Protein AF-A0A9D9GTA7-F1 (afdb_monomer)

Nearest PDB structures (foldseek):
  4beb-assembly3_C  TM=3.561E-01  e=2.628E-04  Escherichia coli
  1w5t-assembly3_C  TM=1.769E-01  e=6.133E-01  Aeropyrum pernix

Solvent-accessible surface area (backbone atoms only — not comparable to full-atom values): 45242 Å² total; per-residue (Å²): 61,37,28,45,74,46,66,67,31,25,29,54,52,34,54,48,42,16,19,70,68,54,14,32,55,56,59,83,86,71,80,84,59,102,74,81,72,89,76,91,67,82,46,66,26,60,54,38,72,59,84,49,73,62,35,67,73,67,73,49,73,89,64,55,46,70,68,36,36,50,85,41,64,60,46,67,71,55,57,70,70,47,89,66,48,74,89,73,52,93,46,63,71,50,47,46,34,42,62,39,53,70,45,45,48,50,52,41,52,56,56,58,65,54,25,81,90,47,90,46,34,87,58,75,45,75,44,39,28,40,49,34,54,57,74,50,56,58,51,47,56,94,94,44,74,62,33,67,45,26,46,43,52,44,50,49,49,64,38,30,78,40,61,46,80,45,76,38,61,97,49,55,56,39,39,65,24,44,58,83,80,50,70,46,100,91,39,71,68,58,88,33,58,54,74,62,80,84,85,82,81,78,59,92,74,51,42,47,58,49,39,41,55,19,37,79,92,50,68,87,77,70,24,88,39,27,86,27,61,41,76,48,62,63,74,62,43,39,77,58,51,51,93,82,70,63,66,80,52,81,72,88,64,79,47,70,69,58,53,49,53,51,43,46,49,44,50,51,42,16,52,37,46,71,75,62,55,59,43,54,44,33,25,31,43,40,33,62,48,75,35,62,65,41,26,45,48,51,34,52,57,50,40,56,51,48,52,53,49,49,51,55,40,63,74,36,38,83,47,60,65,82,64,28,50,67,37,71,64,45,40,53,42,46,52,47,44,60,75,65,39,48,45,58,54,43,37,53,52,31,56,80,68,69,50,94,68,82,56,65,47,72,67,58,41,43,60,74,29,33,54,72,36,45,73,59,55,42,70,41,50,43,51,98,87,45,75,76,88,64,59,77,83,27,65,81,54,27,46,38,36,40,38,25,27,27,68,59,54,32,54,71,57,84,67,61,48,61,36,37,36,40,44,72,59,88,60,64,20,42,43,58,45,61,47,48,51,71,84,50,45,77,47,89,95,47,62,90,66,34,38,34,37,28,37,64,70,57,50,51,48,49,9,51,45,32,40,25,50,54,51,37,52,49,56,55,70,65,52,57,91,90,62,33,51,72,77,65,36,53,55,38,60,46,62,71,69,30,49,38,67,75,66,75,60,80,83,86,68,99,65,85,88,76,69,51,48,36,65,45,62,68,56,43,41,73,54,42,48,82,44,79,39,71,79,36,71,36,37,44,75,51,45,57,22,42,32,53,54,39,74,68,53,48,48,47,36,43,51,49,51,30,53,50,46,34,58,45,39,82,55,84,39,52,66,54,94,56,38,83,68,28,24,71,34,53,48,35,43,68,40,52,34,69,60,54,30,52,48,55,74,68,47,67,60,33,76,91,38,73,62,76,32,39,66,53,45,39,52,46,47,72,68,47,92,62,53,41,24,30,40,36,42,51,32,64,52,89,31,61,54,69,59,58,87,52,97,78,66,61,46,36,38,77,89,40,70,56,82,46,78,17,10,33,66,39,68,27,43,52,56,89,61,31,39,36,32,60,94,62,40,72,73,68,88,34,60,50,43,51,78,39,44,69,66,54,49,52,51,30,43,49,52,41,40,54,53,52,49,51,52,50,39,55,49,18,65,75,68,76,45,78,72,74,66,77,74,81,58,70,59,100,68,51,59,38,48,34,49,26,41,66,91,52,59,38,34,40,35,41,38,52,31,32,51,42,71,74,59,78,62,98,63,95,73,69,62,50,49,66,43,46,36,38,38,26,28,32,54,101,56,70,69,35,76,40,40,24,47,20,12,53,51,25,42,37,59,57,68,42,77,77,73,82,75,83,71,85,127

InterPro domains:
  IPR018310 Putative endonuclease, Z1 domain [PF10593] (257-496)

Structure (mmCIF, N/CA/C/O backbone):
data_AF-A0A9D9GTA7-F1
#
_entry.id   AF-A0A9D9GTA7-F1
#
loop_
_atom_site.group_PDB
_atom_site.id
_atom_site.type_symbol
_atom_site.label_atom_id
_atom_site.label_alt_id
_atom_site.label_comp_id
_atom_site.label_asym_id
_atom_site.label_entity_id
_atom_site.label_seq_id
_atom_site.pdbx_PDB_ins_code
_atom_site.Cartn_x
_atom_site.Cartn_y
_atom_site.Cartn_z
_atom_site.occupancy
_atom_site.B_iso_or_equiv
_atom_site.auth_seq_id
_atom_site.auth_comp_id
_atom_site.auth_asym_id
_atom_site.auth_atom_id
_atom_site.pdbx_PDB_model_num
ATOM 1 N N . MET A 1 1 ? -8.605 21.229 -0.401 1.00 93.00 1 MET A N 1
ATOM 2 C CA . MET A 1 1 ? -7.915 19.960 -0.692 1.00 93.00 1 MET A CA 1
ATOM 3 C C . MET A 1 1 ? -6.493 20.099 -0.174 1.00 93.00 1 MET A C 1
ATOM 5 O O . MET A 1 1 ? -5.772 20.982 -0.636 1.00 93.00 1 MET A O 1
ATOM 9 N N . LEU A 1 2 ? -6.153 19.341 0.865 1.00 93.75 2 LEU A N 1
ATOM 10 C CA . LEU A 1 2 ? -4.803 19.258 1.408 1.00 93.75 2 LEU A CA 1
ATOM 11 C C . LEU A 1 2 ? -4.068 18.123 0.705 1.00 93.75 2 LEU A C 1
ATOM 13 O O . LEU A 1 2 ? -4.602 17.029 0.572 1.00 93.75 2 LEU A O 1
ATOM 17 N N . THR A 1 3 ? -2.858 18.403 0.242 1.00 89.50 3 THR A N 1
ATOM 18 C CA . THR A 1 3 ? -1.969 17.415 -0.377 1.00 89.50 3 THR A CA 1
ATOM 19 C C . THR A 1 3 ? -0.807 17.091 0.557 1.00 89.50 3 THR A C 1
ATOM 21 O O . THR A 1 3 ? -0.725 17.615 1.663 1.00 89.50 3 THR A O 1
ATOM 24 N N . GLY A 1 4 ? 0.173 16.314 0.098 1.00 83.12 4 GLY A N 1
ATOM 25 C CA . GLY A 1 4 ? 1.422 16.093 0.832 1.00 83.12 4 GLY A CA 1
ATOM 26 C C . GLY A 1 4 ? 2.243 17.368 1.110 1.00 83.12 4 GLY A C 1
ATOM 27 O O . GLY A 1 4 ? 1.838 18.504 0.851 1.00 83.12 4 GLY A O 1
ATOM 28 N N . THR A 1 5 ? 3.448 17.181 1.644 1.00 80.88 5 THR A N 1
ATOM 29 C CA . THR A 1 5 ? 4.343 18.277 2.069 1.00 80.88 5 THR A CA 1
ATOM 30 C C . THR A 1 5 ? 5.100 18.943 0.912 1.00 80.88 5 THR A C 1
ATOM 32 O O . THR A 1 5 ? 5.677 20.021 1.083 1.00 80.88 5 THR A O 1
ATOM 35 N N . THR A 1 6 ? 5.102 18.322 -0.271 1.00 77.00 6 THR A N 1
ATOM 36 C CA . THR A 1 6 ? 5.854 18.759 -1.455 1.00 77.00 6 THR A CA 1
ATOM 37 C C . THR A 1 6 ? 4.965 19.468 -2.478 1.00 77.00 6 THR A C 1
ATOM 39 O O . THR A 1 6 ? 3.749 19.287 -2.521 1.00 77.00 6 THR A O 1
ATOM 42 N N . ASN A 1 7 ? 5.579 20.293 -3.332 1.00 78.88 7 ASN A N 1
ATOM 43 C CA . ASN A 1 7 ? 4.856 21.016 -4.380 1.00 78.88 7 ASN A CA 1
ATOM 44 C C . ASN A 1 7 ? 4.420 20.107 -5.543 1.00 78.88 7 ASN A C 1
ATOM 46 O O . ASN A 1 7 ? 3.405 20.390 -6.170 1.00 78.88 7 ASN A O 1
ATOM 50 N N . ASN A 1 8 ? 5.140 19.005 -5.780 1.00 76.31 8 ASN A N 1
ATOM 51 C CA . ASN A 1 8 ? 4.873 18.077 -6.883 1.00 76.31 8 ASN A CA 1
ATOM 52 C C . ASN A 1 8 ? 3.467 17.469 -6.787 1.00 76.31 8 ASN A C 1
ATOM 54 O O . ASN A 1 8 ? 2.697 17.531 -7.744 1.00 76.31 8 ASN A O 1
ATOM 58 N N . LEU A 1 9 ? 3.105 16.924 -5.617 1.00 78.50 9 LEU A N 1
ATOM 59 C CA . LEU A 1 9 ? 1.772 16.351 -5.408 1.00 78.50 9 LEU A CA 1
ATOM 60 C C . LEU A 1 9 ? 0.694 17.442 -5.487 1.00 78.50 9 LEU A C 1
ATOM 62 O O . LEU A 1 9 ? -0.327 17.258 -6.144 1.00 78.50 9 LEU A O 1
ATOM 66 N N . ARG A 1 10 ? 0.959 18.624 -4.914 1.00 87.12 10 ARG A N 1
ATOM 67 C CA . ARG A 1 10 ? 0.065 19.788 -5.013 1.00 87.12 10 ARG A CA 1
ATOM 68 C C . ARG A 1 10 ? -0.222 20.173 -6.468 1.00 87.12 10 ARG A C 1
ATOM 70 O O . ARG A 1 10 ? -1.376 20.386 -6.825 1.00 87.12 10 ARG A O 1
ATOM 77 N N . GLN A 1 11 ? 0.802 20.242 -7.317 1.00 83.44 11 GLN A N 1
ATOM 78 C CA . GLN A 1 11 ? 0.669 20.535 -8.749 1.00 83.44 11 GLN A CA 1
ATOM 79 C C . GLN A 1 11 ? -0.121 19.466 -9.501 1.00 83.44 11 GLN A C 1
ATOM 81 O O . GLN A 1 11 ? -0.973 19.819 -10.314 1.00 83.44 11 GLN A O 1
ATOM 86 N N . GLN A 1 12 ? 0.147 18.181 -9.243 1.00 81.31 12 GLN A N 1
ATOM 87 C CA . GLN A 1 12 ? -0.588 17.078 -9.873 1.00 81.31 12 GLN A CA 1
ATOM 88 C C . GLN A 1 12 ? -2.071 17.137 -9.514 1.00 81.31 12 GLN A C 1
ATOM 90 O O . GLN A 1 12 ? -2.931 17.084 -10.392 1.00 81.31 12 GLN A O 1
ATOM 95 N N . THR A 1 13 ? -2.374 17.329 -8.233 1.00 87.44 13 THR A N 1
ATOM 96 C CA . THR A 1 13 ? -3.742 17.512 -7.751 1.00 87.44 13 THR A CA 1
ATOM 97 C C . THR A 1 13 ? -4.402 18.751 -8.346 1.00 87.44 13 THR A C 1
ATOM 99 O O . THR A 1 13 ? -5.569 18.702 -8.735 1.00 87.44 13 THR A O 1
ATOM 102 N N . GLN A 1 14 ? -3.670 19.860 -8.450 1.00 88.88 14 GLN A N 1
ATOM 103 C CA . GLN A 1 14 ? -4.173 21.081 -9.066 1.00 88.88 14 GLN A CA 1
ATOM 104 C C . GLN A 1 14 ? -4.500 20.864 -10.548 1.00 88.88 14 GLN A C 1
ATOM 106 O O . GLN A 1 14 ? -5.583 21.249 -10.967 1.00 88.88 14 GLN A O 1
ATOM 111 N N . ASP A 1 15 ? -3.630 20.214 -11.331 1.00 85.12 15 ASP A N 1
ATOM 112 C CA . ASP A 1 15 ? -3.910 19.912 -12.746 1.00 85.12 15 ASP A CA 1
ATOM 113 C C . ASP A 1 15 ? -5.141 19.003 -12.900 1.00 85.12 15 ASP A C 1
ATOM 115 O O . ASP A 1 15 ? -5.962 19.230 -13.792 1.00 85.12 15 ASP A O 1
ATOM 119 N N . ARG A 1 16 ? -5.327 18.028 -11.996 1.00 87.06 16 ARG A N 1
ATOM 120 C CA . ARG A 1 16 ? -6.534 17.186 -11.966 1.00 87.06 16 ARG A CA 1
ATOM 121 C C . ARG A 1 16 ? -7.789 18.007 -11.679 1.00 87.06 16 ARG A C 1
ATOM 123 O O . ARG A 1 16 ? -8.716 17.972 -12.480 1.00 87.06 16 ARG A O 1
ATOM 130 N N . LEU A 1 17 ? -7.812 18.806 -10.610 1.00 90.62 17 LEU A N 1
ATOM 131 C CA . LEU A 1 17 ? -8.978 19.637 -10.272 1.00 90.62 17 LEU A CA 1
ATOM 132 C C . LEU A 1 17 ? -9.262 20.719 -11.320 1.00 90.62 17 LEU A C 1
ATOM 134 O O . LEU A 1 17 ? -10.423 21.000 -11.615 1.00 90.62 17 LEU A O 1
ATOM 138 N N . ASP A 1 18 ? -8.231 21.281 -11.942 1.00 88.25 18 ASP A N 1
ATOM 139 C CA . ASP A 1 18 ? -8.377 22.224 -13.048 1.00 88.25 18 ASP A CA 1
ATOM 140 C C . ASP A 1 18 ? -9.123 21.595 -14.234 1.00 88.25 18 ASP A C 1
ATOM 142 O O . ASP A 1 18 ? -9.961 22.244 -14.864 1.00 88.25 18 ASP A O 1
ATOM 146 N N . ARG A 1 19 ? -8.844 20.322 -14.538 1.00 87.62 19 ARG A N 1
ATOM 147 C CA . ARG A 1 19 ? -9.475 19.582 -15.640 1.00 87.62 19 ARG A CA 1
ATOM 148 C C . ARG A 1 19 ? -10.835 19.018 -15.267 1.00 87.62 19 ARG A C 1
ATOM 150 O O . ARG A 1 19 ? -11.750 19.099 -16.078 1.00 87.62 19 ARG A O 1
ATOM 157 N N . GLU A 1 20 ? -10.958 18.413 -14.097 1.00 90.12 20 GLU A N 1
ATOM 158 C CA . GLU A 1 20 ? -12.108 17.584 -13.721 1.00 90.12 20 GLU A CA 1
ATOM 159 C C . GLU A 1 20 ? -13.183 18.367 -12.963 1.00 90.12 20 GLU A C 1
ATOM 161 O O . GLU A 1 20 ? -14.352 18.004 -13.034 1.00 90.12 20 GLU A O 1
ATOM 166 N N . PHE A 1 21 ? -12.818 19.473 -12.304 1.00 89.06 21 PHE A N 1
ATOM 167 C CA . PHE A 1 21 ? -13.747 20.291 -11.522 1.00 89.06 21 PHE A CA 1
ATOM 168 C C . PHE A 1 21 ? -13.902 21.713 -12.080 1.00 89.06 21 PHE A C 1
ATOM 170 O O . PHE A 1 21 ? -15.006 22.118 -12.438 1.00 89.06 21 PHE A O 1
ATOM 177 N N . ALA A 1 22 ? -12.810 22.474 -12.213 1.00 87.38 22 ALA A N 1
ATOM 178 C CA . ALA A 1 22 ? -12.874 23.869 -12.668 1.00 87.38 22 ALA A CA 1
ATOM 179 C C . ALA A 1 22 ? -13.110 24.004 -14.184 1.00 87.38 22 ALA A C 1
ATOM 181 O O . ALA A 1 22 ? -13.615 25.024 -14.659 1.00 87.38 22 ALA A O 1
ATOM 182 N N . GLY A 1 23 ? -12.712 22.992 -14.959 1.00 87.31 23 GLY A N 1
ATOM 183 C CA . GLY A 1 23 ? -12.805 22.976 -16.417 1.00 87.31 23 GLY A CA 1
ATOM 184 C C . GLY A 1 23 ? -11.875 23.970 -17.128 1.00 87.31 23 GLY A C 1
ATOM 185 O O . GLY A 1 23 ? -12.072 24.272 -18.309 1.00 87.31 23 GLY A O 1
ATOM 186 N N . VAL A 1 24 ? -10.881 24.524 -16.434 1.00 83.81 24 VAL A N 1
ATOM 187 C CA . VAL A 1 24 ? -9.957 25.543 -16.945 1.00 83.81 24 VAL A CA 1
ATOM 188 C C . VAL A 1 24 ? -8.585 25.334 -16.316 1.00 83.81 24 VAL A C 1
ATOM 190 O O . VAL A 1 24 ? -8.474 25.232 -15.101 1.00 83.81 24 VAL A O 1
ATOM 193 N N . LEU A 1 25 ? -7.528 25.355 -17.133 1.00 80.12 25 LEU A N 1
ATOM 194 C CA . LEU A 1 25 ? -6.155 25.306 -16.619 1.00 80.12 25 LEU A CA 1
ATOM 195 C C . LEU A 1 25 ? -5.800 26.610 -15.898 1.00 80.12 25 LEU A C 1
ATOM 197 O O . LEU A 1 25 ? -5.908 27.686 -16.487 1.00 80.12 25 LEU A O 1
ATOM 201 N N . THR A 1 26 ? -5.300 26.519 -14.668 1.00 73.88 26 THR A N 1
ATOM 202 C CA . THR A 1 26 ? -4.806 27.658 -13.873 1.00 73.88 26 THR A CA 1
ATOM 203 C C . THR A 1 26 ? -3.346 28.017 -14.174 1.00 73.88 26 THR A C 1
ATOM 205 O O . THR A 1 26 ? -2.828 28.986 -13.623 1.00 73.88 26 THR A O 1
ATOM 208 N N . ALA A 1 27 ? -2.680 27.308 -15.096 1.00 64.38 27 ALA A N 1
ATOM 209 C CA . ALA A 1 27 ? -1.269 27.478 -15.486 1.00 64.38 27 ALA A CA 1
ATOM 210 C C . ALA A 1 27 ? -0.901 28.835 -16.152 1.00 64.38 27 ALA A C 1
ATOM 212 O O . ALA A 1 27 ? 0.181 29.003 -16.722 1.00 64.38 27 ALA A O 1
ATOM 213 N N . HIS A 1 28 ? -1.771 29.844 -16.086 1.00 50.53 28 HIS A N 1
ATOM 214 C CA . HIS A 1 28 ? -1.640 31.111 -16.808 1.00 50.53 28 HIS A CA 1
ATOM 215 C C . HIS A 1 28 ? -0.667 32.098 -16.163 1.00 50.53 28 HIS A C 1
ATOM 217 O O . HIS A 1 28 ? -1.071 33.152 -15.678 1.00 50.53 28 HIS A O 1
ATOM 223 N N . LYS A 1 29 ? 0.636 31.801 -16.255 1.00 43.88 29 LYS A N 1
ATOM 224 C CA . LYS A 1 29 ? 1.683 32.833 -16.413 1.00 43.88 29 LYS A CA 1
ATOM 225 C C . LYS A 1 29 ? 2.797 32.486 -17.407 1.00 43.88 29 LYS A C 1
ATOM 227 O O . LYS A 1 29 ? 3.560 33.389 -17.740 1.00 43.88 29 LYS A O 1
ATOM 232 N N . VAL A 1 30 ? 2.893 31.261 -17.937 1.00 39.62 30 VAL A N 1
ATOM 233 C CA . VAL A 1 30 ? 4.010 30.900 -18.833 1.00 39.62 30 VAL A CA 1
ATOM 234 C C . VAL A 1 30 ? 3.553 30.026 -20.003 1.00 39.62 30 VAL A C 1
ATOM 236 O O . VAL A 1 30 ? 3.844 28.842 -20.080 1.00 39.62 30 VAL A O 1
ATOM 239 N N . VAL A 1 31 ? 2.895 30.640 -20.983 1.00 40.00 31 VAL A N 1
ATOM 240 C CA . VAL A 1 31 ? 3.154 30.271 -22.380 1.00 40.00 31 VAL A CA 1
ATOM 241 C C . VAL A 1 31 ? 3.936 31.440 -22.963 1.00 40.00 31 VAL A C 1
ATOM 243 O O . VAL A 1 31 ? 3.361 32.392 -23.488 1.00 40.00 31 VAL A O 1
ATOM 246 N N . LYS A 1 32 ? 5.265 31.421 -22.799 1.00 37.31 32 LYS A N 1
ATOM 247 C CA . LYS A 1 32 ? 6.147 32.270 -23.608 1.00 37.31 32 LYS A CA 1
ATOM 248 C C . LYS A 1 32 ? 6.032 31.764 -25.043 1.00 37.31 32 LYS A C 1
ATOM 250 O O . LYS A 1 32 ? 6.724 30.831 -25.427 1.00 37.31 32 LYS A O 1
ATOM 255 N N . ASN A 1 33 ? 5.143 32.360 -25.827 1.00 38.53 33 ASN A N 1
ATOM 256 C CA . ASN A 1 33 ? 5.245 32.259 -27.274 1.00 38.53 33 ASN A CA 1
ATOM 257 C C . ASN A 1 33 ? 6.275 33.288 -27.760 1.00 38.53 33 ASN A C 1
ATOM 259 O O . ASN A 1 33 ? 6.345 34.401 -27.233 1.00 38.53 33 ASN A O 1
ATOM 263 N N . ILE A 1 34 ? 7.039 32.916 -28.785 1.00 41.84 34 ILE A N 1
ATOM 264 C CA . ILE A 1 34 ? 8.204 33.599 -29.392 1.00 41.84 34 ILE A CA 1
ATOM 265 C C . ILE A 1 34 ? 7.889 35.013 -29.964 1.00 41.84 34 ILE A C 1
ATOM 267 O O . ILE A 1 34 ? 8.698 35.611 -30.660 1.00 41.84 34 ILE A O 1
ATOM 271 N N . ARG A 1 35 ? 6.722 35.608 -29.675 1.00 37.69 35 ARG A N 1
ATOM 272 C CA . ARG A 1 35 ? 6.268 36.889 -30.259 1.00 37.69 35 ARG A CA 1
ATOM 273 C C . ARG A 1 35 ? 5.685 37.912 -29.274 1.00 37.69 35 ARG A C 1
ATOM 275 O O . ARG A 1 35 ? 5.029 38.849 -29.704 1.00 37.69 35 ARG A O 1
ATOM 282 N N . GLY A 1 36 ? 5.893 37.766 -27.963 1.00 36.31 36 GLY A N 1
ATOM 283 C CA . GLY A 1 36 ? 5.634 38.860 -27.006 1.00 36.31 36 GLY A CA 1
ATOM 284 C C . GLY A 1 36 ? 4.165 39.253 -26.758 1.00 36.31 36 GLY A C 1
ATOM 285 O O . GLY A 1 36 ? 3.922 40.240 -26.071 1.00 36.31 36 GLY A O 1
ATOM 286 N N . ILE A 1 37 ? 3.175 38.492 -27.239 1.00 34.38 37 ILE A N 1
ATOM 287 C CA . ILE A 1 37 ? 1.752 38.778 -26.985 1.00 34.38 37 ILE A CA 1
ATOM 288 C C . ILE A 1 37 ? 1.263 37.981 -25.765 1.00 34.38 37 ILE A C 1
ATOM 290 O O . ILE A 1 37 ? 1.161 36.754 -25.805 1.00 34.38 37 ILE A O 1
ATOM 294 N N . ARG A 1 38 ? 0.926 38.688 -24.676 1.00 36.59 38 ARG A N 1
ATOM 295 C CA . ARG A 1 38 ? 0.197 38.152 -23.513 1.00 36.59 38 ARG A CA 1
ATOM 296 C C . ARG A 1 38 ? -1.267 37.914 -23.898 1.00 36.59 38 ARG A C 1
ATOM 298 O O . ARG A 1 38 ? -2.035 38.864 -23.987 1.00 36.59 38 ARG A O 1
ATOM 305 N N . ILE A 1 39 ? -1.670 36.659 -24.088 1.00 37.97 39 ILE A N 1
ATOM 306 C CA . ILE A 1 39 ? -3.085 36.294 -24.256 1.00 37.97 39 ILE A CA 1
ATOM 307 C C . ILE A 1 39 ? -3.598 35.719 -22.930 1.00 37.97 39 ILE A C 1
ATOM 309 O O . ILE A 1 39 ? -3.239 34.611 -22.547 1.00 37.97 39 ILE A O 1
ATOM 313 N N . SER A 1 40 ? -4.454 36.471 -22.235 1.00 45.97 40 SER A N 1
ATOM 314 C CA . SER A 1 40 ? -5.115 36.112 -20.969 1.00 45.97 40 SER A CA 1
ATOM 315 C C . SER A 1 40 ? -6.389 35.274 -21.168 1.00 45.97 40 SER A C 1
ATOM 317 O O . SER A 1 40 ? -7.414 35.511 -20.527 1.00 45.97 40 SER A O 1
ATOM 319 N N . ARG A 1 41 ? -6.385 34.298 -22.083 1.00 53.19 41 ARG A N 1
ATOM 320 C CA . ARG A 1 41 ? -7.570 33.448 -22.298 1.00 53.19 41 ARG A CA 1
ATOM 321 C C . ARG A 1 41 ? -7.547 32.255 -21.347 1.00 53.19 41 ARG A C 1
ATOM 323 O O . ARG A 1 41 ? -6.626 31.447 -21.403 1.00 53.19 41 ARG A O 1
ATOM 330 N N . LYS A 1 42 ? -8.600 32.112 -20.532 1.00 65.19 42 LYS A N 1
ATOM 331 C CA . LYS A 1 42 ? -8.929 30.855 -19.839 1.00 65.19 42 LYS A CA 1
ATOM 332 C C . LYS A 1 42 ? -8.936 29.727 -20.878 1.00 65.19 42 LYS A C 1
ATOM 334 O O . LYS A 1 42 ? -9.722 29.784 -21.818 1.00 65.19 42 LYS A O 1
ATOM 339 N N . ILE A 1 43 ? -8.045 28.745 -20.736 1.00 75.62 43 ILE A N 1
ATOM 340 C CA . ILE A 1 43 ? -7.958 27.591 -21.645 1.00 75.62 43 ILE A CA 1
ATOM 341 C C . ILE A 1 43 ? -8.896 26.510 -21.107 1.00 75.62 43 ILE A C 1
ATOM 343 O O . ILE A 1 43 ? -8.613 25.988 -20.025 1.00 75.62 43 ILE A O 1
ATOM 347 N N . PRO A 1 44 ? -9.980 26.157 -21.824 1.00 80.00 44 PRO A N 1
ATOM 348 C CA . PRO A 1 44 ? -10.859 25.076 -21.405 1.00 80.00 44 PRO A CA 1
ATOM 349 C C . PRO A 1 44 ? -10.118 23.734 -21.399 1.00 80.00 44 PRO A C 1
ATOM 351 O O . PRO A 1 44 ? -9.433 23.383 -22.366 1.00 80.00 44 PRO A O 1
ATOM 354 N N . ALA A 1 45 ? -10.278 22.960 -20.330 1.00 82.00 45 ALA A N 1
ATOM 355 C CA . ALA A 1 45 ? -9.662 21.644 -20.182 1.00 82.00 45 ALA A CA 1
ATOM 356 C C . ALA A 1 45 ? -10.589 20.665 -19.456 1.00 82.00 45 ALA A C 1
ATOM 358 O O . ALA A 1 45 ? -11.449 21.091 -18.698 1.00 82.00 45 ALA A O 1
ATOM 359 N N . GLY A 1 46 ? -10.430 19.364 -19.725 1.00 86.69 46 GLY A N 1
ATOM 360 C CA . GLY A 1 46 ? -11.274 18.301 -19.162 1.00 86.69 46 GLY A CA 1
ATOM 361 C C . GLY A 1 46 ? -12.770 18.580 -19.331 1.00 86.69 46 GLY A C 1
ATOM 362 O O . GLY A 1 46 ? -13.216 18.789 -20.463 1.00 86.69 46 GLY A O 1
ATOM 363 N N . VAL A 1 47 ? -13.518 18.651 -18.223 1.00 87.38 47 VAL A N 1
ATOM 364 C CA . VAL A 1 47 ? -14.961 18.965 -18.218 1.00 87.38 47 VAL A CA 1
ATOM 365 C C . VAL A 1 47 ? -15.256 20.296 -18.901 1.00 87.38 47 VAL A C 1
ATOM 367 O O . VAL A 1 47 ? -16.299 20.440 -19.525 1.00 87.38 47 VAL A O 1
ATOM 370 N N . GLY A 1 48 ? -14.275 21.205 -18.917 1.00 83.94 48 GLY A N 1
ATOM 371 C CA . GLY A 1 48 ? -14.199 22.434 -19.706 1.00 83.94 48 GLY A CA 1
ATOM 372 C C . GLY A 1 48 ? -14.542 22.299 -21.191 1.00 83.94 48 GLY A C 1
ATOM 373 O O . GLY A 1 48 ? -14.984 23.250 -21.834 1.00 83.94 48 GLY A O 1
ATOM 374 N N . LYS A 1 49 ? -14.324 21.124 -21.773 1.00 84.94 49 LYS A N 1
ATOM 375 C CA . LYS A 1 49 ? -14.576 20.859 -23.195 1.00 84.94 49 LYS A CA 1
ATOM 376 C C . LYS A 1 49 ? -15.974 20.301 -23.457 1.00 84.94 49 LYS A C 1
ATOM 378 O O . LYS A 1 49 ? -16.394 20.249 -24.607 1.00 84.94 49 LYS A O 1
ATOM 383 N N . ILE A 1 50 ? -16.682 19.911 -22.401 1.00 84.62 50 ILE A N 1
ATOM 384 C CA . ILE A 1 50 ? -18.048 19.405 -22.456 1.00 84.62 50 ILE A CA 1
ATOM 385 C C . ILE A 1 50 ? -18.988 20.614 -22.397 1.00 84.62 50 ILE A C 1
ATOM 387 O O . ILE A 1 50 ? -18.805 21.494 -21.552 1.00 84.62 50 ILE A O 1
ATOM 391 N N . LYS A 1 51 ? -19.959 20.676 -23.315 1.00 76.56 51 LYS A N 1
ATOM 392 C CA . LYS A 1 51 ? -21.101 21.597 -23.227 1.00 76.56 51 LYS A CA 1
ATOM 393 C C . LYS A 1 51 ? -22.232 20.864 -22.517 1.00 76.56 51 LYS A C 1
ATOM 395 O O . LYS A 1 51 ? -22.637 19.805 -22.987 1.00 76.56 51 LYS A O 1
ATOM 400 N N . THR A 1 52 ? -22.709 21.401 -21.403 1.00 75.38 52 THR A N 1
ATOM 401 C CA . THR A 1 52 ? -23.859 20.835 -20.684 1.00 75.38 52 THR A CA 1
ATOM 402 C C . THR A 1 52 ? -25.169 21.457 -21.169 1.00 75.38 52 THR A C 1
ATOM 404 O O . THR A 1 52 ? -25.167 22.550 -21.737 1.00 75.38 52 THR A O 1
ATOM 407 N N . GLU A 1 53 ? -26.296 20.784 -20.930 1.00 75.81 53 GLU A N 1
ATOM 408 C CA . GLU A 1 53 ? -27.634 21.342 -21.195 1.00 75.81 53 GLU A CA 1
ATOM 409 C C . GLU A 1 53 ? -27.861 22.653 -20.426 1.00 75.81 53 GLU A C 1
ATOM 411 O O . GLU A 1 53 ? -28.434 23.597 -20.961 1.00 75.81 53 GLU A O 1
ATOM 416 N N . TYR A 1 54 ? -27.308 22.753 -19.212 1.00 71.31 54 TYR A N 1
ATOM 417 C CA . TYR A 1 54 ? -27.295 23.983 -18.421 1.00 71.31 54 TYR A CA 1
ATOM 418 C C . TYR A 1 54 ? -26.535 25.118 -19.125 1.00 71.31 54 TYR A C 1
ATOM 420 O O . TYR A 1 54 ? -27.043 26.233 -19.216 1.00 71.31 54 TYR A O 1
ATOM 428 N N . ASP A 1 55 ? -25.345 24.839 -19.674 1.00 73.75 55 ASP A N 1
ATOM 429 C CA . ASP A 1 55 ? -24.559 25.847 -20.405 1.00 73.75 55 ASP A CA 1
ATOM 430 C C . ASP A 1 55 ? -25.294 26.344 -21.663 1.00 73.75 55 ASP A C 1
ATOM 432 O O . ASP A 1 55 ? -25.104 27.490 -22.076 1.00 73.75 55 ASP A O 1
ATOM 436 N N . ALA A 1 56 ? -26.111 25.483 -22.280 1.00 70.81 56 ALA A N 1
ATOM 437 C CA . ALA A 1 56 ? -26.933 25.824 -23.437 1.00 70.81 56 ALA A CA 1
ATOM 438 C C . ALA A 1 56 ? -28.174 26.652 -23.057 1.00 70.81 56 ALA A C 1
ATOM 440 O O . ALA A 1 56 ? -28.529 27.563 -23.802 1.00 70.81 56 ALA A O 1
ATOM 441 N N . ALA A 1 57 ? -28.798 26.364 -21.911 1.00 73.19 57 ALA A N 1
ATOM 442 C CA . ALA A 1 57 ? -29.988 27.061 -21.424 1.00 73.19 57 ALA A CA 1
ATOM 443 C C . ALA A 1 57 ? -29.681 28.457 -20.850 1.00 73.19 57 ALA A C 1
ATOM 445 O O . ALA A 1 57 ? -30.378 29.417 -21.158 1.00 73.19 57 ALA A O 1
ATOM 446 N N . GLU A 1 58 ? -28.618 28.588 -20.053 1.00 75.19 58 GLU A N 1
ATOM 447 C CA . GLU A 1 58 ? -28.267 29.837 -19.351 1.00 75.19 58 GLU A CA 1
ATOM 448 C C . GLU A 1 58 ? -27.309 30.736 -20.152 1.00 75.19 58 GLU A C 1
ATOM 450 O O . GLU A 1 58 ? -26.983 31.850 -19.742 1.00 75.19 58 GLU A O 1
ATOM 455 N N . GLY A 1 59 ? -26.765 30.239 -21.269 1.00 69.75 59 GLY A N 1
ATOM 456 C CA . GLY A 1 59 ? -25.771 30.953 -22.079 1.00 69.75 59 GLY A CA 1
ATOM 457 C C . GLY A 1 59 ? -24.443 31.240 -21.357 1.00 69.75 59 GLY A C 1
ATOM 458 O O . GLY A 1 59 ? -23.564 31.904 -21.914 1.00 69.75 59 GLY A O 1
ATOM 459 N N . LYS A 1 60 ? -24.265 30.745 -20.125 1.00 70.06 60 LYS A N 1
ATOM 460 C CA . LYS A 1 60 ? -23.080 30.956 -19.290 1.00 70.06 60 LYS A CA 1
ATOM 461 C C . LYS A 1 60 ? -22.710 29.683 -18.541 1.00 70.06 60 LYS A C 1
ATOM 463 O O . LYS A 1 60 ? -23.546 29.009 -17.953 1.00 70.06 60 LYS A O 1
ATOM 468 N N . ARG A 1 61 ? -21.406 29.407 -18.498 1.00 69.81 61 ARG A N 1
ATOM 469 C CA . ARG A 1 61 ? -20.856 28.275 -17.755 1.00 69.81 61 ARG A CA 1
ATOM 470 C C . ARG A 1 61 ? -20.864 28.524 -16.250 1.00 69.81 61 ARG A C 1
ATOM 472 O O . ARG A 1 61 ? -20.469 29.611 -15.818 1.00 69.81 61 ARG A O 1
ATOM 479 N N . ARG A 1 62 ? -21.175 27.493 -15.453 1.00 74.56 62 ARG A N 1
ATOM 480 C CA . ARG A 1 62 ? -20.871 27.503 -14.010 1.00 74.56 62 ARG A CA 1
ATOM 481 C C . ARG A 1 62 ? -19.377 27.747 -13.812 1.00 74.56 62 ARG A C 1
ATOM 483 O O . ARG A 1 62 ? -18.542 27.013 -14.339 1.00 74.56 62 ARG A O 1
ATOM 490 N N . SER A 1 63 ? -19.047 28.816 -13.101 1.00 76.50 63 SER A N 1
ATOM 491 C CA . SER A 1 63 ? -17.671 29.174 -12.781 1.00 76.50 63 SER A CA 1
ATOM 492 C C . SER A 1 63 ? -17.303 28.686 -11.387 1.00 76.50 63 SER A C 1
ATOM 494 O O . SER A 1 63 ? -18.144 28.607 -10.500 1.00 76.50 63 SER A O 1
ATOM 496 N N . VAL A 1 64 ? -16.028 28.354 -11.216 1.00 85.81 64 VAL A N 1
ATOM 497 C CA . VAL A 1 64 ? -15.432 27.943 -9.945 1.00 85.81 64 VAL A CA 1
ATOM 498 C C . VAL A 1 64 ? -14.336 28.956 -9.606 1.00 85.81 64 VAL A C 1
ATOM 500 O O . VAL A 1 64 ? -13.572 29.360 -10.491 1.00 85.81 64 VAL A O 1
ATOM 503 N N . ALA A 1 65 ? -14.263 29.395 -8.348 1.00 84.69 65 ALA A N 1
ATOM 504 C CA . ALA A 1 65 ? -13.204 30.280 -7.872 1.00 84.69 65 ALA A CA 1
ATOM 505 C C . ALA A 1 65 ? -11.962 29.462 -7.485 1.00 84.69 65 ALA A C 1
ATOM 507 O O . ALA A 1 65 ? -11.967 28.756 -6.478 1.00 84.69 65 ALA A O 1
ATOM 508 N N . ALA A 1 66 ? -10.892 29.571 -8.272 1.00 84.75 66 ALA A N 1
ATOM 509 C CA . ALA A 1 66 ? -9.593 28.992 -7.939 1.00 84.75 66 ALA A CA 1
ATOM 510 C C . ALA A 1 66 ? -8.743 30.012 -7.170 1.00 84.75 66 ALA A C 1
ATOM 512 O O . ALA A 1 66 ? -8.447 31.086 -7.697 1.00 84.75 66 ALA A O 1
ATOM 513 N N . PHE A 1 67 ? -8.325 29.665 -5.954 1.00 85.31 67 PHE A N 1
ATOM 514 C CA . PHE A 1 67 ? -7.448 30.502 -5.118 1.00 85.31 67 PHE A CA 1
ATOM 515 C C . PHE A 1 67 ? -5.987 30.040 -5.105 1.00 85.31 67 PHE A C 1
ATOM 517 O O . PHE A 1 67 ? -5.114 30.700 -4.542 1.00 85.31 67 PHE A O 1
ATOM 524 N N . THR A 1 68 ? -5.718 28.911 -5.747 1.00 87.50 68 THR A N 1
ATOM 525 C CA . THR A 1 68 ? -4.388 28.357 -5.990 1.00 87.50 68 THR A CA 1
ATOM 526 C C . THR A 1 68 ? -4.236 28.076 -7.481 1.00 87.50 68 THR A C 1
ATOM 528 O O . THR A 1 68 ? -5.222 28.006 -8.218 1.00 87.50 68 THR A O 1
ATOM 531 N N . SER A 1 69 ? -2.995 27.958 -7.948 1.00 84.06 69 SER A N 1
ATOM 532 C CA . SER A 1 69 ? -2.704 27.652 -9.349 1.00 84.06 69 SER A CA 1
ATOM 533 C C . SER A 1 69 ? -1.663 26.555 -9.475 1.00 84.06 69 SER A C 1
ATOM 535 O O . SER A 1 69 ? -1.000 26.199 -8.499 1.00 84.06 69 SER A O 1
ATOM 537 N N . TRP A 1 70 ? -1.468 26.033 -10.686 1.00 79.81 70 TRP A N 1
ATOM 538 C CA . TRP A 1 70 ? -0.400 25.062 -10.936 1.00 79.81 70 TRP A CA 1
ATOM 539 C C . TRP A 1 70 ? 0.964 25.600 -10.462 1.00 79.81 70 TRP A C 1
ATOM 541 O O . TRP A 1 70 ? 1.694 24.908 -9.762 1.00 79.81 70 TRP A O 1
ATOM 551 N N . LEU A 1 71 ? 1.266 26.877 -10.718 1.00 75.56 71 LEU A N 1
ATOM 552 C CA . LEU A 1 71 ? 2.539 27.499 -10.330 1.00 75.56 71 LEU A CA 1
ATOM 553 C C . LEU A 1 71 ? 2.621 27.877 -8.847 1.00 75.56 71 LEU A C 1
ATOM 555 O O . LEU A 1 71 ? 3.691 27.791 -8.251 1.00 75.56 71 LEU A O 1
ATOM 559 N N . SER A 1 72 ? 1.522 28.361 -8.269 1.00 81.50 72 SER A N 1
ATOM 560 C CA . SER A 1 72 ? 1.539 29.028 -6.968 1.00 81.50 72 SER A CA 1
ATOM 561 C C . SER A 1 72 ? 0.576 28.394 -5.976 1.00 81.50 72 SER A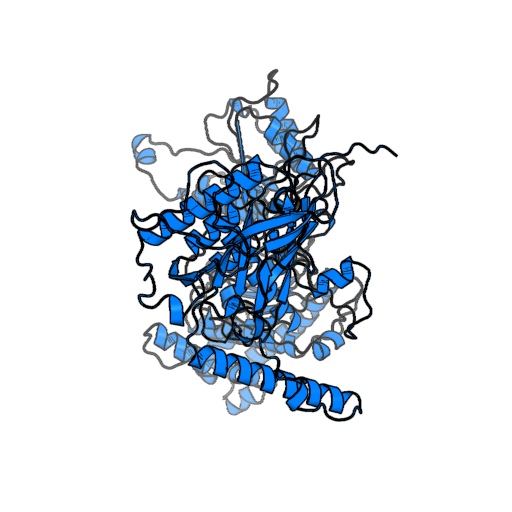 C 1
ATOM 563 O O . SER A 1 72 ? -0.624 28.279 -6.231 1.00 81.50 72 SER A O 1
ATOM 565 N N . ASP A 1 73 ? 1.121 28.070 -4.810 1.00 85.25 73 ASP A N 1
ATOM 566 C CA . ASP A 1 73 ? 0.359 27.750 -3.607 1.00 85.25 73 ASP A CA 1
ATOM 567 C C . ASP A 1 73 ? -0.277 29.018 -2.995 1.00 85.25 73 ASP A C 1
ATOM 569 O O . ASP A 1 73 ? -0.026 30.138 -3.457 1.00 85.25 73 ASP A O 1
ATOM 573 N N . PHE A 1 74 ? -1.078 28.856 -1.942 1.00 85.12 74 PHE A N 1
ATOM 574 C CA . PHE A 1 74 ? -1.714 29.973 -1.250 1.00 85.12 74 PHE A CA 1
ATOM 575 C C . PHE A 1 74 ? -0.675 30.909 -0.606 1.00 85.12 74 PHE A C 1
ATOM 577 O O . PHE A 1 74 ? 0.250 30.487 0.097 1.00 85.12 74 PHE A O 1
ATOM 584 N N . SER A 1 75 ? -0.837 32.214 -0.827 1.00 80.31 75 SER A N 1
ATOM 585 C CA . SER A 1 75 ? 0.059 33.248 -0.309 1.00 80.31 75 SER A CA 1
ATOM 586 C C . SER A 1 75 ? -0.711 34.478 0.165 1.00 80.31 75 SER A C 1
ATOM 588 O O . SER A 1 75 ? -1.774 34.806 -0.359 1.00 80.31 75 SER A O 1
ATOM 590 N N . ILE A 1 76 ? -0.115 35.236 1.092 1.00 70.19 76 ILE A N 1
ATOM 591 C CA . ILE A 1 76 ? -0.665 36.520 1.560 1.00 70.19 76 ILE A CA 1
ATOM 592 C C . ILE A 1 76 ? -0.821 37.518 0.398 1.00 70.19 76 ILE A C 1
ATOM 594 O O . ILE A 1 76 ? -1.752 38.315 0.383 1.00 70.19 76 ILE A O 1
ATOM 598 N N . SER A 1 77 ? 0.059 37.473 -0.608 1.00 68.06 77 SER A N 1
ATOM 599 C CA . SER A 1 77 ? -0.084 38.307 -1.808 1.00 68.06 77 SER A CA 1
ATOM 600 C C . SER A 1 77 ? -1.333 37.959 -2.621 1.00 68.06 77 SER A C 1
ATOM 602 O O . SER A 1 77 ? -1.984 38.861 -3.138 1.00 68.06 77 SER A O 1
ATOM 604 N N . THR A 1 78 ? -1.699 36.676 -2.685 1.00 64.50 78 THR A N 1
ATOM 605 C CA . THR A 1 78 ? -2.957 36.221 -3.293 1.00 64.50 78 THR A CA 1
ATOM 606 C C . THR A 1 78 ? -4.148 36.674 -2.448 1.00 64.50 78 THR A C 1
ATOM 608 O O . THR A 1 78 ? -5.092 37.236 -2.991 1.00 64.50 78 THR A O 1
ATOM 611 N N . ALA A 1 79 ? -4.056 36.546 -1.120 1.00 60.88 79 ALA A N 1
ATOM 612 C CA . ALA A 1 79 ? -5.078 36.993 -0.170 1.00 60.88 79 ALA A CA 1
ATOM 613 C C . ALA A 1 79 ? -5.367 38.505 -0.245 1.00 60.88 79 ALA A C 1
ATOM 615 O O . ALA A 1 79 ? -6.520 38.911 -0.213 1.00 60.88 79 ALA A O 1
ATOM 616 N N . ARG A 1 80 ? -4.332 39.344 -0.397 1.00 62.91 80 ARG A N 1
ATOM 617 C CA . ARG A 1 80 ? -4.477 40.806 -0.554 1.00 62.91 80 ARG A CA 1
ATOM 618 C C . ARG A 1 80 ? -4.970 41.223 -1.942 1.00 62.91 80 ARG A C 1
ATOM 620 O O . ARG A 1 80 ? -5.528 42.303 -2.086 1.00 62.91 80 ARG A O 1
ATOM 627 N N . GLY A 1 81 ? -4.719 40.400 -2.962 1.00 56.44 81 GLY A N 1
ATOM 628 C CA . GLY A 1 81 ? -5.171 40.642 -4.334 1.00 56.44 81 GLY A CA 1
ATOM 629 C C . GLY A 1 81 ? -6.642 40.291 -4.567 1.00 56.44 81 GLY A C 1
ATOM 630 O O . GLY A 1 81 ? -7.233 40.780 -5.528 1.00 56.44 81 GLY A O 1
ATOM 631 N N . VAL A 1 82 ? -7.236 39.468 -3.696 1.00 60.41 82 VAL A N 1
ATOM 632 C CA . VAL A 1 82 ? -8.667 39.158 -3.705 1.00 60.41 82 VAL A CA 1
ATOM 633 C C . VAL A 1 82 ? -9.363 40.056 -2.686 1.00 60.41 82 VAL A C 1
ATOM 635 O O . VAL A 1 82 ? -9.353 39.790 -1.493 1.00 60.41 82 VAL A O 1
ATOM 638 N N . THR A 1 83 ? -9.983 41.135 -3.158 1.00 53.16 83 THR A N 1
ATOM 639 C CA . THR A 1 83 ? -10.757 42.086 -2.337 1.00 53.16 83 THR A CA 1
ATOM 640 C C . THR A 1 83 ? -12.113 41.545 -1.862 1.00 53.16 83 THR A C 1
ATOM 642 O O . THR A 1 83 ? -12.860 42.271 -1.212 1.00 53.16 83 THR A O 1
ATOM 645 N N . GLN A 1 84 ? -12.458 40.295 -2.187 1.00 60.06 84 GLN A N 1
ATOM 646 C CA . GLN A 1 84 ? -13.731 39.670 -1.824 1.00 60.06 84 GLN A CA 1
ATOM 647 C C . GLN A 1 84 ? -13.580 38.763 -0.599 1.00 60.06 84 GLN A C 1
ATOM 649 O O . GLN A 1 84 ? -12.699 37.904 -0.561 1.00 60.06 84 GLN A O 1
ATOM 654 N N . ASN A 1 85 ? -14.474 38.940 0.377 1.00 70.81 85 ASN A N 1
ATOM 655 C CA . ASN A 1 85 ? -14.649 38.030 1.511 1.00 70.81 85 ASN A CA 1
ATOM 656 C C . ASN A 1 85 ? -15.172 36.676 0.990 1.00 70.81 85 ASN A C 1
ATOM 658 O O . ASN A 1 85 ? -16.015 36.665 0.089 1.00 70.81 85 ASN A O 1
ATOM 662 N N . ILE A 1 86 ? -14.702 35.550 1.543 1.00 78.25 86 ILE A N 1
ATOM 663 C CA . ILE A 1 86 ? -15.168 34.203 1.171 1.00 78.25 86 ILE A CA 1
ATOM 664 C C . ILE A 1 86 ? -16.703 34.075 1.226 1.00 78.25 86 ILE A C 1
ATOM 666 O O . ILE A 1 86 ? -17.283 33.442 0.348 1.00 78.25 86 ILE A O 1
ATOM 670 N N . GLU A 1 87 ? -17.369 34.748 2.170 1.00 76.50 87 GLU A N 1
ATOM 671 C CA . GLU A 1 87 ? -18.834 34.729 2.322 1.00 76.50 87 GLU A CA 1
ATOM 672 C C . GLU A 1 87 ? -19.572 35.476 1.200 1.00 76.50 87 GLU A C 1
ATOM 674 O O . GLU A 1 87 ? -20.755 35.249 0.965 1.00 76.50 87 GLU A O 1
ATOM 679 N N . THR A 1 88 ? -18.874 36.338 0.455 1.00 76.38 88 THR A N 1
ATOM 680 C CA . THR A 1 88 ? -19.448 37.083 -0.681 1.00 76.38 88 THR A CA 1
ATOM 681 C C . THR A 1 88 ? -19.310 36.347 -2.015 1.00 76.38 88 THR A C 1
ATOM 683 O O . THR A 1 88 ? -19.802 36.815 -3.045 1.00 76.38 88 THR A O 1
ATOM 686 N N . ILE A 1 89 ? -18.644 35.189 -2.028 1.00 78.81 89 ILE A N 1
ATOM 687 C CA . ILE A 1 89 ? -18.396 34.424 -3.248 1.00 78.81 89 ILE A CA 1
ATOM 688 C C . ILE A 1 89 ? -19.595 33.518 -3.529 1.00 78.81 89 ILE A C 1
ATOM 690 O O . ILE A 1 89 ? -19.760 32.466 -2.925 1.00 78.81 89 ILE A O 1
ATOM 694 N N . ALA A 1 90 ? -20.399 33.889 -4.526 1.00 77.38 90 ALA A N 1
ATOM 695 C CA . ALA A 1 90 ? -21.576 33.115 -4.936 1.00 77.38 90 ALA A CA 1
ATOM 696 C C . ALA A 1 90 ? -21.254 31.750 -5.589 1.00 77.38 90 ALA A C 1
ATOM 698 O O . ALA A 1 90 ? -22.143 30.929 -5.794 1.00 77.38 90 ALA A O 1
ATOM 699 N N . GLN A 1 91 ? -19.997 31.517 -5.970 1.00 83.94 91 GLN A N 1
ATOM 700 C CA . GLN A 1 91 ? -19.544 30.317 -6.677 1.00 83.94 91 GLN A CA 1
ATOM 701 C C . GLN A 1 91 ? -18.704 29.404 -5.769 1.00 83.94 91 GLN A C 1
ATOM 703 O O . GLN A 1 91 ? -18.012 29.912 -4.889 1.00 83.94 91 GLN A O 1
ATOM 708 N N . PRO A 1 92 ? -18.665 28.079 -6.009 1.00 87.94 92 PRO A N 1
ATOM 709 C CA . PRO A 1 92 ? -17.778 27.192 -5.264 1.00 87.94 92 PRO A CA 1
ATOM 710 C C . PRO A 1 92 ? -16.321 27.659 -5.353 1.00 87.94 92 PRO A C 1
ATOM 712 O O . PRO A 1 92 ? -15.805 27.905 -6.449 1.00 87.94 92 PRO A O 1
ATOM 715 N N . ALA A 1 93 ? -15.662 27.777 -4.203 1.00 88.31 93 ALA A N 1
ATOM 716 C CA . ALA A 1 93 ? -14.246 28.100 -4.101 1.00 88.31 93 ALA A CA 1
ATOM 717 C C . ALA A 1 93 ? -13.434 26.843 -3.781 1.00 88.31 93 ALA A C 1
ATOM 719 O O . ALA A 1 93 ? -13.853 26.023 -2.965 1.00 88.31 93 ALA A O 1
ATOM 720 N N . TYR A 1 94 ? -12.262 26.694 -4.400 1.00 90.56 94 TYR A N 1
ATOM 721 C CA . TYR A 1 94 ? -11.341 25.611 -4.064 1.00 90.56 94 TYR A CA 1
ATOM 722 C C . TYR A 1 94 ? -9.903 26.090 -3.899 1.00 90.56 94 TYR A C 1
ATOM 724 O O . TYR A 1 94 ? -9.443 27.062 -4.506 1.00 90.56 94 TYR A O 1
ATOM 732 N N . PHE A 1 95 ? -9.204 25.329 -3.064 1.00 91.94 95 PHE A N 1
ATOM 733 C CA . PHE A 1 95 ? -7.813 25.515 -2.699 1.00 91.94 95 PHE A CA 1
ATOM 734 C C . PHE A 1 95 ? -7.117 24.158 -2.766 1.00 91.94 95 PHE A C 1
ATOM 736 O O . PHE A 1 95 ? -7.635 23.167 -2.231 1.00 91.94 95 PHE A O 1
ATOM 743 N N . VAL A 1 96 ? -5.943 24.123 -3.389 1.00 93.00 96 VAL A N 1
ATOM 744 C CA . VAL A 1 96 ? -5.036 22.971 -3.384 1.00 93.00 96 VAL A CA 1
ATOM 745 C C . VAL A 1 96 ? -3.769 23.378 -2.655 1.00 93.00 96 VAL A C 1
ATOM 747 O O . VAL A 1 96 ? -2.955 24.132 -3.189 1.00 93.00 96 VAL A O 1
ATOM 750 N N . ILE A 1 97 ? -3.638 22.910 -1.416 1.00 92.75 97 ILE A N 1
ATOM 751 C CA . ILE A 1 97 ? -2.668 23.423 -0.448 1.00 92.75 97 ILE A CA 1
ATOM 752 C C . ILE A 1 97 ? -1.772 22.288 0.030 1.00 92.75 97 ILE A C 1
ATOM 754 O O . ILE A 1 97 ? -2.255 21.213 0.382 1.00 92.75 97 ILE A O 1
ATOM 758 N N . LYS A 1 98 ? -0.463 22.538 0.092 1.00 90.69 98 LYS A N 1
ATOM 759 C CA . LYS A 1 98 ? 0.478 21.584 0.689 1.00 90.69 98 LYS A CA 1
ATOM 760 C C . LYS A 1 98 ? 0.395 21.597 2.219 1.00 90.69 98 LYS A C 1
ATOM 762 O O . LYS A 1 98 ? 0.167 22.648 2.824 1.00 90.69 98 LYS A O 1
ATOM 767 N N . LYS A 1 99 ? 0.703 20.467 2.859 1.00 90.62 99 LYS A N 1
ATOM 768 C CA . LYS A 1 99 ? 0.874 20.364 4.322 1.00 90.62 99 LYS A CA 1
ATOM 769 C C . LYS A 1 99 ? 2.128 21.102 4.785 1.00 90.62 99 LYS A C 1
ATOM 771 O O . LYS A 1 99 ? 3.188 20.523 5.006 1.00 90.62 99 LYS A O 1
ATOM 776 N N . ASN A 1 100 ? 2.020 22.421 4.888 1.00 90.12 100 ASN A N 1
ATOM 777 C CA . ASN A 1 100 ? 3.083 23.301 5.343 1.00 90.12 100 ASN A CA 1
ATOM 778 C C . ASN A 1 100 ? 2.518 24.318 6.332 1.00 90.12 100 ASN A C 1
ATOM 780 O O . ASN A 1 100 ? 1.601 25.067 5.999 1.00 90.12 100 ASN A O 1
ATOM 784 N N . GLN A 1 101 ? 3.123 24.384 7.519 1.00 89.50 101 GLN A N 1
ATOM 785 C CA . GLN A 1 101 ? 2.664 25.237 8.615 1.00 89.50 101 GLN A CA 1
ATOM 786 C C . GLN A 1 101 ? 2.463 26.698 8.186 1.00 89.50 101 GLN A C 1
ATOM 788 O O . GLN A 1 101 ? 1.443 27.298 8.505 1.00 89.50 101 GLN A O 1
ATOM 793 N N . ARG A 1 102 ? 3.408 27.281 7.436 1.00 89.50 102 ARG A N 1
ATOM 794 C CA . ARG A 1 102 ? 3.315 28.683 7.005 1.00 89.50 102 ARG A CA 1
ATOM 795 C C . ARG A 1 102 ? 2.140 28.904 6.055 1.00 89.50 102 ARG A C 1
ATOM 797 O O . ARG A 1 102 ? 1.440 29.901 6.187 1.00 89.50 102 ARG A O 1
ATOM 804 N N . VAL A 1 103 ? 1.927 27.999 5.101 1.00 90.31 103 VAL A N 1
ATOM 805 C CA . VAL A 1 103 ? 0.825 28.116 4.132 1.00 90.31 103 VAL A CA 1
ATOM 806 C C . VAL A 1 103 ? -0.528 27.945 4.819 1.00 90.31 103 VAL A C 1
ATOM 808 O O . VAL A 1 103 ? -1.411 28.776 4.621 1.00 90.31 103 VAL A O 1
ATOM 811 N N . LEU A 1 104 ? -0.664 26.935 5.682 1.00 92.75 104 LEU A N 1
ATOM 812 C CA . LEU A 1 104 ? -1.886 26.701 6.452 1.00 92.75 104 LEU A CA 1
ATOM 813 C C . LEU A 1 104 ? -2.198 27.867 7.394 1.00 92.75 104 LEU A C 1
ATOM 815 O O . LEU A 1 104 ? -3.336 28.321 7.435 1.00 92.75 104 LEU A O 1
ATOM 819 N N . ARG A 1 105 ? -1.189 28.421 8.078 1.00 90.62 105 ARG A N 1
ATOM 820 C CA . ARG A 1 105 ? -1.362 29.603 8.937 1.00 90.62 105 ARG A CA 1
ATOM 821 C C . ARG A 1 105 ? -1.810 30.830 8.143 1.00 90.62 105 ARG A C 1
ATOM 823 O O . ARG A 1 105 ? -2.664 31.573 8.612 1.00 90.62 105 ARG A O 1
ATOM 830 N N . ASN A 1 106 ? -1.272 31.036 6.939 1.00 89.62 106 ASN A N 1
ATOM 831 C CA . ASN A 1 106 ? -1.728 32.121 6.069 1.00 89.62 106 ASN A CA 1
ATOM 832 C C . ASN A 1 106 ? -3.203 31.945 5.686 1.00 89.62 106 ASN A C 1
ATOM 834 O O . ASN A 1 106 ? -3.942 32.926 5.695 1.00 89.62 106 ASN A O 1
ATOM 838 N N . LEU A 1 107 ? -3.618 30.719 5.343 1.00 90.75 107 LEU A N 1
ATOM 839 C CA . LEU A 1 107 ? -5.013 30.421 5.018 1.00 90.75 107 LEU A CA 1
ATOM 840 C C . LEU A 1 107 ? -5.918 30.653 6.229 1.00 90.75 107 LEU A C 1
ATOM 842 O O . LEU A 1 107 ? -6.926 31.337 6.103 1.00 90.75 107 LEU A O 1
ATOM 846 N N . TYR A 1 108 ? -5.534 30.124 7.391 1.00 91.06 108 TYR A N 1
ATOM 847 C CA . TYR A 1 108 ? -6.258 30.308 8.646 1.00 91.06 108 TYR A CA 1
ATOM 848 C C . TYR A 1 108 ? -6.462 31.790 8.966 1.00 91.06 108 TYR A C 1
ATOM 850 O O . TYR A 1 108 ? -7.593 32.203 9.190 1.00 91.06 108 TYR A O 1
ATOM 858 N N . ASN A 1 109 ? -5.399 32.601 8.923 1.00 88.62 109 ASN A N 1
ATOM 859 C CA . ASN A 1 109 ? -5.499 34.035 9.199 1.00 88.62 109 ASN A CA 1
ATOM 860 C C . ASN A 1 109 ? -6.453 34.730 8.216 1.00 88.62 109 ASN A C 1
ATOM 862 O O . ASN A 1 109 ? -7.310 35.492 8.638 1.00 88.62 109 ASN A O 1
ATOM 866 N N . TRP A 1 110 ? -6.362 34.416 6.920 1.00 87.31 110 TRP A N 1
ATOM 867 C CA . TRP A 1 110 ? -7.249 35.001 5.910 1.00 87.31 110 TRP A CA 1
ATOM 868 C C . TRP A 1 110 ? -8.725 34.602 6.094 1.00 87.31 110 TRP A C 1
ATOM 870 O O . TRP A 1 110 ? -9.621 35.434 5.942 1.00 87.31 110 TRP A O 1
ATOM 880 N N . LEU A 1 111 ? -8.988 33.342 6.451 1.00 88.69 111 LEU A N 1
ATOM 881 C CA . LEU A 1 111 ? -10.337 32.868 6.774 1.00 88.69 111 LEU A CA 1
ATOM 882 C C . LEU A 1 111 ? -10.864 33.517 8.057 1.00 88.69 111 LEU A C 1
ATOM 884 O O . LEU A 1 111 ? -12.016 33.932 8.099 1.00 88.69 111 LEU A O 1
ATOM 888 N N . LYS A 1 112 ? -10.013 33.660 9.075 1.00 87.81 112 LYS A N 1
ATOM 889 C CA . LYS A 1 112 ? -10.356 34.312 10.341 1.00 87.81 112 LYS A CA 1
ATOM 890 C C . LYS A 1 112 ? -10.692 35.792 10.153 1.00 87.81 112 LYS A C 1
ATOM 892 O O . LYS A 1 112 ? -11.676 36.262 10.715 1.00 87.81 112 LYS A O 1
ATOM 897 N N . ASP A 1 113 ? -9.929 36.507 9.328 1.00 84.50 113 ASP A N 1
ATOM 898 C CA . ASP A 1 113 ? -10.201 37.911 8.985 1.00 84.50 113 ASP A CA 1
ATOM 899 C C . ASP A 1 113 ? -11.552 38.068 8.259 1.00 84.50 113 ASP A C 1
ATOM 901 O O . ASP A 1 113 ? -12.211 39.105 8.360 1.00 84.50 113 ASP A O 1
ATOM 905 N N . SER A 1 114 ? -11.996 37.020 7.557 1.00 81.31 114 SER A N 1
ATOM 906 C CA . SER A 1 114 ? -13.287 36.996 6.862 1.00 81.31 114 SER A CA 1
ATOM 907 C C . SER A 1 114 ? -14.486 36.861 7.808 1.00 81.31 114 SER A C 1
ATOM 909 O O . SER A 1 114 ? -15.598 37.169 7.391 1.00 81.31 114 SER A O 1
ATOM 911 N N . CYS A 1 115 ? -14.285 36.481 9.075 1.00 77.94 115 CYS A N 1
ATOM 912 C CA . CYS A 1 115 ? -15.376 36.299 10.034 1.00 77.94 115 CYS A CA 1
ATOM 913 C C . CYS A 1 115 ? -16.068 37.609 10.469 1.00 77.94 115 CYS A C 1
ATOM 915 O O . CYS A 1 115 ? -17.081 37.524 11.147 1.00 77.94 115 CYS A O 1
ATOM 917 N N . GLN A 1 116 ? -15.552 38.803 10.125 1.00 65.88 116 GLN A N 1
ATOM 918 C CA . GLN A 1 116 ? -16.200 40.127 10.294 1.00 65.88 116 GLN A CA 1
ATOM 919 C C . GLN A 1 116 ? -17.121 40.277 11.540 1.00 65.88 116 GLN A C 1
ATOM 921 O O . GLN A 1 116 ? -18.268 40.704 11.425 1.00 65.88 116 GLN A O 1
ATOM 926 N N . ASN A 1 117 ? -16.592 39.966 12.737 1.00 64.56 117 ASN A N 1
ATOM 927 C CA . ASN A 1 117 ? -17.231 39.978 14.078 1.00 64.56 117 ASN A CA 1
ATOM 928 C C . ASN A 1 117 ? -17.983 38.706 14.528 1.00 64.56 117 ASN A C 1
ATOM 930 O O . ASN A 1 117 ? -18.310 38.593 15.709 1.00 64.56 117 ASN A O 1
ATOM 934 N N . ALA A 1 118 ? -18.226 37.733 13.653 1.00 67.44 118 ALA A N 1
ATOM 935 C CA . ALA A 1 118 ? -18.678 36.401 14.043 1.00 67.44 118 ALA A CA 1
ATOM 936 C C . ALA A 1 118 ? -17.511 35.557 14.596 1.00 67.44 118 ALA A C 1
ATOM 938 O O . ALA A 1 118 ? -16.357 35.733 14.209 1.00 67.44 118 ALA A O 1
ATOM 939 N N . GLN A 1 119 ? -17.806 34.601 15.484 1.00 77.38 119 GLN A N 1
ATOM 940 C CA . GLN A 1 119 ? -16.809 33.614 15.932 1.00 77.38 119 GLN A CA 1
ATOM 941 C C . GLN A 1 119 ? -16.540 32.530 14.871 1.00 77.38 119 GLN A C 1
ATOM 943 O O . GLN A 1 119 ? -15.460 31.944 14.861 1.00 77.38 119 GLN A O 1
ATOM 948 N N . GLN A 1 120 ? -17.502 32.273 13.975 1.00 87.19 120 GLN A N 1
ATOM 949 C CA . GLN A 1 120 ? -17.436 31.238 12.937 1.00 87.19 120 GLN A CA 1
ATOM 950 C C . GLN A 1 120 ? -18.101 31.697 11.632 1.00 87.19 120 GLN A C 1
ATOM 952 O O . GLN A 1 120 ? -19.097 32.419 11.662 1.00 87.19 120 GLN A O 1
ATOM 957 N N . LEU A 1 121 ? -17.583 31.207 10.504 1.00 87.75 121 LEU A N 1
ATOM 958 C CA . LEU A 1 121 ? -18.115 31.383 9.152 1.00 87.75 121 LEU A CA 1
ATOM 959 C C . LEU A 1 121 ? -19.395 30.561 8.955 1.00 87.75 121 LEU A C 1
ATOM 961 O O . LEU A 1 121 ? -19.459 29.389 9.350 1.00 87.75 121 LEU A O 1
ATOM 965 N N . ASP A 1 122 ? -20.397 31.151 8.295 1.00 87.25 122 ASP A N 1
ATOM 966 C CA . ASP A 1 122 ? -21.667 30.463 8.008 1.00 87.25 122 ASP A CA 1
ATOM 967 C C . ASP A 1 122 ? -21.594 29.574 6.754 1.00 87.25 122 ASP A C 1
ATOM 969 O O . ASP A 1 122 ? -22.380 28.638 6.582 1.00 87.25 122 ASP A O 1
ATOM 973 N N . THR A 1 123 ? -20.606 29.824 5.892 1.00 87.38 123 THR A N 1
ATOM 974 C CA . THR A 1 123 ? -20.299 28.985 4.723 1.00 87.38 123 THR A CA 1
ATOM 975 C C . THR A 1 123 ? -19.921 27.556 5.147 1.00 87.38 123 THR A C 1
ATOM 977 O O . THR A 1 123 ? -19.485 27.318 6.268 1.00 87.38 123 THR A O 1
ATOM 980 N N . SER A 1 124 ? -20.111 26.572 4.262 1.00 91.69 124 SER A N 1
ATOM 981 C CA . SER A 1 124 ? -19.725 25.176 4.526 1.00 91.69 124 SER A CA 1
ATOM 982 C C . SER A 1 124 ? -18.325 24.861 3.993 1.00 91.69 124 SER A C 1
ATOM 984 O O . SER A 1 124 ? -17.988 25.248 2.873 1.00 91.69 124 SER A O 1
ATOM 986 N N . LEU A 1 125 ? -17.530 24.121 4.768 1.00 93.81 125 LEU A N 1
ATOM 987 C CA . LEU A 1 125 ? -16.200 23.644 4.385 1.00 93.81 125 LEU A CA 1
ATOM 988 C C . LEU A 1 125 ? -16.207 22.131 4.144 1.00 93.81 125 LEU A C 1
ATOM 990 O O . LEU A 1 125 ? -16.607 21.359 5.011 1.00 93.81 125 LEU A O 1
ATOM 994 N N . LEU A 1 126 ? -15.653 21.711 3.005 1.00 95.38 126 LEU A N 1
ATOM 995 C CA . LEU A 1 126 ? -15.201 20.338 2.781 1.00 95.38 126 LEU A CA 1
ATOM 996 C C . LEU A 1 126 ? -13.670 20.321 2.704 1.00 95.38 126 LEU A C 1
ATOM 998 O O . LEU A 1 126 ? -13.074 20.802 1.733 1.00 95.38 126 LEU A O 1
ATOM 1002 N N . LEU A 1 127 ? -13.029 19.755 3.724 1.00 96.00 127 LEU A N 1
ATOM 1003 C CA . LEU A 1 127 ? -11.586 19.565 3.773 1.00 96.00 127 LEU A CA 1
ATOM 1004 C C . LEU A 1 127 ? -11.270 18.108 3.439 1.00 96.00 127 LEU A C 1
ATOM 1006 O O . LEU A 1 127 ? -11.452 17.214 4.254 1.00 96.00 127 LEU A O 1
ATOM 1010 N N . ILE A 1 128 ? -10.802 17.881 2.213 1.00 96.06 128 ILE A N 1
ATOM 1011 C CA . ILE A 1 128 ? -10.269 16.584 1.786 1.00 96.06 128 ILE A CA 1
ATOM 1012 C C . ILE A 1 128 ? -8.776 16.584 2.077 1.00 96.06 128 ILE A C 1
ATOM 1014 O O . ILE A 1 128 ? -8.074 17.457 1.556 1.00 96.06 128 ILE A O 1
ATOM 1018 N N . ASP A 1 129 ? -8.327 15.639 2.891 1.00 95.00 129 ASP A N 1
ATOM 1019 C CA . ASP A 1 129 ? -6.931 15.435 3.239 1.00 95.00 129 ASP A CA 1
ATOM 1020 C C . ASP A 1 129 ? -6.362 14.202 2.533 1.00 95.00 129 ASP A C 1
ATOM 1022 O O . ASP A 1 129 ? -6.665 13.068 2.898 1.00 95.00 129 ASP A O 1
ATOM 1026 N N . ASP A 1 130 ? -5.556 14.437 1.501 1.00 91.38 130 ASP A N 1
ATOM 1027 C CA . ASP A 1 130 ? -4.860 13.399 0.746 1.00 91.38 130 ASP A CA 1
ATOM 1028 C C . ASP A 1 130 ? -3.535 13.024 1.431 1.00 91.38 130 ASP A C 1
ATOM 1030 O O . ASP A 1 130 ? -2.824 13.880 1.972 1.00 91.38 130 ASP A O 1
ATOM 1034 N N . GLU A 1 131 ? -3.193 11.734 1.422 1.00 87.50 131 GLU A N 1
ATOM 1035 C CA . GLU A 1 131 ? -2.139 11.151 2.269 1.00 87.50 131 GLU A CA 1
ATOM 1036 C C . GLU A 1 131 ? -2.330 11.530 3.755 1.00 87.50 131 GLU A C 1
ATOM 1038 O O . GLU A 1 131 ? -1.419 12.055 4.405 1.00 87.50 131 GLU A O 1
ATOM 1043 N N . ALA A 1 132 ? -3.541 11.336 4.292 1.00 91.31 132 ALA A N 1
ATOM 1044 C CA . ALA A 1 132 ? -3.915 11.758 5.651 1.00 91.31 132 ALA A CA 1
ATOM 1045 C C . ALA A 1 132 ? -3.079 11.120 6.780 1.00 91.31 132 ALA A C 1
ATOM 1047 O O . ALA A 1 132 ? -3.045 11.633 7.897 1.00 91.31 132 ALA A O 1
ATOM 1048 N N . ASP A 1 133 ? -2.373 10.025 6.506 1.00 86.50 133 ASP A N 1
ATOM 1049 C CA . ASP A 1 133 ? -1.432 9.381 7.428 1.00 86.50 133 ASP A CA 1
ATOM 1050 C C . ASP A 1 133 ? -0.100 10.149 7.551 1.00 86.50 133 ASP A C 1
ATOM 1052 O O . ASP A 1 133 ? 0.713 9.882 8.443 1.00 86.50 133 ASP A O 1
ATOM 1056 N N . ASN A 1 134 ? 0.143 11.124 6.670 1.00 85.38 134 ASN A N 1
ATOM 1057 C CA . ASN A 1 134 ? 1.363 11.914 6.602 1.00 85.38 134 ASN A CA 1
ATOM 1058 C C . ASN A 1 134 ? 1.126 13.368 7.042 1.00 85.38 134 ASN A C 1
ATOM 1060 O O . ASN A 1 134 ? 0.283 14.067 6.485 1.00 85.38 134 ASN A O 1
ATOM 1064 N N . ALA A 1 135 ? 1.934 13.839 7.998 1.00 85.19 135 ALA A N 1
ATOM 1065 C CA . ALA A 1 135 ? 1.977 15.200 8.557 1.00 85.19 135 ALA A CA 1
ATOM 1066 C C . ALA A 1 135 ? 0.709 15.727 9.267 1.00 85.19 135 ALA A C 1
ATOM 1068 O O . ALA A 1 135 ? 0.845 16.629 10.091 1.00 85.19 135 ALA A O 1
ATOM 1069 N N . SER A 1 136 ? -0.481 15.195 8.980 1.00 89.69 136 SER A N 1
ATOM 1070 C CA . SER A 1 136 ? -1.740 15.600 9.629 1.00 89.69 136 SER A CA 1
ATOM 1071 C C . SER A 1 136 ? -1.953 14.938 10.992 1.00 89.69 136 SER A C 1
ATOM 1073 O O . SER A 1 136 ? -2.550 15.544 11.877 1.00 89.69 136 SER A O 1
ATOM 1075 N N . VAL A 1 137 ? -1.455 13.710 11.169 1.00 88.31 137 VAL A N 1
ATOM 1076 C CA . VAL A 1 137 ? -1.512 12.968 12.439 1.00 88.31 137 VAL A CA 1
ATOM 1077 C C . VAL A 1 137 ? -0.646 13.668 13.485 1.00 88.31 137 VAL A C 1
ATOM 1079 O O . VAL A 1 137 ? 0.512 13.989 13.202 1.00 88.31 137 VAL A O 1
ATOM 1082 N N . ASN A 1 138 ? -1.187 13.881 14.686 1.00 83.88 138 ASN A N 1
ATOM 1083 C CA . ASN A 1 138 ? -0.415 14.420 15.795 1.00 83.88 138 ASN A CA 1
ATOM 1084 C C . ASN A 1 138 ? 0.662 13.414 16.239 1.00 83.88 138 ASN A C 1
ATOM 1086 O O . ASN A 1 138 ? 0.378 12.244 16.472 1.00 83.88 138 ASN A O 1
ATOM 1090 N N . THR A 1 139 ? 1.915 13.862 16.325 1.00 81.62 139 THR A N 1
ATOM 1091 C CA . THR A 1 139 ? 3.046 13.029 16.777 1.00 81.62 139 THR A CA 1
ATOM 1092 C C . THR A 1 139 ? 3.730 13.551 18.040 1.00 81.62 139 THR A C 1
ATOM 1094 O O . THR A 1 139 ? 4.740 12.972 18.468 1.00 81.62 139 THR A O 1
ATOM 1097 N N . SER A 1 140 ? 3.231 14.666 18.584 1.00 77.56 140 SER A N 1
ATOM 1098 C CA . SER A 1 140 ? 3.620 15.177 19.902 1.00 77.56 140 SER A CA 1
ATOM 1099 C C . SER A 1 140 ? 3.228 14.172 20.988 1.00 77.56 140 SER A C 1
ATOM 1101 O O . SER A 1 140 ? 2.518 13.199 20.717 1.00 77.56 140 SER A O 1
ATOM 1103 N N . LYS A 1 141 ? 3.752 14.341 22.202 1.00 70.56 141 LYS A N 1
ATOM 1104 C CA . LYS A 1 141 ? 3.227 13.592 23.350 1.00 70.56 141 LYS A CA 1
ATOM 1105 C C . LYS A 1 141 ? 1.852 14.132 23.756 1.00 70.56 141 LYS A C 1
ATOM 1107 O O . LYS A 1 141 ? 1.494 15.227 23.340 1.00 70.56 141 LYS A O 1
ATOM 1112 N N . GLU A 1 142 ? 1.103 13.359 24.538 1.00 62.47 142 GLU A N 1
ATOM 1113 C CA . GLU A 1 142 ? -0.237 13.743 25.016 1.00 62.47 142 GLU A CA 1
ATOM 1114 C C . GLU A 1 142 ? -0.195 14.958 25.959 1.00 62.47 142 GLU A C 1
ATOM 1116 O O . GLU A 1 142 ? -1.133 15.743 25.977 1.00 62.47 142 GLU A O 1
ATOM 1121 N N . ASP A 1 143 ? 0.918 15.159 26.671 1.00 63.72 143 ASP A N 1
ATOM 1122 C CA . ASP A 1 143 ? 1.193 16.296 27.560 1.00 63.72 143 ASP A CA 1
ATOM 1123 C C . ASP A 1 143 ? 1.844 17.503 26.852 1.00 63.72 143 ASP A C 1
ATOM 1125 O O . ASP A 1 143 ? 2.198 18.492 27.495 1.00 63.72 143 ASP A O 1
ATOM 1129 N N . GLU A 1 144 ? 2.040 17.433 25.532 1.00 72.44 144 GLU A N 1
ATOM 1130 C CA . GLU A 1 144 ? 2.694 18.470 24.730 1.00 72.44 144 GLU A CA 1
ATOM 1131 C C . GLU A 1 144 ? 1.730 19.073 23.697 1.00 72.44 144 GLU A C 1
ATOM 1133 O O . GLU A 1 144 ? 0.826 18.407 23.194 1.00 72.44 144 GLU A O 1
ATOM 1138 N N . ASP A 1 145 ? 1.991 20.323 23.295 1.00 69.44 145 ASP A N 1
ATOM 1139 C CA . ASP A 1 145 ? 1.218 20.992 22.244 1.00 69.44 145 ASP A CA 1
ATOM 1140 C C . ASP A 1 145 ? 1.134 20.133 20.963 1.00 69.44 145 ASP A C 1
ATOM 1142 O O . ASP A 1 145 ? 2.158 19.598 20.491 1.00 69.44 145 ASP A O 1
ATOM 1146 N N . PRO A 1 146 ? -0.044 20.054 20.312 1.00 70.94 146 PRO A N 1
ATOM 1147 C CA . PRO A 1 146 ? -0.186 19.333 19.058 1.00 70.94 146 PRO A CA 1
ATOM 1148 C C . PRO A 1 146 ? 0.781 19.836 17.988 1.00 70.94 146 PRO A C 1
ATOM 1150 O O . PRO A 1 146 ? 1.108 21.025 17.893 1.00 70.94 146 PRO A O 1
ATOM 1153 N N . THR A 1 147 ? 1.217 18.930 17.108 1.00 83.06 147 THR A N 1
ATOM 1154 C CA . THR A 1 147 ? 2.113 19.319 16.012 1.00 83.06 147 THR A CA 1
ATOM 1155 C C . THR A 1 147 ? 1.519 20.465 15.194 1.00 83.06 147 THR A C 1
ATOM 1157 O O . THR A 1 147 ? 0.324 20.514 14.898 1.00 83.06 147 THR A O 1
ATOM 1160 N N . ALA A 1 148 ? 2.371 21.392 14.763 1.00 85.94 148 ALA A N 1
ATOM 1161 C CA . ALA A 1 148 ? 1.895 22.652 14.208 1.00 85.94 148 ALA A CA 1
ATOM 1162 C C . ALA A 1 148 ? 0.996 22.525 12.961 1.00 85.94 148 ALA A C 1
ATOM 1164 O O . ALA A 1 148 ? 0.200 23.424 12.692 1.00 85.94 148 ALA A O 1
ATOM 1165 N N . ILE A 1 149 ? 1.140 21.451 12.175 1.00 89.38 149 ILE A N 1
ATOM 1166 C CA . ILE A 1 149 ? 0.268 21.172 11.024 1.00 89.38 149 ILE A CA 1
ATOM 1167 C C . ILE A 1 149 ? -1.098 20.669 11.506 1.00 89.38 149 ILE A C 1
ATOM 1169 O O . ILE A 1 149 ? -2.102 21.245 11.091 1.00 89.38 149 ILE A O 1
ATOM 1173 N N . ASN A 1 150 ? -1.134 19.676 12.403 1.00 92.81 150 ASN A N 1
ATOM 1174 C CA . ASN A 1 150 ? -2.364 19.168 13.020 1.00 92.81 150 ASN A CA 1
ATOM 1175 C C . ASN A 1 150 ? -3.167 20.307 13.678 1.00 92.81 150 ASN A C 1
ATOM 1177 O O . ASN A 1 150 ? -4.325 20.525 13.320 1.00 92.81 150 ASN A O 1
ATOM 1181 N N . ALA A 1 151 ? -2.511 21.127 14.507 1.00 89.94 151 ALA A N 1
ATOM 1182 C CA . ALA A 1 151 ? -3.129 22.280 15.162 1.00 89.94 151 ALA A CA 1
ATOM 1183 C C . ALA A 1 151 ? -3.743 23.274 14.157 1.00 89.94 151 ALA A C 1
ATOM 1185 O O . ALA A 1 151 ? -4.857 23.760 14.355 1.00 89.94 151 ALA A O 1
ATOM 1186 N N . CYS A 1 152 ? -3.056 23.561 13.041 1.00 91.12 152 CYS A N 1
ATOM 1187 C CA . CYS A 1 152 ? -3.596 24.443 12.001 1.00 91.12 152 CYS A CA 1
ATOM 1188 C C . CYS A 1 152 ? -4.823 23.838 11.302 1.00 91.12 152 CYS A C 1
ATOM 1190 O O . CYS A 1 152 ? -5.758 24.576 10.997 1.00 91.12 152 CYS A O 1
ATOM 1192 N N . ILE A 1 153 ? -4.831 22.527 11.034 1.00 93.50 153 ILE A N 1
ATOM 1193 C CA . ILE A 1 153 ? -5.974 21.843 10.409 1.00 93.50 153 ILE A CA 1
ATOM 1194 C C . ILE A 1 153 ? -7.189 21.911 11.342 1.00 93.50 153 ILE A C 1
ATOM 1196 O O . ILE A 1 153 ? -8.241 22.390 10.916 1.00 93.50 153 ILE A O 1
ATOM 1200 N N . ARG A 1 154 ? -7.021 21.532 12.617 1.00 92.69 154 ARG A N 1
ATOM 1201 C CA . ARG A 1 154 ? -8.069 21.610 13.653 1.00 92.69 154 ARG A CA 1
ATOM 1202 C C . ARG A 1 154 ? -8.593 23.041 13.814 1.00 92.69 154 ARG A C 1
ATOM 1204 O O . ARG A 1 154 ? -9.802 23.260 13.802 1.00 92.69 154 ARG A O 1
ATOM 1211 N N . SER A 1 155 ? -7.700 24.033 13.821 1.00 91.69 155 SER A N 1
ATOM 1212 C CA . SER A 1 155 ? -8.074 25.455 13.873 1.00 91.69 155 SER A CA 1
ATOM 1213 C C . SER A 1 155 ? -8.906 25.898 12.665 1.00 91.69 155 SER A C 1
ATOM 1215 O O . SER A 1 155 ? -9.897 26.603 12.831 1.00 91.69 155 SER A O 1
ATOM 1217 N N . ILE A 1 156 ? -8.535 25.490 11.444 1.00 92.56 156 ILE A N 1
ATOM 1218 C CA . ILE A 1 156 ? -9.299 25.816 10.227 1.00 92.56 156 ILE A CA 1
ATOM 1219 C C . ILE A 1 156 ? -10.686 25.173 10.275 1.00 92.56 156 ILE A C 1
ATOM 1221 O O . ILE A 1 156 ? -11.662 25.853 9.974 1.00 92.56 156 ILE A O 1
ATOM 1225 N N . LEU A 1 157 ? -10.793 23.900 10.671 1.00 93.00 157 LEU A N 1
ATOM 1226 C CA . LEU A 1 157 ? -12.085 23.223 10.848 1.00 93.00 157 LEU A CA 1
ATOM 1227 C C . LEU A 1 157 ? -12.948 23.941 11.900 1.00 93.00 157 LEU A C 1
ATOM 1229 O O . LEU A 1 157 ? -14.150 24.115 11.705 1.00 93.00 157 LEU A O 1
ATOM 1233 N N . GLY A 1 158 ? -12.324 24.428 12.977 1.00 90.56 158 GLY A N 1
ATOM 1234 C CA . GLY A 1 158 ? -12.968 25.187 14.048 1.00 90.56 158 GLY A CA 1
ATOM 1235 C C . GLY A 1 158 ? -13.587 26.525 13.625 1.00 90.56 158 GLY A C 1
ATOM 1236 O O . GLY A 1 158 ? -14.519 26.977 14.295 1.00 90.56 158 GLY A O 1
ATOM 1237 N N . LEU A 1 159 ? -13.129 27.124 12.515 1.00 91.44 159 LEU A N 1
ATOM 1238 C CA . LEU A 1 159 ? -13.630 28.407 12.002 1.00 91.44 159 LEU A CA 1
ATOM 1239 C C . LEU A 1 159 ? -14.993 28.320 11.308 1.00 91.44 159 LEU A C 1
ATOM 1241 O O . LEU A 1 159 ? -15.601 29.359 11.082 1.00 91.44 159 LEU A O 1
ATOM 1245 N N . PHE A 1 160 ? -15.480 27.135 10.940 1.00 91.69 160 PHE A N 1
ATOM 1246 C CA . PHE A 1 160 ? -16.738 26.989 10.201 1.00 91.69 160 PHE A CA 1
ATOM 1247 C C . PHE A 1 160 ? -17.813 26.369 11.091 1.00 91.69 160 PHE A C 1
ATOM 1249 O O . PHE A 1 160 ? -17.547 25.410 11.817 1.00 91.69 160 PHE A O 1
ATOM 1256 N N . LYS A 1 161 ? -19.057 26.855 10.982 1.00 91.19 161 LYS A N 1
ATOM 1257 C CA . LYS A 1 161 ? -20.210 26.208 11.639 1.00 91.19 161 LYS A CA 1
ATOM 1258 C C . LYS A 1 161 ? -20.484 24.813 11.076 1.00 91.19 161 LYS A C 1
ATOM 1260 O O . LYS A 1 161 ? -20.981 23.939 11.777 1.00 91.19 161 LYS A O 1
ATOM 1265 N N . ARG A 1 162 ? -20.194 24.625 9.784 1.00 91.94 162 ARG A N 1
ATOM 1266 C CA . ARG A 1 162 ? -20.397 23.381 9.034 1.00 91.94 162 ARG A CA 1
ATOM 1267 C C . ARG A 1 162 ? -19.088 22.989 8.361 1.00 91.94 162 ARG A C 1
ATOM 1269 O O . ARG A 1 162 ? -18.723 23.572 7.340 1.00 91.94 162 ARG A O 1
ATOM 1276 N N . ALA A 1 163 ? -18.395 22.011 8.930 1.00 93.44 163 ALA A N 1
ATOM 1277 C CA . ALA A 1 163 ? -17.157 21.474 8.381 1.00 93.44 163 ALA A CA 1
ATOM 1278 C C . ALA A 1 163 ? -17.247 19.952 8.260 1.00 93.44 163 ALA A C 1
ATOM 1280 O O . ALA A 1 163 ? -17.693 19.277 9.183 1.00 93.44 163 ALA A O 1
ATOM 1281 N N . SER A 1 164 ? -16.795 19.418 7.130 1.00 94.56 164 SER A N 1
ATOM 1282 C CA . SER A 1 164 ? -16.588 17.985 6.934 1.00 94.56 164 SER A CA 1
ATOM 1283 C C . SER A 1 164 ? -15.122 17.733 6.612 1.00 94.56 164 SER A C 1
ATOM 1285 O O . SER A 1 164 ? -14.564 18.352 5.700 1.00 94.56 164 SER A O 1
ATOM 1287 N N . TYR A 1 165 ? -14.508 16.823 7.362 1.00 94.94 165 TYR A N 1
ATOM 1288 C CA . TYR A 1 165 ? -13.140 16.369 7.156 1.00 94.94 165 TYR A CA 1
ATOM 1289 C C . TYR A 1 165 ? -13.162 14.973 6.528 1.00 94.94 165 TYR A C 1
ATOM 1291 O O . TYR A 1 165 ? -13.759 14.051 7.075 1.00 94.94 165 TYR A O 1
ATOM 1299 N N . LEU A 1 166 ? -12.534 14.823 5.363 1.00 95.56 166 LEU A N 1
ATOM 1300 C CA . LEU A 1 166 ? -12.415 13.550 4.658 1.00 95.56 166 LEU A CA 1
ATOM 1301 C C . LEU A 1 166 ? -10.938 13.189 4.518 1.00 95.56 166 LEU A C 1
ATOM 1303 O O . LEU A 1 166 ? -10.247 13.722 3.650 1.00 95.56 166 LEU A O 1
ATOM 1307 N N . ALA A 1 167 ? -10.477 12.261 5.350 1.00 94.50 167 ALA A N 1
ATOM 1308 C CA . ALA A 1 167 ? -9.154 11.663 5.235 1.00 94.50 167 ALA A CA 1
ATOM 1309 C C . ALA A 1 167 ? -9.133 10.597 4.129 1.00 94.50 167 ALA A C 1
ATOM 1311 O O . ALA A 1 167 ? -9.940 9.667 4.133 1.00 94.50 167 ALA A O 1
ATOM 1312 N N . VAL A 1 168 ? -8.183 10.707 3.201 1.00 93.12 168 VAL A N 1
ATOM 1313 C CA . VAL A 1 168 ? -7.946 9.733 2.130 1.00 93.12 168 VAL A CA 1
ATOM 1314 C C . VAL A 1 168 ? -6.501 9.252 2.220 1.00 93.12 168 VAL A C 1
ATOM 1316 O O . VAL A 1 168 ? -5.558 10.041 2.216 1.00 93.12 168 VAL A O 1
ATOM 1319 N N . THR A 1 169 ? -6.309 7.939 2.325 1.00 90.25 169 THR A N 1
ATOM 1320 C CA . THR A 1 169 ? -4.974 7.330 2.335 1.00 90.25 169 THR A CA 1
ATOM 1321 C C . THR A 1 169 ? -5.026 5.869 1.897 1.00 90.25 169 THR A C 1
ATOM 1323 O O . THR A 1 169 ? -6.034 5.185 2.073 1.00 90.25 169 THR A O 1
ATOM 1326 N N . ALA A 1 170 ? -3.920 5.392 1.322 1.00 85.50 170 ALA A N 1
ATOM 1327 C CA . ALA A 1 170 ? -3.707 3.979 1.026 1.00 85.50 170 ALA A CA 1
ATOM 1328 C C . ALA A 1 170 ? -3.280 3.171 2.267 1.00 85.50 170 ALA A C 1
ATOM 1330 O O . ALA A 1 170 ? -3.424 1.953 2.269 1.00 85.50 170 ALA A O 1
ATOM 1331 N N . THR A 1 171 ? -2.754 3.832 3.304 1.00 87.06 171 THR A N 1
ATOM 1332 C CA . THR A 1 171 ? -2.161 3.201 4.495 1.00 87.06 171 THR A CA 1
ATOM 1333 C C . THR A 1 171 ? -2.705 3.862 5.766 1.00 87.06 171 THR A C 1
ATOM 1335 O O . THR A 1 171 ? -2.021 4.691 6.369 1.00 87.06 171 THR A O 1
ATOM 1338 N N . PRO A 1 172 ? -3.934 3.522 6.203 1.00 89.88 172 PRO A N 1
ATOM 1339 C CA . PRO A 1 172 ? -4.638 4.235 7.273 1.00 89.88 172 PRO A CA 1
ATOM 1340 C C . PRO A 1 172 ? -4.144 3.901 8.689 1.00 89.88 172 PRO A C 1
ATOM 1342 O O . PRO A 1 172 ? -4.810 4.264 9.655 1.00 89.88 172 PRO A O 1
ATOM 1345 N N . TYR A 1 173 ? -3.003 3.215 8.839 1.00 90.31 173 TYR A N 1
ATOM 1346 C CA . TYR A 1 173 ? -2.514 2.704 10.126 1.00 90.31 173 TYR A CA 1
ATOM 1347 C C . TYR A 1 173 ? -2.411 3.803 11.186 1.00 90.31 173 TYR A C 1
ATOM 1349 O O . TYR A 1 173 ? -2.950 3.667 12.274 1.00 90.31 173 TYR A O 1
ATOM 1357 N N . ALA A 1 174 ? -1.778 4.927 10.851 1.00 88.94 174 ALA A N 1
ATOM 1358 C CA . ALA A 1 174 ? -1.643 6.041 11.780 1.00 88.94 174 ALA A CA 1
ATOM 1359 C C . ALA A 1 174 ? -2.990 6.682 12.145 1.00 88.94 174 ALA A C 1
ATOM 1361 O O . ALA A 1 174 ? -3.186 7.085 13.282 1.00 88.94 174 ALA A O 1
ATOM 1362 N N . ASN A 1 175 ? -3.922 6.763 11.192 1.00 92.19 175 ASN A N 1
ATOM 1363 C CA . ASN A 1 175 ? -5.219 7.403 11.398 1.00 92.19 175 ASN A CA 1
ATOM 1364 C C . ASN A 1 175 ? -6.112 6.604 12.355 1.00 92.19 175 ASN A C 1
ATOM 1366 O O . ASN A 1 175 ? -6.790 7.197 13.184 1.00 92.19 175 ASN A O 1
ATOM 1370 N N . ILE A 1 176 ? -6.097 5.268 12.270 1.00 91.31 176 ILE A N 1
ATOM 1371 C CA . ILE A 1 176 ? -6.889 4.408 13.169 1.00 91.31 176 ILE A CA 1
ATOM 1372 C C . ILE A 1 176 ? -6.308 4.320 14.588 1.00 91.31 176 ILE A C 1
ATOM 1374 O O . ILE A 1 176 ? -6.994 3.845 15.495 1.00 91.31 176 ILE A O 1
ATOM 1378 N N . PHE A 1 177 ? -5.052 4.740 14.761 1.00 90.69 177 PHE A N 1
ATOM 1379 C CA . PHE A 1 177 ? -4.350 4.797 16.042 1.00 90.69 177 PHE A CA 1
ATOM 1380 C C . PHE A 1 177 ? -4.454 6.157 16.735 1.00 90.69 177 PHE A C 1
ATOM 1382 O O . PHE A 1 177 ? -4.001 6.262 17.867 1.00 90.69 177 PHE A O 1
ATOM 1389 N N . ILE A 1 178 ? -5.052 7.177 16.108 1.00 88.75 178 ILE A N 1
ATOM 1390 C CA . ILE A 1 178 ? -5.370 8.432 16.806 1.00 88.75 178 ILE A CA 1
ATOM 1391 C C . ILE A 1 178 ? -6.288 8.095 17.987 1.00 88.75 178 ILE A C 1
ATOM 1393 O O . ILE A 1 178 ? -7.204 7.281 17.846 1.00 88.75 178 ILE A O 1
ATOM 1397 N N . ASP A 1 179 ? -6.005 8.667 19.154 1.00 85.25 179 ASP A N 1
ATOM 1398 C CA . ASP A 1 179 ? -6.846 8.482 20.331 1.00 85.25 179 ASP A CA 1
ATOM 1399 C C . ASP A 1 179 ? -8.177 9.234 20.126 1.00 85.25 179 ASP A C 1
ATOM 1401 O O . ASP A 1 179 ? -8.158 10.433 19.844 1.00 85.25 179 ASP A O 1
ATOM 1405 N N . PRO A 1 180 ? -9.335 8.548 20.193 1.00 81.88 180 PRO A N 1
ATOM 1406 C CA . PRO A 1 180 ? -10.632 9.196 20.026 1.00 81.88 180 PRO A CA 1
ATOM 1407 C C . PRO A 1 180 ? -11.021 10.115 21.190 1.00 81.88 180 PRO A C 1
ATOM 1409 O O . PRO A 1 180 ? -11.924 10.924 21.005 1.00 81.88 180 PRO A O 1
ATOM 1412 N N . ASP A 1 181 ? -10.391 9.994 22.363 1.00 77.81 181 ASP A N 1
ATOM 1413 C CA . ASP A 1 181 ? -10.777 10.762 23.556 1.00 77.81 181 ASP A CA 1
ATOM 1414 C C . ASP A 1 181 ? -9.927 12.023 23.765 1.00 77.81 181 ASP A C 1
ATOM 1416 O O . ASP A 1 181 ? -10.055 12.689 24.790 1.00 77.81 181 ASP A O 1
ATOM 1420 N N . THR A 1 182 ? -9.019 12.343 22.838 1.00 69.69 182 THR A N 1
ATOM 1421 C CA . THR A 1 182 ? -8.206 13.555 22.948 1.00 69.69 182 THR A CA 1
ATOM 1422 C C . THR A 1 182 ? -9.059 14.781 22.629 1.00 69.69 182 THR A C 1
ATOM 1424 O O . THR A 1 182 ? -9.264 15.123 21.460 1.00 69.69 182 THR A O 1
ATOM 1427 N N . ASP A 1 183 ? -9.525 15.452 23.678 1.00 59.53 183 ASP A N 1
ATOM 1428 C CA . ASP A 1 183 ? -10.102 16.792 23.607 1.00 59.53 183 ASP A CA 1
ATOM 1429 C C . ASP A 1 183 ? -9.0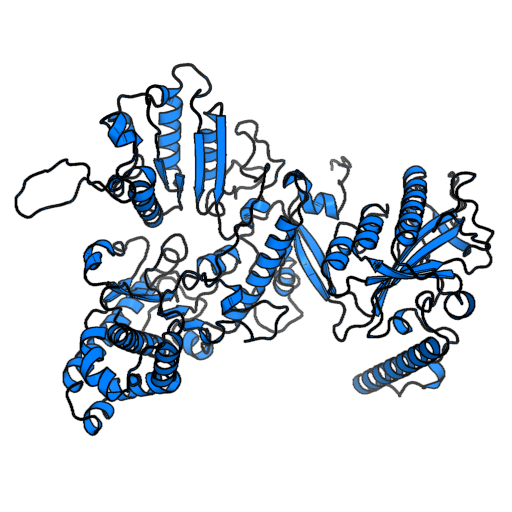86 17.789 24.181 1.00 59.53 183 ASP A C 1
ATOM 1431 O O . ASP A 1 183 ? -8.526 17.572 25.254 1.00 59.53 183 ASP A O 1
ATOM 1435 N N . ASP A 1 184 ? -8.771 18.836 23.423 1.00 59.59 184 ASP A N 1
ATOM 1436 C CA . ASP A 1 184 ? -7.841 19.889 23.839 1.00 59.59 184 ASP A CA 1
ATOM 1437 C C . ASP A 1 184 ? -8.679 21.142 24.098 1.00 59.59 184 ASP A C 1
ATOM 1439 O O . ASP A 1 184 ? -9.428 21.583 23.227 1.00 59.59 184 ASP A O 1
ATOM 1443 N N . ASP A 1 185 ? -8.563 21.733 25.288 1.00 51.97 185 ASP A N 1
ATOM 1444 C CA . ASP A 1 185 ? -9.394 22.872 25.710 1.00 51.97 185 ASP A CA 1
ATOM 1445 C C . ASP A 1 185 ? -9.385 24.045 24.702 1.00 51.97 185 ASP A C 1
ATOM 1447 O O . ASP A 1 185 ? -10.334 24.834 24.631 1.00 51.97 185 ASP A O 1
ATOM 1451 N N . MET A 1 186 ? -8.320 24.171 23.899 1.00 52.78 186 MET A N 1
ATOM 1452 C CA . MET A 1 186 ? -8.141 25.216 22.886 1.00 52.78 186 MET A CA 1
ATOM 1453 C C . MET A 1 186 ? -8.416 24.737 21.452 1.00 52.78 186 MET A C 1
ATOM 1455 O O . MET A 1 186 ? -8.601 25.565 20.548 1.00 52.78 186 MET A O 1
ATOM 1459 N N . LEU A 1 187 ? -8.439 23.426 21.211 1.00 57.88 187 LEU A N 1
ATOM 1460 C CA . LEU A 1 187 ? -8.617 22.806 19.901 1.00 57.88 187 LEU A CA 1
ATOM 1461 C C . LEU A 1 187 ? -9.665 21.688 20.009 1.00 57.88 187 LEU A C 1
ATOM 1463 O O . LEU A 1 187 ? -9.411 20.677 20.643 1.00 57.88 187 LEU A O 1
ATOM 1467 N N . LYS A 1 188 ? -10.793 21.813 19.287 1.00 66.75 188 LYS A N 1
ATOM 1468 C CA . LYS A 1 188 ? -11.809 20.740 19.127 1.00 66.75 188 LYS A CA 1
ATOM 1469 C C . LYS A 1 188 ? -11.172 19.357 18.873 1.00 66.75 188 LYS A C 1
ATOM 1471 O O . LYS A 1 188 ? -10.029 19.316 18.417 1.00 66.75 188 LYS A O 1
ATOM 1476 N N . GLU A 1 189 ? -11.938 18.276 19.039 1.00 74.69 189 GLU A N 1
ATOM 1477 C CA . GLU A 1 189 ? -11.600 16.868 18.719 1.00 74.69 189 GLU A CA 1
ATOM 1478 C C . GLU A 1 189 ? -10.475 16.670 17.668 1.00 74.69 189 GLU A C 1
ATOM 1480 O O . GLU A 1 189 ? -10.443 17.322 16.612 1.00 74.69 189 GLU A O 1
ATOM 1485 N N . ASP A 1 190 ? -9.536 15.755 17.944 1.00 82.94 190 ASP A N 1
ATOM 1486 C CA . ASP A 1 190 ? -8.481 15.383 16.987 1.00 82.94 190 ASP A CA 1
ATOM 1487 C C . ASP A 1 190 ? -9.054 14.671 15.736 1.00 82.94 190 ASP A C 1
ATOM 1489 O O . ASP A 1 190 ? -10.239 14.373 15.613 1.00 82.94 190 ASP A O 1
ATOM 1493 N N . LEU A 1 191 ? -8.203 14.393 14.749 1.00 90.12 191 LEU A N 1
ATOM 1494 C CA . LEU A 1 191 ? -8.577 13.928 13.410 1.00 90.12 191 LEU A CA 1
ATOM 1495 C C . LEU A 1 191 ? -8.877 12.414 13.333 1.00 90.12 191 LEU A C 1
ATOM 1497 O O . LEU A 1 191 ? -8.679 11.803 12.274 1.00 90.12 191 LEU A O 1
ATOM 1501 N N . PHE A 1 192 ? -9.322 11.797 14.435 1.00 90.62 192 PHE A N 1
ATOM 1502 C CA . PHE A 1 192 ? -9.759 10.399 14.450 1.00 90.62 192 PHE A CA 1
ATOM 1503 C C . PHE A 1 192 ? -10.993 10.227 13.542 1.00 90.62 192 PHE A C 1
ATOM 1505 O O . PHE A 1 192 ? -11.895 11.065 13.570 1.00 90.62 192 PHE A O 1
ATOM 1512 N N . PRO A 1 193 ? -11.084 9.161 12.721 1.00 89.19 193 PRO A N 1
ATOM 1513 C CA . PRO A 1 193 ? -12.248 8.917 11.868 1.00 89.19 193 PRO A CA 1
ATOM 1514 C C . PRO A 1 193 ? -13.457 8.441 12.695 1.00 89.19 193 PRO A C 1
ATOM 1516 O O . PRO A 1 193 ? -13.808 7.263 12.675 1.00 89.19 193 PRO A O 1
ATOM 1519 N N . SER A 1 194 ? -14.095 9.349 13.432 1.00 85.50 194 SER A N 1
ATOM 1520 C CA . SER A 1 194 ? -15.166 9.045 14.390 1.00 85.50 194 SER A CA 1
ATOM 1521 C C . SER A 1 194 ? -16.482 8.609 13.739 1.00 85.50 194 SER A C 1
ATOM 1523 O O . SER A 1 194 ? -17.220 7.831 14.339 1.00 85.50 194 SER A O 1
ATOM 1525 N N . ASP A 1 195 ? -16.774 9.047 12.511 1.00 87.81 195 ASP A N 1
ATOM 1526 C CA . ASP A 1 195 ? -18.057 8.763 11.855 1.00 87.81 195 ASP A CA 1
ATOM 1527 C C . ASP A 1 195 ? -18.056 7.484 11.011 1.00 87.81 195 ASP A C 1
ATOM 1529 O O . ASP A 1 195 ? -18.955 6.654 11.146 1.00 87.81 195 ASP A O 1
ATOM 1533 N N . PHE A 1 196 ? -17.073 7.310 10.123 1.00 89.06 196 PHE A N 1
ATOM 1534 C CA . PHE A 1 196 ? -16.987 6.132 9.260 1.00 89.06 196 PHE A CA 1
ATOM 1535 C C . PHE A 1 196 ? -15.570 5.885 8.737 1.00 89.06 196 PHE A C 1
ATOM 1537 O O . PHE A 1 196 ? -14.762 6.799 8.585 1.00 89.06 196 PHE A O 1
ATOM 1544 N N . ILE A 1 197 ? -15.305 4.630 8.371 1.00 90.62 197 ILE A N 1
ATOM 1545 C CA . ILE A 1 197 ? -14.155 4.234 7.555 1.00 90.62 197 ILE A CA 1
ATOM 1546 C C . ILE A 1 197 ? -14.696 3.405 6.396 1.00 90.62 197 ILE A C 1
ATOM 1548 O O . ILE A 1 197 ? -15.423 2.435 6.600 1.00 90.62 197 ILE A O 1
ATOM 1552 N N . TYR A 1 198 ? -14.342 3.782 5.170 1.00 90.25 198 TYR A N 1
ATOM 1553 C CA . TYR A 1 198 ? -14.815 3.103 3.970 1.00 90.25 198 TYR A CA 1
ATOM 1554 C C . TYR A 1 198 ? -13.647 2.555 3.151 1.00 90.25 198 TYR A C 1
ATOM 1556 O O . TYR A 1 198 ? -12.776 3.299 2.704 1.00 90.25 198 TYR A O 1
ATOM 1564 N N . VAL A 1 199 ? -13.649 1.240 2.920 1.00 90.12 199 VAL A N 1
ATOM 1565 C CA . VAL A 1 199 ? -12.640 0.569 2.093 1.00 90.12 199 VAL A CA 1
ATOM 1566 C C . VAL A 1 199 ? -13.101 0.554 0.640 1.00 90.12 199 VAL A C 1
ATOM 1568 O O . VAL A 1 199 ? -14.010 -0.193 0.270 1.00 90.12 199 VAL A O 1
ATOM 1571 N N . GLN A 1 200 ? -12.431 1.327 -0.212 1.00 89.19 200 GLN A N 1
ATOM 1572 C CA . GLN A 1 200 ? -12.690 1.297 -1.648 1.00 89.19 200 GLN A CA 1
ATOM 1573 C C . GLN A 1 200 ? -12.222 -0.034 -2.261 1.00 89.19 200 GLN A C 1
ATOM 1575 O O . GLN A 1 200 ? -11.103 -0.492 -2.021 1.00 89.19 200 GLN A O 1
ATOM 1580 N N . LYS A 1 201 ? -13.076 -0.663 -3.078 1.00 84.81 201 LYS A N 1
ATOM 1581 C CA . LYS A 1 201 ? -12.697 -1.852 -3.853 1.00 84.81 201 LYS A CA 1
ATOM 1582 C C . LYS A 1 201 ? -11.838 -1.438 -5.046 1.00 84.81 201 LYS A C 1
ATOM 1584 O O . LYS A 1 201 ? -12.237 -0.569 -5.821 1.00 84.81 201 LYS A O 1
ATOM 1589 N N . ALA A 1 202 ? -10.686 -2.083 -5.201 1.00 85.38 202 ALA A N 1
ATOM 1590 C CA . ALA A 1 202 ? -9.864 -1.916 -6.390 1.00 85.38 202 ALA A CA 1
ATOM 1591 C C . ALA A 1 202 ? -10.579 -2.530 -7.611 1.00 85.38 202 ALA A C 1
ATOM 1593 O O . ALA A 1 202 ? -11.181 -3.602 -7.487 1.00 85.38 202 ALA A O 1
ATOM 1594 N N . PRO A 1 203 ? -10.539 -1.881 -8.787 1.00 88.50 203 PRO A N 1
ATOM 1595 C CA . PRO A 1 203 ? -11.045 -2.482 -10.014 1.00 88.50 203 PRO A CA 1
ATOM 1596 C C . PRO A 1 203 ? -10.158 -3.665 -10.436 1.00 88.50 203 PRO A C 1
ATOM 1598 O O . PRO A 1 203 ? -8.979 -3.730 -10.091 1.00 88.50 203 PRO A O 1
ATOM 1601 N N . SER A 1 204 ? -10.708 -4.597 -11.217 1.00 85.50 204 SER A N 1
ATOM 1602 C CA . SER A 1 204 ? -10.034 -5.858 -11.577 1.00 85.50 204 SER A CA 1
ATOM 1603 C C . SER A 1 204 ? -8.721 -5.679 -12.349 1.00 85.50 204 SER A C 1
ATOM 1605 O O . SER A 1 204 ? -7.839 -6.534 -12.272 1.00 85.50 204 SER A O 1
ATOM 1607 N N . ASN A 1 205 ? -8.580 -4.561 -13.064 1.00 88.88 205 ASN A N 1
ATOM 1608 C CA . ASN A 1 205 ? -7.408 -4.192 -13.858 1.00 88.88 205 ASN A CA 1
ATOM 1609 C C . ASN A 1 205 ? -6.356 -3.371 -13.083 1.00 88.88 205 ASN A C 1
ATOM 1611 O O . ASN A 1 205 ? -5.388 -2.903 -13.686 1.00 88.88 205 ASN A O 1
ATOM 1615 N N . TYR A 1 206 ? -6.543 -3.157 -11.778 1.00 92.00 206 TYR A N 1
ATOM 1616 C CA . TYR A 1 206 ? -5.528 -2.563 -10.911 1.00 92.00 206 TYR A CA 1
ATOM 1617 C C . TYR A 1 206 ? -4.580 -3.646 -10.383 1.00 92.00 206 TYR A C 1
ATOM 1619 O O . TYR A 1 206 ? -5.027 -4.671 -9.862 1.00 92.00 206 TYR A O 1
ATOM 1627 N N . ILE A 1 207 ? -3.271 -3.409 -10.482 1.00 93.88 207 ILE A N 1
ATOM 1628 C CA . ILE A 1 207 ? -2.243 -4.319 -9.968 1.00 93.88 207 ILE A CA 1
ATOM 1629 C C . ILE A 1 207 ? -1.766 -3.794 -8.607 1.00 93.88 207 ILE A C 1
ATOM 1631 O O . ILE A 1 207 ? -1.086 -2.769 -8.529 1.00 93.88 207 ILE A O 1
ATOM 1635 N N . GLY A 1 208 ? -2.178 -4.470 -7.532 1.00 92.50 208 GLY A N 1
ATOM 1636 C CA . GLY A 1 208 ? -1.802 -4.162 -6.146 1.00 92.50 208 GLY A CA 1
ATOM 1637 C C . GLY A 1 208 ? -0.783 -5.146 -5.566 1.00 92.50 208 GLY A C 1
ATOM 1638 O O . GLY A 1 208 ? -0.386 -6.094 -6.238 1.00 92.50 208 GLY A O 1
ATOM 1639 N N . ALA A 1 209 ? -0.393 -4.929 -4.305 1.00 92.25 209 ALA A N 1
ATOM 1640 C CA . ALA A 1 209 ? 0.601 -5.751 -3.610 1.00 92.25 209 ALA A CA 1
ATOM 1641 C C . ALA A 1 209 ? 0.222 -7.238 -3.556 1.00 92.25 209 ALA A C 1
ATOM 1643 O O . ALA A 1 209 ? 1.039 -8.072 -3.922 1.00 92.25 209 ALA A O 1
ATOM 1644 N N . GLU A 1 210 ? -1.039 -7.548 -3.250 1.00 91.44 210 GLU A N 1
ATOM 1645 C CA . GLU A 1 210 ? -1.597 -8.909 -3.259 1.00 91.44 210 GLU A CA 1
ATOM 1646 C C . GLU A 1 210 ? -1.342 -9.659 -4.565 1.00 91.44 210 GLU A C 1
ATOM 1648 O O . GLU A 1 210 ? -0.926 -10.811 -4.549 1.00 91.44 210 GLU A O 1
ATOM 1653 N N . LYS A 1 211 ? -1.504 -8.998 -5.713 1.00 93.69 211 LYS A N 1
ATOM 1654 C CA . LYS A 1 211 ? -1.325 -9.670 -7.000 1.00 93.69 211 LYS A CA 1
ATOM 1655 C C . LYS A 1 211 ? 0.142 -9.890 -7.380 1.00 93.69 211 LYS A C 1
ATOM 1657 O O . LYS A 1 211 ? 0.400 -10.703 -8.258 1.00 93.69 211 LYS A O 1
ATOM 1662 N N . ILE A 1 212 ? 1.081 -9.153 -6.781 1.00 95.12 212 ILE A N 1
ATOM 1663 C CA . ILE A 1 212 ? 2.521 -9.243 -7.084 1.00 95.12 212 ILE A CA 1
ATOM 1664 C C . ILE A 1 212 ? 3.236 -10.134 -6.063 1.00 95.12 212 ILE A C 1
ATOM 1666 O O . ILE A 1 212 ? 3.987 -11.020 -6.449 1.00 95.12 212 ILE A O 1
ATOM 1670 N N . PHE A 1 213 ? 3.005 -9.889 -4.772 1.00 91.81 213 PHE A N 1
ATOM 1671 C CA . PHE A 1 213 ? 3.715 -10.525 -3.659 1.00 91.81 213 PHE A CA 1
ATOM 1672 C C . PHE A 1 213 ? 2.906 -11.633 -2.973 1.00 91.81 213 PHE A C 1
ATOM 1674 O O . PHE A 1 213 ? 3.460 -12.371 -2.163 1.00 91.81 213 PHE A O 1
ATOM 1681 N N . GLY A 1 214 ? 1.606 -11.747 -3.261 1.00 88.25 214 GLY A N 1
ATOM 1682 C CA . GLY A 1 214 ? 0.712 -12.668 -2.563 1.00 88.25 214 GLY A CA 1
ATOM 1683 C C . GLY A 1 214 ? 0.463 -12.259 -1.111 1.00 88.25 214 GLY A C 1
ATOM 1684 O O . GLY A 1 214 ? 0.697 -11.119 -0.699 1.00 88.25 214 GLY A O 1
ATOM 1685 N N . ASN A 1 215 ? -0.011 -13.215 -0.321 1.00 81.88 215 ASN A N 1
ATOM 1686 C CA . ASN A 1 215 ? -0.168 -13.101 1.126 1.00 81.88 215 ASN A CA 1
ATOM 1687 C C . ASN A 1 215 ? 0.473 -14.316 1.814 1.00 81.88 215 ASN A C 1
ATOM 1689 O O . ASN A 1 215 ? 0.883 -15.281 1.167 1.00 81.88 215 ASN A O 1
ATOM 1693 N N . ILE A 1 216 ? 0.626 -14.263 3.132 1.00 72.81 216 ILE A N 1
ATOM 1694 C CA . ILE A 1 216 ? 1.360 -15.294 3.882 1.00 72.81 216 ILE A CA 1
ATOM 1695 C C . ILE A 1 216 ? 0.575 -16.595 4.058 1.00 72.81 216 ILE A C 1
ATOM 1697 O O . ILE A 1 216 ? 1.152 -17.602 4.461 1.00 72.81 216 ILE A O 1
ATOM 1701 N N . ASP A 1 217 ? -0.725 -16.561 3.773 1.00 68.62 217 ASP A N 1
ATOM 1702 C CA . ASP A 1 217 ? -1.617 -17.711 3.868 1.00 68.62 217 ASP A CA 1
ATOM 1703 C C . ASP A 1 217 ? -1.622 -18.529 2.553 1.00 68.62 217 ASP A C 1
ATOM 1705 O O . ASP A 1 217 ? -2.052 -19.681 2.539 1.00 68.62 217 ASP A O 1
ATOM 1709 N N . GLU A 1 218 ? -1.082 -17.972 1.462 1.00 72.75 218 GLU A N 1
ATOM 1710 C CA . GLU A 1 218 ? -0.893 -18.630 0.162 1.00 72.75 218 GLU A CA 1
ATOM 1711 C C . GLU A 1 218 ? 0.522 -19.212 -0.012 1.00 72.75 218 GLU A C 1
ATOM 1713 O O . GLU A 1 218 ? 1.454 -18.753 0.647 1.00 72.75 218 GLU A O 1
ATOM 1718 N N . PRO A 1 219 ? 0.741 -20.211 -0.889 1.00 73.56 219 PRO A N 1
ATOM 1719 C CA . PRO A 1 219 ? 2.083 -20.677 -1.238 1.00 73.56 219 PRO A CA 1
ATOM 1720 C C . PRO A 1 219 ? 2.955 -19.565 -1.830 1.00 73.56 219 PRO A C 1
ATOM 1722 O O . PRO A 1 219 ? 2.474 -18.663 -2.510 1.00 73.56 219 PRO A O 1
ATOM 1725 N N . ASP A 1 220 ? 4.265 -19.635 -1.605 1.00 72.19 220 ASP A N 1
ATOM 1726 C CA . ASP A 1 220 ? 5.166 -18.654 -2.206 1.00 72.19 220 ASP A CA 1
ATOM 1727 C C . ASP A 1 220 ? 5.179 -18.760 -3.741 1.00 72.19 220 ASP A C 1
ATOM 1729 O O . ASP A 1 220 ? 5.108 -19.856 -4.302 1.00 72.19 220 ASP A O 1
ATOM 1733 N N . GLY A 1 221 ? 5.230 -17.614 -4.421 1.00 76.75 221 GLY A N 1
ATOM 1734 C CA . GLY A 1 221 ? 5.200 -17.536 -5.885 1.00 76.75 221 GLY A CA 1
ATOM 1735 C C . GLY A 1 221 ? 3.852 -17.849 -6.557 1.00 76.75 221 GLY A C 1
ATOM 1736 O O . GLY A 1 221 ? 3.802 -17.883 -7.785 1.00 76.75 221 GLY A O 1
ATOM 1737 N N . SER A 1 222 ? 2.753 -18.049 -5.814 1.00 84.25 222 SER A N 1
ATOM 1738 C CA . SER A 1 222 ? 1.431 -18.336 -6.408 1.00 84.25 222 SER A CA 1
ATOM 1739 C C . SER A 1 222 ? 0.661 -17.104 -6.900 1.00 84.25 222 SER A C 1
ATOM 1741 O O . SER A 1 222 ? -0.406 -17.252 -7.497 1.00 84.25 222 SER A O 1
ATOM 1743 N N . ALA A 1 223 ? 1.167 -15.894 -6.650 1.00 90.81 223 ALA A N 1
ATOM 1744 C CA . ALA A 1 223 ? 0.488 -14.651 -7.011 1.00 90.81 223 ALA A CA 1
ATOM 1745 C C . ALA A 1 223 ? 0.400 -14.449 -8.540 1.00 90.81 223 ALA A C 1
ATOM 1747 O O . ALA A 1 223 ? 1.325 -14.790 -9.278 1.00 90.81 223 ALA A O 1
ATOM 1748 N N . GLU A 1 224 ? -0.690 -13.825 -9.014 1.00 92.75 224 GLU A N 1
ATOM 1749 C CA . GLU A 1 224 ? -0.998 -13.607 -10.447 1.00 92.75 224 GLU A CA 1
ATOM 1750 C C . GLU A 1 224 ? 0.181 -13.004 -11.240 1.00 92.75 224 GLU A C 1
ATOM 1752 O O . GLU A 1 224 ? 0.423 -13.373 -12.390 1.00 92.75 224 GLU A O 1
ATOM 1757 N N . TYR A 1 225 ? 0.929 -12.093 -10.615 1.00 94.56 225 TYR A N 1
ATOM 1758 C CA . TYR A 1 225 ? 2.073 -11.384 -11.185 1.00 94.56 225 TYR A CA 1
ATOM 1759 C C . TYR A 1 225 ? 3.379 -11.643 -10.417 1.00 94.56 225 TYR A C 1
ATOM 1761 O O . TYR A 1 225 ? 4.274 -10.798 -10.452 1.00 94.56 225 TYR A O 1
ATOM 1769 N N . ALA A 1 226 ? 3.533 -12.805 -9.770 1.00 93.25 226 ALA A N 1
ATOM 1770 C CA . ALA A 1 226 ? 4.787 -13.186 -9.102 1.00 93.25 226 ALA A CA 1
ATOM 1771 C C . ALA A 1 226 ? 5.999 -13.112 -10.053 1.00 93.25 226 ALA A C 1
ATOM 1773 O O . ALA A 1 226 ? 7.083 -12.685 -9.665 1.00 93.25 226 ALA A O 1
ATOM 1774 N N . GLY A 1 227 ? 5.789 -13.409 -11.342 1.00 93.56 227 GLY A N 1
ATOM 1775 C CA . GLY A 1 227 ? 6.804 -13.274 -12.389 1.00 93.56 227 GLY A CA 1
ATOM 1776 C C . GLY A 1 227 ? 7.282 -11.840 -12.663 1.00 93.56 227 GLY A C 1
ATOM 1777 O O . GLY A 1 227 ? 8.165 -11.666 -13.497 1.00 93.56 227 GLY A O 1
ATOM 1778 N N . MET A 1 228 ? 6.734 -10.805 -12.013 1.00 96.81 228 MET A N 1
ATOM 1779 C CA . MET A 1 228 ? 7.300 -9.449 -12.052 1.00 96.81 228 MET A CA 1
ATOM 1780 C C . MET A 1 228 ? 8.537 -9.297 -11.155 1.00 96.81 228 MET A C 1
ATOM 1782 O O . MET A 1 228 ? 9.274 -8.328 -11.325 1.00 96.81 228 MET A O 1
ATOM 1786 N N . LEU A 1 229 ? 8.757 -10.200 -10.196 1.00 96.69 229 LEU A N 1
ATOM 1787 C CA . LEU A 1 229 ? 9.844 -10.104 -9.224 1.00 96.69 229 LEU A CA 1
ATOM 1788 C C . LEU A 1 229 ? 11.140 -10.702 -9.778 1.00 96.69 229 LEU A C 1
ATOM 1790 O O . LEU A 1 229 ? 11.148 -11.806 -10.311 1.00 96.69 229 LEU A O 1
ATOM 1794 N N . GLU A 1 230 ? 12.235 -9.967 -9.617 1.00 97.19 230 GLU A N 1
ATOM 1795 C CA . GLU A 1 230 ? 13.598 -10.422 -9.881 1.00 97.19 230 GLU A CA 1
ATOM 1796 C C . GLU A 1 230 ? 14.407 -10.254 -8.598 1.00 97.19 230 GLU A C 1
ATOM 1798 O O . GLU A 1 230 ? 14.588 -9.139 -8.104 1.00 97.19 230 GLU A O 1
ATOM 1803 N N . TYR A 1 231 ? 14.869 -11.362 -8.029 1.00 95.31 231 TYR A N 1
ATOM 1804 C CA . TYR A 1 231 ? 15.540 -11.323 -6.739 1.00 95.31 231 TYR A CA 1
ATOM 1805 C C . TYR A 1 231 ? 16.997 -10.884 -6.885 1.00 95.31 231 TYR A C 1
ATOM 1807 O O . TYR A 1 231 ? 17.765 -11.448 -7.665 1.00 95.31 231 TYR A O 1
ATOM 1815 N N . LEU A 1 232 ? 17.362 -9.847 -6.135 1.00 94.94 232 LEU A N 1
ATOM 1816 C CA . LEU A 1 232 ? 18.729 -9.358 -6.013 1.00 94.94 232 LEU A CA 1
ATOM 1817 C C . LEU A 1 232 ? 19.517 -10.248 -5.059 1.00 94.94 232 LEU A C 1
ATOM 1819 O O . LEU A 1 232 ? 19.010 -10.595 -3.994 1.00 94.94 232 LEU A O 1
ATOM 1823 N N . ASP A 1 233 ? 20.770 -10.527 -5.415 1.00 92.38 233 ASP A N 1
ATOM 1824 C CA . ASP A 1 233 ? 21.762 -11.053 -4.482 1.00 92.38 233 ASP A CA 1
ATOM 1825 C C . ASP A 1 233 ? 22.232 -9.906 -3.565 1.00 92.38 233 ASP A C 1
ATOM 1827 O O . ASP A 1 233 ? 22.881 -8.969 -4.050 1.00 92.38 233 ASP A O 1
ATOM 1831 N N . PRO A 1 234 ? 21.892 -9.916 -2.261 1.00 87.69 234 PRO A N 1
ATOM 1832 C CA . PRO A 1 234 ? 22.284 -8.845 -1.353 1.00 87.69 234 PRO A CA 1
ATOM 1833 C C . PRO A 1 234 ? 23.805 -8.702 -1.250 1.00 87.69 234 PRO A C 1
ATOM 1835 O O . PRO A 1 234 ? 24.293 -7.577 -1.160 1.00 87.69 234 PRO A O 1
ATOM 1838 N N . ASP A 1 235 ? 24.551 -9.808 -1.335 1.00 90.50 235 ASP A N 1
ATOM 1839 C CA . ASP A 1 235 ? 26.009 -9.804 -1.200 1.00 90.50 235 ASP A CA 1
ATOM 1840 C C . ASP A 1 235 ? 26.689 -9.139 -2.404 1.00 90.50 235 ASP A C 1
ATOM 1842 O O . ASP A 1 235 ? 27.744 -8.519 -2.254 1.00 90.50 235 ASP A O 1
ATOM 1846 N N . GLU A 1 236 ? 26.088 -9.212 -3.599 1.00 93.50 236 GLU A N 1
ATOM 1847 C CA . GLU A 1 236 ? 26.541 -8.442 -4.764 1.00 93.50 236 GLU A CA 1
ATOM 1848 C C . GLU A 1 236 ? 26.347 -6.948 -4.505 1.00 93.50 236 GLU A C 1
ATOM 1850 O O . GLU A 1 236 ? 27.280 -6.159 -4.648 1.00 93.50 236 GLU A O 1
ATOM 1855 N N . VAL A 1 237 ? 25.132 -6.538 -4.134 1.00 91.62 237 VAL A N 1
ATOM 1856 C CA . VAL A 1 237 ? 24.785 -5.115 -4.042 1.00 91.62 237 VAL A CA 1
ATOM 1857 C C . VAL A 1 237 ? 25.509 -4.437 -2.878 1.00 91.62 237 VAL A C 1
ATOM 1859 O O . VAL A 1 237 ? 25.958 -3.299 -3.037 1.00 91.62 237 VAL A O 1
ATOM 1862 N N . GLU A 1 238 ? 25.697 -5.131 -1.754 1.00 90.44 238 GLU A N 1
ATOM 1863 C CA . GLU A 1 238 ? 26.388 -4.624 -0.560 1.00 90.44 238 GLU A CA 1
ATOM 1864 C C . GLU A 1 238 ? 27.856 -4.246 -0.844 1.00 90.44 238 GLU A C 1
ATOM 1866 O O . GLU A 1 238 ? 28.375 -3.308 -0.235 1.00 90.44 238 GLU A O 1
ATOM 1871 N N . GLN A 1 239 ? 28.509 -4.890 -1.825 1.00 91.88 239 GLN A N 1
ATOM 1872 C CA . GLN A 1 239 ? 29.872 -4.537 -2.264 1.00 91.88 239 GLN A CA 1
ATOM 1873 C C . GLN A 1 239 ? 29.957 -3.128 -2.865 1.00 91.88 239 GLN A C 1
ATOM 1875 O O . GLN A 1 239 ? 30.995 -2.473 -2.766 1.00 91.88 239 GLN A O 1
ATOM 1880 N N . TYR A 1 240 ? 28.873 -2.658 -3.486 1.00 93.50 240 TYR A N 1
ATOM 1881 C CA . TYR A 1 240 ? 28.798 -1.341 -4.125 1.00 93.50 240 TYR A CA 1
ATOM 1882 C C . TYR A 1 240 ? 28.077 -0.320 -3.249 1.00 93.50 240 TYR A C 1
ATOM 1884 O O . TYR A 1 240 ? 28.415 0.864 -3.258 1.00 93.50 240 TYR A O 1
ATOM 1892 N N . PHE A 1 241 ? 27.071 -0.768 -2.502 1.00 91.31 241 PHE A N 1
ATOM 1893 C CA . PHE A 1 241 ? 26.195 0.072 -1.703 1.00 91.31 241 PHE A CA 1
ATOM 1894 C C . PHE A 1 241 ? 25.964 -0.559 -0.334 1.00 91.31 241 PHE A C 1
ATOM 1896 O O . PHE A 1 241 ? 24.965 -1.253 -0.150 1.00 91.31 241 PHE A O 1
ATOM 1903 N N . PRO A 1 242 ? 26.821 -0.250 0.655 1.00 88.44 242 PRO A N 1
ATOM 1904 C CA . PRO A 1 242 ? 26.617 -0.730 2.007 1.00 88.44 242 PRO A CA 1
ATOM 1905 C C . PRO A 1 242 ? 25.253 -0.292 2.534 1.00 88.44 242 PRO A C 1
ATOM 1907 O O . PRO A 1 242 ? 24.887 0.889 2.441 1.00 88.44 242 PRO A O 1
ATOM 1910 N N . HIS A 1 243 ? 24.518 -1.206 3.154 1.00 78.62 243 HIS A N 1
ATOM 1911 C CA . HIS A 1 243 ? 23.184 -0.969 3.686 1.00 78.62 243 HIS A CA 1
ATOM 1912 C C . HIS A 1 243 ? 23.158 0.239 4.638 1.00 78.62 243 HIS A C 1
ATOM 1914 O O . HIS A 1 243 ? 22.221 1.044 4.655 1.00 78.62 243 HIS A O 1
ATOM 1920 N N . LYS A 1 244 ? 24.225 0.409 5.429 1.00 82.75 244 LYS A N 1
ATOM 1921 C CA . LYS A 1 244 ? 24.461 1.598 6.256 1.00 82.75 244 LYS A CA 1
ATOM 1922 C C . LYS A 1 244 ? 25.641 2.388 5.707 1.00 82.75 244 LYS A C 1
ATOM 1924 O O . LYS A 1 244 ? 26.793 2.059 5.961 1.00 82.75 244 LYS A O 1
ATOM 1929 N N . HIS A 1 245 ? 25.340 3.495 5.044 1.00 88.62 245 HIS A N 1
ATOM 1930 C CA . HIS A 1 245 ? 26.343 4.437 4.557 1.00 88.62 245 HIS A CA 1
ATOM 1931 C C . HIS A 1 245 ? 26.016 5.874 4.980 1.00 88.62 245 HIS A C 1
ATOM 1933 O O . HIS A 1 245 ? 24.891 6.198 5.375 1.00 88.62 245 HIS A O 1
ATOM 1939 N N . LYS A 1 246 ? 27.029 6.744 4.940 1.00 90.19 246 LYS A N 1
ATOM 1940 C CA . LYS A 1 246 ? 26.888 8.175 5.236 1.00 90.19 246 LYS A CA 1
ATOM 1941 C C . LYS A 1 246 ? 26.483 8.958 3.981 1.00 90.19 246 LYS A C 1
ATOM 1943 O O . LYS A 1 246 ? 26.520 8.445 2.867 1.00 90.19 246 LYS A O 1
ATOM 1948 N N . LYS A 1 247 ? 26.091 10.223 4.168 1.00 89.94 247 LYS A N 1
ATOM 1949 C CA . LYS A 1 247 ? 25.643 11.117 3.082 1.00 89.94 247 LYS A CA 1
ATOM 1950 C C . LYS A 1 247 ? 26.719 11.413 2.028 1.00 89.94 247 LYS A C 1
ATOM 1952 O O . LYS A 1 247 ? 26.378 11.814 0.926 1.00 89.94 247 LYS A O 1
ATOM 1957 N N . ASP A 1 248 ? 27.980 11.257 2.406 1.00 90.31 248 ASP A N 1
ATOM 1958 C CA . ASP A 1 248 ? 29.211 11.525 1.662 1.00 90.31 248 ASP A CA 1
ATOM 1959 C C . ASP A 1 248 ? 29.858 10.244 1.110 1.00 90.31 248 ASP A C 1
ATOM 1961 O O . ASP A 1 248 ? 31.016 10.259 0.707 1.00 90.31 248 ASP A O 1
ATOM 1965 N N . PHE A 1 249 ? 29.118 9.130 1.089 1.00 94.00 249 PHE A N 1
ATOM 1966 C CA . PHE A 1 249 ? 29.578 7.890 0.472 1.00 94.00 249 PHE A CA 1
ATOM 1967 C C . PHE A 1 249 ? 29.943 8.109 -1.004 1.00 94.00 249 PHE A C 1
ATOM 1969 O O . PHE A 1 249 ? 29.148 8.657 -1.776 1.00 94.00 249 PHE A O 1
ATOM 1976 N N . ALA A 1 250 ? 31.148 7.676 -1.374 1.00 94.19 250 ALA A N 1
ATOM 1977 C CA . ALA A 1 250 ? 31.665 7.768 -2.729 1.00 94.19 250 ALA A CA 1
ATOM 1978 C C . ALA A 1 250 ? 31.272 6.517 -3.522 1.00 94.19 250 ALA A C 1
ATOM 1980 O O . ALA A 1 250 ? 31.682 5.408 -3.183 1.00 94.19 250 ALA A O 1
ATOM 1981 N N . VAL A 1 251 ? 30.489 6.705 -4.581 1.00 93.88 251 VAL A N 1
ATOM 1982 C CA . VAL A 1 251 ? 30.087 5.629 -5.490 1.00 93.88 251 VAL A CA 1
ATOM 1983 C C . VAL A 1 251 ? 31.146 5.521 -6.580 1.00 93.88 251 VAL A C 1
ATOM 1985 O O . VAL A 1 251 ? 31.339 6.456 -7.350 1.00 93.88 251 VAL A O 1
ATOM 1988 N N . THR A 1 252 ? 31.851 4.393 -6.639 1.00 91.44 252 THR A N 1
ATOM 1989 C CA . THR A 1 252 ? 32.939 4.172 -7.610 1.00 91.44 252 THR A CA 1
ATOM 1990 C C . THR A 1 252 ? 32.514 3.315 -8.798 1.00 91.44 252 THR A C 1
ATOM 1992 O O . THR A 1 252 ? 33.055 3.464 -9.890 1.00 91.44 252 THR A O 1
ATOM 1995 N N . ALA A 1 253 ? 31.543 2.427 -8.599 1.00 94.88 253 ALA A N 1
ATOM 1996 C CA . ALA A 1 253 ? 31.022 1.522 -9.612 1.00 94.88 253 ALA A CA 1
ATOM 1997 C C . ALA A 1 253 ? 29.562 1.159 -9.306 1.00 94.88 253 ALA A C 1
ATOM 1999 O O . ALA A 1 253 ? 29.054 1.440 -8.220 1.00 94.88 253 ALA A O 1
ATOM 2000 N N . LEU A 1 254 ? 28.893 0.531 -10.275 1.00 96.56 254 LEU A N 1
ATOM 2001 C CA . LEU A 1 254 ? 27.516 0.056 -10.156 1.00 96.56 254 LEU A CA 1
ATOM 2002 C C . LEU A 1 254 ? 27.472 -1.482 -10.274 1.00 96.56 254 LEU A C 1
ATOM 2004 O O . LEU A 1 254 ? 28.288 -2.043 -11.011 1.00 96.56 254 LEU A O 1
ATOM 2008 N N . PRO A 1 255 ? 26.531 -2.161 -9.591 1.00 96.56 255 PRO A N 1
ATOM 2009 C CA . PRO A 1 255 ? 26.417 -3.617 -9.617 1.00 96.56 255 PRO A CA 1
ATOM 2010 C C . PRO A 1 255 ? 25.965 -4.139 -10.985 1.00 96.56 255 PRO A C 1
ATOM 2012 O O . PRO A 1 255 ? 25.276 -3.450 -11.748 1.00 96.56 255 PRO A O 1
ATOM 2015 N N . GLY A 1 256 ? 26.324 -5.390 -11.284 1.00 96.50 256 GLY A N 1
ATOM 2016 C CA . GLY A 1 256 ? 25.971 -6.068 -12.530 1.00 96.50 256 GLY A CA 1
ATOM 2017 C C . GLY A 1 256 ? 24.461 -6.215 -12.699 1.00 96.50 256 GLY A C 1
ATOM 2018 O O . GLY A 1 256 ? 23.938 -5.980 -13.792 1.00 96.50 256 GLY A O 1
ATOM 2019 N N . SER A 1 257 ? 23.753 -6.510 -11.610 1.00 97.44 257 SER A N 1
ATOM 2020 C CA . SER A 1 257 ? 22.286 -6.551 -11.564 1.00 97.44 257 SER A CA 1
ATOM 2021 C C . SER A 1 257 ? 21.622 -5.216 -11.935 1.00 97.44 257 SER A C 1
ATOM 2023 O O . SER A 1 257 ? 20.596 -5.215 -12.618 1.00 97.44 257 SER A O 1
ATOM 2025 N N . LEU A 1 258 ? 22.214 -4.065 -11.584 1.00 97.94 258 LEU A N 1
ATOM 2026 C CA . LEU A 1 258 ? 21.687 -2.761 -12.010 1.00 97.94 258 LEU A CA 1
ATOM 2027 C C . LEU A 1 258 ? 21.860 -2.551 -13.519 1.00 97.94 258 LEU A C 1
ATOM 2029 O O . LEU A 1 258 ? 20.934 -2.075 -14.180 1.00 97.94 258 LEU A O 1
ATOM 2033 N N . TYR A 1 259 ? 23.005 -2.940 -14.087 1.00 98.06 259 TYR A N 1
ATOM 2034 C CA . TYR A 1 259 ? 23.196 -2.901 -15.540 1.00 98.06 259 TYR A CA 1
ATOM 2035 C C . TYR A 1 259 ? 22.226 -3.838 -16.270 1.00 98.06 259 TYR A C 1
ATOM 2037 O O . TYR A 1 259 ? 21.671 -3.453 -17.297 1.00 98.06 259 TYR A O 1
ATOM 2045 N N . GLU A 1 260 ? 21.958 -5.028 -15.727 1.00 98.50 260 GLU A N 1
ATOM 2046 C CA . GLU A 1 260 ? 20.956 -5.951 -16.269 1.00 98.50 260 GLU A CA 1
ATOM 2047 C C . GLU A 1 260 ? 19.562 -5.308 -16.339 1.00 98.50 260 GLU A C 1
ATOM 2049 O O . GLU A 1 260 ? 18.919 -5.347 -17.391 1.00 98.50 260 GLU A O 1
ATOM 2054 N N . ALA A 1 261 ? 19.128 -4.642 -15.263 1.00 98.56 261 ALA A N 1
ATOM 2055 C CA . ALA A 1 261 ? 17.851 -3.931 -15.218 1.00 98.56 261 ALA A CA 1
ATOM 2056 C C . ALA A 1 261 ? 17.775 -2.790 -16.252 1.00 98.56 261 ALA A C 1
ATOM 2058 O O . ALA A 1 261 ? 16.740 -2.587 -16.893 1.00 98.56 261 ALA A O 1
ATOM 2059 N N . VAL A 1 262 ? 18.880 -2.065 -16.463 1.00 98.56 262 VAL A N 1
ATOM 2060 C CA . VAL A 1 262 ? 18.976 -1.004 -17.482 1.00 98.56 262 VAL A CA 1
ATOM 2061 C C . VAL A 1 262 ? 18.896 -1.591 -18.892 1.00 98.56 262 VAL A C 1
ATOM 2063 O O . VAL A 1 262 ? 18.149 -1.080 -19.728 1.00 98.56 262 VAL A O 1
ATOM 2066 N N . TYR A 1 263 ? 19.596 -2.694 -19.160 1.00 98.62 263 TYR A N 1
ATOM 2067 C CA . TYR A 1 263 ? 19.516 -3.397 -20.441 1.00 98.62 263 TYR A CA 1
ATOM 2068 C C . TYR A 1 263 ? 18.116 -3.944 -20.706 1.00 98.62 263 TYR A C 1
ATOM 2070 O O . TYR A 1 263 ? 17.602 -3.801 -21.818 1.00 98.62 263 TYR A O 1
ATOM 2078 N N . TYR A 1 264 ? 17.449 -4.478 -19.685 1.00 98.75 264 TYR A N 1
ATOM 2079 C CA . TYR A 1 264 ? 16.050 -4.873 -19.788 1.00 98.75 264 TYR A CA 1
ATOM 2080 C C . TYR A 1 264 ? 15.164 -3.666 -20.127 1.00 98.75 264 TYR A C 1
ATOM 2082 O O . TYR A 1 264 ? 14.369 -3.734 -21.066 1.00 98.75 264 TYR A O 1
ATOM 2090 N N . PHE A 1 265 ? 15.362 -2.519 -19.462 1.00 98.56 265 PHE A N 1
ATOM 2091 C CA . PHE A 1 265 ? 14.646 -1.282 -19.784 1.00 98.56 265 PHE A CA 1
ATOM 2092 C C . PHE A 1 265 ? 14.856 -0.853 -21.248 1.00 98.56 265 PHE A C 1
ATOM 2094 O O . PHE A 1 265 ? 13.895 -0.491 -21.931 1.00 98.56 265 PHE A O 1
ATOM 2101 N N . MET A 1 266 ? 16.081 -0.931 -21.773 1.00 98.19 266 MET A N 1
ATOM 2102 C CA . MET A 1 266 ? 16.380 -0.627 -23.181 1.00 98.19 266 MET A CA 1
ATOM 2103 C C . MET A 1 266 ? 15.609 -1.545 -24.144 1.00 98.19 266 MET A C 1
ATOM 2105 O O . MET A 1 266 ? 15.003 -1.061 -25.105 1.00 98.19 266 MET A O 1
ATOM 2109 N N . LEU A 1 267 ? 15.572 -2.849 -23.859 1.00 98.38 267 LEU A N 1
ATOM 2110 C CA . LEU A 1 267 ? 14.877 -3.842 -24.683 1.00 98.38 267 LEU A CA 1
ATOM 2111 C C . LEU A 1 267 ? 13.360 -3.651 -24.666 1.00 98.38 267 LEU A C 1
ATOM 2113 O O . LEU A 1 267 ? 12.740 -3.625 -25.731 1.00 98.38 267 LEU A O 1
ATOM 2117 N N . ILE A 1 268 ? 12.749 -3.440 -23.495 1.00 97.50 268 ILE A N 1
ATOM 2118 C CA . ILE A 1 268 ? 11.295 -3.246 -23.426 1.00 97.50 268 ILE A CA 1
ATOM 2119 C C . ILE A 1 268 ? 10.859 -1.933 -24.083 1.00 97.50 268 ILE A C 1
ATOM 2121 O O . ILE A 1 268 ? 9.750 -1.854 -24.604 1.00 97.50 268 ILE A O 1
ATOM 2125 N N . ASN A 1 269 ? 11.715 -0.904 -24.123 1.00 97.00 269 ASN A N 1
ATOM 2126 C CA . ASN A 1 269 ? 11.430 0.302 -24.900 1.00 97.00 269 ASN A CA 1
ATOM 2127 C C . ASN A 1 269 ? 11.312 -0.030 -26.400 1.00 97.00 269 ASN A C 1
ATOM 2129 O O . ASN A 1 269 ? 10.361 0.402 -27.055 1.00 97.00 269 ASN A O 1
ATOM 2133 N N . ALA A 1 270 ? 12.228 -0.836 -26.939 1.00 96.38 270 ALA A N 1
ATOM 2134 C CA . ALA A 1 270 ? 12.169 -1.269 -28.335 1.00 96.38 270 ALA A CA 1
ATOM 2135 C C . ALA A 1 270 ? 10.960 -2.174 -28.602 1.00 96.38 270 ALA A C 1
ATOM 2137 O O . ALA A 1 270 ? 10.243 -1.990 -29.587 1.00 96.38 270 ALA A O 1
ATOM 2138 N N . LEU A 1 271 ? 10.677 -3.095 -27.681 1.00 96.44 271 LEU A N 1
ATOM 2139 C CA . LEU A 1 271 ? 9.545 -4.008 -27.780 1.00 96.44 271 LEU A CA 1
ATOM 2140 C C . LEU A 1 271 ? 8.202 -3.264 -27.750 1.00 96.44 271 LEU A C 1
ATOM 2142 O O . LEU A 1 271 ? 7.323 -3.521 -28.571 1.00 96.44 271 LEU A O 1
ATOM 2146 N N . ARG A 1 272 ? 8.049 -2.278 -26.861 1.00 95.12 272 ARG A N 1
ATOM 2147 C CA . ARG A 1 272 ? 6.852 -1.428 -26.814 1.00 95.12 272 ARG A CA 1
ATOM 2148 C C . ARG A 1 272 ? 6.701 -0.575 -28.076 1.00 95.12 272 ARG A C 1
ATOM 2150 O O . ARG A 1 272 ? 5.584 -0.410 -28.561 1.00 95.12 272 ARG A O 1
ATOM 2157 N N . ASP A 1 273 ? 7.795 -0.084 -28.663 1.00 94.12 273 ASP A N 1
ATOM 2158 C CA . ASP A 1 273 ? 7.741 0.612 -29.960 1.00 94.12 273 ASP A CA 1
ATOM 2159 C C . ASP A 1 273 ? 7.263 -0.300 -31.094 1.00 94.12 273 ASP A C 1
ATOM 2161 O O . ASP A 1 273 ? 6.539 0.166 -31.981 1.00 94.12 273 ASP A O 1
ATOM 2165 N N . ALA A 1 274 ? 7.637 -1.581 -31.057 1.00 93.50 274 ALA A N 1
ATOM 2166 C CA . ALA A 1 274 ? 7.162 -2.592 -31.995 1.00 93.50 274 ALA A CA 1
ATOM 2167 C C . ALA A 1 274 ? 5.677 -2.933 -31.792 1.00 93.50 274 ALA A C 1
ATOM 2169 O O . ALA A 1 274 ? 4.963 -3.126 -32.775 1.00 93.50 274 ALA A O 1
ATOM 2170 N N . ARG A 1 275 ? 5.188 -2.911 -30.544 1.00 92.62 275 ARG A N 1
ATOM 2171 C CA . ARG A 1 275 ? 3.759 -3.060 -30.203 1.00 92.62 275 ARG A CA 1
ATOM 2172 C C . ARG A 1 275 ? 2.899 -1.838 -30.558 1.00 92.62 275 ARG A C 1
ATOM 2174 O O . ARG A 1 275 ? 1.677 -1.939 -30.541 1.00 92.62 275 ARG A O 1
ATOM 2181 N N . GLY A 1 276 ? 3.517 -0.702 -30.900 1.00 89.56 276 GLY A N 1
ATOM 2182 C CA . GLY A 1 276 ? 2.832 0.529 -31.320 1.00 89.56 276 GLY A CA 1
ATOM 2183 C C . GLY A 1 276 ? 2.771 1.642 -30.265 1.00 89.56 276 GLY A C 1
ATOM 2184 O O . GLY A 1 276 ? 2.321 2.745 -30.575 1.00 89.56 276 GLY A O 1
ATOM 2185 N N . ASP A 1 277 ? 3.305 1.420 -29.061 1.00 88.12 277 ASP A N 1
ATOM 2186 C CA . ASP A 1 277 ? 3.264 2.335 -27.904 1.00 88.12 277 ASP A CA 1
ATOM 2187 C C . ASP A 1 277 ? 4.243 3.525 -28.017 1.00 88.12 277 ASP A C 1
ATOM 2189 O O . ASP A 1 277 ? 4.885 3.933 -27.050 1.00 88.12 277 ASP A O 1
ATOM 219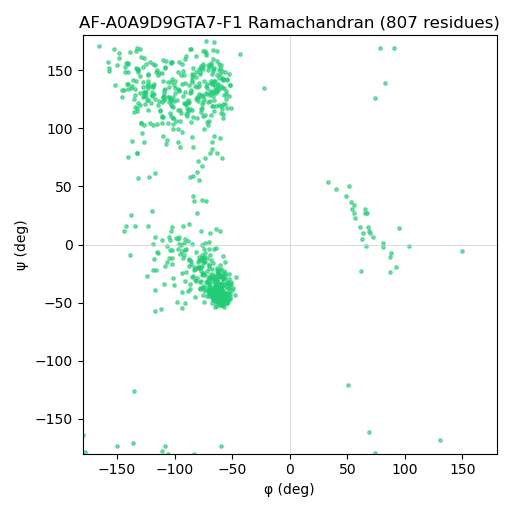3 N N . ARG A 1 278 ? 4.426 4.105 -29.204 1.00 86.00 278 ARG A N 1
ATOM 2194 C CA . ARG A 1 278 ? 5.550 5.024 -29.479 1.00 86.00 278 ARG A CA 1
ATOM 2195 C C . ARG A 1 278 ? 5.488 6.365 -28.748 1.00 86.00 278 ARG A C 1
ATOM 2197 O O . ARG A 1 278 ? 6.528 6.973 -28.550 1.00 86.00 278 ARG A O 1
ATOM 2204 N N . ARG A 1 279 ? 4.289 6.827 -28.378 1.00 87.44 279 ARG A N 1
ATOM 2205 C CA . ARG A 1 279 ? 4.050 8.168 -27.802 1.00 87.44 279 ARG A CA 1
ATOM 2206 C C . ARG A 1 279 ? 3.739 8.165 -26.307 1.00 87.44 279 ARG A C 1
ATOM 2208 O O . ARG A 1 279 ? 3.495 9.218 -25.728 1.00 87.44 279 ARG A O 1
ATOM 2215 N N . THR A 1 280 ? 3.694 6.995 -25.679 1.00 90.25 280 THR A N 1
ATOM 2216 C CA . THR A 1 280 ? 3.403 6.881 -24.245 1.00 90.25 280 THR A CA 1
ATOM 2217 C C . THR A 1 280 ? 4.669 7.094 -23.424 1.00 90.25 280 THR A C 1
ATOM 2219 O O . THR A 1 280 ? 5.743 6.657 -23.838 1.00 90.25 280 THR A O 1
ATOM 2222 N N . HIS A 1 281 ? 4.545 7.699 -22.241 1.00 92.38 281 HIS A N 1
ATOM 2223 C CA . HIS A 1 281 ? 5.648 7.774 -21.282 1.00 92.38 281 HIS A CA 1
ATOM 2224 C C . HIS A 1 281 ? 6.099 6.377 -20.836 1.00 92.38 281 HIS A C 1
ATOM 2226 O O . HIS A 1 281 ? 5.312 5.424 -20.825 1.00 92.38 281 HIS A O 1
ATOM 2232 N N . ARG A 1 282 ? 7.385 6.259 -20.503 1.00 93.94 282 ARG A N 1
ATOM 2233 C CA . ARG A 1 282 ? 8.032 5.027 -20.053 1.00 93.94 282 ARG A CA 1
ATOM 2234 C C . ARG A 1 282 ? 9.093 5.386 -19.037 1.00 93.94 282 ARG A C 1
ATOM 2236 O O . ARG A 1 282 ? 9.959 6.215 -19.321 1.00 93.94 282 ARG A O 1
ATOM 2243 N N . SER A 1 283 ? 9.047 4.758 -17.876 1.00 95.12 283 SER A N 1
ATOM 2244 C CA . SER A 1 283 ? 9.992 5.070 -16.816 1.00 95.12 283 SER A CA 1
ATOM 2245 C C . SER A 1 283 ? 10.607 3.834 -16.182 1.00 95.12 283 SER A C 1
ATOM 2247 O O . SER A 1 283 ? 10.015 2.750 -16.148 1.00 95.12 283 SER A O 1
ATOM 2249 N N . MET A 1 284 ? 11.827 4.033 -15.700 1.00 96.50 284 MET A N 1
ATOM 2250 C CA . MET A 1 284 ? 12.540 3.145 -14.800 1.00 96.50 284 MET A CA 1
ATOM 2251 C C . MET A 1 284 ? 12.809 3.898 -13.498 1.00 96.50 284 MET A C 1
ATOM 2253 O O . MET A 1 284 ? 13.174 5.071 -13.538 1.00 96.50 284 MET A O 1
ATOM 2257 N N . LEU A 1 285 ? 12.642 3.235 -12.358 1.00 94.69 285 LEU A N 1
ATOM 2258 C CA . LEU A 1 285 ? 12.961 3.769 -11.037 1.00 94.69 285 LEU A CA 1
ATOM 2259 C C . LEU A 1 285 ? 14.185 3.050 -10.472 1.00 94.69 285 LEU A C 1
ATOM 2261 O O . LEU A 1 285 ? 14.185 1.829 -10.376 1.00 94.69 285 LEU A O 1
ATOM 2265 N N . ILE A 1 286 ? 15.188 3.807 -10.039 1.00 94.81 286 ILE A N 1
ATOM 2266 C CA . ILE A 1 286 ? 16.322 3.315 -9.257 1.00 94.81 286 ILE A CA 1
ATOM 2267 C C . ILE A 1 286 ? 16.216 3.916 -7.860 1.00 94.81 286 ILE A C 1
ATOM 2269 O O . ILE A 1 286 ? 16.334 5.132 -7.675 1.00 94.81 286 ILE A O 1
ATOM 2273 N N . HIS A 1 287 ? 15.997 3.050 -6.874 1.00 91.38 287 HIS A N 1
ATOM 2274 C CA . HIS A 1 287 ? 15.825 3.425 -5.482 1.00 91.38 287 HIS A CA 1
ATOM 2275 C C . HIS A 1 287 ? 16.804 2.651 -4.583 1.00 91.38 287 HIS A C 1
ATOM 2277 O O . HIS A 1 287 ? 16.470 1.617 -4.005 1.00 91.38 287 HIS A O 1
ATOM 2283 N N . ILE A 1 288 ? 18.005 3.210 -4.410 1.00 90.56 288 ILE A N 1
ATOM 2284 C CA . ILE A 1 288 ? 19.096 2.598 -3.627 1.00 90.56 288 ILE A CA 1
ATOM 2285 C C . ILE A 1 288 ? 19.371 3.397 -2.346 1.00 90.56 288 ILE A C 1
ATOM 2287 O O . ILE A 1 288 ? 19.262 2.871 -1.244 1.00 90.56 288 ILE A O 1
ATOM 2291 N N . SER A 1 289 ? 19.654 4.700 -2.465 1.00 88.75 289 SER A N 1
ATOM 2292 C CA . SER A 1 289 ? 20.014 5.554 -1.324 1.00 88.75 289 SER A CA 1
ATOM 2293 C C . SER A 1 289 ? 18.984 6.648 -1.049 1.00 88.75 289 SER A C 1
ATOM 2295 O O . SER A 1 289 ? 18.342 7.182 -1.954 1.00 88.75 289 SER A O 1
ATOM 2297 N N . ARG A 1 290 ? 18.859 7.047 0.223 1.00 84.50 290 ARG A N 1
ATOM 2298 C CA . ARG A 1 290 ? 18.077 8.226 0.635 1.00 84.50 290 ARG A CA 1
ATOM 2299 C C . ARG A 1 290 ? 18.818 9.553 0.437 1.00 84.50 290 ARG A C 1
ATOM 2301 O O . ARG A 1 290 ? 18.178 10.599 0.523 1.00 84.50 290 ARG A O 1
ATOM 2308 N N . PHE A 1 291 ? 20.137 9.525 0.233 1.00 88.50 291 PHE A N 1
ATOM 2309 C CA . PHE A 1 291 ? 20.971 10.725 0.195 1.00 88.50 291 PHE A CA 1
ATOM 2310 C C . PHE A 1 291 ? 21.131 11.264 -1.224 1.00 88.50 291 PHE A C 1
ATOM 2312 O O . PHE A 1 291 ? 21.561 10.544 -2.121 1.00 88.50 291 PHE A O 1
ATOM 2319 N N . THR A 1 292 ? 20.850 12.556 -1.396 1.00 88.88 292 THR A N 1
ATOM 2320 C CA . THR A 1 292 ? 20.925 13.248 -2.689 1.00 88.88 292 THR A CA 1
ATOM 2321 C C . THR A 1 292 ? 22.293 13.118 -3.362 1.00 88.88 292 THR A C 1
ATOM 2323 O O . THR A 1 292 ? 22.358 12.733 -4.519 1.00 88.88 292 THR A O 1
ATOM 2326 N N . ALA A 1 293 ? 23.391 13.324 -2.625 1.00 90.25 293 ALA A N 1
ATOM 2327 C CA . ALA A 1 293 ? 24.740 13.257 -3.196 1.00 90.25 293 ALA A CA 1
ATOM 2328 C C . ALA A 1 293 ? 25.104 11.865 -3.747 1.00 90.25 293 ALA A C 1
ATOM 2330 O O . ALA A 1 293 ? 25.846 11.753 -4.717 1.00 90.25 293 ALA A O 1
ATOM 2331 N N . VAL A 1 294 ? 24.574 10.795 -3.147 1.00 92.12 294 VAL A N 1
ATOM 2332 C CA . VAL A 1 294 ? 24.764 9.423 -3.644 1.00 92.12 294 VAL A CA 1
ATOM 2333 C C . VAL A 1 294 ? 23.912 9.193 -4.897 1.00 92.12 294 VAL A C 1
ATOM 2335 O O . VAL A 1 294 ? 24.370 8.579 -5.853 1.00 92.12 294 VAL A O 1
ATOM 2338 N N . GLN A 1 295 ? 22.684 9.723 -4.926 1.00 91.88 295 GLN A N 1
ATOM 2339 C CA . GLN A 1 295 ? 21.791 9.638 -6.090 1.00 91.88 295 GLN A CA 1
ATOM 2340 C C . GLN A 1 295 ? 22.364 10.362 -7.313 1.00 91.88 295 GLN A C 1
ATOM 2342 O O . GLN A 1 295 ? 22.252 9.852 -8.427 1.00 91.88 295 GLN A O 1
ATOM 2347 N N . ASP A 1 296 ? 22.984 11.525 -7.110 1.00 92.00 296 ASP A N 1
ATOM 2348 C CA . ASP A 1 296 ? 23.613 12.293 -8.185 1.00 92.00 296 ASP A CA 1
ATOM 2349 C C . ASP A 1 296 ? 24.834 11.541 -8.748 1.00 92.00 296 ASP A C 1
ATOM 2351 O O . ASP A 1 296 ? 24.914 11.343 -9.955 1.00 92.00 296 ASP A O 1
ATOM 2355 N N . GLN A 1 297 ? 25.693 10.966 -7.893 1.00 94.88 297 GLN A N 1
ATOM 2356 C CA . GLN A 1 297 ? 26.805 10.112 -8.346 1.00 94.88 297 GLN A CA 1
ATOM 2357 C C . GLN A 1 297 ? 26.331 8.889 -9.154 1.00 94.88 297 GLN A C 1
ATOM 2359 O O . GLN A 1 297 ? 26.909 8.571 -10.192 1.00 94.88 297 GLN A O 1
ATOM 2364 N N . ILE A 1 298 ? 25.259 8.214 -8.716 1.00 95.19 298 ILE A N 1
ATOM 2365 C CA . ILE A 1 298 ? 24.654 7.104 -9.476 1.00 95.19 298 ILE A CA 1
ATOM 2366 C C . ILE A 1 298 ? 24.151 7.600 -10.837 1.00 95.19 298 ILE A C 1
ATOM 2368 O O . ILE A 1 298 ? 24.328 6.917 -11.844 1.00 95.19 298 ILE A O 1
ATOM 2372 N N . THR A 1 299 ? 23.523 8.777 -10.867 1.00 95.12 299 THR A N 1
ATOM 2373 C CA . THR A 1 299 ? 22.992 9.393 -12.091 1.00 95.12 299 THR A CA 1
ATOM 2374 C C . THR A 1 299 ? 24.103 9.676 -13.095 1.00 95.12 299 THR A C 1
ATOM 2376 O O . THR A 1 299 ? 23.940 9.345 -14.268 1.00 95.12 299 THR A O 1
ATOM 2379 N N . ASP A 1 300 ? 25.228 10.227 -12.639 1.00 95.44 300 ASP A N 1
ATOM 2380 C CA . ASP A 1 300 ? 26.369 10.567 -13.491 1.00 95.44 300 ASP A CA 1
ATOM 2381 C C . ASP A 1 300 ? 27.050 9.310 -14.048 1.00 95.44 300 ASP A C 1
ATOM 2383 O O . ASP A 1 300 ? 27.198 9.176 -15.265 1.00 95.44 300 ASP A O 1
ATOM 2387 N N . LEU A 1 301 ? 27.379 8.340 -13.182 1.00 96.44 301 LEU A N 1
ATOM 2388 C CA . LEU A 1 301 ? 27.999 7.073 -13.592 1.00 96.44 301 LEU A CA 1
ATOM 2389 C C . LEU A 1 301 ? 27.122 6.298 -14.580 1.00 96.44 301 LEU A C 1
ATOM 2391 O O . LEU A 1 301 ? 27.611 5.782 -15.590 1.00 96.44 301 LEU A O 1
ATOM 2395 N N . LEU A 1 302 ? 25.819 6.219 -14.301 1.00 96.75 302 LEU A N 1
ATOM 2396 C CA . LEU A 1 302 ? 24.877 5.545 -15.184 1.00 96.75 302 LEU A CA 1
ATOM 2397 C C . LEU A 1 302 ? 24.686 6.313 -16.493 1.00 96.75 302 LEU A C 1
ATOM 2399 O O . LEU A 1 302 ? 24.582 5.688 -17.544 1.00 96.75 302 LEU A O 1
ATOM 2403 N N . GLY A 1 303 ? 24.649 7.646 -16.438 1.00 96.25 303 GLY A N 1
ATOM 2404 C CA . GLY A 1 303 ? 24.551 8.507 -17.612 1.00 96.25 303 GLY A CA 1
ATOM 2405 C C . GLY A 1 303 ? 25.704 8.271 -18.582 1.00 96.25 303 GLY A C 1
ATOM 2406 O O . GLY A 1 303 ? 25.459 7.972 -19.748 1.00 96.25 303 GLY A O 1
ATOM 2407 N N . TRP A 1 304 ? 26.947 8.298 -18.088 1.00 95.69 304 TRP A N 1
ATOM 2408 C CA . TRP A 1 304 ? 28.130 8.032 -18.913 1.00 95.69 304 TRP A CA 1
ATOM 2409 C C . TRP A 1 304 ? 28.103 6.641 -19.539 1.00 95.69 304 TRP A C 1
ATOM 2411 O O . TRP A 1 304 ? 28.358 6.504 -20.736 1.00 95.69 304 TRP A O 1
ATOM 2421 N N . LYS A 1 305 ? 27.752 5.611 -18.759 1.00 95.50 305 LYS A N 1
ATOM 2422 C CA . LYS A 1 305 ? 27.686 4.246 -19.287 1.00 95.50 305 LYS A CA 1
ATOM 2423 C C . LYS A 1 305 ? 26.567 4.074 -20.318 1.00 95.50 305 LYS A C 1
ATOM 2425 O O . LYS A 1 305 ? 26.759 3.418 -21.339 1.00 95.50 305 LYS A O 1
ATOM 2430 N N . LEU A 1 306 ? 25.406 4.674 -20.072 1.00 96.25 306 LEU A N 1
ATOM 2431 C CA . LEU A 1 306 ? 24.281 4.618 -20.998 1.00 96.25 306 LEU A CA 1
ATOM 2432 C C . LEU A 1 306 ? 24.612 5.320 -22.320 1.00 96.25 306 LEU A C 1
ATOM 2434 O O . LEU A 1 306 ? 24.303 4.775 -23.377 1.00 96.25 306 LEU A O 1
ATOM 2438 N N . ASP A 1 307 ? 25.249 6.491 -22.275 1.00 95.94 307 ASP A N 1
ATOM 2439 C CA . ASP A 1 307 ? 25.663 7.215 -23.480 1.00 95.94 307 ASP A CA 1
ATOM 2440 C C . ASP A 1 307 ? 26.679 6.399 -24.299 1.00 95.94 307 ASP A C 1
ATOM 2442 O O . ASP A 1 307 ? 26.533 6.284 -25.518 1.00 95.94 307 ASP A O 1
ATOM 2446 N N . GLU A 1 308 ? 27.648 5.754 -23.637 1.00 95.81 308 GLU A N 1
ATOM 2447 C CA . GLU A 1 308 ? 28.592 4.829 -24.278 1.00 95.81 308 GLU A CA 1
ATOM 2448 C C . GLU A 1 308 ? 27.864 3.669 -24.983 1.00 95.81 308 GLU A C 1
ATOM 2450 O O . GLU A 1 308 ? 28.084 3.415 -26.172 1.00 95.81 308 GLU A O 1
ATOM 2455 N N . ASP A 1 309 ? 26.966 2.982 -24.272 1.00 96.19 309 ASP A N 1
ATOM 2456 C CA . ASP A 1 309 ? 26.226 1.837 -24.807 1.00 96.19 309 ASP A CA 1
ATOM 2457 C C . ASP A 1 309 ? 25.290 2.262 -25.960 1.00 96.19 309 ASP A C 1
ATOM 2459 O O . ASP A 1 309 ? 25.174 1.553 -26.965 1.00 96.19 309 ASP A O 1
ATOM 2463 N N . ILE A 1 310 ? 24.669 3.446 -25.878 1.00 95.62 310 ILE A N 1
ATOM 2464 C CA . ILE A 1 310 ? 23.845 4.020 -26.952 1.00 95.62 310 ILE A CA 1
ATOM 2465 C C . ILE A 1 310 ? 24.682 4.295 -28.206 1.00 95.62 310 ILE A C 1
ATOM 2467 O O . ILE A 1 310 ? 24.229 3.974 -29.310 1.00 95.62 310 ILE A O 1
ATOM 2471 N N . GLU A 1 311 ? 25.881 4.866 -28.080 1.00 95.12 311 GLU A N 1
ATOM 2472 C CA . GLU A 1 311 ? 26.754 5.109 -29.235 1.00 95.12 311 GLU A CA 1
ATOM 2473 C C . GLU A 1 311 ? 27.218 3.799 -29.883 1.00 95.12 311 GLU A C 1
ATOM 2475 O O . GLU A 1 311 ? 27.150 3.658 -31.110 1.00 95.12 311 GLU A O 1
ATOM 2480 N N . GLN A 1 312 ? 27.564 2.783 -29.083 1.00 94.25 312 GLN A N 1
ATOM 2481 C CA . GLN A 1 312 ? 27.866 1.450 -29.613 1.00 94.25 312 GLN A CA 1
ATOM 2482 C C . GLN A 1 312 ? 26.663 0.838 -30.350 1.00 94.25 312 GLN A C 1
ATOM 2484 O O . GLN A 1 312 ? 26.829 0.253 -31.424 1.00 94.25 312 GLN A O 1
ATOM 2489 N N . ILE A 1 313 ? 25.440 0.998 -29.834 1.00 95.12 313 ILE A N 1
ATOM 2490 C CA . ILE A 1 313 ? 24.222 0.532 -30.515 1.00 95.12 313 ILE A CA 1
ATOM 2491 C C . ILE A 1 313 ? 24.024 1.277 -31.836 1.00 95.12 313 ILE A C 1
ATOM 2493 O O . ILE A 1 313 ? 23.782 0.641 -32.864 1.00 95.12 313 ILE A O 1
ATOM 2497 N N . LYS A 1 314 ? 24.156 2.608 -31.854 1.00 92.94 314 LYS A N 1
ATOM 2498 C CA . LYS A 1 314 ? 23.994 3.415 -33.076 1.00 92.94 314 LYS A CA 1
ATOM 2499 C C . LYS A 1 314 ? 24.986 3.017 -34.165 1.00 92.94 314 LYS A C 1
ATOM 2501 O O . LYS A 1 314 ? 24.585 2.954 -35.329 1.00 92.94 314 LYS A O 1
ATOM 2506 N N . ALA A 1 315 ? 26.237 2.751 -33.791 1.00 91.25 315 ALA A N 1
ATOM 2507 C CA . ALA A 1 315 ? 27.295 2.364 -34.717 1.00 91.25 315 ALA A CA 1
ATOM 2508 C C . ALA A 1 315 ? 27.082 0.955 -35.296 1.00 91.25 315 ALA A C 1
ATOM 2510 O O . ALA A 1 315 ? 27.329 0.733 -36.481 1.00 91.25 315 ALA A O 1
ATOM 2511 N N . ASN A 1 316 ? 26.587 0.011 -34.486 1.00 91.62 316 ASN A N 1
ATOM 2512 C CA . ASN A 1 316 ? 26.600 -1.412 -34.838 1.00 91.62 316 ASN A CA 1
ATOM 2513 C C . ASN A 1 316 ? 25.227 -2.001 -35.218 1.00 91.62 316 ASN A C 1
ATOM 2515 O O . ASN A 1 316 ? 25.184 -3.067 -35.828 1.00 91.62 316 ASN A O 1
ATOM 2519 N N . ALA A 1 317 ? 24.101 -1.329 -34.937 1.00 85.56 317 ALA A N 1
ATOM 2520 C CA . ALA A 1 317 ? 22.749 -1.884 -35.136 1.00 85.56 317 ALA A CA 1
ATOM 2521 C C . ALA A 1 317 ? 22.420 -2.307 -36.581 1.00 85.56 317 ALA A C 1
ATOM 2523 O O . ALA A 1 317 ? 21.571 -3.175 -36.782 1.00 85.56 317 ALA A O 1
ATOM 2524 N N . LYS A 1 318 ? 23.078 -1.707 -37.584 1.00 85.38 318 LYS A N 1
ATOM 2525 C CA . LYS A 1 318 ? 22.880 -2.020 -39.012 1.00 85.38 318 LYS A CA 1
ATOM 2526 C C . LYS A 1 318 ? 23.863 -3.057 -39.569 1.00 85.38 318 LYS A C 1
ATOM 2528 O O . LYS A 1 318 ? 23.799 -3.363 -40.758 1.00 85.38 318 LYS A O 1
ATOM 2533 N N . LEU A 1 319 ? 24.787 -3.568 -38.754 1.00 88.25 319 LEU A N 1
ATOM 2534 C CA . LEU A 1 319 ? 25.698 -4.631 -39.178 1.00 88.25 319 LEU A CA 1
ATOM 2535 C C . LEU A 1 319 ? 24.945 -5.965 -39.335 1.00 88.25 319 LEU A C 1
ATOM 2537 O O . LEU A 1 319 ? 23.941 -6.181 -38.654 1.00 88.25 319 LEU A O 1
ATOM 2541 N N . PRO A 1 320 ? 25.445 -6.893 -40.175 1.00 88.56 320 PRO A N 1
ATOM 2542 C CA . PRO A 1 320 ? 24.934 -8.261 -40.212 1.00 88.56 320 PRO A CA 1
ATOM 2543 C C . PRO A 1 320 ? 24.977 -8.911 -38.822 1.00 88.56 320 PRO A C 1
ATOM 2545 O O . PRO A 1 320 ? 25.955 -8.715 -38.094 1.00 88.56 320 PRO A O 1
ATOM 2548 N N . ALA A 1 321 ? 23.966 -9.721 -38.486 1.00 87.94 321 ALA A N 1
ATOM 2549 C CA . ALA A 1 321 ? 23.778 -10.315 -37.155 1.00 87.94 321 ALA A CA 1
ATOM 2550 C C . ALA A 1 321 ? 25.056 -10.952 -36.577 1.00 87.94 321 ALA A C 1
ATOM 2552 O O . ALA A 1 321 ? 25.416 -10.679 -35.438 1.00 87.94 321 ALA A O 1
ATOM 2553 N N . VAL A 1 322 ? 25.810 -11.694 -37.399 1.00 87.56 322 VAL A N 1
ATOM 2554 C CA . VAL A 1 322 ? 27.068 -12.357 -37.002 1.00 87.56 322 VAL A CA 1
ATOM 2555 C C . VAL A 1 322 ? 28.108 -11.376 -36.446 1.00 87.56 322 VAL A C 1
ATOM 2557 O O . VAL A 1 322 ? 28.817 -11.713 -35.507 1.00 87.56 322 VAL A O 1
ATOM 2560 N N . ARG A 1 323 ? 28.210 -10.163 -37.005 1.00 88.19 323 ARG A N 1
ATOM 2561 C CA . ARG A 1 323 ? 29.158 -9.134 -36.536 1.00 88.19 323 ARG A CA 1
ATOM 2562 C C . ARG A 1 323 ? 28.564 -8.268 -35.434 1.00 88.19 323 ARG A C 1
ATOM 2564 O O . ARG A 1 323 ? 29.262 -7.935 -34.484 1.00 88.19 323 ARG A O 1
ATOM 2571 N N . ARG A 1 324 ? 27.282 -7.914 -35.552 1.00 92.00 324 ARG A N 1
ATOM 2572 C CA . ARG A 1 324 ? 26.567 -7.123 -34.544 1.00 92.00 324 ARG A CA 1
ATOM 2573 C C . ARG A 1 324 ? 26.608 -7.819 -33.184 1.00 92.00 324 ARG A C 1
ATOM 2575 O O . ARG A 1 324 ? 27.026 -7.210 -32.204 1.00 92.00 324 ARG A O 1
ATOM 2582 N N . ASP A 1 325 ? 26.253 -9.100 -33.146 1.00 89.88 325 ASP A N 1
ATOM 2583 C CA . ASP A 1 325 ? 26.092 -9.871 -31.909 1.00 89.88 325 ASP A CA 1
ATOM 2584 C C . ASP A 1 325 ? 27.444 -10.241 -31.255 1.00 89.88 325 ASP A C 1
ATOM 2586 O O . ASP A 1 325 ? 27.487 -10.653 -30.098 1.00 89.88 325 ASP A O 1
ATOM 2590 N N . GLN A 1 326 ? 28.567 -10.033 -31.958 1.00 89.94 326 GLN A N 1
ATOM 2591 C CA . GLN A 1 326 ? 29.918 -10.159 -31.397 1.00 89.94 326 GLN A CA 1
ATOM 2592 C C . GLN A 1 326 ? 30.352 -8.937 -30.579 1.00 89.94 326 GLN A C 1
ATOM 2594 O O . GLN A 1 326 ? 31.276 -9.055 -29.772 1.00 89.94 326 GLN A O 1
ATOM 2599 N N . THR A 1 327 ? 29.707 -7.781 -30.754 1.00 93.00 327 THR A N 1
ATOM 2600 C CA . THR A 1 327 ? 30.022 -6.573 -29.977 1.00 93.00 327 THR A CA 1
ATOM 2601 C C . THR A 1 327 ? 29.578 -6.715 -28.521 1.00 93.00 327 THR A C 1
ATOM 2603 O O . THR A 1 327 ? 28.652 -7.463 -28.199 1.00 93.00 327 THR A O 1
ATOM 2606 N N . GLU A 1 328 ? 30.251 -6.009 -27.612 1.00 93.12 328 GLU A N 1
ATOM 2607 C CA . GLU A 1 328 ? 30.021 -6.178 -26.176 1.00 93.12 328 GLU A CA 1
ATOM 2608 C C . GLU A 1 328 ? 28.587 -5.833 -25.756 1.00 93.12 328 GLU A C 1
ATOM 2610 O O . GLU A 1 328 ? 27.937 -6.643 -25.089 1.00 93.12 328 GLU A O 1
ATOM 2615 N N . VAL A 1 329 ? 28.076 -4.677 -26.191 1.00 95.38 329 VAL A N 1
ATOM 2616 C CA . VAL A 1 329 ? 26.726 -4.216 -25.839 1.00 95.38 329 VAL A CA 1
ATOM 2617 C C . VAL A 1 329 ? 25.639 -5.166 -26.352 1.00 95.38 329 VAL A C 1
ATOM 2619 O O . VAL A 1 329 ? 24.723 -5.507 -25.607 1.00 95.38 329 VAL A O 1
ATOM 2622 N N . PHE A 1 330 ? 25.753 -5.675 -27.585 1.00 96.19 330 PHE A N 1
ATOM 2623 C CA . PHE A 1 330 ? 24.752 -6.591 -28.140 1.00 96.19 330 PHE A CA 1
ATOM 2624 C C . PHE A 1 330 ? 24.803 -7.966 -27.484 1.00 96.19 330 PHE A C 1
ATOM 2626 O O . PHE A 1 330 ? 23.752 -8.566 -27.290 1.00 96.19 330 PHE A O 1
ATOM 2633 N N . ARG A 1 331 ? 25.979 -8.443 -27.060 1.00 95.81 331 ARG A N 1
ATOM 2634 C CA . ARG A 1 331 ? 26.087 -9.683 -26.279 1.00 95.81 331 ARG A CA 1
ATOM 2635 C C . ARG A 1 331 ? 25.401 -9.557 -24.919 1.00 95.81 331 ARG A C 1
ATOM 2637 O O . ARG A 1 331 ? 24.693 -10.472 -24.504 1.00 95.81 331 ARG A O 1
ATOM 2644 N N . LYS A 1 332 ? 25.583 -8.418 -24.241 1.00 97.00 332 LYS A N 1
ATOM 2645 C CA . LYS A 1 332 ? 24.918 -8.112 -22.964 1.00 97.00 332 LYS A CA 1
ATOM 2646 C C . LYS A 1 332 ? 23.402 -8.010 -23.137 1.00 97.00 332 LYS A C 1
ATOM 2648 O O . LYS A 1 332 ? 22.668 -8.682 -22.420 1.00 97.00 332 LYS A O 1
ATOM 2653 N N . LEU A 1 333 ? 22.938 -7.252 -24.132 1.00 97.94 333 LEU A N 1
ATOM 2654 C CA . LEU A 1 333 ? 21.514 -7.148 -24.459 1.00 97.94 333 LEU A CA 1
ATOM 2655 C C . LEU A 1 333 ? 20.917 -8.507 -24.848 1.00 97.94 333 LEU A C 1
ATOM 2657 O O . LEU A 1 333 ? 19.819 -8.828 -24.408 1.00 97.94 333 LEU A O 1
ATOM 2661 N N . ARG A 1 334 ? 21.636 -9.329 -25.621 1.00 97.12 334 ARG A N 1
ATOM 2662 C CA . ARG A 1 334 ? 21.166 -10.660 -26.018 1.00 97.12 334 ARG A CA 1
ATOM 2663 C C . ARG A 1 334 ? 20.998 -11.579 -24.813 1.00 97.12 334 ARG A C 1
ATOM 2665 O O . ARG A 1 334 ? 19.971 -12.234 -24.694 1.00 97.12 334 ARG A O 1
ATOM 2672 N N . LYS A 1 335 ? 21.957 -11.562 -23.883 1.00 97.81 335 LYS A N 1
ATOM 2673 C CA . LYS A 1 335 ? 21.861 -12.319 -22.628 1.00 97.81 335 LYS A CA 1
ATOM 2674 C C . LYS A 1 335 ? 20.589 -11.962 -21.851 1.00 97.81 335 LYS A C 1
ATOM 2676 O O . LYS A 1 335 ? 19.922 -12.856 -21.345 1.00 97.81 335 LYS A O 1
ATOM 2681 N N . VAL A 1 336 ? 20.242 -10.675 -21.778 1.00 98.31 336 VAL A N 1
ATOM 2682 C CA . VAL A 1 336 ? 19.006 -10.214 -21.124 1.00 98.31 336 VAL A CA 1
ATOM 2683 C C . VAL A 1 336 ? 17.768 -10.618 -21.929 1.00 98.31 336 VAL A C 1
ATOM 2685 O O . VAL A 1 336 ? 16.814 -11.128 -21.356 1.00 98.31 336 VAL A O 1
ATOM 2688 N N . TRP A 1 337 ? 17.782 -10.456 -23.252 1.00 98.00 337 TRP A N 1
ATOM 2689 C CA . TRP A 1 337 ? 16.685 -10.893 -24.123 1.00 98.00 337 TRP A CA 1
ATOM 2690 C C . TRP A 1 337 ? 16.327 -12.368 -23.917 1.00 98.00 337 TRP A C 1
ATOM 2692 O O . TRP A 1 337 ? 15.150 -12.690 -23.751 1.00 98.00 337 TRP A O 1
ATOM 2702 N N . ASP A 1 338 ? 17.345 -13.229 -23.883 1.00 97.94 338 ASP A N 1
ATOM 2703 C CA . ASP A 1 338 ? 17.183 -14.670 -23.702 1.00 97.94 338 ASP A CA 1
ATOM 2704 C C . ASP A 1 338 ? 16.763 -15.010 -22.259 1.00 97.94 338 ASP A C 1
ATOM 2706 O O . ASP A 1 338 ? 15.825 -15.779 -22.078 1.00 97.94 338 ASP A O 1
ATOM 2710 N N . LYS A 1 339 ? 17.385 -14.396 -21.232 1.00 97.81 339 LYS A N 1
ATOM 2711 C CA . LYS A 1 339 ? 17.036 -14.613 -19.809 1.00 97.81 339 LYS A CA 1
ATOM 2712 C C . LYS A 1 339 ? 15.550 -14.374 -19.531 1.00 97.81 339 LYS A C 1
ATOM 2714 O O . LYS A 1 339 ? 14.946 -15.112 -18.764 1.00 97.81 339 LYS A O 1
ATOM 2719 N N . PHE A 1 340 ? 14.989 -13.320 -20.121 1.00 97.62 340 PHE A N 1
ATOM 2720 C CA . PHE A 1 340 ? 13.606 -12.900 -19.893 1.00 97.62 340 PHE A CA 1
ATOM 2721 C C . PHE A 1 340 ? 12.623 -13.420 -20.949 1.00 97.62 340 PHE A C 1
ATOM 2723 O O . PHE A 1 340 ? 11.464 -13.005 -20.945 1.00 97.62 340 PHE A O 1
ATOM 2730 N N . GLU A 1 341 ? 13.080 -14.284 -21.861 1.00 97.31 341 GLU A N 1
ATOM 2731 C CA . GLU A 1 341 ? 12.263 -14.902 -22.911 1.00 97.31 341 GLU A CA 1
ATOM 2732 C C . GLU A 1 341 ? 11.406 -13.880 -23.686 1.00 97.31 341 GLU A C 1
ATOM 2734 O O . GLU A 1 341 ? 10.230 -14.105 -23.977 1.00 97.31 341 GLU A O 1
ATOM 2739 N N . LEU A 1 342 ? 11.973 -12.712 -24.015 1.00 97.38 342 LEU A N 1
ATOM 2740 C CA . LEU A 1 342 ? 11.188 -11.574 -24.519 1.00 97.38 342 LEU A CA 1
ATOM 2741 C C . LEU A 1 342 ? 10.483 -11.849 -25.860 1.00 97.38 342 LEU A C 1
ATOM 2743 O O . LEU A 1 342 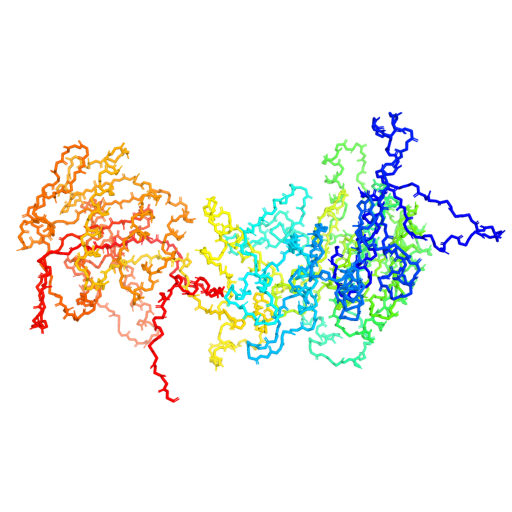? 9.446 -11.243 -26.148 1.00 97.38 342 LEU A O 1
ATOM 2747 N N . GLU A 1 343 ? 11.004 -12.782 -26.659 1.00 96.44 343 GLU A N 1
ATOM 2748 C CA . GLU A 1 343 ? 10.343 -13.271 -27.873 1.00 96.44 343 GLU A CA 1
ATOM 2749 C C . GLU A 1 343 ? 9.028 -14.001 -27.546 1.00 96.44 343 GLU A C 1
ATOM 2751 O O . GLU A 1 343 ? 7.983 -13.696 -28.129 1.00 96.44 343 GLU A O 1
ATOM 2756 N N . GLU A 1 344 ? 9.059 -14.893 -26.554 1.00 95.69 344 GLU A N 1
ATOM 2757 C CA . GLU A 1 344 ? 7.912 -15.675 -26.079 1.00 95.69 344 GLU A CA 1
ATOM 2758 C C . GLU A 1 344 ? 6.884 -14.783 -25.371 1.00 95.69 344 GLU A C 1
ATOM 2760 O O . GLU A 1 344 ? 5.677 -14.885 -25.612 1.00 95.69 344 GLU A O 1
ATOM 2765 N N . VAL A 1 345 ? 7.349 -13.837 -24.548 1.00 95.75 345 VAL A N 1
ATOM 2766 C CA . VAL A 1 345 ? 6.492 -12.817 -23.921 1.00 95.75 345 VAL A CA 1
ATOM 2767 C C . VAL A 1 345 ? 5.732 -12.031 -24.992 1.00 95.75 345 VAL A C 1
ATOM 2769 O O . VAL A 1 345 ? 4.521 -11.810 -24.883 1.00 95.75 345 VAL A O 1
ATOM 2772 N N . ASN A 1 346 ? 6.407 -11.650 -26.078 1.00 95.44 346 ASN A N 1
ATOM 2773 C CA . ASN A 1 346 ? 5.758 -10.975 -27.192 1.00 95.44 346 ASN A CA 1
ATOM 2774 C C . ASN A 1 346 ? 4.790 -11.874 -27.971 1.00 95.44 346 ASN A C 1
ATOM 2776 O O . ASN A 1 346 ? 3.720 -11.400 -28.357 1.00 95.44 346 ASN A O 1
ATOM 2780 N N . ALA A 1 347 ? 5.125 -13.146 -28.182 1.00 95.12 347 ALA A N 1
ATOM 2781 C CA . ALA A 1 347 ? 4.232 -14.110 -28.821 1.00 95.12 347 ALA A CA 1
ATOM 2782 C C . ALA A 1 347 ? 2.915 -14.261 -28.037 1.00 95.12 347 ALA A C 1
ATOM 2784 O O . ALA A 1 347 ? 1.835 -14.066 -28.601 1.00 95.12 347 ALA A O 1
ATOM 2785 N N . LYS A 1 348 ? 3.002 -14.474 -26.717 1.00 95.00 348 LYS A N 1
ATOM 2786 C CA . LYS A 1 348 ? 1.841 -14.560 -25.812 1.00 95.00 348 LYS A CA 1
ATOM 2787 C C . LYS A 1 348 ? 1.001 -13.282 -25.821 1.00 95.00 348 LYS A C 1
ATOM 2789 O O . LYS A 1 348 ? -0.229 -13.339 -25.787 1.00 95.00 348 LYS A O 1
ATOM 2794 N N . TRP A 1 349 ? 1.637 -12.110 -25.885 1.00 94.81 349 TRP A N 1
ATOM 2795 C CA . TRP A 1 349 ? 0.927 -10.829 -25.965 1.00 94.81 349 TRP A CA 1
ATOM 2796 C C . TRP A 1 349 ? 0.110 -10.687 -27.258 1.00 94.81 349 TRP A C 1
ATOM 2798 O O . TRP A 1 349 ? -1.039 -10.232 -27.207 1.00 94.81 349 TRP A O 1
ATOM 2808 N N . LEU A 1 350 ? 0.677 -11.094 -28.401 1.00 94.06 350 LEU A N 1
ATOM 2809 C CA . LEU A 1 350 ? -0.005 -11.087 -29.700 1.00 94.06 350 LEU A CA 1
ATOM 2810 C C . LEU A 1 350 ? -1.192 -12.053 -29.718 1.00 94.06 350 LEU A C 1
ATOM 2812 O O . LEU A 1 350 ? -2.280 -11.676 -30.163 1.00 94.06 350 LEU A O 1
ATOM 2816 N N . GLU A 1 351 ? -0.997 -13.262 -29.190 1.00 94.19 351 GLU A N 1
ATOM 2817 C CA . GLU A 1 351 ? -2.030 -14.294 -29.094 1.00 94.19 351 GLU A CA 1
ATOM 2818 C C . GLU A 1 351 ? -3.224 -13.817 -28.259 1.00 94.19 351 GLU A C 1
ATOM 2820 O O . GLU A 1 351 ? -4.358 -13.809 -28.748 1.00 94.19 351 GLU A O 1
ATOM 2825 N N . ARG A 1 352 ? -2.975 -13.316 -27.039 1.00 92.19 352 ARG A N 1
ATOM 2826 C CA . ARG A 1 352 ? -4.022 -12.786 -26.143 1.00 92.19 352 ARG A CA 1
ATOM 2827 C C . ARG A 1 352 ? -4.850 -11.678 -26.795 1.00 92.19 352 ARG A C 1
ATOM 2829 O O . ARG A 1 352 ? -6.048 -11.572 -26.542 1.00 92.19 352 ARG A O 1
ATOM 2836 N N . ARG A 1 353 ? -4.226 -10.859 -27.649 1.00 91.94 353 ARG A N 1
ATOM 2837 C CA . ARG A 1 353 ? -4.878 -9.754 -28.375 1.00 91.94 353 ARG A CA 1
ATOM 2838 C C . ARG A 1 353 ? -5.404 -10.146 -29.756 1.00 91.94 353 ARG A C 1
ATOM 2840 O O . ARG A 1 353 ? -5.967 -9.296 -30.442 1.00 91.94 353 ARG A O 1
ATOM 2847 N N . LYS A 1 354 ? -5.265 -11.414 -30.157 1.00 93.94 354 LYS A N 1
ATOM 2848 C CA . LYS A 1 354 ? -5.697 -11.948 -31.460 1.00 93.94 354 LYS A CA 1
ATOM 2849 C C . LYS A 1 354 ? -5.093 -11.184 -32.649 1.00 93.94 354 LYS A C 1
ATOM 2851 O O . LYS A 1 354 ? -5.731 -11.039 -33.694 1.00 93.94 354 LYS A O 1
ATOM 2856 N N . ILE A 1 355 ? -3.863 -10.695 -32.496 1.00 91.19 355 ILE A N 1
ATOM 2857 C CA . ILE A 1 355 ? -3.136 -9.977 -33.548 1.00 91.19 355 ILE A CA 1
ATOM 2858 C C . ILE A 1 355 ? -2.409 -11.008 -34.416 1.00 91.19 355 ILE A C 1
ATOM 2860 O O . ILE A 1 355 ? -1.520 -11.715 -33.950 1.00 91.19 355 ILE A O 1
ATOM 2864 N N . LYS A 1 356 ? -2.777 -11.092 -35.699 1.00 88.56 356 LYS A N 1
ATOM 2865 C CA . LYS A 1 356 ? -2.172 -12.029 -36.658 1.00 88.56 356 LYS A CA 1
ATOM 2866 C C . LYS A 1 356 ? -0.882 -11.453 -37.249 1.00 88.56 356 LYS A C 1
ATOM 2868 O O . LYS A 1 356 ? -0.900 -10.876 -38.334 1.00 88.56 356 LYS A O 1
ATOM 2873 N N . CYS A 1 357 ? 0.237 -11.607 -36.548 1.00 88.44 357 CYS A N 1
ATOM 2874 C CA . CYS A 1 357 ? 1.570 -11.338 -37.089 1.00 88.44 357 CYS A CA 1
ATOM 2875 C C . CYS A 1 357 ? 2.626 -12.261 -36.464 1.00 88.44 357 CYS A C 1
ATOM 2877 O O . CYS A 1 357 ? 2.370 -12.919 -35.456 1.00 88.44 357 CYS A O 1
ATOM 2879 N N . ARG A 1 358 ? 3.809 -12.333 -37.086 1.00 87.94 358 ARG A N 1
ATOM 2880 C CA . ARG A 1 358 ? 4.945 -13.078 -36.529 1.00 87.94 358 ARG A CA 1
ATOM 2881 C C . ARG A 1 358 ? 5.438 -12.377 -35.249 1.00 87.94 358 ARG A C 1
ATOM 2883 O O . ARG A 1 358 ? 5.539 -11.146 -35.270 1.00 87.94 358 ARG A O 1
ATOM 2890 N N . PRO A 1 359 ? 5.773 -13.121 -34.175 1.00 90.31 359 PRO A N 1
ATOM 2891 C CA . PRO A 1 359 ? 6.441 -12.556 -33.007 1.00 90.31 359 PRO A CA 1
ATOM 2892 C C . PRO A 1 359 ? 7.709 -11.790 -33.393 1.00 90.31 359 PRO A C 1
ATOM 2894 O O . PRO A 1 359 ? 8.383 -12.128 -34.366 1.00 90.31 359 PRO A O 1
ATOM 2897 N N . LEU A 1 360 ? 8.006 -10.728 -32.646 1.00 94.25 360 LEU A N 1
ATOM 2898 C CA . LEU A 1 360 ? 9.205 -9.933 -32.851 1.00 94.25 360 LEU A CA 1
ATOM 2899 C C . LEU A 1 360 ? 10.441 -10.754 -32.474 1.00 94.25 360 LEU A C 1
ATOM 2901 O O . LEU A 1 360 ? 10.660 -11.018 -31.295 1.00 94.25 360 LEU A O 1
ATOM 2905 N N . ASP A 1 361 ? 11.247 -11.102 -33.474 1.00 94.12 361 ASP A N 1
ATOM 2906 C CA . ASP A 1 361 ? 12.538 -11.753 -33.268 1.00 94.12 361 ASP A CA 1
ATOM 2907 C C . ASP A 1 361 ? 13.649 -10.748 -32.911 1.00 94.12 361 ASP A C 1
ATOM 2909 O O . ASP A 1 361 ? 13.541 -9.532 -33.133 1.00 94.12 361 ASP A O 1
ATOM 2913 N N . TRP A 1 362 ? 14.740 -11.283 -32.356 1.00 95.19 362 TRP A N 1
ATOM 2914 C CA . TRP A 1 362 ? 15.928 -10.525 -31.952 1.00 95.19 362 TRP A CA 1
ATOM 2915 C C . TRP A 1 362 ? 16.468 -9.623 -33.070 1.00 95.19 362 TRP A C 1
ATOM 2917 O O . TRP A 1 362 ? 16.748 -8.441 -32.857 1.00 95.19 362 TRP A O 1
ATOM 2927 N N . ASP A 1 363 ? 16.590 -10.158 -34.286 1.00 93.06 363 ASP A N 1
ATOM 2928 C CA . ASP A 1 363 ? 17.211 -9.435 -35.394 1.00 93.06 363 ASP A CA 1
ATOM 2929 C C . ASP A 1 363 ? 16.363 -8.243 -35.855 1.00 93.06 363 ASP A C 1
ATOM 2931 O O . ASP A 1 363 ? 16.880 -7.142 -36.086 1.00 93.06 363 ASP A O 1
ATOM 2935 N N . THR A 1 364 ? 15.044 -8.428 -35.915 1.00 93.50 364 THR A N 1
ATOM 2936 C CA . THR A 1 364 ? 14.086 -7.371 -36.244 1.00 93.50 364 THR A CA 1
ATOM 2937 C C . THR A 1 364 ? 14.069 -6.292 -35.164 1.00 93.50 364 THR A C 1
ATOM 2939 O O . THR A 1 364 ? 14.043 -5.102 -35.497 1.00 93.50 364 THR A O 1
ATOM 2942 N N . LEU A 1 365 ? 14.123 -6.667 -33.881 1.00 95.25 365 LEU A N 1
ATOM 2943 C CA . LEU A 1 365 ? 14.211 -5.709 -32.776 1.00 95.25 365 LEU A CA 1
ATOM 2944 C C . LEU A 1 365 ? 15.466 -4.837 -32.899 1.00 95.25 365 LEU A C 1
ATOM 2946 O O . LEU A 1 365 ? 15.364 -3.606 -32.894 1.00 95.25 365 LEU A O 1
ATOM 2950 N N . CYS A 1 366 ? 16.633 -5.462 -33.065 1.00 94.50 366 CYS A N 1
ATOM 2951 C CA . CYS A 1 366 ? 17.912 -4.768 -33.171 1.00 94.50 366 CYS A CA 1
ATOM 2952 C C . CYS A 1 366 ? 17.991 -3.849 -34.397 1.00 94.50 366 CYS A C 1
ATOM 2954 O O . CYS A 1 366 ? 18.412 -2.698 -34.271 1.00 94.50 366 CYS A O 1
ATOM 2956 N N . SER A 1 367 ? 17.586 -4.339 -35.571 1.00 89.88 367 SER A N 1
ATOM 2957 C CA . SER A 1 367 ? 17.750 -3.616 -36.839 1.00 89.88 367 SER A CA 1
ATOM 2958 C C . SER A 1 367 ? 16.735 -2.486 -37.044 1.00 89.88 367 SER A C 1
ATOM 2960 O O . SER A 1 367 ? 17.073 -1.485 -37.683 1.00 89.88 367 SER A O 1
ATOM 2962 N N . LYS A 1 368 ? 15.507 -2.614 -36.512 1.00 92.25 368 LYS A N 1
ATOM 2963 C CA . LYS A 1 368 ? 14.412 -1.659 -36.779 1.00 92.25 368 LYS A CA 1
ATOM 2964 C C . LYS A 1 368 ? 14.029 -0.762 -35.609 1.00 92.25 368 LYS A C 1
ATOM 2966 O O . LYS A 1 368 ? 13.614 0.364 -35.860 1.00 92.25 368 LYS A O 1
ATOM 2971 N N . TYR A 1 369 ? 14.107 -1.242 -34.368 1.00 94.56 369 TYR A N 1
ATOM 2972 C CA . TYR A 1 369 ? 13.491 -0.548 -33.227 1.00 94.56 369 TYR A CA 1
ATOM 2973 C C . TYR A 1 369 ? 14.506 -0.081 -32.187 1.00 94.56 369 TYR A C 1
ATOM 2975 O O . TYR A 1 369 ? 14.371 1.022 -31.662 1.00 94.56 369 TYR A O 1
ATOM 2983 N N . LEU A 1 370 ? 15.535 -0.884 -31.901 1.00 95.12 370 LEU A N 1
ATOM 2984 C CA . LEU A 1 370 ? 16.425 -0.668 -30.760 1.00 95.12 370 LEU A CA 1
ATOM 2985 C C . LEU A 1 370 ? 17.098 0.710 -30.770 1.00 95.12 370 LEU A C 1
ATOM 2987 O O . LEU A 1 370 ? 17.069 1.403 -29.759 1.00 95.12 370 LEU A O 1
ATOM 2991 N N . LYS A 1 371 ? 17.655 1.141 -31.908 1.00 93.94 371 LYS A N 1
ATOM 2992 C CA . LYS A 1 371 ? 18.361 2.429 -32.019 1.00 93.94 371 LYS A CA 1
ATOM 2993 C C . LYS A 1 371 ? 17.477 3.620 -31.624 1.00 93.94 371 LYS A C 1
ATOM 2995 O O . LYS A 1 371 ? 17.892 4.457 -30.819 1.00 93.94 371 LYS A O 1
ATOM 3000 N N . ASP A 1 372 ? 16.278 3.698 -32.192 1.00 91.50 372 ASP A N 1
ATOM 3001 C CA . ASP A 1 372 ? 15.345 4.802 -31.944 1.00 91.50 372 ASP A CA 1
ATOM 3002 C C . ASP A 1 372 ? 14.746 4.699 -30.534 1.00 91.50 372 ASP A C 1
ATOM 3004 O O . ASP A 1 372 ? 14.509 5.711 -29.873 1.00 91.50 372 ASP A O 1
ATOM 3008 N N . ALA A 1 373 ? 14.565 3.471 -30.039 1.00 93.06 373 ALA A N 1
ATOM 3009 C CA . ALA A 1 373 ? 14.090 3.193 -28.692 1.00 93.06 373 ALA A CA 1
ATOM 3010 C C . ALA A 1 373 ? 15.022 3.776 -27.612 1.00 93.06 373 ALA A C 1
ATOM 3012 O O . ALA A 1 373 ? 14.571 4.482 -26.702 1.00 93.06 373 ALA A O 1
ATOM 3013 N N . VAL A 1 374 ? 16.325 3.511 -27.734 1.00 94.38 374 VAL A N 1
ATOM 3014 C CA . VAL A 1 374 ? 17.317 3.858 -26.703 1.00 94.38 374 VAL A CA 1
ATOM 3015 C C . VAL A 1 374 ? 17.784 5.308 -26.782 1.00 94.38 374 VAL A C 1
ATOM 3017 O O . VAL A 1 374 ? 18.046 5.917 -25.751 1.00 94.38 374 VAL A O 1
ATOM 3020 N N . SER A 1 375 ? 17.813 5.904 -27.981 1.00 91.69 375 SER A N 1
ATOM 3021 C CA . SER A 1 375 ? 18.316 7.275 -28.185 1.00 91.69 375 SER A CA 1
ATOM 3022 C C . SER A 1 375 ? 17.502 8.350 -27.449 1.00 91.69 375 SER A C 1
ATOM 3024 O O . SER A 1 375 ? 18.003 9.444 -27.191 1.00 91.69 375 SER A O 1
ATOM 3026 N N . SER A 1 376 ? 16.246 8.053 -27.110 1.00 88.31 376 SER A N 1
ATOM 3027 C CA . SER A 1 376 ? 15.354 8.966 -26.388 1.00 88.31 376 SER A CA 1
ATOM 3028 C C . SER A 1 376 ? 15.419 8.817 -24.863 1.00 88.31 376 SER A C 1
ATOM 3030 O O . SER A 1 376 ? 14.750 9.580 -24.168 1.00 88.31 376 SER A O 1
ATOM 3032 N N . ILE A 1 377 ? 16.176 7.849 -24.331 1.00 94.94 377 ILE A N 1
ATOM 3033 C CA . ILE A 1 377 ? 16.271 7.618 -22.885 1.00 94.94 377 ILE A CA 1
ATOM 3034 C C . ILE A 1 377 ? 17.082 8.745 -22.233 1.00 94.94 377 ILE A C 1
ATOM 3036 O O . ILE A 1 377 ? 18.134 9.146 -22.729 1.00 94.94 377 ILE A O 1
ATOM 3040 N N . LYS A 1 378 ? 16.587 9.268 -21.107 1.00 92.62 378 LYS A N 1
ATOM 3041 C CA . LYS A 1 378 ? 17.288 10.250 -20.268 1.00 92.62 378 LYS A CA 1
ATOM 3042 C C . LYS A 1 378 ? 17.437 9.735 -18.845 1.00 92.62 378 LYS A C 1
ATOM 3044 O O . LYS A 1 378 ? 16.492 9.172 -18.307 1.00 92.62 378 LYS A O 1
ATOM 3049 N N . VAL A 1 379 ? 18.581 9.991 -18.216 1.00 93.56 379 VAL A N 1
ATOM 3050 C CA . VAL A 1 379 ? 18.778 9.746 -16.779 1.00 93.56 379 VAL A CA 1
ATOM 3051 C C . VAL A 1 379 ? 18.565 11.056 -16.019 1.00 93.56 379 VAL A C 1
ATOM 3053 O O . VAL A 1 379 ? 19.017 12.122 -16.460 1.00 93.56 379 VAL A O 1
ATOM 3056 N N . ARG A 1 380 ? 17.804 11.010 -14.923 1.00 90.62 380 ARG A N 1
ATOM 3057 C CA . ARG A 1 380 ? 17.488 12.173 -14.083 1.00 90.62 380 ARG A CA 1
ATOM 3058 C C . ARG A 1 380 ? 17.508 11.793 -12.608 1.00 90.62 380 ARG A C 1
ATOM 3060 O O . ARG A 1 380 ? 16.868 10.813 -12.229 1.00 90.62 380 ARG A O 1
ATOM 3067 N N . SER A 1 381 ? 18.160 12.611 -11.784 1.00 88.12 381 SER A N 1
ATOM 3068 C CA . SER A 1 381 ? 17.970 12.554 -10.338 1.00 88.12 381 SER A CA 1
ATOM 3069 C C . SER A 1 381 ? 16.719 13.343 -9.940 1.00 88.12 381 SER A C 1
ATOM 3071 O O . SER A 1 381 ? 16.460 14.427 -10.465 1.00 88.12 381 SER A O 1
ATOM 3073 N N . VAL A 1 382 ? 15.905 12.780 -9.042 1.00 79.81 382 VAL A N 1
ATOM 3074 C CA . VAL A 1 382 ? 14.731 13.461 -8.472 1.00 79.81 382 VAL A CA 1
ATOM 3075 C C . VAL A 1 382 ? 14.882 13.532 -6.954 1.00 79.81 382 VAL A C 1
ATOM 3077 O O . VAL A 1 382 ? 14.706 12.552 -6.226 1.00 79.81 382 VAL A O 1
ATOM 3080 N N . ASN A 1 383 ? 15.211 14.730 -6.480 1.00 73.56 383 ASN A N 1
ATOM 3081 C CA . ASN A 1 383 ? 15.513 15.069 -5.095 1.00 73.56 383 ASN A CA 1
ATOM 3082 C C . ASN A 1 383 ? 14.812 16.391 -4.687 1.00 73.56 383 ASN A C 1
ATOM 3084 O O . ASN A 1 383 ? 13.912 16.866 -5.377 1.00 73.56 383 ASN A O 1
ATOM 3088 N N . GLN A 1 384 ? 15.118 16.950 -3.509 1.00 59.56 384 GLN A N 1
ATOM 3089 C CA . GLN A 1 384 ? 14.456 18.175 -3.003 1.00 59.56 384 GLN A CA 1
ATOM 3090 C C . GLN A 1 384 ? 14.832 19.446 -3.767 1.00 59.56 384 GLN A C 1
ATOM 3092 O O . GLN A 1 384 ? 14.076 20.413 -3.724 1.00 59.56 384 GLN A O 1
ATOM 3097 N N . ASN A 1 385 ? 15.957 19.417 -4.480 1.00 52.78 385 ASN A N 1
ATOM 3098 C CA . ASN A 1 385 ? 16.552 20.560 -5.164 1.00 52.78 385 ASN A CA 1
ATOM 3099 C C . ASN A 1 385 ? 16.562 20.404 -6.698 1.00 52.78 385 ASN A C 1
ATOM 3101 O O . ASN A 1 385 ? 16.940 21.341 -7.396 1.00 52.78 385 ASN A O 1
ATOM 3105 N N . SER A 1 386 ? 16.184 19.238 -7.231 1.00 58.59 386 SER A N 1
ATOM 3106 C CA . SER A 1 386 ? 16.177 18.945 -8.667 1.00 58.59 386 SER A CA 1
ATOM 3107 C C . SER A 1 386 ? 14.959 19.545 -9.368 1.00 58.59 386 SER A C 1
ATOM 3109 O O . SER A 1 386 ? 13.876 19.633 -8.785 1.00 58.59 386 SER A O 1
ATOM 3111 N N . SER A 1 387 ? 15.114 19.869 -10.652 1.00 52.59 387 SER A N 1
ATOM 3112 C CA . SER A 1 387 ? 14.008 20.232 -11.539 1.00 52.59 387 SER A CA 1
ATOM 3113 C C . SER A 1 387 ? 12.954 19.117 -11.628 1.00 52.59 387 SER A C 1
ATOM 3115 O O . SER A 1 387 ? 13.270 17.927 -11.608 1.00 52.59 387 SER A O 1
ATOM 3117 N N . GLU A 1 388 ? 11.683 19.518 -11.695 1.00 62.44 388 GLU A N 1
ATOM 3118 C CA . GLU A 1 388 ? 10.525 18.623 -11.794 1.00 62.44 388 GLU A CA 1
ATOM 3119 C C . GLU A 1 388 ? 10.595 17.733 -13.053 1.00 62.44 388 GLU A C 1
ATOM 3121 O O . GLU A 1 388 ? 11.206 18.092 -14.059 1.00 62.44 388 GLU A O 1
ATOM 3126 N N . LEU A 1 389 ? 9.942 16.563 -13.027 1.00 68.62 389 LEU A N 1
ATOM 3127 C CA . LEU A 1 389 ? 9.774 15.746 -14.233 1.00 68.62 389 LEU A CA 1
ATOM 3128 C C . LEU A 1 389 ? 8.777 16.445 -15.171 1.00 68.62 389 LEU A C 1
ATOM 3130 O O . LEU A 1 389 ? 7.565 16.407 -14.960 1.00 68.62 389 LEU A O 1
ATOM 3134 N N . GLU A 1 390 ? 9.289 17.093 -16.215 1.00 68.69 390 GLU A N 1
ATOM 3135 C CA . GLU A 1 390 ? 8.513 17.935 -17.135 1.00 68.69 390 GLU A CA 1
ATOM 3136 C C . GLU A 1 390 ? 7.719 17.118 -18.175 1.00 68.69 390 GLU A C 1
ATOM 3138 O O . GLU A 1 390 ? 7.832 17.338 -19.381 1.00 68.69 390 GLU A O 1
ATOM 3143 N N . TYR A 1 391 ? 6.875 16.178 -17.731 1.00 70.69 391 TYR A N 1
ATOM 3144 C CA . TYR A 1 391 ? 6.076 15.308 -18.613 1.00 70.69 391 TYR A CA 1
ATOM 3145 C C . TYR A 1 391 ? 5.287 16.083 -19.682 1.00 70.69 391 TYR A C 1
ATOM 3147 O O . TYR A 1 391 ? 5.163 15.620 -20.816 1.00 70.69 391 TYR A O 1
ATOM 3155 N N . LEU A 1 392 ? 4.810 17.291 -19.350 1.00 65.62 392 LEU A N 1
ATOM 3156 C CA . LEU A 1 392 ? 4.066 18.162 -20.264 1.00 65.62 392 LEU A CA 1
ATOM 3157 C C . LEU A 1 392 ? 4.860 18.553 -21.518 1.00 65.62 392 LEU A C 1
ATOM 3159 O O . LEU A 1 392 ? 4.262 18.679 -22.587 1.00 65.62 392 LEU A O 1
ATOM 3163 N N . GLN A 1 393 ? 6.183 18.715 -21.419 1.00 70.44 393 GLN A N 1
ATOM 3164 C CA . GLN A 1 393 ? 7.020 19.029 -22.584 1.00 70.44 393 GLN A CA 1
ATOM 3165 C C . GLN A 1 393 ? 7.057 17.870 -23.585 1.00 70.44 393 GLN A C 1
ATOM 3167 O O . GLN A 1 393 ? 7.142 18.088 -24.791 1.00 70.44 393 GLN A O 1
ATOM 3172 N N . TYR A 1 394 ? 6.901 16.645 -23.088 1.00 74.88 394 TYR A N 1
ATOM 3173 C CA . TYR A 1 394 ? 6.967 15.413 -23.866 1.00 74.88 394 TYR A CA 1
ATOM 3174 C C . TYR A 1 394 ? 5.584 14.814 -24.152 1.00 74.88 394 TYR A C 1
ATOM 3176 O O . TYR A 1 394 ? 5.494 13.686 -24.629 1.00 74.88 394 TYR A O 1
ATOM 3184 N N . ALA A 1 395 ? 4.493 15.549 -23.907 1.00 71.12 395 ALA A N 1
ATOM 3185 C CA . ALA A 1 395 ? 3.127 15.030 -24.030 1.00 71.12 395 ALA A CA 1
ATOM 3186 C C . ALA A 1 395 ? 2.768 14.517 -25.443 1.00 71.12 395 ALA A C 1
ATOM 3188 O O . ALA A 1 395 ? 1.830 13.739 -25.596 1.00 71.12 395 ALA A O 1
ATOM 3189 N N . LYS A 1 396 ? 3.485 14.959 -26.488 1.00 75.50 396 LYS A N 1
ATOM 3190 C CA . LYS A 1 396 ? 3.271 14.514 -27.878 1.00 75.50 396 LYS A CA 1
ATOM 3191 C C . LYS A 1 396 ? 4.121 13.308 -28.281 1.00 75.50 396 LYS A C 1
ATOM 3193 O O . LYS A 1 396 ? 3.692 12.536 -29.137 1.00 75.50 396 LYS A O 1
ATOM 3198 N N . GLU A 1 397 ? 5.316 13.185 -27.715 1.00 81.69 397 GLU A N 1
ATOM 3199 C CA . GLU A 1 397 ? 6.352 12.244 -28.166 1.00 81.69 397 GLU A CA 1
ATOM 3200 C C . GLU A 1 397 ? 6.558 11.080 -27.191 1.00 81.69 397 GLU A C 1
ATOM 3202 O O . GLU A 1 397 ? 7.056 10.035 -27.592 1.00 81.69 397 GLU A O 1
ATOM 3207 N N . GLY A 1 398 ? 6.109 11.219 -25.942 1.00 85.12 398 GLY A N 1
ATOM 3208 C CA . GLY A 1 398 ? 6.396 10.281 -24.864 1.00 85.12 398 GLY A CA 1
ATOM 3209 C C . GLY A 1 398 ? 7.762 10.559 -24.240 1.00 85.12 398 GLY A C 1
ATOM 3210 O O . GLY A 1 398 ? 8.741 10.851 -24.920 1.00 85.12 398 GLY A O 1
ATOM 3211 N N . PHE A 1 399 ? 7.835 10.473 -22.914 1.00 89.69 399 PHE A N 1
ATOM 3212 C CA . PHE A 1 399 ? 9.081 10.675 -22.168 1.00 89.69 399 PHE A CA 1
ATOM 3213 C C . PHE A 1 399 ? 9.641 9.324 -21.743 1.00 89.69 399 PHE A C 1
ATOM 3215 O O . PHE A 1 399 ? 8.917 8.559 -21.106 1.00 89.69 399 PHE A O 1
ATOM 3222 N N . ARG A 1 400 ? 10.900 9.038 -22.089 1.00 93.81 400 ARG A N 1
ATOM 3223 C CA . ARG A 1 400 ? 11.610 7.814 -21.696 1.00 93.81 400 ARG A CA 1
ATOM 3224 C C . ARG A 1 400 ? 12.690 8.175 -20.692 1.00 93.81 400 ARG A C 1
ATOM 3226 O O . ARG A 1 400 ? 13.664 8.835 -21.048 1.00 93.81 400 ARG A O 1
ATOM 3233 N N . VAL A 1 401 ? 12.503 7.786 -19.437 1.00 93.88 401 VAL A N 1
ATOM 3234 C CA . VAL A 1 401 ? 13.339 8.297 -18.346 1.00 93.88 401 VAL A CA 1
ATOM 3235 C C . VAL A 1 401 ? 13.739 7.214 -17.353 1.00 93.88 401 VAL A C 1
ATOM 3237 O O . VAL A 1 401 ? 12.911 6.426 -16.909 1.00 93.88 401 VAL A O 1
ATOM 3240 N N . ILE A 1 402 ? 15.015 7.201 -16.984 1.00 95.94 402 ILE A N 1
ATOM 3241 C CA . ILE A 1 402 ? 15.526 6.492 -15.816 1.00 95.94 402 ILE A CA 1
ATOM 3242 C C . ILE A 1 402 ? 15.618 7.515 -14.688 1.00 95.94 402 ILE A C 1
ATOM 3244 O O . ILE A 1 402 ? 16.354 8.499 -14.779 1.00 95.94 402 ILE A O 1
ATOM 3248 N N . VAL A 1 403 ? 14.831 7.299 -13.645 1.00 92.94 403 VAL A N 1
ATOM 3249 C CA . VAL A 1 403 ? 14.738 8.180 -12.488 1.00 92.94 403 VAL A CA 1
ATOM 3250 C C . VAL A 1 403 ? 15.518 7.567 -11.339 1.00 92.94 403 VAL A C 1
ATOM 3252 O O . VAL A 1 403 ? 15.183 6.481 -10.871 1.00 92.94 403 VAL A O 1
ATOM 3255 N N . VAL A 1 404 ? 16.528 8.283 -10.858 1.00 91.94 404 VAL A N 1
ATOM 3256 C CA . VAL A 1 404 ? 17.279 7.927 -9.653 1.00 91.94 404 VAL A CA 1
ATOM 3257 C C . VAL A 1 404 ? 16.786 8.801 -8.510 1.00 91.94 404 VAL A C 1
ATOM 3259 O O . VAL A 1 404 ? 16.779 10.028 -8.618 1.00 91.94 404 VAL A O 1
ATOM 3262 N N . GLY A 1 405 ? 16.397 8.214 -7.382 1.00 83.94 405 GLY A N 1
ATOM 3263 C CA . GLY A 1 405 ? 16.204 9.044 -6.199 1.00 83.94 405 GLY A CA 1
ATOM 3264 C C . GLY A 1 405 ? 15.760 8.319 -4.939 1.00 83.94 405 GLY A C 1
ATOM 3265 O O . GLY A 1 405 ? 15.924 7.110 -4.804 1.00 83.94 405 GLY A O 1
ATOM 3266 N N . GLY A 1 406 ? 15.277 9.112 -3.978 1.00 76.00 406 GLY A N 1
ATOM 3267 C CA . GLY A 1 406 ? 15.065 8.685 -2.593 1.00 76.00 406 GLY A CA 1
ATOM 3268 C C . GLY A 1 406 ? 13.733 9.132 -1.995 1.00 76.00 406 GLY A C 1
ATOM 3269 O O . GLY A 1 406 ? 12.666 8.910 -2.555 1.00 76.00 406 GLY A O 1
ATOM 3270 N N . ASN A 1 407 ? 13.781 9.807 -0.842 1.00 66.81 407 ASN A N 1
ATOM 3271 C CA . ASN A 1 407 ? 12.593 10.193 -0.059 1.00 66.81 407 ASN A CA 1
ATOM 3272 C C . ASN A 1 407 ? 11.548 11.038 -0.813 1.00 66.81 407 ASN A C 1
ATOM 3274 O O . ASN A 1 407 ? 10.375 11.039 -0.455 1.00 66.81 407 ASN A O 1
ATOM 3278 N N . ASN A 1 408 ? 11.946 11.765 -1.854 1.00 61.38 408 ASN A N 1
ATOM 3279 C CA . ASN A 1 408 ? 11.002 12.551 -2.648 1.00 61.38 408 ASN A CA 1
ATOM 3280 C C . ASN A 1 408 ? 10.223 11.722 -3.673 1.00 61.38 408 ASN A C 1
ATOM 3282 O O . ASN A 1 408 ? 9.157 12.145 -4.106 1.00 61.38 408 ASN A O 1
ATOM 3286 N N . LEU A 1 409 ? 10.732 10.545 -4.041 1.00 61.34 409 LEU A N 1
ATOM 3287 C CA . LEU A 1 409 ? 10.004 9.569 -4.851 1.00 61.34 409 LEU A CA 1
ATOM 3288 C C . LEU A 1 409 ? 9.133 8.661 -3.981 1.00 61.34 409 LEU A C 1
ATOM 3290 O O . LEU A 1 409 ? 8.196 8.046 -4.489 1.00 61.34 409 LEU A O 1
ATOM 3294 N N . SER A 1 410 ? 9.379 8.608 -2.667 1.00 56.06 410 SER A N 1
ATOM 3295 C CA . SER A 1 410 ? 8.619 7.756 -1.751 1.00 56.06 410 SER A CA 1
ATOM 3296 C C . SER A 1 410 ? 7.245 8.302 -1.364 1.00 56.06 410 SER A C 1
ATOM 3298 O O . SER A 1 410 ? 6.436 7.509 -0.906 1.00 56.06 410 SER A O 1
ATOM 3300 N N . ARG A 1 411 ? 6.887 9.578 -1.622 1.00 64.38 411 ARG A N 1
ATOM 3301 C CA . ARG A 1 411 ? 5.504 10.094 -1.408 1.00 64.38 411 ARG A CA 1
ATOM 3302 C C . ARG A 1 411 ? 4.993 10.996 -2.542 1.00 64.38 411 ARG A C 1
ATOM 3304 O O . ARG A 1 411 ? 5.739 11.843 -3.025 1.00 64.38 411 ARG A O 1
ATOM 3311 N N . GLY A 1 412 ? 3.743 10.807 -2.971 1.00 60.28 412 GLY A N 1
ATOM 3312 C CA . GLY A 1 412 ? 3.010 11.709 -3.871 1.00 60.28 412 GLY A CA 1
ATOM 3313 C C . GLY A 1 412 ? 3.478 11.899 -5.325 1.00 60.28 412 GLY A C 1
ATOM 3314 O O . GLY A 1 412 ? 2.839 12.655 -6.053 1.00 60.28 412 GLY A O 1
ATOM 3315 N N . LEU A 1 413 ? 4.565 11.269 -5.788 1.00 71.00 413 LEU A N 1
ATOM 3316 C CA . LEU A 1 413 ? 5.038 11.406 -7.175 1.00 71.00 413 LEU A CA 1
ATOM 3317 C C . LEU A 1 413 ? 4.640 10.187 -8.017 1.00 71.00 413 LEU A C 1
ATOM 3319 O O . LEU A 1 413 ? 5.218 9.109 -7.878 1.00 71.00 413 LEU A O 1
ATOM 3323 N N . THR A 1 414 ? 3.687 10.375 -8.931 1.00 74.56 414 THR A N 1
ATOM 3324 C CA . THR A 1 414 ? 3.350 9.362 -9.944 1.00 74.56 414 THR A CA 1
ATOM 3325 C C . THR A 1 414 ? 4.433 9.315 -11.029 1.00 74.56 414 THR A C 1
ATOM 3327 O O . THR A 1 414 ? 4.753 10.342 -11.634 1.00 74.56 414 THR A O 1
ATOM 3330 N N . LEU A 1 415 ? 4.997 8.129 -11.282 1.00 85.50 415 LEU A N 1
ATOM 3331 C CA . LEU A 1 415 ? 5.884 7.875 -12.420 1.00 85.50 415 LEU A CA 1
ATOM 3332 C C . LEU A 1 415 ? 5.075 7.285 -13.576 1.00 85.50 415 LEU A C 1
ATOM 3334 O O . LEU A 1 415 ? 4.663 6.125 -13.539 1.00 85.50 415 LEU A O 1
ATOM 3338 N N . GLU A 1 416 ? 4.840 8.099 -14.602 1.00 86.88 416 GLU A N 1
ATOM 3339 C CA . GLU A 1 416 ? 4.076 7.680 -15.774 1.00 86.88 416 GLU A CA 1
ATOM 3340 C C . GLU A 1 416 ? 4.829 6.588 -16.544 1.00 86.88 416 GLU A C 1
ATOM 3342 O O . GLU A 1 416 ? 6.024 6.706 -16.845 1.00 86.88 416 GLU A O 1
ATOM 3347 N N . GLY A 1 417 ? 4.123 5.503 -16.867 1.00 91.44 417 GLY A N 1
ATOM 3348 C CA . GLY A 1 417 ? 4.678 4.400 -17.647 1.00 91.44 417 GLY A CA 1
ATOM 3349 C C . GLY A 1 417 ? 5.774 3.592 -16.950 1.00 91.44 417 GLY A C 1
ATOM 3350 O O . GLY A 1 417 ? 6.634 3.048 -17.647 1.00 91.44 417 GLY A O 1
ATOM 3351 N N . LEU A 1 418 ? 5.783 3.533 -15.612 1.00 94.75 418 LEU A N 1
ATOM 3352 C CA . LEU A 1 418 ? 6.785 2.774 -14.857 1.00 94.75 418 LEU A CA 1
ATOM 3353 C C . LEU A 1 418 ? 6.743 1.291 -15.233 1.00 94.75 418 LEU A C 1
ATOM 3355 O O . LEU A 1 418 ? 5.719 0.629 -15.046 1.00 94.75 418 LEU A O 1
ATOM 3359 N N . ALA A 1 419 ? 7.861 0.793 -15.755 1.00 96.31 419 ALA A N 1
ATOM 3360 C CA . ALA A 1 419 ? 8.004 -0.582 -16.224 1.00 96.31 419 ALA A CA 1
ATOM 3361 C C . ALA A 1 419 ? 9.159 -1.335 -15.549 1.00 96.31 419 ALA A C 1
ATOM 3363 O O . ALA A 1 419 ? 9.089 -2.549 -15.418 1.00 96.31 419 ALA A O 1
ATOM 3364 N N . VAL A 1 420 ? 10.198 -0.635 -15.090 1.00 98.12 420 VAL A N 1
ATOM 3365 C CA . VAL A 1 420 ? 11.341 -1.257 -14.406 1.00 98.12 420 VAL A CA 1
ATOM 3366 C C . VAL A 1 420 ? 11.570 -0.570 -13.073 1.00 98.12 420 VAL A C 1
ATOM 3368 O O . VAL A 1 420 ? 11.629 0.656 -13.015 1.00 98.12 420 VAL A O 1
ATOM 3371 N N . SER A 1 421 ? 11.697 -1.338 -11.998 1.00 96.94 421 SER A N 1
ATOM 3372 C CA . SER A 1 421 ? 12.059 -0.817 -10.676 1.00 96.94 421 SER A CA 1
ATOM 3373 C C . SER A 1 421 ? 13.259 -1.579 -10.135 1.00 96.94 421 SER A C 1
ATOM 3375 O O . SER A 1 421 ? 13.223 -2.798 -10.091 1.00 96.94 421 SER A O 1
ATOM 3377 N N . TYR A 1 422 ? 14.305 -0.871 -9.721 1.00 96.88 422 TYR A N 1
ATOM 3378 C CA . TYR A 1 422 ? 15.453 -1.422 -9.008 1.00 96.88 422 TYR A CA 1
ATOM 3379 C C . TYR A 1 422 ? 15.432 -0.907 -7.571 1.00 96.88 422 TYR A C 1
ATOM 3381 O O . TYR A 1 422 ? 15.614 0.293 -7.336 1.00 96.88 422 TYR A O 1
ATOM 3389 N N . PHE A 1 423 ? 15.162 -1.794 -6.619 1.00 93.38 423 PHE A N 1
ATOM 3390 C CA . PHE A 1 423 ? 14.808 -1.451 -5.249 1.00 93.38 423 PHE A CA 1
ATOM 3391 C C . PHE A 1 423 ? 15.669 -2.219 -4.238 1.00 93.38 423 PHE A C 1
ATOM 3393 O O . PHE A 1 423 ? 15.437 -3.392 -3.974 1.00 93.38 423 PHE A O 1
ATOM 3400 N N . TYR A 1 424 ? 16.641 -1.527 -3.637 1.00 90.62 424 TYR A N 1
ATOM 3401 C CA . TYR A 1 424 ? 17.530 -2.089 -2.601 1.00 90.62 424 TYR A CA 1
ATOM 3402 C C . TYR A 1 424 ? 17.376 -1.388 -1.240 1.00 90.62 424 TYR A C 1
ATOM 3404 O O . TYR A 1 424 ? 18.135 -1.595 -0.299 1.00 90.62 424 TYR A O 1
ATOM 3412 N N . ARG A 1 425 ? 16.402 -0.487 -1.112 1.00 81.06 425 ARG A N 1
ATOM 3413 C CA . ARG A 1 425 ? 16.250 0.305 0.104 1.00 81.06 425 ARG A CA 1
ATOM 3414 C C . ARG A 1 425 ? 15.449 -0.441 1.164 1.00 81.06 425 ARG A C 1
ATOM 3416 O O . ARG A 1 425 ? 14.372 -0.951 0.884 1.00 81.06 425 ARG A O 1
ATOM 3423 N N . THR A 1 426 ? 15.884 -0.326 2.413 1.00 72.62 426 THR A N 1
ATOM 3424 C CA . THR A 1 426 ? 15.095 -0.755 3.568 1.00 72.62 426 THR A CA 1
ATOM 3425 C C . THR A 1 426 ? 14.236 0.357 4.157 1.00 72.62 426 THR A C 1
ATOM 3427 O O . THR A 1 426 ? 14.580 1.548 4.161 1.00 72.62 426 THR A O 1
ATOM 3430 N N . ALA A 1 427 ? 13.073 -0.052 4.655 1.00 74.38 427 ALA A N 1
ATOM 3431 C CA . ALA A 1 427 ? 12.147 0.777 5.405 1.00 74.38 427 ALA A CA 1
ATOM 3432 C C . ALA A 1 427 ? 11.755 0.046 6.690 1.00 74.38 427 ALA A C 1
ATOM 3434 O O . ALA A 1 427 ? 11.631 -1.173 6.709 1.00 74.38 427 ALA A O 1
ATOM 3435 N N . HIS A 1 428 ? 11.550 0.806 7.762 1.00 77.12 428 HIS A N 1
ATOM 3436 C CA . HIS A 1 428 ? 11.243 0.255 9.084 1.00 77.12 428 HIS A CA 1
ATOM 3437 C C . HIS A 1 428 ? 9.742 0.228 9.391 1.00 77.12 428 HIS A C 1
ATOM 3439 O O . HIS A 1 428 ? 9.351 -0.180 10.483 1.00 77.12 428 HIS A O 1
ATOM 3445 N N . THR A 1 429 ? 8.898 0.684 8.462 1.00 82.19 429 THR A N 1
ATOM 3446 C CA . THR A 1 429 ? 7.453 0.776 8.676 1.00 82.19 429 THR A CA 1
ATOM 3447 C C . THR A 1 429 ? 6.646 0.374 7.439 1.00 82.19 429 THR A C 1
ATOM 3449 O O . THR A 1 429 ? 7.094 0.580 6.307 1.00 82.19 429 THR A O 1
ATOM 3452 N N . TYR A 1 430 ? 5.455 -0.194 7.658 1.00 86.00 430 TYR A N 1
ATOM 3453 C CA . TYR A 1 430 ? 4.554 -0.684 6.611 1.00 86.00 430 TYR A CA 1
ATOM 3454 C C . TYR A 1 430 ? 4.073 0.454 5.712 1.00 86.00 430 TYR A C 1
ATOM 3456 O O . TYR A 1 430 ? 4.148 0.337 4.489 1.00 86.00 430 TYR A O 1
ATOM 3464 N N . ASP A 1 431 ? 3.642 1.571 6.312 1.00 81.06 431 ASP A N 1
ATOM 3465 C CA . ASP A 1 431 ? 3.228 2.778 5.587 1.00 81.06 431 ASP A CA 1
ATOM 3466 C C . ASP A 1 431 ? 4.313 3.261 4.612 1.00 81.06 431 ASP A C 1
ATOM 3468 O O . ASP A 1 431 ? 4.053 3.468 3.428 1.00 81.06 431 ASP A O 1
ATOM 3472 N N . THR A 1 432 ? 5.556 3.361 5.078 1.00 83.12 432 THR A N 1
ATOM 3473 C CA . THR A 1 432 ? 6.688 3.804 4.263 1.00 83.12 432 THR A CA 1
ATOM 3474 C C . THR A 1 432 ? 6.982 2.815 3.141 1.00 83.12 432 THR A C 1
ATOM 3476 O O . THR A 1 432 ? 7.162 3.249 2.005 1.00 83.12 432 THR A O 1
ATOM 3479 N N . LEU A 1 433 ? 7.010 1.507 3.422 1.00 86.75 433 LEU A N 1
ATOM 3480 C CA . LEU A 1 433 ? 7.314 0.506 2.399 1.00 86.75 433 LEU A CA 1
ATOM 3481 C C . LEU A 1 433 ? 6.229 0.486 1.308 1.00 86.75 433 LEU A C 1
ATOM 3483 O O . LEU A 1 433 ? 6.543 0.622 0.129 1.00 86.75 433 LEU A O 1
ATOM 3487 N N . MET A 1 434 ? 4.948 0.459 1.687 1.00 86.75 434 MET A N 1
ATOM 3488 C CA . MET A 1 434 ? 3.832 0.507 0.731 1.00 86.75 434 MET A CA 1
ATOM 3489 C C . MET A 1 434 ? 3.830 1.782 -0.114 1.00 86.75 434 MET A C 1
ATOM 3491 O O . MET A 1 434 ? 3.567 1.728 -1.314 1.00 86.75 434 MET A O 1
ATOM 3495 N N . GLN A 1 435 ? 4.173 2.928 0.478 1.00 80.69 435 GLN A N 1
ATOM 3496 C CA . GLN A 1 435 ? 4.278 4.197 -0.247 1.00 80.69 435 GLN A CA 1
ATOM 3497 C C . GLN A 1 435 ? 5.468 4.237 -1.215 1.00 80.69 435 GLN A C 1
ATOM 3499 O O . GLN A 1 435 ? 5.418 4.939 -2.228 1.00 80.69 435 GLN A O 1
ATOM 3504 N N . MET A 1 436 ? 6.532 3.484 -0.933 1.00 84.81 436 MET A N 1
ATOM 3505 C CA . MET A 1 436 ? 7.695 3.361 -1.810 1.00 84.81 436 MET A CA 1
ATOM 3506 C C . MET A 1 436 ? 7.437 2.467 -3.030 1.00 84.81 436 MET A C 1
ATOM 3508 O O . MET A 1 436 ? 8.087 2.662 -4.060 1.00 84.81 436 MET A O 1
ATOM 3512 N N . GLY A 1 437 ? 6.473 1.546 -2.950 1.00 87.81 437 GLY A N 1
ATOM 3513 C CA . GLY A 1 437 ? 6.052 0.680 -4.050 1.00 87.81 437 GLY A CA 1
ATOM 3514 C C . GLY A 1 437 ? 5.357 1.441 -5.184 1.00 87.81 437 GLY A C 1
ATOM 3515 O O . GLY A 1 437 ? 4.133 1.472 -5.286 1.00 87.81 437 GLY A O 1
ATOM 3516 N N . ARG A 1 438 ? 6.128 2.054 -6.090 1.00 87.25 438 ARG A N 1
ATOM 3517 C CA . ARG A 1 438 ? 5.585 2.775 -7.266 1.00 87.25 438 ARG A CA 1
ATOM 3518 C C . ARG A 1 438 ? 5.110 1.871 -8.392 1.00 87.25 438 ARG A C 1
ATOM 3520 O O . ARG A 1 438 ? 4.428 2.326 -9.309 1.00 87.25 438 ARG A O 1
ATOM 3527 N N . TRP A 1 439 ? 5.446 0.592 -8.315 1.00 91.25 439 TRP A N 1
ATOM 3528 C CA . TRP A 1 439 ? 5.048 -0.420 -9.283 1.00 91.25 439 TRP A CA 1
ATOM 3529 C C . TRP A 1 439 ? 3.586 -0.862 -9.144 1.00 91.25 439 TRP A C 1
ATOM 3531 O O . TRP A 1 439 ? 3.088 -1.500 -10.069 1.00 91.25 439 TRP A O 1
ATOM 3541 N N . PHE A 1 440 ? 2.869 -0.458 -8.092 1.00 90.94 440 PHE A N 1
ATOM 3542 C CA . PHE A 1 440 ? 1.416 -0.625 -8.030 1.00 90.94 440 PHE A CA 1
ATOM 3543 C C . PHE A 1 440 ? 0.707 0.327 -9.003 1.00 90.94 440 PHE A C 1
ATOM 3545 O O . PHE A 1 440 ? 1.204 1.414 -9.320 1.00 90.94 440 PHE A O 1
ATOM 3552 N N . GLY A 1 441 ? -0.455 -0.078 -9.511 1.00 90.75 441 GLY A N 1
ATOM 3553 C CA . GLY A 1 441 ? -1.274 0.762 -10.381 1.00 90.75 441 GLY A CA 1
ATOM 3554 C C . GLY A 1 441 ? -1.742 0.092 -11.664 1.00 90.75 441 GLY A C 1
ATOM 3555 O O . GLY A 1 441 ? -1.633 -1.116 -11.860 1.00 90.75 441 GLY A O 1
ATOM 3556 N N . PHE A 1 442 ? -2.275 0.918 -12.559 1.00 90.88 442 PHE A N 1
ATOM 3557 C CA . PHE A 1 442 ? -2.720 0.492 -13.881 1.00 90.88 442 PHE A CA 1
ATOM 3558 C C . PHE A 1 442 ? -1.529 0.340 -14.831 1.00 90.88 442 PHE A C 1
ATOM 3560 O O . PHE A 1 442 ? -0.644 1.199 -14.863 1.00 90.88 442 PHE A O 1
ATOM 3567 N N . ARG A 1 443 ? -1.512 -0.742 -15.615 1.00 92.25 443 ARG A N 1
ATOM 3568 C CA . ARG A 1 443 ? -0.446 -1.061 -16.582 1.00 92.25 443 ARG A CA 1
ATOM 3569 C C . ARG A 1 443 ? -1.025 -1.444 -17.946 1.00 92.25 443 ARG A C 1
ATOM 3571 O O . ARG A 1 443 ? -0.790 -2.547 -18.416 1.00 92.25 443 ARG A O 1
ATOM 3578 N N . PRO A 1 444 ? -1.831 -0.577 -18.580 1.00 87.69 444 PRO A N 1
ATOM 3579 C CA . PRO A 1 444 ? -2.531 -0.956 -19.797 1.00 87.69 444 PRO A CA 1
ATOM 3580 C C . PRO A 1 444 ? -1.536 -1.254 -20.924 1.00 87.69 444 PRO A C 1
ATOM 3582 O O . PRO A 1 444 ? -0.823 -0.355 -21.364 1.00 87.69 444 PRO A O 1
ATOM 3585 N N . ASN A 1 445 ? -1.555 -2.487 -21.431 1.00 87.94 445 ASN A N 1
ATOM 3586 C CA . ASN A 1 445 ? -0.812 -2.959 -22.608 1.00 87.94 445 ASN A CA 1
ATOM 3587 C C . ASN A 1 445 ? 0.658 -3.329 -22.412 1.00 87.94 445 ASN A C 1
ATOM 3589 O O . ASN A 1 445 ? 1.298 -3.745 -23.384 1.00 87.94 445 ASN A O 1
ATOM 3593 N N . TYR A 1 446 ? 1.179 -3.224 -21.194 1.00 94.06 446 TYR A N 1
ATOM 3594 C CA . TYR A 1 446 ? 2.569 -3.562 -20.892 1.00 94.06 446 TYR A CA 1
ATOM 3595 C C . TYR A 1 446 ? 2.741 -4.238 -19.527 1.00 94.06 446 TYR A C 1
ATOM 3597 O O . TYR A 1 446 ? 3.859 -4.312 -19.022 1.00 94.06 446 TYR A O 1
ATOM 3605 N N . GLU A 1 447 ? 1.652 -4.730 -18.931 1.00 94.25 447 GLU A N 1
ATOM 3606 C CA . GLU A 1 447 ? 1.649 -5.478 -17.674 1.00 94.25 447 GLU A CA 1
ATOM 3607 C C . GLU A 1 447 ? 2.615 -6.674 -17.688 1.00 94.25 447 GLU A C 1
ATOM 3609 O O . GLU A 1 447 ? 3.261 -6.959 -16.687 1.00 94.25 447 GLU A O 1
ATOM 3614 N N . ASP A 1 448 ? 2.785 -7.308 -18.848 1.00 94.88 448 ASP A N 1
ATOM 3615 C CA . ASP A 1 448 ? 3.675 -8.445 -19.086 1.00 94.88 448 ASP A CA 1
ATOM 3616 C C . ASP A 1 448 ? 5.165 -8.075 -19.155 1.00 94.88 448 ASP A C 1
ATOM 3618 O O . ASP A 1 448 ? 6.016 -8.958 -19.138 1.00 94.88 448 ASP A O 1
ATOM 3622 N N . LEU A 1 449 ? 5.487 -6.780 -19.241 1.00 96.94 449 LEU A N 1
ATOM 3623 C CA . LEU A 1 449 ? 6.859 -6.274 -19.345 1.00 96.94 449 LEU A CA 1
ATOM 3624 C C . LEU A 1 449 ? 7.372 -5.669 -18.037 1.00 96.94 449 LEU A C 1
ATOM 3626 O O . LEU A 1 449 ? 8.532 -5.256 -17.981 1.00 96.94 449 LEU A O 1
ATOM 3630 N N . VAL A 1 450 ? 6.528 -5.573 -17.008 1.00 97.56 450 VAL A N 1
ATOM 3631 C CA . VAL A 1 450 ? 6.901 -4.957 -15.733 1.00 97.56 450 VAL A CA 1
ATOM 3632 C C . VAL A 1 450 ? 7.842 -5.877 -14.959 1.00 97.56 450 VAL A C 1
ATOM 3634 O O . VAL A 1 450 ? 7.540 -7.053 -14.773 1.00 97.56 450 VAL A O 1
ATOM 3637 N N . LYS A 1 451 ? 8.967 -5.332 -14.484 1.00 98.12 451 LYS A N 1
ATOM 3638 C CA . LYS A 1 451 ? 9.941 -6.057 -13.660 1.00 98.12 451 LYS A CA 1
ATOM 3639 C C . LYS A 1 451 ? 10.434 -5.231 -12.473 1.00 98.12 451 LYS A C 1
ATOM 3641 O O . LYS A 1 451 ? 10.632 -4.016 -12.581 1.00 98.12 451 LYS A O 1
ATOM 3646 N N . ILE A 1 452 ? 10.616 -5.899 -11.338 1.00 97.81 452 ILE A N 1
ATOM 3647 C CA . ILE A 1 452 ? 10.985 -5.318 -10.048 1.00 97.81 452 ILE A CA 1
ATOM 3648 C C . ILE A 1 452 ? 12.178 -6.107 -9.500 1.00 97.81 452 ILE A C 1
ATOM 3650 O O . ILE A 1 452 ? 12.010 -7.214 -9.002 1.00 97.81 452 ILE A O 1
ATOM 3654 N N . TRP A 1 453 ? 13.367 -5.514 -9.571 1.00 98.00 453 TRP A N 1
ATOM 3655 C CA . TRP A 1 453 ? 14.563 -6.011 -8.902 1.00 98.00 453 TRP A CA 1
ATOM 3656 C C . TRP A 1 453 ? 14.482 -5.651 -7.422 1.00 98.00 453 TRP A C 1
ATOM 3658 O O . TRP A 1 453 ? 14.439 -4.465 -7.081 1.00 98.00 453 TRP A O 1
ATOM 3668 N N . ILE A 1 454 ? 14.421 -6.656 -6.556 1.00 95.06 454 ILE A N 1
ATOM 3669 C CA . ILE A 1 454 ? 14.160 -6.507 -5.121 1.00 95.06 454 ILE A CA 1
ATOM 3670 C C . ILE A 1 454 ? 14.859 -7.616 -4.332 1.00 95.06 454 ILE A C 1
ATOM 3672 O O . ILE A 1 454 ? 15.115 -8.682 -4.871 1.00 95.06 454 ILE A O 1
ATOM 3676 N N . THR A 1 455 ? 15.185 -7.399 -3.059 1.00 91.62 455 THR A N 1
ATOM 3677 C CA . THR A 1 455 ? 15.698 -8.489 -2.209 1.00 91.62 455 THR A CA 1
ATOM 3678 C C . THR A 1 455 ? 14.568 -9.408 -1.745 1.00 91.62 455 THR A C 1
ATOM 3680 O O . THR A 1 455 ? 13.423 -8.966 -1.614 1.00 91.62 455 THR A O 1
ATOM 3683 N N . ASP A 1 456 ? 14.897 -10.668 -1.450 1.00 88.25 456 ASP A N 1
ATOM 3684 C CA . ASP A 1 456 ? 13.949 -11.654 -0.907 1.00 88.25 456 ASP A CA 1
ATOM 3685 C C . ASP A 1 456 ? 13.276 -11.133 0.374 1.00 88.25 456 ASP A C 1
ATOM 3687 O O . ASP A 1 456 ? 12.052 -11.043 0.455 1.00 88.25 456 ASP A O 1
ATOM 3691 N N . ASP A 1 457 ? 14.079 -10.592 1.296 1.00 84.56 457 ASP A N 1
ATOM 3692 C CA . ASP A 1 457 ? 13.592 -9.999 2.543 1.00 84.56 457 ASP A CA 1
ATOM 3693 C C . ASP A 1 457 ? 12.569 -8.878 2.318 1.00 84.56 457 ASP A C 1
ATOM 3695 O O . ASP A 1 457 ? 11.546 -8.797 3.003 1.00 84.56 457 ASP A O 1
ATOM 3699 N N . THR A 1 458 ? 12.814 -8.009 1.333 1.00 87.69 458 THR A N 1
ATOM 3700 C CA . THR A 1 458 ? 11.896 -6.902 1.052 1.00 87.69 458 THR A CA 1
ATOM 3701 C C . THR A 1 458 ? 10.601 -7.405 0.425 1.00 87.69 458 THR A C 1
ATOM 3703 O O . THR A 1 458 ? 9.524 -6.914 0.775 1.00 87.69 458 THR A O 1
ATOM 3706 N N . ALA A 1 459 ? 10.674 -8.392 -0.471 1.00 89.38 459 ALA A N 1
ATOM 3707 C CA . ALA A 1 459 ? 9.489 -9.036 -1.029 1.00 89.38 459 ALA A CA 1
ATOM 3708 C C . ALA A 1 459 ? 8.661 -9.732 0.066 1.00 89.38 459 ALA A C 1
ATOM 3710 O O . ALA A 1 459 ? 7.439 -9.560 0.108 1.00 89.38 459 ALA A O 1
ATOM 3711 N N . ALA A 1 460 ? 9.319 -10.419 1.005 1.00 84.12 460 ALA A N 1
ATOM 3712 C CA . ALA A 1 460 ? 8.679 -11.023 2.168 1.00 84.12 460 ALA A CA 1
ATOM 3713 C C . ALA A 1 460 ? 7.967 -9.972 3.038 1.00 84.12 460 ALA A C 1
ATOM 3715 O O . ALA A 1 460 ? 6.818 -10.176 3.431 1.00 84.12 460 ALA A O 1
ATOM 3716 N N . TRP A 1 461 ? 8.569 -8.797 3.267 1.00 86.19 461 TRP A N 1
ATOM 3717 C CA . TRP A 1 461 ? 7.879 -7.715 3.980 1.00 86.19 461 TRP A CA 1
ATOM 3718 C C . TRP A 1 461 ? 6.642 -7.209 3.241 1.00 86.19 461 TRP A C 1
ATOM 3720 O O . TRP A 1 461 ? 5.621 -6.982 3.884 1.00 86.19 461 TRP A O 1
ATOM 3730 N N . TYR A 1 462 ? 6.675 -7.053 1.913 1.00 89.88 462 TYR A N 1
ATOM 3731 C CA . TYR A 1 462 ? 5.465 -6.683 1.165 1.00 89.88 462 TYR A CA 1
ATOM 3732 C C . TYR A 1 462 ? 4.352 -7.727 1.307 1.00 89.88 462 TYR A C 1
ATOM 3734 O O . TYR A 1 462 ? 3.179 -7.355 1.397 1.00 89.88 462 TYR A O 1
ATOM 3742 N N . ARG A 1 463 ? 4.699 -9.014 1.368 1.00 86.56 463 ARG A N 1
ATOM 3743 C CA . ARG A 1 463 ? 3.749 -10.115 1.580 1.00 86.56 463 ARG A CA 1
ATOM 3744 C C . ARG A 1 463 ? 3.131 -10.091 2.986 1.00 86.56 463 ARG A C 1
ATOM 3746 O O . ARG A 1 463 ? 1.911 -10.220 3.130 1.00 86.56 463 ARG A O 1
ATOM 3753 N N . GLU A 1 464 ? 3.937 -9.838 4.015 1.00 83.69 464 GLU A N 1
ATOM 3754 C CA . GLU A 1 464 ? 3.460 -9.633 5.394 1.00 83.69 464 GLU A CA 1
ATOM 3755 C C . GLU A 1 464 ? 2.532 -8.412 5.494 1.00 83.69 464 GLU A C 1
ATOM 3757 O O . GLU A 1 464 ? 1.423 -8.502 6.025 1.00 83.69 464 GLU A O 1
ATOM 3762 N N . ILE A 1 465 ? 2.934 -7.280 4.906 1.00 87.88 465 ILE A N 1
ATOM 3763 C CA . ILE A 1 465 ? 2.128 -6.051 4.901 1.00 87.88 465 ILE A CA 1
ATOM 3764 C C . ILE A 1 465 ? 0.807 -6.262 4.171 1.00 87.88 465 ILE A C 1
ATOM 3766 O O . ILE A 1 465 ? -0.235 -5.821 4.652 1.00 87.88 465 ILE A O 1
ATOM 3770 N N . THR A 1 466 ? 0.835 -6.957 3.033 1.00 88.62 466 THR A N 1
ATOM 3771 C CA . THR A 1 466 ? -0.380 -7.303 2.289 1.00 88.62 466 THR A CA 1
ATOM 3772 C C . THR A 1 466 ? -1.345 -8.076 3.178 1.00 88.62 466 THR A C 1
ATOM 3774 O O . THR A 1 466 ? -2.533 -7.768 3.216 1.00 88.62 466 THR A O 1
ATOM 3777 N N . SER A 1 467 ? -0.834 -9.026 3.956 1.00 83.44 467 SER A N 1
ATOM 3778 C CA . SER A 1 467 ? -1.645 -9.830 4.872 1.00 83.44 467 SER A CA 1
ATOM 3779 C C . SER A 1 467 ? -2.233 -8.984 6.008 1.00 83.44 467 SER A C 1
ATOM 3781 O O . SER A 1 467 ? -3.403 -9.138 6.353 1.00 83.44 467 SER A O 1
ATOM 3783 N N . ALA A 1 468 ? -1.456 -8.044 6.557 1.00 85.94 468 ALA A N 1
ATOM 3784 C CA . ALA A 1 468 ? -1.937 -7.091 7.559 1.00 85.94 468 ALA A CA 1
ATOM 3785 C C . ALA A 1 468 ? -3.000 -6.125 7.002 1.00 85.94 468 ALA A C 1
ATOM 3787 O O . ALA A 1 468 ? -3.974 -5.816 7.688 1.00 85.94 468 ALA A O 1
ATOM 3788 N N . ASP A 1 469 ? -2.838 -5.659 5.762 1.00 88.25 469 ASP A N 1
ATOM 3789 C CA . ASP A 1 469 ? -3.785 -4.771 5.082 1.00 88.25 469 ASP A CA 1
ATOM 3790 C C . ASP A 1 469 ? -5.093 -5.491 4.718 1.00 88.25 469 ASP A C 1
ATOM 3792 O O . ASP A 1 469 ? -6.179 -4.958 4.948 1.00 88.25 469 ASP A O 1
ATOM 3796 N N . LEU A 1 470 ? -5.019 -6.726 4.209 1.00 84.50 470 LEU A N 1
ATOM 3797 C CA . LEU A 1 470 ? -6.199 -7.554 3.944 1.00 84.50 470 LEU A CA 1
ATOM 3798 C C . LEU A 1 470 ? -6.988 -7.836 5.229 1.00 84.50 470 LEU A C 1
ATOM 3800 O O . LEU A 1 470 ? -8.211 -7.681 5.230 1.00 84.50 470 LEU A O 1
ATOM 3804 N N . ASP A 1 471 ? -6.296 -8.167 6.322 1.00 84.00 471 ASP A N 1
ATOM 3805 C CA . ASP A 1 471 ? -6.910 -8.383 7.634 1.00 84.00 471 ASP A CA 1
ATOM 3806 C C . ASP A 1 471 ? -7.593 -7.113 8.168 1.00 84.00 471 ASP A C 1
ATOM 3808 O O . ASP A 1 471 ? -8.748 -7.166 8.593 1.00 84.00 471 ASP A O 1
ATOM 3812 N N . LEU A 1 472 ? -6.933 -5.952 8.080 1.00 87.38 472 LEU A N 1
ATOM 3813 C CA . LEU A 1 472 ? -7.523 -4.674 8.489 1.00 87.38 472 LEU A CA 1
ATOM 3814 C C . LEU A 1 472 ? -8.750 -4.316 7.636 1.00 87.38 472 LEU A C 1
ATOM 3816 O O . LEU A 1 472 ? -9.780 -3.890 8.163 1.00 87.38 472 LEU A O 1
ATOM 3820 N N . LYS A 1 473 ? -8.673 -4.509 6.315 1.00 87.19 473 LYS A N 1
ATOM 3821 C CA . LYS A 1 473 ? -9.804 -4.275 5.406 1.00 87.19 473 LYS A CA 1
ATOM 3822 C C . LYS A 1 473 ? -10.983 -5.185 5.726 1.00 87.19 473 LYS A C 1
ATOM 3824 O O . LYS A 1 473 ? -12.126 -4.742 5.637 1.00 87.19 473 LYS A O 1
ATOM 3829 N N . ASP A 1 474 ? -10.724 -6.439 6.078 1.00 82.88 474 ASP A N 1
ATOM 3830 C CA . ASP A 1 474 ? -11.750 -7.383 6.511 1.00 82.88 474 ASP A CA 1
ATOM 3831 C C . ASP A 1 474 ? -12.379 -6.965 7.851 1.00 82.88 474 ASP A C 1
ATOM 3833 O O . ASP A 1 474 ? -13.605 -6.913 7.946 1.00 82.88 474 ASP A O 1
ATOM 3837 N N . GLN A 1 475 ? -11.580 -6.536 8.838 1.00 82.62 475 GLN A N 1
ATOM 3838 C CA . GLN A 1 475 ? -12.096 -5.963 10.092 1.00 82.62 475 GLN A CA 1
ATOM 3839 C C . GLN A 1 475 ? -13.048 -4.784 9.833 1.00 82.62 475 GLN A C 1
ATOM 3841 O O . GLN A 1 475 ? -14.142 -4.747 10.393 1.00 82.62 475 GLN A O 1
ATOM 3846 N N . ILE A 1 476 ? -12.675 -3.852 8.947 1.00 85.00 476 ILE A N 1
ATOM 3847 C CA . ILE A 1 476 ? -13.524 -2.700 8.603 1.00 85.00 476 ILE A CA 1
ATOM 3848 C C . ILE A 1 476 ? -14.824 -3.153 7.920 1.00 85.00 476 ILE A C 1
ATOM 3850 O O . ILE A 1 476 ? -15.892 -2.639 8.237 1.00 85.00 476 ILE A O 1
ATOM 3854 N N . ARG A 1 477 ? -14.770 -4.136 7.010 1.00 82.19 477 ARG A N 1
ATOM 3855 C CA . ARG A 1 477 ? -15.969 -4.664 6.324 1.00 82.19 477 ARG A CA 1
ATOM 3856 C C . ARG A 1 477 ? -16.929 -5.398 7.260 1.00 82.19 477 ARG A C 1
ATOM 3858 O O . ARG A 1 477 ? -18.120 -5.441 6.967 1.00 82.19 477 ARG A O 1
ATOM 3865 N N . ARG A 1 478 ? -16.423 -5.980 8.350 1.00 77.94 478 ARG A N 1
ATOM 3866 C CA . ARG A 1 478 ? -17.228 -6.657 9.381 1.00 77.94 478 ARG A CA 1
ATOM 3867 C C . ARG A 1 478 ? -17.904 -5.698 10.352 1.00 77.94 478 ARG A C 1
ATOM 3869 O O . ARG A 1 478 ? -18.743 -6.142 11.132 1.00 77.94 478 ARG A O 1
ATOM 3876 N N . MET A 1 479 ? -17.547 -4.414 10.337 1.00 75.69 479 MET A N 1
ATOM 3877 C CA . MET A 1 479 ? -18.202 -3.419 11.176 1.00 75.69 479 MET A CA 1
ATOM 3878 C C . MET A 1 479 ? -19.708 -3.398 10.865 1.00 75.69 479 MET A C 1
ATOM 3880 O O . MET A 1 479 ? -20.080 -3.176 9.710 1.00 75.69 479 MET A O 1
ATOM 3884 N N . PRO A 1 480 ? -20.587 -3.653 11.857 1.00 67.88 480 PRO A N 1
ATOM 3885 C CA . PRO A 1 480 ? -22.024 -3.651 11.626 1.00 67.88 480 PRO A CA 1
ATOM 3886 C C . PRO A 1 480 ? -22.493 -2.300 11.070 1.00 67.88 480 PRO A C 1
ATOM 3888 O O . PRO A 1 480 ? -22.007 -1.261 11.531 1.00 67.88 480 PRO A O 1
ATOM 3891 N N . PRO A 1 481 ? -23.453 -2.279 10.127 1.00 68.81 481 PRO A N 1
ATOM 3892 C CA . PRO A 1 481 ? -24.019 -1.034 9.621 1.00 68.81 481 PRO A CA 1
AT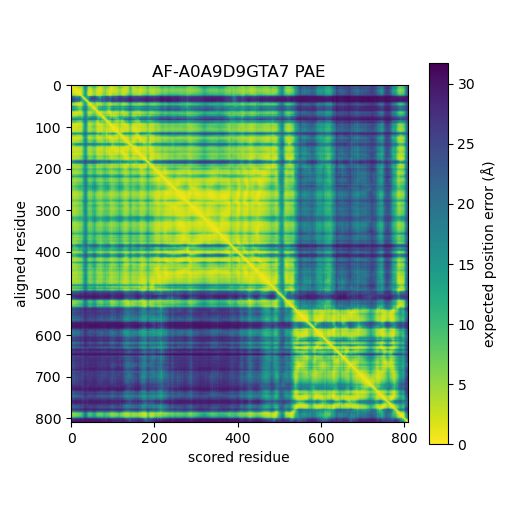OM 3893 C C . PRO A 1 481 ? -24.516 -0.144 10.766 1.00 68.81 481 PRO A C 1
ATOM 3895 O O . PRO A 1 481 ? -25.280 -0.593 11.617 1.00 68.81 481 PRO A O 1
ATOM 3898 N N . GLY A 1 482 ? -24.077 1.115 10.787 1.00 69.06 482 GLY A N 1
ATOM 3899 C CA . GLY A 1 482 ? -24.468 2.098 11.803 1.00 69.06 482 GLY A CA 1
ATOM 3900 C C . GLY A 1 482 ? -23.600 2.126 13.066 1.00 69.06 482 GLY A C 1
ATOM 3901 O O . GLY A 1 482 ? -23.765 3.044 13.865 1.00 69.06 482 GLY A O 1
ATOM 3902 N N . ARG A 1 483 ? -22.656 1.190 13.248 1.00 76.56 483 ARG A N 1
ATOM 3903 C CA . ARG A 1 483 ? -21.662 1.278 14.330 1.00 76.56 483 ARG A CA 1
ATOM 3904 C C . ARG A 1 483 ? -20.535 2.231 13.927 1.00 76.56 483 ARG A C 1
ATOM 3906 O O . ARG A 1 483 ? -20.042 2.148 12.803 1.00 76.56 483 ARG A O 1
ATOM 3913 N N . LYS A 1 484 ? -20.119 3.111 14.839 1.00 82.81 484 LYS A N 1
ATOM 3914 C CA . LYS A 1 484 ? -19.019 4.050 14.599 1.00 82.81 484 LYS A CA 1
ATOM 3915 C C . LYS A 1 484 ? -17.658 3.393 14.867 1.00 82.81 484 LYS A C 1
ATOM 3917 O O . LYS A 1 484 ? -17.569 2.501 15.717 1.00 82.81 484 LYS A O 1
ATOM 3922 N N . PRO A 1 485 ? -16.570 3.833 14.207 1.00 83.00 485 PRO A N 1
ATOM 3923 C CA . PRO A 1 485 ? -15.218 3.356 14.505 1.00 83.00 485 PRO A CA 1
ATOM 3924 C C . PRO A 1 485 ? -14.813 3.509 15.979 1.00 83.00 485 PRO A C 1
ATOM 3926 O O . PRO A 1 485 ? -14.122 2.633 16.504 1.00 83.00 485 PRO A O 1
ATOM 3929 N N . ALA A 1 486 ? -15.310 4.554 16.651 1.00 77.25 486 ALA A N 1
ATOM 3930 C CA . ALA A 1 486 ? -15.120 4.791 18.085 1.00 77.25 486 ALA A CA 1
ATOM 3931 C C . ALA A 1 486 ? -15.679 3.664 18.979 1.00 77.25 486 ALA A C 1
ATOM 3933 O O . ALA A 1 486 ? -15.193 3.472 20.086 1.00 77.25 486 ALA A O 1
ATOM 3934 N N . ASP A 1 487 ? -16.628 2.866 18.478 1.00 75.44 487 ASP A N 1
ATOM 3935 C CA . ASP A 1 487 ? -17.261 1.778 19.233 1.00 75.44 487 ASP A CA 1
ATOM 3936 C C . ASP A 1 487 ? -16.766 0.388 18.813 1.00 75.44 487 ASP A C 1
ATOM 3938 O O . ASP A 1 487 ? -17.139 -0.615 19.427 1.00 75.44 487 ASP A O 1
ATOM 3942 N N . PHE A 1 488 ? -16.033 0.268 17.700 1.00 75.62 488 PHE A N 1
ATOM 3943 C CA . PHE A 1 488 ? -15.704 -1.033 17.108 1.00 75.62 488 PHE A CA 1
ATOM 3944 C C . PHE A 1 488 ? -14.355 -1.580 17.577 1.00 75.62 488 PHE A C 1
ATOM 3946 O O . PHE A 1 488 ? -14.285 -2.782 17.838 1.00 75.62 488 PHE A O 1
ATOM 3953 N N . GLY A 1 489 ? -13.337 -0.722 17.696 1.00 77.94 489 GLY A N 1
ATOM 3954 C CA . GLY A 1 489 ? -11.953 -1.109 17.983 1.00 77.94 489 GLY A CA 1
ATOM 3955 C C . GLY A 1 489 ? -11.262 -1.741 16.773 1.00 77.94 489 GLY A C 1
ATOM 3956 O O . GLY A 1 489 ? -11.764 -2.700 16.194 1.00 77.94 489 GLY A O 1
ATOM 3957 N N . LEU A 1 490 ? -10.103 -1.209 16.380 1.00 84.31 490 LEU A N 1
ATOM 3958 C CA . LEU A 1 490 ? -9.334 -1.689 15.228 1.00 84.31 490 LEU A CA 1
ATOM 3959 C C . LEU A 1 490 ? -7.919 -2.072 15.654 1.00 84.31 490 LEU A C 1
ATOM 3961 O O . LEU A 1 490 ? -7.318 -1.441 16.527 1.00 84.31 490 LEU A O 1
ATOM 3965 N N . CYS A 1 491 ? -7.368 -3.095 15.009 1.00 85.25 491 CYS A N 1
ATOM 3966 C CA . CYS A 1 491 ? -5.984 -3.494 15.224 1.00 85.25 491 CYS A CA 1
ATOM 3967 C C . CYS A 1 491 ? -5.296 -3.901 13.921 1.00 85.25 491 CYS A C 1
ATOM 3969 O O . CYS A 1 491 ? -5.948 -4.322 12.967 1.00 85.25 491 CYS A O 1
ATOM 3971 N N . VAL A 1 492 ? -3.971 -3.809 13.889 1.00 87.44 492 VAL A N 1
ATOM 3972 C CA . VAL A 1 492 ? -3.143 -4.155 12.730 1.00 87.44 492 VAL A CA 1
ATOM 3973 C C . VAL A 1 492 ? -2.223 -5.302 13.105 1.00 87.44 492 VAL A C 1
ATOM 3975 O O . VAL A 1 492 ? -1.543 -5.245 14.130 1.00 87.44 492 VAL A O 1
ATOM 3978 N N . ARG A 1 493 ? -2.204 -6.341 12.272 1.00 82.56 493 ARG A N 1
ATOM 3979 C CA . ARG A 1 493 ? -1.309 -7.492 12.425 1.00 82.56 493 ARG A CA 1
ATOM 3980 C C . ARG A 1 493 ? 0.154 -7.041 12.425 1.00 82.56 493 ARG A C 1
ATOM 3982 O O . ARG A 1 493 ? 0.519 -6.151 11.660 1.00 82.56 493 ARG A O 1
ATOM 3989 N N . GLN A 1 494 ? 0.977 -7.673 13.254 1.00 76.12 494 GLN A N 1
ATOM 3990 C CA . GLN A 1 494 ? 2.413 -7.421 13.325 1.00 76.12 494 GLN A CA 1
ATOM 3991 C C . GLN A 1 494 ? 3.199 -8.735 13.291 1.00 76.12 494 GLN A C 1
ATOM 3993 O O . GLN A 1 494 ? 2.731 -9.771 13.763 1.00 76.12 494 GLN A O 1
ATOM 3998 N N . ASP A 1 495 ? 4.412 -8.689 12.746 1.00 66.94 495 ASP A N 1
ATOM 3999 C CA . ASP A 1 495 ? 5.317 -9.834 12.738 1.00 66.94 495 ASP A CA 1
ATOM 4000 C C . ASP A 1 495 ? 5.903 -10.111 14.149 1.00 66.94 495 ASP A C 1
ATOM 4002 O O . ASP A 1 495 ? 6.325 -9.173 14.840 1.00 66.94 495 ASP A O 1
ATOM 4006 N N . PRO A 1 496 ? 5.969 -11.383 14.603 1.00 52.34 496 PRO A N 1
ATOM 4007 C CA . PRO A 1 496 ? 6.511 -11.742 15.914 1.00 52.34 496 PRO A CA 1
ATOM 4008 C C . PRO A 1 496 ? 7.960 -11.301 16.167 1.00 52.34 496 PRO A C 1
ATOM 4010 O O . PRO A 1 496 ? 8.310 -11.046 17.322 1.00 52.34 496 PRO A O 1
ATOM 4013 N N . ILE A 1 497 ? 8.806 -11.184 15.134 1.00 50.19 497 ILE A N 1
ATOM 4014 C CA . ILE A 1 497 ? 10.227 -10.826 15.292 1.00 50.19 497 ILE A CA 1
ATOM 4015 C C . ILE A 1 497 ? 10.370 -9.350 15.699 1.00 50.19 497 ILE A C 1
ATOM 4017 O O . ILE A 1 497 ? 11.240 -9.026 16.514 1.00 50.19 497 ILE A O 1
ATOM 4021 N N . THR A 1 498 ? 9.482 -8.454 15.240 1.00 49.12 498 THR A N 1
ATOM 4022 C CA . THR A 1 498 ? 9.502 -7.032 15.644 1.00 49.12 498 THR A CA 1
ATOM 4023 C C . THR A 1 498 ? 9.340 -6.864 17.156 1.00 49.12 498 THR A C 1
ATOM 4025 O O . THR A 1 498 ? 9.981 -5.997 17.753 1.00 49.12 498 THR A O 1
ATOM 4028 N N . LEU A 1 499 ? 8.530 -7.700 17.812 1.00 41.59 499 LEU A N 1
ATOM 4029 C CA . LEU A 1 499 ? 8.207 -7.524 19.232 1.00 41.59 499 LEU A CA 1
ATOM 4030 C C . LEU A 1 499 ? 9.358 -7.806 20.178 1.00 41.59 499 LEU A C 1
ATOM 4032 O O . LEU A 1 499 ? 9.513 -7.085 21.159 1.00 41.59 499 LEU A O 1
ATOM 4036 N N . TYR A 1 500 ? 10.203 -8.787 19.869 1.00 41.06 500 TYR A N 1
ATOM 4037 C CA . TYR A 1 500 ? 11.380 -9.071 20.692 1.00 41.06 500 TYR A CA 1
ATOM 4038 C C . TYR A 1 500 ? 12.371 -7.897 20.711 1.00 41.06 500 TYR A C 1
ATOM 4040 O O . TYR A 1 500 ? 13.063 -7.688 21.707 1.00 41.06 500 TYR A O 1
ATOM 4048 N N . SER A 1 501 ? 12.398 -7.091 19.642 1.00 39.69 501 SER A N 1
ATOM 4049 C CA . SER A 1 501 ? 13.224 -5.879 19.568 1.00 39.69 501 SER A CA 1
ATOM 4050 C C . SER A 1 501 ? 12.640 -4.687 20.338 1.00 39.69 501 SER A C 1
ATOM 4052 O O . SER A 1 501 ? 13.402 -3.892 20.882 1.00 39.69 501 SER A O 1
ATOM 4054 N N . LEU A 1 502 ? 11.307 -4.577 20.421 1.00 39.09 502 LEU A N 1
ATOM 4055 C CA . LEU A 1 502 ? 10.609 -3.522 21.169 1.00 39.09 502 LEU A CA 1
ATOM 4056 C C . LEU A 1 502 ? 10.543 -3.826 22.676 1.00 39.09 502 LEU A C 1
ATOM 4058 O O . LEU A 1 502 ? 10.555 -2.905 23.482 1.00 39.09 502 LEU A O 1
ATOM 4062 N N . ALA A 1 503 ? 10.536 -5.108 23.058 1.00 35.47 503 ALA A N 1
ATOM 4063 C CA . ALA A 1 503 ? 10.468 -5.579 24.445 1.00 35.47 503 ALA A CA 1
ATOM 4064 C C . ALA A 1 503 ? 11.846 -5.829 25.102 1.00 35.47 503 ALA A C 1
ATOM 4066 O O . ALA A 1 503 ? 11.932 -6.548 26.097 1.00 35.47 503 ALA A O 1
ATOM 4067 N N . GLY A 1 504 ? 12.942 -5.309 24.532 1.00 36.00 504 GLY A N 1
ATOM 4068 C CA . GLY A 1 504 ? 14.283 -5.346 25.141 1.00 36.00 504 GLY A CA 1
ATOM 4069 C C . GLY A 1 504 ? 14.913 -6.735 25.351 1.00 36.00 504 GLY A C 1
ATOM 4070 O O . GLY A 1 504 ? 15.949 -6.837 26.001 1.00 36.00 504 GLY A O 1
ATOM 4071 N N . SER A 1 505 ? 14.338 -7.810 24.807 1.00 38.03 505 SER A N 1
ATOM 4072 C CA . SER A 1 505 ? 14.728 -9.203 25.089 1.00 38.03 505 SER A CA 1
ATOM 4073 C C . SER A 1 505 ? 15.252 -9.911 23.834 1.00 38.03 505 SER A C 1
ATOM 4075 O O . SER A 1 505 ? 14.715 -10.909 23.358 1.00 38.03 505 SER A O 1
ATOM 4077 N N . SER A 1 506 ? 16.346 -9.390 23.275 1.00 35.47 506 SER A N 1
ATOM 4078 C CA . SER A 1 506 ? 17.012 -9.955 22.095 1.00 35.47 506 SER A CA 1
ATOM 4079 C C . SER A 1 506 ? 18.198 -10.840 22.495 1.00 35.47 506 SER A C 1
ATOM 4081 O O . SER A 1 506 ? 19.329 -10.359 22.544 1.00 35.47 506 SER A O 1
ATOM 4083 N N . GLN A 1 507 ? 17.979 -12.138 22.741 1.00 31.61 507 GLN A N 1
ATOM 4084 C CA . GLN A 1 507 ? 19.106 -13.079 22.896 1.00 31.61 507 GLN A CA 1
ATOM 4085 C C . GLN A 1 507 ? 18.885 -14.500 22.346 1.00 31.61 507 GLN A C 1
ATOM 4087 O O . GLN A 1 507 ? 19.687 -15.381 22.636 1.00 31.61 507 GLN A O 1
ATOM 4092 N N . ARG A 1 508 ? 17.827 -14.771 21.562 1.00 34.91 508 ARG A N 1
ATOM 4093 C CA . ARG A 1 508 ? 17.488 -16.164 21.182 1.00 34.91 508 ARG A CA 1
ATOM 4094 C C . ARG A 1 508 ? 17.582 -16.559 19.709 1.00 34.91 508 ARG A C 1
ATOM 4096 O O . ARG A 1 508 ? 17.491 -17.748 19.441 1.00 34.91 508 ARG A O 1
ATOM 4103 N N . TYR A 1 509 ? 17.843 -15.650 18.772 1.00 34.75 509 TYR A N 1
ATOM 4104 C CA . TYR A 1 509 ? 18.035 -16.037 17.368 1.00 34.75 509 TYR A CA 1
ATOM 4105 C C . TYR A 1 509 ? 19.242 -15.323 16.761 1.00 34.75 509 TYR A C 1
ATOM 4107 O O . TYR A 1 509 ? 19.255 -14.104 16.630 1.00 34.75 509 TYR A O 1
ATOM 4115 N N . GLY A 1 510 ? 20.271 -16.097 16.412 1.00 31.66 510 GLY A N 1
ATOM 4116 C CA . GLY A 1 510 ? 21.555 -15.641 15.869 1.00 31.66 510 GLY A CA 1
ATOM 4117 C C . GLY A 1 510 ? 21.520 -15.149 14.417 1.00 31.66 510 GLY A C 1
ATOM 4118 O O . GLY A 1 510 ? 22.466 -15.403 13.683 1.00 31.66 510 GLY A O 1
ATOM 4119 N N . ARG A 1 511 ? 20.458 -14.455 13.990 1.00 37.56 511 ARG A N 1
ATOM 4120 C CA . ARG A 1 511 ? 20.496 -13.609 12.786 1.00 37.56 511 ARG A CA 1
ATOM 4121 C C . ARG A 1 511 ? 20.609 -12.161 13.245 1.00 37.56 511 ARG A C 1
ATOM 4123 O O . ARG A 1 511 ? 19.750 -11.673 13.978 1.00 37.56 511 ARG A O 1
ATOM 4130 N N . GLU A 1 512 ? 21.687 -11.486 12.865 1.00 41.22 512 GLU A N 1
ATOM 4131 C CA . GLU A 1 512 ? 21.882 -10.075 13.189 1.00 41.22 512 GLU A CA 1
ATOM 4132 C C . GLU A 1 512 ? 20.693 -9.222 12.713 1.00 41.22 512 GLU A C 1
ATOM 4134 O O . GLU A 1 512 ? 20.420 -9.109 11.525 1.00 41.22 512 GLU A O 1
ATOM 4139 N N . LYS A 1 513 ? 20.003 -8.596 13.675 1.00 43.00 513 LYS A N 1
ATOM 4140 C CA . LYS A 1 513 ? 19.389 -7.255 13.609 1.00 43.00 513 LYS A CA 1
ATOM 4141 C C . LYS A 1 513 ? 18.694 -6.839 12.299 1.00 43.00 513 LYS A C 1
ATOM 4143 O O . LYS A 1 513 ? 18.856 -5.689 11.883 1.00 43.00 513 LYS A O 1
ATOM 4148 N N . MET A 1 514 ? 17.837 -7.669 11.713 1.00 48.03 514 MET A N 1
ATOM 4149 C CA . MET A 1 514 ? 16.832 -7.149 10.785 1.00 48.03 514 MET A CA 1
ATOM 4150 C C . MET A 1 514 ? 15.481 -7.063 11.486 1.00 48.03 514 MET A C 1
ATOM 4152 O O . MET A 1 514 ? 14.798 -8.052 11.725 1.00 48.03 514 MET A O 1
ATOM 4156 N N . GLN A 1 515 ? 15.162 -5.848 11.928 1.00 56.66 515 GLN A N 1
ATOM 4157 C CA . GLN A 1 515 ? 13.930 -5.533 12.634 1.00 56.66 515 GLN A CA 1
ATOM 4158 C C . GLN A 1 515 ? 12.780 -5.540 11.624 1.00 56.66 515 GLN A C 1
ATOM 4160 O O . GLN A 1 515 ? 12.727 -4.664 10.759 1.00 56.66 515 GLN A O 1
ATOM 4165 N N . SER A 1 516 ? 11.879 -6.520 11.728 1.00 63.75 516 SER A N 1
ATOM 4166 C CA . SER A 1 516 ? 10.645 -6.559 10.939 1.00 63.75 516 SER A CA 1
ATOM 4167 C C . SER A 1 516 ? 9.892 -5.221 11.072 1.00 63.75 516 SER A C 1
ATOM 4169 O O . SER A 1 516 ? 9.829 -4.673 12.182 1.00 63.75 516 SER A O 1
ATOM 4171 N N . PRO A 1 517 ? 9.342 -4.658 9.981 1.00 73.88 517 PRO A N 1
ATOM 4172 C CA . PRO A 1 517 ? 8.775 -3.316 10.017 1.00 73.88 517 PRO A CA 1
ATOM 4173 C C . PRO A 1 517 ? 7.520 -3.237 10.907 1.00 73.88 517 PRO A C 1
ATOM 4175 O O . PRO A 1 517 ? 6.787 -4.210 11.061 1.00 73.88 517 PRO A O 1
ATOM 4178 N N . ALA A 1 518 ? 7.282 -2.080 11.529 1.00 81.81 518 ALA A N 1
ATOM 4179 C CA . ALA A 1 518 ? 6.073 -1.812 12.322 1.00 81.81 518 ALA A CA 1
ATOM 4180 C C . ALA A 1 518 ? 4.951 -1.208 11.447 1.00 81.81 518 ALA A C 1
ATOM 4182 O O . ALA A 1 518 ? 5.259 -0.660 10.389 1.00 81.81 518 ALA A O 1
ATOM 4183 N N . PRO A 1 519 ? 3.667 -1.214 11.860 1.00 82.25 519 PRO A N 1
ATOM 4184 C CA . PRO A 1 519 ? 2.586 -0.621 11.061 1.00 82.25 519 PRO A CA 1
ATOM 4185 C C . PRO A 1 519 ? 2.824 0.842 10.649 1.00 82.25 519 PRO A C 1
ATOM 4187 O O . PRO A 1 519 ? 2.620 1.221 9.496 1.00 82.25 519 PRO A O 1
ATOM 4190 N N . THR A 1 520 ? 3.311 1.672 11.568 1.00 83.25 520 THR A N 1
ATOM 4191 C CA . THR A 1 520 ? 3.734 3.050 11.286 1.00 83.25 520 THR A CA 1
ATOM 4192 C C . THR A 1 520 ? 4.862 3.448 12.245 1.00 83.25 520 THR A C 1
ATOM 4194 O O . THR A 1 520 ? 5.414 2.607 12.956 1.00 83.25 520 THR A O 1
ATOM 4197 N N . SER A 1 521 ? 5.279 4.712 12.228 1.00 83.00 521 SER A N 1
ATOM 4198 C CA . SER A 1 521 ? 6.329 5.223 13.107 1.00 83.00 521 SER A CA 1
ATOM 4199 C C . SER A 1 521 ? 5.868 5.254 14.567 1.00 83.00 521 SER A C 1
ATOM 4201 O O . SER A 1 521 ? 4.739 5.638 14.855 1.00 83.00 521 SER A O 1
ATOM 4203 N N . GLY A 1 522 ? 6.755 4.907 15.508 1.00 82.00 522 GLY A N 1
ATOM 4204 C CA . GLY A 1 522 ? 6.387 4.740 16.924 1.00 82.00 522 GLY A CA 1
ATOM 4205 C C . GLY A 1 522 ? 5.766 5.978 17.586 1.00 82.00 522 GLY A C 1
ATOM 4206 O O . GLY A 1 522 ? 4.902 5.855 18.444 1.00 82.00 522 GLY A O 1
ATOM 4207 N N . ASN A 1 523 ? 6.120 7.185 17.136 1.00 80.88 523 ASN A N 1
ATOM 4208 C CA . ASN A 1 523 ? 5.502 8.431 17.606 1.00 80.88 523 ASN A CA 1
ATOM 4209 C C . ASN A 1 523 ? 4.018 8.595 17.218 1.00 80.88 523 ASN A C 1
ATOM 4211 O O . ASN A 1 523 ? 3.355 9.438 17.807 1.00 80.88 523 ASN A O 1
ATOM 4215 N N . LYS A 1 524 ? 3.509 7.814 16.256 1.00 83.12 524 LYS A N 1
ATOM 4216 C CA . LYS A 1 524 ? 2.094 7.753 15.844 1.00 83.12 524 LYS A CA 1
ATOM 4217 C C . LYS A 1 524 ? 1.342 6.571 16.474 1.00 83.12 524 LYS A C 1
ATOM 4219 O O . LYS A 1 524 ? 0.221 6.278 16.083 1.00 83.12 524 LYS A O 1
ATOM 4224 N N . MET A 1 525 ? 1.992 5.839 17.378 1.00 83.38 525 MET A N 1
ATOM 4225 C CA . MET A 1 525 ? 1.471 4.621 18.009 1.00 83.38 525 MET A CA 1
ATOM 4226 C C . MET A 1 525 ? 1.452 4.741 19.541 1.00 83.38 525 MET A C 1
ATOM 4228 O O . MET A 1 525 ? 1.378 3.732 20.234 1.00 83.38 525 MET A O 1
ATOM 4232 N N . ARG A 1 526 ? 1.564 5.959 20.088 1.00 79.56 526 ARG A N 1
ATOM 4233 C CA . ARG A 1 526 ? 1.708 6.183 21.538 1.00 79.56 526 ARG A CA 1
ATOM 4234 C C . ARG A 1 526 ? 0.489 5.710 22.337 1.00 79.56 526 ARG A C 1
ATOM 4236 O O . ARG A 1 526 ? 0.667 5.110 23.383 1.00 79.56 526 ARG A O 1
ATOM 4243 N N . SER A 1 527 ? -0.705 5.891 21.785 1.00 79.50 527 SER A N 1
ATOM 4244 C CA . SER A 1 527 ? -2.000 5.472 22.339 1.00 79.50 527 SER A CA 1
ATOM 4245 C C . SER A 1 527 ? -2.393 4.032 21.955 1.00 79.50 527 SER A C 1
ATOM 4247 O O . SER A 1 527 ? -3.568 3.653 21.999 1.00 79.50 527 SER A O 1
ATOM 4249 N N . THR A 1 528 ? -1.426 3.219 21.513 1.00 83.50 528 THR A N 1
ATOM 4250 C CA . THR A 1 528 ? -1.656 1.830 21.087 1.00 83.50 528 THR A CA 1
ATOM 4251 C C . THR A 1 528 ? -1.050 0.834 22.062 1.00 83.50 528 THR A C 1
ATOM 4253 O O . THR A 1 528 ? -0.121 1.142 22.803 1.00 83.50 528 THR A O 1
ATOM 4256 N N . GLY A 1 529 ? -1.552 -0.394 22.020 1.00 79.56 529 GLY A N 1
ATOM 4257 C CA . GLY A 1 529 ? -1.079 -1.495 22.848 1.00 79.56 529 GLY A CA 1
ATOM 4258 C C . GLY A 1 529 ? -1.007 -2.782 22.043 1.00 79.56 529 GLY A C 1
ATOM 4259 O O . GLY A 1 529 ? -1.547 -2.881 20.939 1.00 79.56 529 GLY A O 1
ATOM 4260 N N . ILE A 1 530 ? -0.320 -3.782 22.585 1.00 76.44 530 ILE A N 1
ATOM 4261 C CA . ILE A 1 530 ? -0.159 -5.071 21.916 1.00 76.44 530 ILE A CA 1
ATOM 4262 C C . ILE A 1 530 ? -1.171 -6.067 22.464 1.00 76.44 530 ILE A C 1
ATOM 4264 O O . ILE A 1 530 ? -1.174 -6.374 23.654 1.00 76.44 530 ILE A O 1
ATOM 4268 N N . ILE A 1 531 ? -1.960 -6.647 21.566 1.00 72.50 531 ILE A N 1
ATOM 4269 C CA . ILE A 1 531 ? -2.800 -7.810 21.856 1.00 72.50 531 ILE A CA 1
ATOM 4270 C C . ILE A 1 531 ? -2.245 -9.029 21.116 1.00 72.50 531 ILE A C 1
ATOM 4272 O O . ILE A 1 531 ? -1.692 -8.919 20.021 1.00 72.50 531 ILE A O 1
ATOM 4276 N N . LYS A 1 532 ? -2.395 -10.219 21.697 1.00 69.50 532 LYS A N 1
ATOM 4277 C CA . LYS A 1 532 ? -2.064 -11.481 21.023 1.00 69.50 532 LYS A CA 1
ATOM 4278 C C . LYS A 1 532 ? -3.355 -12.146 20.569 1.00 69.50 532 LYS A C 1
ATOM 4280 O O . LYS A 1 532 ? -4.234 -12.403 21.388 1.00 69.50 532 LYS A O 1
ATOM 4285 N N . ARG A 1 533 ? -3.460 -12.434 19.272 1.00 67.00 533 ARG A N 1
ATOM 4286 C CA . ARG A 1 533 ? -4.563 -13.209 18.692 1.00 67.00 533 ARG A CA 1
ATOM 4287 C C . ARG A 1 533 ? -4.076 -14.587 18.276 1.00 67.00 533 ARG A C 1
ATOM 4289 O O . ARG A 1 533 ? -2.913 -14.764 17.922 1.00 67.00 533 ARG A O 1
ATOM 4296 N N . TYR A 1 534 ? -4.964 -15.568 18.285 1.00 62.69 534 TYR A N 1
ATOM 4297 C CA . TYR A 1 534 ? -4.640 -16.919 17.840 1.00 62.69 534 TYR A CA 1
ATOM 4298 C C . TYR A 1 534 ? -4.903 -17.037 16.336 1.00 62.69 534 TYR A C 1
ATOM 4300 O O . TYR A 1 534 ? -6.009 -16.780 15.870 1.00 62.69 534 TYR A O 1
ATOM 4308 N N . LEU A 1 535 ? -3.874 -17.403 15.571 1.00 57.38 535 LEU A N 1
ATOM 4309 C CA . LEU A 1 535 ? -3.968 -17.687 14.136 1.00 57.38 535 LEU A CA 1
ATOM 4310 C C . LEU A 1 535 ? -4.358 -19.148 13.895 1.00 57.38 535 LEU A C 1
ATOM 4312 O O . LEU A 1 535 ? -5.074 -19.470 12.948 1.00 57.38 535 LEU A O 1
ATOM 4316 N N . ASN A 1 536 ? -3.897 -20.038 14.774 1.00 57.38 536 ASN A N 1
ATOM 4317 C CA . ASN A 1 536 ? -4.312 -21.425 14.781 1.00 57.38 536 ASN A CA 1
ATOM 4318 C C . ASN A 1 536 ? -4.479 -21.943 16.202 1.00 57.38 536 ASN A C 1
ATOM 4320 O O . ASN A 1 536 ? -3.643 -21.687 17.066 1.00 57.38 536 ASN A O 1
ATOM 4324 N N . ILE A 1 537 ? -5.551 -22.698 16.392 1.00 59.59 537 ILE A N 1
ATOM 4325 C CA . ILE A 1 537 ? -5.942 -23.327 17.633 1.00 59.59 537 ILE A CA 1
ATOM 4326 C C . ILE A 1 537 ? -6.178 -24.793 17.255 1.00 59.59 537 ILE A C 1
ATOM 4328 O O . ILE A 1 537 ? -7.209 -25.122 16.685 1.00 59.59 537 ILE A O 1
ATOM 4332 N N . SER A 1 538 ? -5.181 -25.656 17.452 1.00 62.66 538 SER A N 1
ATOM 4333 C CA . SER A 1 538 ? -5.203 -27.047 16.971 1.00 62.66 538 SER A CA 1
ATOM 4334 C C . SER A 1 538 ? -5.009 -28.012 18.135 1.00 62.66 538 SER A C 1
ATOM 4336 O O . SER A 1 538 ? -4.169 -27.781 19.007 1.00 62.66 538 SER A O 1
ATOM 4338 N N . ARG A 1 539 ? -5.787 -29.104 18.145 1.00 64.56 539 ARG A N 1
ATOM 4339 C CA . ARG A 1 539 ? -5.700 -30.202 19.124 1.00 64.56 539 ARG A CA 1
ATOM 4340 C C . ARG A 1 539 ? -5.833 -29.747 20.593 1.00 64.56 539 ARG A C 1
ATOM 4342 O O . ARG A 1 539 ? -5.308 -30.413 21.476 1.00 64.56 539 ARG A O 1
ATOM 4349 N N . LYS A 1 540 ? -6.515 -28.644 20.905 1.00 72.00 540 LYS A N 1
ATOM 4350 C CA . LYS A 1 540 ? -6.709 -28.180 22.293 1.00 72.00 540 LYS A CA 1
ATOM 4351 C C . LYS A 1 540 ? -8.175 -27.929 22.613 1.00 72.00 540 LYS A C 1
ATOM 4353 O O . LYS A 1 540 ? -8.971 -27.616 21.727 1.00 72.00 540 LYS A O 1
ATOM 4358 N N . VAL A 1 541 ? -8.486 -28.079 23.898 1.00 78.62 541 VAL A N 1
ATOM 4359 C CA . VAL A 1 541 ? -9.763 -27.689 24.494 1.00 78.62 541 VAL A CA 1
ATOM 4360 C C . VAL A 1 541 ? -9.549 -26.418 25.295 1.00 78.62 541 VAL A C 1
ATOM 4362 O O . VAL A 1 541 ? -8.575 -26.317 26.040 1.00 78.62 541 VAL A O 1
ATOM 4365 N N . TYR A 1 542 ? -10.469 -25.479 25.145 1.00 82.12 542 TYR A N 1
ATOM 4366 C CA . TYR A 1 542 ? -10.523 -24.242 25.909 1.00 82.12 542 TYR A CA 1
ATOM 4367 C C . TYR A 1 542 ? -11.840 -24.207 26.653 1.00 82.12 542 TYR A C 1
ATOM 4369 O O . TYR A 1 542 ? -12.877 -24.449 26.047 1.00 82.12 542 TYR A O 1
ATOM 4377 N N . GLU A 1 543 ? -11.816 -23.919 27.948 1.00 85.50 543 GLU A N 1
ATOM 4378 C CA . GLU A 1 543 ? -13.019 -23.929 28.779 1.00 85.50 543 GLU A CA 1
ATOM 4379 C C . GLU A 1 543 ? -13.119 -22.655 29.613 1.00 85.50 543 GLU A C 1
ATOM 4381 O O . GLU A 1 543 ? -12.104 -22.107 30.030 1.00 85.50 543 GLU A O 1
ATOM 4386 N N . THR A 1 544 ? -14.332 -22.186 29.897 1.00 87.19 544 THR A N 1
ATOM 4387 C CA . THR A 1 544 ? -14.569 -21.009 30.746 1.00 87.19 544 THR A CA 1
ATOM 4388 C C . THR A 1 544 ? -14.364 -21.360 32.224 1.00 87.19 544 THR A C 1
ATOM 4390 O O . THR A 1 544 ? -15.312 -21.396 33.008 1.00 87.19 544 THR A O 1
ATOM 4393 N N . SER A 1 545 ? -13.121 -21.653 32.612 1.00 83.69 545 SER A N 1
ATOM 4394 C CA . SER A 1 545 ? -12.751 -22.125 33.954 1.00 83.69 545 SER A CA 1
ATOM 4395 C C . SER A 1 545 ? -12.741 -21.038 35.032 1.00 83.69 545 SER A C 1
ATOM 4397 O O . SER A 1 545 ? -12.428 -21.328 36.187 1.00 83.69 545 SER A O 1
ATOM 4399 N N . ILE A 1 546 ? -13.047 -19.792 34.663 1.00 84.69 546 ILE A N 1
ATOM 4400 C CA . ILE A 1 546 ? -13.220 -18.663 35.577 1.00 84.69 546 ILE A CA 1
ATOM 4401 C C . ILE A 1 546 ? -14.488 -17.918 35.156 1.00 84.69 546 ILE A C 1
ATOM 4403 O O . ILE A 1 546 ? -14.574 -17.401 34.037 1.00 84.69 546 ILE A O 1
ATOM 4407 N N . LEU A 1 547 ? -15.467 -17.859 36.053 1.00 87.00 547 LEU A N 1
ATOM 4408 C CA . LEU A 1 547 ? -16.734 -17.157 35.851 1.00 87.00 547 LEU A CA 1
ATOM 4409 C C . LEU A 1 547 ? -16.833 -15.965 36.812 1.00 87.00 547 LEU A C 1
ATOM 4411 O O . LEU A 1 547 ? -16.313 -16.048 37.925 1.00 87.00 547 LEU A O 1
ATOM 4415 N N . PRO A 1 548 ? -17.491 -14.859 36.425 1.00 85.44 548 PRO A N 1
ATOM 4416 C CA . PRO A 1 548 ? -17.731 -13.751 37.343 1.00 85.44 548 PRO A CA 1
ATOM 4417 C C . PRO A 1 548 ? -18.686 -14.179 38.465 1.00 85.44 548 PRO A C 1
ATOM 4419 O O . PRO A 1 548 ? -19.707 -14.823 38.210 1.00 85.44 548 PRO A O 1
ATOM 4422 N N . MET A 1 549 ? -18.394 -13.777 39.701 1.00 85.75 549 MET A N 1
ATOM 4423 C CA . MET A 1 549 ? -19.280 -13.977 40.851 1.00 85.75 549 MET A CA 1
ATOM 4424 C C . MET A 1 549 ? -20.373 -12.896 40.869 1.00 85.75 549 MET A C 1
ATOM 4426 O O . MET A 1 549 ? -20.462 -12.066 41.766 1.00 85.75 549 MET A O 1
ATOM 4430 N N . ASN A 1 550 ? -21.206 -12.887 39.828 1.00 86.75 550 ASN A N 1
ATOM 4431 C CA . ASN A 1 550 ? -22.325 -11.962 39.666 1.00 86.75 550 ASN A CA 1
ATOM 4432 C C . ASN A 1 550 ? -23.575 -12.756 39.261 1.00 86.75 550 ASN A C 1
ATOM 4434 O O . ASN A 1 550 ? -23.620 -13.352 38.185 1.00 86.75 550 ASN A O 1
ATOM 4438 N N . MET A 1 551 ? -24.596 -12.771 40.122 1.00 85.44 551 MET A N 1
ATOM 4439 C CA . MET A 1 551 ? -25.797 -13.589 39.913 1.00 85.44 551 MET A CA 1
ATOM 4440 C C . MET A 1 551 ? -26.573 -13.215 38.645 1.00 85.44 551 MET A C 1
ATOM 4442 O O . MET A 1 551 ? -27.132 -14.106 38.009 1.00 85.44 551 MET A O 1
ATOM 4446 N N . ASP A 1 552 ? -26.592 -11.940 38.253 1.00 85.94 552 ASP A N 1
ATOM 4447 C CA . ASP A 1 552 ? -27.277 -11.495 37.036 1.00 85.94 552 ASP A CA 1
ATOM 4448 C C . ASP A 1 552 ? -26.509 -11.931 35.786 1.00 85.94 552 ASP A C 1
ATOM 4450 O O . ASP A 1 552 ? -27.111 -12.415 34.829 1.00 85.94 552 ASP A O 1
ATOM 4454 N N . ALA A 1 553 ? -25.174 -11.860 35.813 1.00 86.06 553 ALA A N 1
ATOM 4455 C CA . ALA A 1 553 ? -24.328 -12.375 34.739 1.00 86.06 553 ALA A CA 1
ATOM 4456 C C . ALA A 1 553 ? -24.454 -13.901 34.585 1.00 86.06 553 ALA A C 1
ATOM 4458 O O . ALA A 1 553 ? -24.553 -14.402 33.466 1.00 86.06 553 ALA A O 1
ATOM 4459 N N . LEU A 1 554 ? -24.498 -14.643 35.697 1.00 89.38 554 LEU A N 1
ATOM 4460 C CA . LEU A 1 554 ? -24.668 -16.100 35.689 1.00 89.38 554 LEU A CA 1
ATOM 4461 C C . LEU A 1 554 ? -26.047 -16.514 35.152 1.00 89.38 554 LEU A C 1
ATOM 4463 O O . LEU A 1 554 ? -26.129 -17.426 34.329 1.00 89.38 554 LEU A O 1
ATOM 4467 N N . LYS A 1 555 ? -27.118 -15.812 35.549 1.00 87.94 555 LYS A N 1
ATOM 4468 C CA . LYS A 1 555 ? -28.469 -16.013 34.995 1.00 87.94 555 LYS A CA 1
ATOM 4469 C C . LYS A 1 555 ? -28.549 -15.648 33.514 1.00 87.94 555 LYS A C 1
ATOM 4471 O O . LYS A 1 555 ? -29.187 -16.357 32.740 1.00 87.94 555 LYS A O 1
ATOM 4476 N N . ALA A 1 556 ? -27.884 -14.568 33.104 1.00 88.25 556 ALA A N 1
ATOM 4477 C CA . ALA A 1 556 ? -27.811 -14.181 31.700 1.00 88.25 556 ALA A CA 1
ATOM 4478 C C . ALA A 1 556 ? -27.103 -15.257 30.863 1.00 88.25 556 ALA A C 1
ATOM 4480 O O . ALA A 1 556 ? -27.607 -15.622 29.807 1.00 88.25 556 ALA A O 1
ATOM 4481 N N . ASN A 1 557 ? -25.993 -15.823 31.350 1.00 90.69 557 ASN A N 1
ATOM 4482 C CA . ASN A 1 557 ? -25.291 -16.926 30.682 1.00 90.69 557 ASN A CA 1
ATOM 4483 C C . ASN A 1 557 ? -26.169 -18.162 30.487 1.00 90.69 557 ASN A C 1
ATOM 4485 O O . ASN A 1 557 ? -26.151 -18.756 29.407 1.00 90.69 557 ASN A O 1
ATOM 4489 N N . GLU A 1 558 ? -26.933 -18.533 31.515 1.00 90.06 558 GLU A N 1
ATOM 4490 C CA . GLU A 1 558 ? -27.920 -19.613 31.442 1.00 90.06 558 GLU A CA 1
ATOM 4491 C C . GLU A 1 558 ? -28.970 -19.313 30.361 1.00 90.06 558 GLU A C 1
ATOM 4493 O O . GLU A 1 558 ? -29.142 -20.099 29.428 1.00 90.06 558 GLU A O 1
ATOM 4498 N N . SER A 1 559 ? -29.577 -18.123 30.410 1.00 89.06 559 SER A N 1
ATOM 4499 C CA . SER A 1 559 ? -30.573 -17.681 29.423 1.00 89.06 559 SER A CA 1
ATOM 4500 C C . SER A 1 559 ? -30.019 -17.653 27.994 1.00 89.06 559 SER A C 1
ATOM 4502 O O . SER A 1 559 ? -30.698 -18.072 27.058 1.00 89.06 559 SER A O 1
ATOM 4504 N N . PHE A 1 560 ? -28.774 -17.205 27.797 1.00 90.50 560 PHE A N 1
ATOM 4505 C CA . PHE A 1 560 ? -28.127 -17.204 26.482 1.00 90.50 560 PHE A CA 1
ATOM 4506 C C . PHE A 1 560 ? -27.902 -18.619 25.949 1.00 90.50 560 PHE A C 1
ATOM 4508 O O . PHE A 1 560 ? -28.104 -18.856 24.758 1.00 90.50 560 PHE A O 1
ATOM 4515 N N . CYS A 1 561 ? -27.527 -19.568 26.811 1.00 90.31 561 CYS A N 1
ATOM 4516 C CA . CYS A 1 561 ? -27.401 -20.968 26.413 1.00 90.31 561 CYS A CA 1
ATOM 4517 C C . CYS A 1 561 ? -28.765 -21.578 26.063 1.00 90.31 561 CYS A C 1
ATOM 4519 O O . CYS A 1 561 ? -28.857 -22.323 25.089 1.00 90.31 561 CYS A O 1
ATOM 4521 N N . PHE A 1 562 ? -29.831 -21.238 26.793 1.00 89.81 562 PHE A N 1
ATOM 4522 C CA . PHE A 1 562 ? -31.188 -21.705 26.484 1.00 89.81 562 PHE A CA 1
ATOM 4523 C C . PHE A 1 562 ? -31.703 -21.154 25.151 1.00 89.81 562 PHE A C 1
ATOM 4525 O O . PHE A 1 562 ? -32.193 -21.924 24.323 1.00 89.81 562 PHE A O 1
ATOM 4532 N N . ASP A 1 563 ? -31.540 -19.850 24.905 1.00 89.25 563 ASP A N 1
ATOM 4533 C CA . ASP A 1 563 ? -31.883 -19.217 23.624 1.00 89.25 563 ASP A CA 1
ATOM 4534 C C . ASP A 1 563 ? -31.102 -19.857 22.466 1.00 89.25 563 ASP A C 1
ATOM 4536 O O . ASP A 1 563 ? -31.671 -20.199 21.427 1.00 89.25 563 ASP A O 1
ATOM 4540 N N . PHE A 1 564 ? -29.806 -20.111 22.664 1.00 90.44 564 PHE A N 1
ATOM 4541 C CA . PHE A 1 564 ? -28.979 -20.813 21.687 1.00 90.44 564 PHE A CA 1
ATOM 4542 C C . PHE A 1 564 ? -29.494 -22.235 21.393 1.00 90.44 564 PHE A C 1
ATOM 4544 O O . PHE A 1 564 ? -29.658 -22.588 20.224 1.00 90.44 564 PHE A O 1
ATOM 4551 N N . ILE A 1 565 ? -29.801 -23.033 22.424 1.00 88.56 565 ILE A N 1
ATOM 4552 C CA . ILE A 1 565 ? -30.336 -24.401 22.277 1.00 88.56 565 ILE A CA 1
ATOM 4553 C C . ILE A 1 565 ? -31.692 -24.401 21.544 1.00 88.56 565 ILE A C 1
ATOM 4555 O O . ILE A 1 565 ? -31.947 -25.257 20.690 1.00 88.56 565 ILE A O 1
ATOM 4559 N N . SER A 1 566 ? 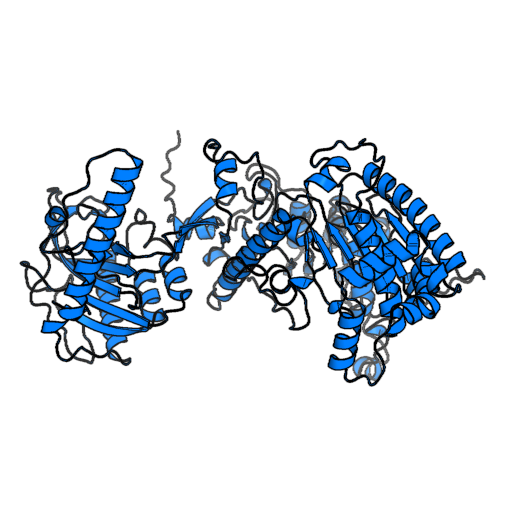-32.540 -23.411 21.819 1.00 86.31 566 SER A N 1
ATOM 4560 C CA . SER A 1 566 ? -33.820 -23.232 21.125 1.00 86.31 566 SER A CA 1
ATOM 4561 C C . SER A 1 566 ? -33.620 -22.916 19.637 1.00 86.31 566 SER A C 1
ATOM 4563 O O . SER A 1 566 ? -34.239 -23.538 18.767 1.00 86.31 566 SER A O 1
ATOM 4565 N N . LYS A 1 567 ? -32.677 -22.019 19.314 1.00 86.56 567 LYS A N 1
ATOM 4566 C CA . LYS A 1 567 ? -32.350 -21.618 17.934 1.00 86.56 567 LYS A CA 1
ATOM 4567 C C . LYS A 1 567 ? -31.769 -22.747 17.083 1.00 86.56 567 LYS A C 1
ATOM 4569 O O . LYS A 1 567 ? -32.068 -22.796 15.888 1.00 86.56 567 LYS A O 1
ATOM 4574 N N . ILE A 1 568 ? -30.941 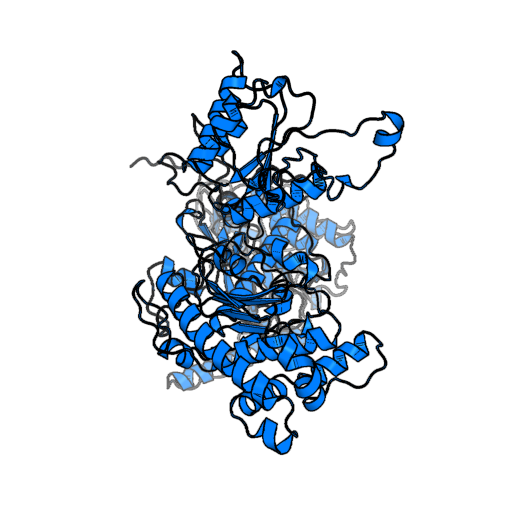-23.630 17.651 1.00 86.44 568 ILE A N 1
ATOM 4575 C CA . ILE A 1 568 ? -30.355 -24.748 16.887 1.00 86.44 568 ILE A CA 1
ATOM 4576 C C . ILE A 1 568 ? -31.395 -25.821 16.539 1.00 86.44 568 ILE A C 1
ATOM 4578 O O . ILE A 1 568 ? -31.287 -26.428 15.476 1.00 86.44 568 ILE A O 1
ATOM 4582 N N . GLY A 1 569 ? -32.437 -26.002 17.361 1.00 69.25 569 GLY A N 1
ATOM 4583 C CA . GLY A 1 569 ? -33.515 -26.957 17.081 1.00 69.25 569 GLY A CA 1
ATOM 4584 C C . GLY A 1 569 ? -34.224 -26.674 15.753 1.00 69.25 569 GLY A C 1
ATOM 4585 O O . GLY A 1 569 ? -34.356 -27.560 14.910 1.00 69.25 569 GLY A O 1
ATOM 4586 N N . GLY A 1 570 ? -34.587 -25.412 15.504 1.00 60.28 570 GLY A N 1
ATOM 4587 C CA . GLY A 1 570 ? -35.337 -25.014 14.306 1.00 60.28 570 GLY A CA 1
ATOM 4588 C C . GLY A 1 570 ? -34.566 -25.077 12.978 1.00 60.28 570 GLY A C 1
ATOM 4589 O O . GLY A 1 570 ? -35.147 -24.789 11.931 1.00 60.28 570 GLY A O 1
ATOM 4590 N N . LYS A 1 571 ? -33.267 -25.412 12.982 1.00 55.16 571 LYS A N 1
ATOM 4591 C CA . LYS A 1 571 ? -32.398 -25.368 11.794 1.00 55.16 571 LYS A CA 1
ATOM 4592 C C . LYS A 1 571 ? -31.579 -26.646 11.628 1.00 55.16 571 LYS A C 1
ATOM 4594 O O . LYS A 1 571 ? -30.388 -26.658 11.908 1.00 55.16 571 LYS A O 1
ATOM 4599 N N . GLY A 1 572 ? -32.205 -27.701 11.105 1.00 50.44 572 GLY A N 1
ATOM 4600 C CA . GLY A 1 572 ? -31.496 -28.845 10.507 1.00 50.44 572 GLY A CA 1
ATOM 4601 C C . GLY A 1 572 ? -30.560 -29.626 11.437 1.00 50.44 572 GLY A C 1
ATOM 4602 O O . GLY A 1 572 ? -29.743 -30.405 10.950 1.00 50.44 572 GLY A O 1
ATOM 4603 N N . ALA A 1 573 ? -30.663 -29.434 12.752 1.00 53.38 573 ALA A N 1
ATOM 4604 C CA . ALA A 1 573 ? -29.833 -30.122 13.720 1.00 53.38 573 ALA A CA 1
ATOM 4605 C C . ALA A 1 573 ? -30.403 -31.527 13.959 1.00 53.38 573 ALA A C 1
ATOM 4607 O O . ALA A 1 573 ? -31.466 -31.695 14.555 1.00 53.38 573 ALA A O 1
ATOM 4608 N N . VAL A 1 574 ? -29.705 -32.548 13.461 1.00 52.69 574 VAL A N 1
ATOM 4609 C CA . VAL A 1 574 ? -30.067 -33.949 13.701 1.00 52.69 574 VAL A CA 1
ATOM 4610 C C . VAL A 1 574 ? -29.775 -34.262 15.169 1.00 52.69 574 VAL A C 1
ATOM 4612 O O . VAL A 1 574 ? -28.608 -34.385 15.548 1.00 52.69 574 VAL A O 1
ATOM 4615 N N . LEU A 1 575 ? -30.825 -34.377 15.989 1.00 56.66 575 LEU A N 1
ATOM 4616 C CA . LEU A 1 575 ? -30.767 -35.115 17.252 1.00 56.66 575 LEU A CA 1
ATOM 4617 C C . LEU A 1 575 ? -30.348 -36.537 16.879 1.00 56.66 575 LEU A C 1
ATOM 4619 O O . LEU A 1 575 ? -31.077 -37.219 16.162 1.00 56.66 575 LEU A O 1
ATOM 4623 N N . ALA A 1 576 ? -29.144 -36.961 17.262 1.00 53.81 576 ALA A N 1
ATOM 4624 C CA . ALA A 1 576 ? -28.705 -38.315 16.954 1.00 53.81 576 ALA A CA 1
ATOM 4625 C C . ALA A 1 576 ? -29.695 -39.306 17.594 1.00 53.81 576 ALA A C 1
ATOM 4627 O O . ALA A 1 576 ? -29.763 -39.394 18.818 1.00 53.81 576 ALA A O 1
ATOM 4628 N N . GLU A 1 577 ? -30.442 -40.041 16.764 1.00 44.72 577 GLU A N 1
ATOM 4629 C CA . GLU A 1 577 ? -31.494 -40.991 17.170 1.00 44.72 577 GLU A CA 1
ATOM 4630 C C . GLU A 1 577 ? -30.982 -42.108 18.112 1.00 44.72 577 GLU A C 1
ATOM 4632 O O . GLU A 1 577 ? -31.779 -42.782 18.752 1.00 44.72 577 GLU A O 1
ATOM 4637 N N . ASN A 1 578 ? -29.657 -42.228 18.294 1.00 47.66 578 ASN A N 1
ATOM 4638 C CA . ASN A 1 578 ? -28.979 -43.119 19.243 1.00 47.66 578 ASN A CA 1
ATOM 4639 C C . ASN A 1 578 ? -28.071 -42.341 20.223 1.00 47.66 578 ASN A C 1
ATOM 4641 O O . ASN A 1 578 ? -26.858 -42.571 20.273 1.00 47.66 578 ASN A O 1
ATOM 4645 N N . SER A 1 579 ? -28.625 -41.397 20.992 1.00 51.53 579 SER A N 1
ATOM 4646 C CA . SER A 1 579 ? -27.859 -40.551 21.928 1.00 51.53 579 SER A CA 1
ATOM 4647 C C . SER A 1 579 ? -26.934 -41.354 22.857 1.00 51.53 579 SER A C 1
ATOM 4649 O O . SER A 1 579 ? -25.774 -40.979 23.006 1.00 51.53 579 SER A O 1
ATOM 4651 N N . GLN A 1 580 ? -27.371 -42.517 23.358 1.00 52.50 580 GLN A N 1
ATOM 4652 C CA . GLN A 1 580 ? -26.593 -43.351 24.288 1.00 52.50 580 GLN A CA 1
ATOM 4653 C C . GLN A 1 580 ? -25.307 -43.979 23.707 1.00 52.50 580 GLN A C 1
ATOM 4655 O O . GLN A 1 580 ? -24.376 -44.236 24.466 1.00 52.50 580 GLN A O 1
ATOM 4660 N N . GLU A 1 581 ? -25.196 -44.210 22.391 1.00 51.91 581 GLU A N 1
ATOM 4661 C CA . GLU A 1 581 ? -23.961 -44.772 21.797 1.00 51.91 581 GLU A CA 1
ATOM 4662 C C . GLU A 1 581 ? -22.886 -43.704 21.522 1.00 51.91 581 GLU A C 1
ATOM 4664 O O . GLU A 1 581 ? -21.697 -44.016 21.397 1.00 51.91 581 GLU A O 1
ATOM 4669 N N . ILE A 1 582 ? -23.291 -42.436 21.397 1.00 57.25 582 ILE A N 1
ATOM 4670 C CA . ILE A 1 582 ? -22.474 -41.373 20.792 1.00 57.25 582 ILE A CA 1
ATOM 4671 C C . ILE A 1 582 ? -22.166 -40.244 21.791 1.00 57.25 582 ILE A C 1
ATOM 4673 O O . ILE A 1 582 ? -21.149 -39.559 21.635 1.00 57.25 582 ILE A O 1
ATOM 4677 N N . SER A 1 583 ? -22.946 -40.076 22.862 1.00 58.72 583 SER A N 1
ATOM 4678 C CA . SER A 1 583 ? -22.711 -39.054 23.886 1.00 58.72 583 SER A CA 1
ATOM 4679 C C . SER A 1 583 ? -23.371 -39.419 25.218 1.00 58.72 583 SER A C 1
ATOM 4681 O O . SER A 1 583 ? -24.438 -40.014 25.246 1.00 58.72 583 SER A O 1
ATOM 4683 N N . ASP A 1 584 ? -22.784 -39.001 26.336 1.00 62.00 584 ASP A N 1
ATOM 4684 C CA . ASP A 1 584 ? -23.451 -39.042 27.648 1.00 62.00 584 ASP A CA 1
ATOM 4685 C C . ASP A 1 584 ? -24.347 -37.790 27.823 1.00 62.00 584 ASP A C 1
ATOM 4687 O O . ASP A 1 584 ? -24.346 -37.139 28.868 1.00 62.00 584 ASP A O 1
ATOM 4691 N N . GLY A 1 585 ? -24.989 -37.374 26.726 1.00 72.50 585 GLY A N 1
ATOM 4692 C CA . GLY A 1 585 ? -25.370 -35.992 26.444 1.00 72.50 585 GLY A CA 1
ATOM 4693 C C . GLY A 1 585 ? -26.383 -35.852 25.297 1.00 72.50 585 GLY A C 1
ATOM 4694 O O . GLY A 1 585 ? -26.615 -36.800 24.542 1.00 72.50 585 GLY A O 1
ATOM 4695 N N . TYR A 1 586 ? -26.931 -34.645 25.100 1.00 80.56 586 TYR A N 1
ATOM 4696 C CA . TYR A 1 586 ? -27.595 -34.291 23.839 1.00 80.56 586 TYR A CA 1
ATOM 4697 C C . TYR A 1 586 ? -26.516 -33.825 22.877 1.00 80.56 586 TYR A C 1
ATOM 4699 O O . TYR A 1 586 ? -25.526 -33.212 23.284 1.00 80.56 586 TYR A O 1
ATOM 4707 N N . TYR A 1 587 ? -26.679 -34.141 21.602 1.00 82.81 587 TYR A N 1
ATOM 4708 C CA . TYR A 1 587 ? -25.651 -33.870 20.619 1.00 82.81 587 TYR A CA 1
ATOM 4709 C C . TYR A 1 587 ? -26.267 -33.478 19.283 1.00 82.81 587 TYR A C 1
ATOM 4711 O O . TYR A 1 587 ? -27.170 -34.153 18.785 1.00 82.81 587 TYR A O 1
ATOM 4719 N N . TRP A 1 588 ? -25.740 -32.401 18.708 1.00 85.81 588 TRP A N 1
ATOM 4720 C CA . TRP A 1 588 ? -26.183 -31.825 17.447 1.00 85.81 588 TRP A CA 1
ATOM 4721 C C . TRP A 1 588 ? -25.014 -31.744 16.470 1.00 85.81 588 TRP A C 1
ATOM 4723 O O . TRP A 1 588 ? -23.907 -31.325 16.822 1.00 85.81 588 TRP A O 1
ATOM 4733 N N . LYS A 1 589 ? -25.283 -32.120 15.219 1.00 83.50 589 LYS A N 1
ATOM 4734 C CA . LYS A 1 589 ? -24.348 -31.986 14.098 1.00 83.50 589 LYS A CA 1
ATOM 4735 C C . LYS A 1 589 ? -24.735 -30.801 13.218 1.00 83.50 589 LYS A C 1
ATOM 4737 O O . LYS A 1 589 ? -25.900 -30.418 13.172 1.00 83.50 589 LYS A O 1
ATOM 4742 N N . GLU A 1 590 ? -23.754 -30.292 12.475 1.00 84.94 590 GLU A N 1
ATOM 4743 C CA . GLU A 1 590 ? -23.945 -29.314 11.395 1.00 84.94 590 GLU A CA 1
ATOM 4744 C C . GLU A 1 590 ? -24.470 -27.939 11.859 1.00 84.94 590 GLU A C 1
ATOM 4746 O O . GLU A 1 590 ? -25.139 -27.232 11.105 1.00 84.94 590 GLU A O 1
ATOM 4751 N N . VAL A 1 591 ? -24.135 -27.522 13.084 1.00 87.56 591 VAL A N 1
ATOM 4752 C CA . VAL A 1 591 ? -24.552 -26.225 13.634 1.00 87.56 591 VAL A CA 1
ATOM 4753 C C . VAL A 1 591 ? -23.792 -25.082 12.943 1.00 87.56 591 VAL A C 1
ATOM 4755 O O . VAL A 1 591 ? -22.563 -25.131 12.872 1.00 87.56 591 VAL A O 1
ATOM 4758 N N . PRO A 1 592 ? -24.471 -24.034 12.437 1.00 87.12 592 PRO A N 1
ATOM 4759 C CA . PRO A 1 592 ? -23.803 -22.903 11.795 1.00 87.12 592 PRO A CA 1
ATOM 4760 C C . PRO A 1 592 ? -22.858 -22.149 12.739 1.00 87.12 592 PRO A C 1
ATOM 4762 O O . PRO A 1 592 ? -23.247 -21.772 13.848 1.00 87.12 592 PRO A O 1
ATOM 4765 N N . ASN A 1 593 ? -21.648 -21.837 12.265 1.00 86.12 593 ASN A N 1
ATOM 4766 C CA . ASN A 1 593 ? -20.644 -21.073 13.015 1.00 86.12 593 ASN A CA 1
ATOM 4767 C C . ASN A 1 593 ? -21.149 -19.694 13.486 1.00 86.12 593 ASN A C 1
ATOM 4769 O O . ASN A 1 593 ? -20.739 -19.232 14.547 1.00 86.12 593 ASN A O 1
ATOM 4773 N N . THR A 1 594 ? -22.087 -19.071 12.764 1.00 86.69 594 THR A N 1
ATOM 4774 C CA . THR A 1 594 ? -22.702 -17.788 13.144 1.00 86.69 594 THR A CA 1
ATOM 4775 C C . THR A 1 594 ? -23.440 -17.852 14.481 1.00 86.69 594 THR A C 1
ATOM 4777 O O . THR A 1 594 ? -23.398 -16.893 15.241 1.00 86.69 594 THR A O 1
ATOM 4780 N N . LEU A 1 595 ? -24.108 -18.973 14.787 1.00 87.38 595 LEU 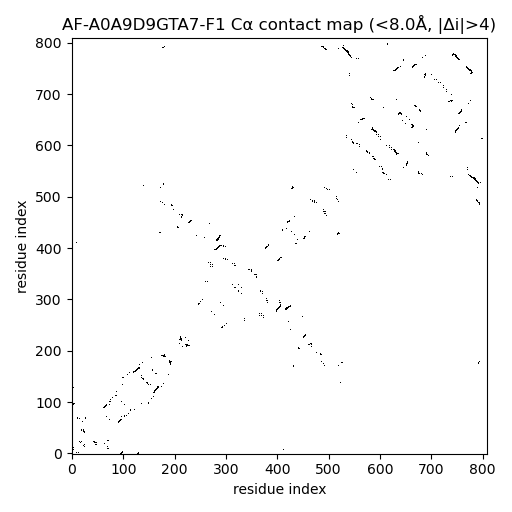A N 1
ATOM 4781 C CA . LEU A 1 595 ? -24.811 -19.146 16.065 1.00 87.38 595 LEU A CA 1
ATOM 4782 C C . LEU A 1 595 ? -23.820 -19.369 17.213 1.00 87.38 595 LEU A C 1
ATOM 4784 O O . LEU A 1 595 ? -24.031 -18.874 18.317 1.00 87.38 595 LEU A O 1
ATOM 4788 N N . ILE A 1 596 ? -22.728 -20.091 16.943 1.00 88.19 596 ILE A N 1
ATOM 4789 C CA . ILE A 1 596 ? -21.647 -20.328 17.910 1.00 88.19 596 ILE A CA 1
ATOM 4790 C C . ILE A 1 596 ? -20.966 -19.003 18.270 1.00 88.19 596 ILE A C 1
ATOM 4792 O O . ILE A 1 596 ? -20.790 -18.692 19.446 1.00 88.19 596 ILE A O 1
ATOM 4796 N N . ALA A 1 597 ? -20.633 -18.205 17.251 1.00 84.25 597 ALA A N 1
ATOM 4797 C CA . ALA A 1 597 ? -20.071 -16.869 17.398 1.00 84.25 597 ALA A CA 1
ATOM 4798 C C . ALA A 1 597 ? -20.994 -15.952 18.225 1.00 84.25 597 ALA A C 1
ATOM 4800 O O . ALA A 1 597 ? -20.527 -15.309 19.163 1.00 84.25 597 ALA A O 1
ATOM 4801 N N . GLU A 1 598 ? -22.306 -15.959 17.948 1.00 86.00 598 GLU A N 1
ATOM 4802 C CA . GLU A 1 598 ? -23.298 -15.184 18.709 1.00 86.00 598 GLU A CA 1
ATOM 4803 C C . GLU A 1 598 ? -23.332 -15.578 20.197 1.00 86.00 598 GLU A C 1
ATOM 4805 O O . GLU A 1 598 ? -23.330 -14.697 21.061 1.00 86.00 598 GLU A O 1
ATOM 4810 N N . LEU A 1 599 ? -23.338 -16.882 20.507 1.00 88.75 599 LEU A N 1
ATOM 4811 C CA . LEU A 1 599 ? -23.330 -17.369 21.890 1.00 88.75 599 LEU A CA 1
ATOM 4812 C C . LEU A 1 599 ? -22.067 -16.916 22.629 1.00 88.75 599 LEU A C 1
ATOM 4814 O O . LEU A 1 599 ? -22.170 -16.350 23.715 1.00 88.75 599 LEU A O 1
ATOM 4818 N N . ILE A 1 600 ? -20.890 -17.130 22.035 1.00 86.25 600 ILE A N 1
ATOM 4819 C CA . ILE A 1 600 ? -19.600 -16.770 22.645 1.00 86.25 600 ILE A CA 1
ATOM 4820 C C . ILE A 1 600 ? -19.518 -15.263 22.904 1.00 86.25 600 ILE A C 1
ATOM 4822 O O . ILE A 1 600 ? -19.065 -14.857 23.969 1.00 86.25 600 ILE A O 1
ATOM 4826 N N . SER A 1 601 ? -20.007 -14.443 21.968 1.00 79.88 601 SER A N 1
ATOM 4827 C CA . SER A 1 601 ? -20.012 -12.979 22.088 1.00 79.88 601 SER A CA 1
ATOM 4828 C C . SER A 1 601 ? -20.889 -12.483 23.250 1.00 79.88 601 SER A C 1
ATOM 4830 O O . SER A 1 601 ? -20.555 -11.510 23.929 1.00 79.88 601 SER A O 1
ATOM 4832 N N . LYS A 1 602 ? -22.013 -13.164 23.517 1.00 84.44 602 LYS A N 1
ATOM 4833 C CA . LYS A 1 602 ? -22.944 -12.813 24.605 1.00 84.44 602 LYS A CA 1
ATOM 4834 C C . LYS A 1 602 ? -22.540 -13.391 25.964 1.00 84.44 602 LYS A C 1
ATOM 4836 O O . LYS A 1 602 ? -22.883 -12.804 26.992 1.00 84.44 602 LYS A O 1
ATOM 4841 N N . PHE A 1 603 ? -21.825 -14.515 25.982 1.00 86.50 603 PHE A N 1
ATOM 4842 C CA . PHE A 1 603 ? -21.474 -15.242 27.200 1.00 86.50 603 PHE A CA 1
ATOM 4843 C C . PHE A 1 603 ? -20.499 -14.450 28.091 1.00 86.50 603 PHE A C 1
ATOM 4845 O O . PHE A 1 603 ? -19.365 -14.157 27.711 1.00 86.50 603 PHE A O 1
ATOM 4852 N N . LYS A 1 604 ? -20.921 -14.131 29.317 1.00 84.44 604 LYS A N 1
ATOM 4853 C CA . LYS A 1 604 ? -20.141 -13.414 30.331 1.00 84.44 604 LYS A CA 1
ATOM 4854 C C . LYS A 1 604 ? -19.104 -14.336 30.971 1.00 84.44 604 LYS A C 1
ATOM 4856 O O . LYS A 1 604 ? -19.440 -15.301 31.649 1.00 84.44 604 LYS A O 1
ATOM 4861 N N . HIS A 1 605 ? -17.834 -14.013 30.797 1.00 75.94 605 HIS A N 1
ATOM 4862 C CA . HIS A 1 605 ? -16.695 -14.733 31.365 1.00 75.94 605 HIS A CA 1
ATOM 4863 C C . HIS A 1 605 ? -15.714 -13.720 31.974 1.00 75.94 605 HIS A C 1
ATOM 4865 O O . HIS A 1 605 ? -15.842 -12.516 31.754 1.00 75.94 605 HIS A O 1
ATOM 4871 N N . HIS A 1 606 ? -14.761 -14.189 32.776 1.00 70.75 606 HIS A N 1
ATOM 4872 C CA . HIS A 1 606 ? -13.815 -13.304 33.457 1.00 70.75 606 HIS A CA 1
ATOM 4873 C C . HIS A 1 606 ? -12.696 -12.803 32.520 1.00 70.75 606 HIS A C 1
ATOM 4875 O O . HIS A 1 606 ? -12.231 -13.545 31.651 1.00 70.75 606 HIS A O 1
ATOM 4881 N N . THR A 1 607 ? -12.214 -11.572 32.738 1.00 58.56 607 THR A N 1
ATOM 4882 C CA . THR A 1 607 ? -11.184 -10.890 31.916 1.00 58.56 607 THR A CA 1
ATOM 4883 C C . THR A 1 607 ? -9.846 -11.638 31.863 1.00 58.56 607 THR A C 1
ATOM 4885 O O . THR A 1 607 ? -9.122 -11.592 30.873 1.00 58.56 607 THR A O 1
ATOM 4888 N N . GLN A 1 608 ? -9.545 -12.415 32.905 1.00 58.59 608 GLN A N 1
ATOM 4889 C CA . GLN A 1 608 ? -8.341 -13.249 33.006 1.00 58.59 608 GLN A CA 1
ATOM 4890 C C . GLN A 1 608 ? -8.316 -14.472 32.069 1.00 58.59 608 GLN A C 1
ATOM 4892 O O . GLN A 1 608 ? -7.352 -15.231 32.127 1.00 58.59 608 GLN A O 1
ATOM 4897 N N . HIS A 1 609 ? -9.325 -14.693 31.213 1.00 61.62 609 HIS A N 1
ATOM 4898 C CA . HIS A 1 609 ? -9.329 -15.800 30.251 1.00 61.62 609 HIS A CA 1
ATOM 4899 C C . HIS A 1 609 ? -9.087 -15.324 28.797 1.00 61.62 609 HIS A C 1
ATOM 4901 O O . HIS A 1 609 ? -10.046 -15.147 28.045 1.00 61.62 609 HIS A O 1
ATOM 4907 N N . PRO A 1 610 ? -7.834 -15.242 28.298 1.00 54.91 610 PRO A N 1
ATOM 4908 C CA . PRO A 1 610 ? -7.491 -14.513 27.064 1.00 54.91 610 PRO A CA 1
ATOM 4909 C C . PRO A 1 610 ? -8.123 -15.047 25.770 1.00 54.91 610 PRO A C 1
ATOM 4911 O O . PRO A 1 610 ? -8.152 -14.353 24.758 1.00 54.91 610 PRO A O 1
ATOM 4914 N N . ILE A 1 611 ? -8.560 -16.311 25.774 1.00 59.19 611 ILE A N 1
ATOM 4915 C CA . ILE A 1 611 ? -9.143 -16.970 24.596 1.00 59.19 611 ILE A CA 1
ATOM 4916 C C . ILE A 1 611 ? -10.641 -16.729 24.473 1.00 59.19 611 ILE A C 1
ATOM 4918 O O . ILE A 1 611 ? -11.106 -16.528 23.362 1.00 59.19 611 ILE A O 1
ATOM 4922 N N . PHE A 1 612 ? -11.386 -16.713 25.579 1.00 62.69 612 PHE A N 1
ATOM 4923 C CA . PHE A 1 612 ? -12.801 -16.337 25.554 1.00 62.69 612 PHE A CA 1
ATOM 4924 C C . PHE A 1 612 ? -12.969 -14.816 25.577 1.00 62.69 612 PHE A C 1
ATOM 4926 O O . PHE A 1 612 ? -13.993 -14.323 25.118 1.00 62.69 612 PHE A O 1
ATOM 4933 N N . PHE A 1 613 ? -11.946 -14.091 26.042 1.00 48.19 613 PHE A N 1
ATOM 4934 C CA . PHE A 1 613 ? -11.963 -12.647 26.204 1.00 48.19 613 PHE A CA 1
ATOM 4935 C C . PHE A 1 613 ? -11.743 -11.864 24.905 1.00 48.19 613 PHE A C 1
ATOM 4937 O O . PHE A 1 613 ? -10.803 -12.101 24.141 1.00 48.19 613 PHE A O 1
ATOM 4944 N N . GLY A 1 614 ? -12.644 -10.906 24.669 1.00 51.66 614 GLY A N 1
ATOM 4945 C CA . GLY A 1 614 ? -12.698 -10.076 23.466 1.00 51.66 614 GLY A CA 1
ATOM 4946 C C . GLY A 1 614 ? -13.214 -10.816 22.222 1.00 51.66 614 GLY A C 1
ATOM 4947 O O . GLY A 1 614 ? -13.509 -12.008 22.240 1.00 51.66 614 GLY A O 1
ATOM 4948 N N . ARG A 1 615 ? -13.278 -10.119 21.079 1.00 53.81 615 ARG A N 1
ATOM 4949 C CA . ARG A 1 615 ? -13.723 -10.695 19.786 1.00 53.81 615 ARG A CA 1
ATOM 4950 C C . ARG A 1 615 ? -12.752 -11.722 19.179 1.00 53.81 615 ARG A C 1
ATOM 4952 O O . ARG A 1 615 ? -12.931 -12.123 18.038 1.00 53.81 615 ARG A O 1
ATOM 4959 N N . ASN A 1 616 ? -11.732 -12.169 19.915 1.00 60.50 616 ASN A N 1
ATOM 4960 C CA . ASN A 1 616 ? -10.690 -13.072 19.417 1.00 60.50 616 ASN A CA 1
ATOM 4961 C C . ASN A 1 616 ? -11.245 -14.405 18.915 1.00 60.50 616 ASN A C 1
ATOM 4963 O O . ASN A 1 616 ? -10.918 -14.832 17.808 1.00 60.50 616 ASN A O 1
ATOM 4967 N N . LEU A 1 617 ? -12.064 -15.067 19.732 1.00 70.50 617 LEU A N 1
ATOM 4968 C CA . LEU A 1 617 ? -12.610 -16.375 19.387 1.00 70.50 617 LEU A CA 1
ATOM 4969 C C . LEU A 1 617 ? -13.770 -16.259 18.405 1.00 70.50 617 LEU A C 1
ATOM 4971 O O . LEU A 1 617 ? -13.865 -17.062 17.486 1.00 70.50 617 LEU A O 1
ATOM 4975 N N . GLU A 1 618 ? -14.599 -15.226 18.552 1.00 72.50 618 GLU A N 1
ATOM 4976 C CA . GLU A 1 618 ? -15.666 -14.902 17.603 1.00 72.50 618 GLU A CA 1
ATOM 4977 C C . GLU A 1 618 ? -15.098 -14.698 16.189 1.00 72.50 618 GLU A C 1
ATOM 4979 O O . GLU A 1 618 ? -15.490 -15.397 15.252 1.00 72.50 618 GLU A O 1
ATOM 4984 N N . ASP A 1 619 ? -14.103 -13.815 16.044 1.00 66.62 619 ASP A N 1
ATOM 4985 C CA . ASP A 1 619 ? -13.440 -13.558 14.767 1.00 66.62 619 ASP A CA 1
ATOM 4986 C C . ASP A 1 619 ? -12.762 -14.815 14.221 1.00 66.62 619 ASP A C 1
ATOM 4988 O O . ASP A 1 619 ? -12.838 -15.069 13.018 1.00 66.62 619 ASP A O 1
ATOM 4992 N N . TYR A 1 620 ? -12.125 -15.616 15.080 1.00 71.44 620 TYR A N 1
ATOM 4993 C CA . TYR A 1 620 ? -11.498 -16.879 14.685 1.00 71.44 620 TYR A CA 1
ATOM 4994 C C . TYR A 1 620 ? -12.520 -17.877 14.116 1.00 71.44 620 TYR A C 1
ATOM 4996 O O . TYR A 1 620 ? -12.301 -18.454 13.049 1.00 71.44 620 TYR A O 1
ATOM 5004 N N . ILE A 1 621 ? -13.660 -18.044 14.791 1.00 77.00 621 ILE A N 1
ATOM 5005 C CA . ILE A 1 621 ? -14.754 -18.940 14.385 1.00 77.00 621 ILE A CA 1
ATOM 5006 C C . ILE A 1 621 ? -15.394 -18.477 13.072 1.00 77.00 621 ILE A C 1
ATOM 5008 O O . ILE A 1 621 ? -15.760 -19.302 12.231 1.00 77.00 621 ILE A O 1
ATOM 5012 N N . MET A 1 622 ? -15.490 -17.162 12.872 1.00 73.88 622 MET A N 1
ATOM 5013 C CA . MET A 1 622 ? -16.038 -16.566 11.654 1.00 73.88 622 MET A CA 1
ATOM 5014 C C . MET A 1 622 ? -15.062 -16.593 10.465 1.00 73.88 622 MET A C 1
ATOM 5016 O O . MET A 1 622 ? -15.511 -16.522 9.324 1.00 73.88 622 MET A O 1
ATOM 5020 N N . ARG A 1 623 ? -13.745 -16.695 10.706 1.00 66.00 623 ARG A N 1
ATOM 5021 C CA . ARG A 1 623 ? -12.694 -16.706 9.665 1.00 66.00 623 ARG A CA 1
ATOM 5022 C C . ARG A 1 623 ? -12.422 -18.073 9.044 1.00 66.00 623 ARG A C 1
ATOM 5024 O O . ARG A 1 623 ? -11.929 -18.126 7.924 1.00 66.00 623 ARG A O 1
ATOM 5031 N N . LYS A 1 624 ? -12.643 -19.169 9.772 1.00 66.44 624 LYS A N 1
ATOM 5032 C CA . LYS A 1 624 ? -12.226 -20.512 9.334 1.00 66.44 624 LYS A CA 1
ATOM 5033 C C . LYS A 1 624 ? -13.163 -21.122 8.285 1.00 66.44 624 LYS A C 1
ATOM 5035 O O . LYS A 1 624 ? -14.377 -20.973 8.363 1.00 66.44 624 LYS A O 1
ATOM 5040 N N . ASP A 1 625 ? -12.581 -21.934 7.397 1.00 56.50 625 ASP A N 1
ATOM 5041 C CA . ASP A 1 625 ? -13.279 -22.666 6.320 1.00 56.50 625 ASP A CA 1
ATOM 5042 C C . ASP A 1 625 ? -14.404 -23.592 6.811 1.00 56.50 625 ASP A C 1
ATOM 5044 O O . ASP A 1 625 ? -15.321 -23.936 6.062 1.00 56.50 625 ASP A O 1
ATOM 5048 N N . LYS A 1 626 ? -14.361 -24.010 8.082 1.00 66.94 626 LYS A N 1
ATOM 5049 C CA . LYS A 1 626 ? -15.401 -24.848 8.682 1.00 66.94 626 LYS A CA 1
ATOM 5050 C C . LYS A 1 626 ? -16.550 -23.991 9.204 1.00 66.94 626 LYS A C 1
ATOM 5052 O O . LYS A 1 626 ? -16.578 -23.577 10.360 1.00 66.94 626 LYS A O 1
ATOM 5057 N N . THR A 1 627 ? -17.547 -23.805 8.346 1.00 76.81 627 THR A N 1
ATOM 5058 C CA . THR A 1 627 ? -18.811 -23.122 8.671 1.00 76.81 627 THR A CA 1
ATOM 5059 C C . THR A 1 627 ? -19.750 -23.951 9.550 1.00 76.81 627 THR A C 1
ATOM 5061 O O . THR A 1 627 ? -20.768 -23.436 10.012 1.00 76.81 627 THR A O 1
ATOM 5064 N N . LYS A 1 628 ? -19.416 -25.224 9.799 1.00 85.25 628 LYS A N 1
ATOM 5065 C CA . LYS A 1 628 ? -20.252 -26.189 10.516 1.00 85.25 628 LYS A CA 1
ATOM 5066 C C . LYS A 1 628 ? -19.561 -26.721 11.766 1.00 85.25 628 LYS A C 1
ATOM 5068 O O . LYS A 1 628 ? -18.378 -27.062 11.733 1.00 85.25 628 LYS A O 1
ATOM 5073 N N . TRP A 1 629 ? -20.329 -26.794 12.843 1.00 88.75 629 TRP A N 1
ATOM 5074 C CA . TRP A 1 629 ? -19.891 -27.135 14.190 1.00 88.75 629 TRP A CA 1
ATOM 5075 C C . TRP A 1 629 ? -20.685 -28.311 14.748 1.00 88.75 629 TRP A C 1
ATOM 5077 O O . TRP A 1 629 ? -21.817 -28.587 14.346 1.00 88.75 629 TRP A O 1
ATOM 5087 N N . GLU A 1 630 ? -20.070 -29.002 15.691 1.00 88.94 630 GLU A N 1
ATOM 5088 C CA . GLU A 1 630 ? -20.716 -29.986 16.547 1.00 88.94 630 GLU A CA 1
ATOM 5089 C C . GLU A 1 630 ? -21.018 -29.326 17.891 1.00 88.94 630 GLU A C 1
ATOM 5091 O O . GLU A 1 630 ? -20.210 -28.547 18.398 1.00 88.94 630 GLU A O 1
ATOM 5096 N N . VAL A 1 631 ? -22.171 -29.633 18.477 1.00 89.88 631 VAL A N 1
ATOM 5097 C CA . VAL A 1 631 ? -22.555 -29.124 19.797 1.00 89.88 631 VAL A CA 1
ATOM 5098 C C . VAL A 1 631 ? -22.927 -30.299 20.684 1.00 89.88 631 VAL A C 1
ATOM 5100 O O . VAL A 1 631 ? -23.716 -31.150 20.281 1.00 89.88 631 VAL A O 1
ATOM 5103 N N . ALA A 1 632 ? -22.383 -30.336 21.895 1.00 88.25 632 ALA A N 1
ATOM 5104 C CA . ALA A 1 632 ? -22.732 -31.299 22.926 1.00 88.25 632 ALA A CA 1
ATOM 5105 C C . ALA A 1 632 ? -23.268 -30.569 24.160 1.00 88.25 632 ALA A C 1
ATOM 5107 O O . ALA A 1 632 ? -22.619 -29.665 24.684 1.00 88.25 632 ALA A O 1
ATOM 5108 N N . LEU A 1 633 ? -24.435 -30.984 24.643 1.00 87.25 633 LEU A N 1
ATOM 5109 C CA . LEU A 1 633 ? -24.918 -30.623 25.968 1.00 87.25 633 LEU A CA 1
ATOM 5110 C C . LEU A 1 633 ? -24.545 -31.744 26.937 1.00 87.25 633 LEU A C 1
ATOM 5112 O O . LEU A 1 633 ? -25.016 -32.875 26.794 1.00 87.25 633 LEU A O 1
ATOM 5116 N N . MET A 1 634 ? -23.684 -31.423 27.898 1.00 82.88 634 MET A N 1
ATOM 5117 C CA . MET A 1 634 ? -23.065 -32.391 28.800 1.00 82.88 634 MET A CA 1
ATOM 5118 C C . MET A 1 634 ? -23.940 -32.610 30.041 1.00 82.88 634 MET A C 1
ATOM 5120 O O . MET A 1 634 ? -24.247 -31.647 30.742 1.00 82.88 634 MET A O 1
ATOM 5124 N N . PHE A 1 635 ? -24.317 -33.861 30.333 1.00 72.19 635 PHE A N 1
ATOM 5125 C CA . PHE A 1 635 ? -25.115 -34.215 31.522 1.00 72.19 635 PHE A CA 1
ATOM 5126 C C . PHE A 1 635 ? -24.647 -35.497 32.241 1.00 72.19 635 PHE A C 1
ATOM 5128 O O . PHE A 1 635 ? -25.406 -36.166 32.942 1.00 72.19 635 PHE A O 1
ATOM 5135 N N . SER A 1 636 ? -23.371 -35.852 32.099 1.00 66.38 636 SER A N 1
ATOM 5136 C CA . SER A 1 636 ? -22.786 -37.034 32.736 1.00 66.38 636 SER A CA 1
ATOM 5137 C C . SER A 1 636 ? -22.205 -36.713 34.107 1.00 66.38 636 SER A C 1
ATOM 5139 O O . SER A 1 636 ? -21.185 -36.040 34.170 1.00 66.38 636 SER A O 1
ATOM 5141 N N . GLY A 1 637 ? -22.773 -37.217 35.201 1.00 72.56 637 GLY A N 1
ATOM 5142 C CA . GLY A 1 637 ? -22.203 -36.974 36.527 1.00 72.56 637 GLY A CA 1
ATOM 5143 C C . GLY A 1 637 ? -22.937 -37.668 37.667 1.00 72.56 637 GLY A C 1
ATOM 5144 O O . GLY A 1 637 ? -23.895 -38.403 37.451 1.00 72.56 637 GLY A O 1
ATOM 5145 N N . ASP A 1 638 ? -22.452 -37.426 38.880 1.00 77.75 638 ASP A N 1
ATOM 5146 C CA . ASP A 1 638 ? -22.984 -37.910 40.158 1.00 77.75 638 ASP A CA 1
ATOM 5147 C C . ASP A 1 638 ? -23.726 -36.817 40.956 1.00 77.75 638 ASP A C 1
ATOM 5149 O O . ASP A 1 638 ? -24.102 -37.030 42.109 1.00 77.75 638 ASP A O 1
ATOM 5153 N N . GLY A 1 639 ? -23.920 -35.637 40.360 1.00 79.88 639 GLY A N 1
ATOM 5154 C CA . GLY A 1 639 ? -24.692 -34.536 40.928 1.00 79.88 639 GLY A CA 1
ATOM 5155 C C . GLY A 1 639 ? -26.199 -34.667 40.701 1.00 79.88 639 GLY A C 1
ATOM 5156 O O . GLY A 1 639 ? -26.695 -35.617 40.090 1.00 79.88 639 GLY A O 1
ATOM 5157 N N . HIS A 1 640 ? -26.934 -33.680 41.204 1.00 85.56 640 HIS A N 1
ATOM 5158 C CA . HIS A 1 640 ? -28.395 -33.664 41.186 1.00 85.56 640 HIS A CA 1
ATOM 5159 C C . HIS A 1 640 ? -28.958 -33.337 39.795 1.00 85.56 640 HIS A C 1
ATOM 5161 O O . HIS A 1 640 ? -28.243 -32.895 38.896 1.00 85.56 640 HIS A O 1
ATOM 5167 N N . ALA A 1 641 ? -30.261 -33.563 39.605 1.00 82.94 641 ALA A N 1
ATOM 5168 C CA . ALA A 1 641 ? -30.951 -33.105 38.405 1.00 82.94 641 ALA A CA 1
ATOM 5169 C C . ALA A 1 641 ? -30.907 -31.574 38.337 1.00 82.94 641 ALA A C 1
ATOM 5171 O O . ALA A 1 641 ? -31.204 -30.892 39.321 1.00 82.94 641 ALA A O 1
ATOM 5172 N N . PHE A 1 642 ? -30.550 -31.039 37.171 1.00 82.00 642 PHE A N 1
ATOM 5173 C CA . PHE A 1 642 ? -30.431 -29.598 36.994 1.00 82.00 642 PHE A CA 1
ATOM 5174 C C . PHE A 1 642 ? -31.804 -28.933 37.141 1.00 82.00 642 PHE A C 1
ATOM 5176 O O . PHE A 1 642 ? -32.748 -29.285 36.432 1.00 82.00 642 PHE A O 1
ATOM 5183 N N . ALA A 1 643 ? -31.902 -27.962 38.050 1.00 74.00 643 ALA A N 1
ATOM 5184 C CA . ALA A 1 643 ? -33.144 -27.242 38.344 1.00 74.00 643 ALA A CA 1
ATOM 5185 C C . ALA A 1 643 ? -33.121 -25.764 37.899 1.00 74.00 643 ALA A C 1
ATOM 5187 O O . ALA A 1 643 ? -34.090 -25.049 38.140 1.00 74.00 643 ALA A O 1
ATOM 5188 N N . GLY A 1 644 ? -32.041 -25.320 37.242 1.00 69.00 644 GLY A N 1
ATOM 5189 C CA . GLY A 1 644 ? -31.834 -23.922 36.848 1.00 69.00 644 GLY A CA 1
ATOM 5190 C C . GLY A 1 644 ? -31.367 -23.010 37.991 1.00 69.00 644 GLY A C 1
ATOM 5191 O O . GLY A 1 644 ? -31.370 -23.385 39.167 1.00 69.00 644 GLY A O 1
ATOM 5192 N N . LEU A 1 645 ? -30.945 -21.792 37.640 1.00 64.44 645 LEU A N 1
ATOM 5193 C CA . LEU A 1 645 ? -30.660 -20.688 38.574 1.00 64.44 645 LEU A CA 1
ATOM 5194 C C . LEU A 1 645 ? -31.912 -19.867 38.933 1.00 64.44 645 LEU A C 1
ATOM 5196 O O . LEU A 1 645 ? -31.886 -19.074 39.882 1.00 64.44 645 LEU A O 1
ATOM 5200 N N . SER A 1 646 ? -32.992 -20.038 38.170 1.00 56.59 646 SER A N 1
ATOM 5201 C CA . SER A 1 646 ? -34.331 -19.525 38.453 1.00 56.59 646 SER A CA 1
ATOM 5202 C C . SER A 1 646 ? -35.319 -20.691 38.442 1.00 56.59 646 SER A C 1
ATOM 5204 O O . SER A 1 646 ? -35.276 -21.522 37.538 1.00 56.59 646 SER A O 1
ATOM 5206 N N . ASP A 1 647 ? -36.168 -20.790 39.466 1.00 50.41 647 ASP A N 1
ATOM 5207 C CA . ASP A 1 647 ? -37.146 -21.871 39.610 1.00 50.41 647 ASP A CA 1
ATOM 5208 C C . ASP A 1 647 ? -38.127 -21.880 38.411 1.00 50.41 647 ASP A C 1
ATOM 5210 O O . ASP A 1 647 ? -39.120 -21.158 38.462 1.00 50.41 647 ASP A O 1
ATOM 5214 N N . ALA A 1 648 ? -37.836 -22.640 37.333 1.00 51.19 648 ALA A N 1
ATOM 5215 C CA . ALA A 1 648 ? -38.782 -23.324 36.414 1.00 51.19 648 ALA A CA 1
ATOM 5216 C C . ALA A 1 648 ? -38.335 -23.496 34.937 1.00 51.19 648 ALA A C 1
ATOM 5218 O O . ALA A 1 648 ? -39.055 -24.166 34.183 1.00 51.19 648 ALA A O 1
ATOM 5219 N N . GLU A 1 649 ? -37.205 -22.952 34.477 1.00 65.69 649 GLU A N 1
ATOM 5220 C CA . GLU A 1 649 ? -36.856 -23.016 33.044 1.00 65.69 649 GLU A CA 1
ATOM 5221 C C . GLU A 1 649 ? -35.789 -24.078 32.736 1.00 65.69 649 GLU A C 1
ATOM 5223 O O . GLU A 1 649 ? -34.624 -23.960 33.098 1.00 65.69 649 GLU A O 1
ATOM 5228 N N . LEU A 1 650 ? -36.212 -25.145 32.051 1.00 74.88 650 LEU A N 1
ATOM 5229 C CA . LEU A 1 650 ? -35.323 -26.102 31.388 1.00 74.88 650 LEU A CA 1
ATOM 5230 C C . LEU A 1 650 ? -35.118 -25.672 29.928 1.00 74.88 650 LEU A C 1
ATOM 5232 O O . LEU A 1 650 ? -36.058 -25.133 29.331 1.00 74.88 650 LEU A O 1
ATOM 5236 N N . PRO A 1 651 ? -33.952 -25.957 29.319 1.00 79.75 651 PRO A N 1
ATOM 5237 C CA . PRO A 1 651 ? -33.723 -25.640 27.916 1.00 79.75 651 PRO A CA 1
ATOM 5238 C C . PRO A 1 651 ? -34.741 -26.360 27.025 1.00 79.75 651 PRO A C 1
ATOM 5240 O O . PRO A 1 651 ? -35.021 -27.544 27.211 1.00 79.75 651 PRO A O 1
ATOM 5243 N N . VAL A 1 652 ? -35.287 -25.644 26.041 1.00 81.3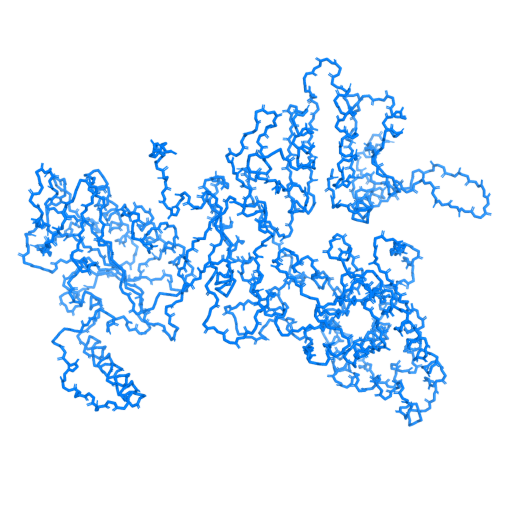8 652 VAL A N 1
ATOM 5244 C CA . VAL A 1 652 ? -36.265 -26.176 25.082 1.00 81.38 652 VAL A CA 1
ATOM 5245 C C . VAL A 1 652 ? -35.607 -26.313 23.717 1.00 81.38 652 VAL A C 1
ATOM 5247 O O . VAL A 1 652 ? -34.950 -25.387 23.249 1.00 81.38 652 VAL A O 1
ATOM 5250 N N . CYS A 1 653 ? -35.811 -27.448 23.057 1.00 81.69 653 CYS A N 1
ATOM 5251 C CA . CYS A 1 653 ? -35.372 -27.685 21.687 1.00 81.69 653 CYS A CA 1
ATOM 5252 C C . CYS A 1 653 ? -36.527 -28.327 20.910 1.00 81.69 653 CYS A C 1
ATOM 5254 O O . CYS A 1 653 ? -37.123 -29.287 21.384 1.00 81.69 653 CYS A O 1
ATOM 5256 N N . ASN A 1 654 ? -36.887 -27.784 19.742 1.00 78.38 654 ASN A N 1
ATOM 5257 C CA . ASN A 1 654 ? -38.017 -28.274 18.929 1.00 78.38 654 ASN A CA 1
ATOM 5258 C C . ASN A 1 654 ? -39.363 -28.368 19.669 1.00 78.38 654 ASN A C 1
ATOM 5260 O O . ASN A 1 654 ? -40.202 -29.202 19.348 1.00 78.38 654 ASN A O 1
ATOM 5264 N N . GLY A 1 655 ? -39.585 -27.489 20.650 1.00 73.19 655 GLY A N 1
ATOM 5265 C CA . GLY A 1 655 ? -40.799 -27.492 21.470 1.00 73.19 655 GLY A CA 1
ATOM 5266 C C . GLY A 1 655 ? -40.792 -28.516 22.611 1.00 73.19 655 GLY A C 1
ATOM 5267 O O . GLY A 1 655 ? -41.721 -28.512 23.415 1.00 73.19 655 GLY A O 1
ATOM 5268 N N . GLU A 1 656 ? -39.744 -29.333 22.741 1.00 77.69 656 GLU A N 1
ATOM 5269 C CA . GLU A 1 656 ? -39.574 -30.291 23.835 1.00 77.69 656 GLU A CA 1
ATOM 5270 C C . GLU A 1 656 ? -38.605 -29.755 24.896 1.00 77.69 656 GLU A C 1
ATOM 5272 O O . GLU A 1 656 ? -37.556 -29.188 24.580 1.00 77.69 656 GLU A O 1
ATOM 5277 N N . LYS A 1 657 ? -38.947 -29.937 26.178 1.00 80.94 657 LYS A N 1
ATOM 5278 C CA . LYS A 1 657 ? -38.049 -29.616 27.296 1.00 80.94 657 LYS A CA 1
ATOM 5279 C C . LYS A 1 657 ? -36.965 -30.686 27.395 1.00 80.94 657 LYS A C 1
ATOM 5281 O O . LYS A 1 657 ? -37.273 -31.861 27.586 1.00 80.94 657 LYS A O 1
ATOM 5286 N N . LEU A 1 658 ? -35.704 -30.276 27.326 1.00 79.12 658 LEU A N 1
ATOM 5287 C CA . LEU A 1 658 ? -34.566 -31.168 27.503 1.00 79.12 658 LEU A CA 1
ATOM 5288 C C . LEU A 1 658 ? -34.378 -31.462 28.993 1.00 79.12 658 LEU A C 1
ATOM 5290 O O . LEU A 1 658 ? -34.042 -30.580 29.785 1.00 79.12 658 LEU A O 1
ATOM 5294 N N . VAL A 1 659 ? -34.594 -32.717 29.378 1.00 77.06 659 VAL A N 1
ATOM 5295 C CA . VAL A 1 659 ? -34.391 -33.171 30.758 1.00 77.06 659 VAL A CA 1
ATOM 5296 C C . VAL A 1 659 ? -32.905 -33.433 30.994 1.00 77.06 659 VAL A C 1
ATOM 5298 O O . VAL A 1 659 ? -32.286 -34.189 30.245 1.00 77.06 659 VAL A O 1
ATOM 5301 N N . ILE A 1 660 ? -32.353 -32.827 32.047 1.00 79.12 660 ILE A N 1
ATOM 5302 C CA . ILE A 1 660 ? -30.981 -33.037 32.529 1.00 79.12 660 ILE A CA 1
ATOM 5303 C C . ILE A 1 660 ? -31.079 -33.780 33.865 1.00 79.12 660 ILE A C 1
ATOM 5305 O O . ILE A 1 660 ? -31.268 -33.178 34.923 1.00 79.12 660 ILE A O 1
ATOM 5309 N N . SER A 1 661 ? -31.011 -35.110 33.806 1.00 74.50 661 SER A N 1
ATOM 5310 C CA . SER A 1 661 ? -31.251 -35.990 34.959 1.00 74.50 661 SER A CA 1
ATOM 5311 C C . SER A 1 661 ? -30.139 -35.967 36.010 1.00 74.50 661 SER A C 1
ATOM 5313 O O . SER A 1 661 ? -30.389 -36.319 37.159 1.00 74.50 661 SER A O 1
ATOM 5315 N N . SER A 1 662 ? -28.928 -35.572 35.619 1.00 80.50 662 SER A N 1
ATOM 5316 C CA . SER A 1 662 ? -27.737 -35.531 36.471 1.00 80.50 662 SER A CA 1
ATOM 5317 C C . SER A 1 662 ? -26.779 -34.445 35.989 1.00 80.50 662 SER A C 1
ATOM 5319 O O . SER A 1 662 ? -26.547 -34.316 34.787 1.00 80.50 662 SER A O 1
ATOM 5321 N N . THR A 1 663 ? -26.197 -33.681 36.908 1.00 82.75 663 THR A N 1
ATOM 5322 C CA . THR A 1 663 ? -25.127 -32.714 36.614 1.00 82.75 663 THR A CA 1
ATOM 5323 C C . THR A 1 663 ? -23.760 -33.245 37.037 1.00 82.75 663 THR A C 1
ATOM 5325 O O . THR A 1 663 ? -23.649 -34.058 37.954 1.00 82.75 663 THR A O 1
ATOM 5328 N N . GLU A 1 664 ? -22.685 -32.745 36.428 1.00 85.75 664 GLU A N 1
ATOM 5329 C CA . GLU A 1 664 ? -21.337 -32.932 36.981 1.00 85.75 664 GLU A CA 1
ATOM 5330 C C . GLU A 1 664 ? -21.193 -32.141 38.289 1.00 85.75 664 GLU A C 1
ATOM 5332 O O . GLU A 1 664 ? -21.503 -30.947 38.326 1.00 85.75 664 GLU A O 1
ATOM 5337 N N . ASN A 1 665 ? -20.695 -32.789 39.348 1.00 85.12 665 ASN A N 1
ATOM 5338 C CA . ASN A 1 665 ? -20.398 -32.126 40.614 1.00 85.12 665 ASN A CA 1
ATOM 5339 C C . ASN A 1 665 ? -18.967 -31.573 40.613 1.00 85.12 665 ASN A C 1
ATOM 5341 O O . ASN A 1 665 ? -17.996 -32.315 40.430 1.00 85.12 665 ASN A O 1
ATOM 5345 N N . ARG A 1 666 ? -18.815 -30.259 40.807 1.00 87.31 666 ARG A N 1
ATOM 5346 C CA . ARG A 1 666 ? -17.526 -29.568 40.710 1.00 87.31 666 ARG A CA 1
ATOM 5347 C C . ARG A 1 666 ? -17.178 -28.800 41.963 1.00 87.31 666 ARG A C 1
ATOM 5349 O O . ARG A 1 666 ? -17.885 -27.895 42.388 1.00 87.31 666 ARG A O 1
ATOM 5356 N N . THR A 1 667 ? -16.009 -29.115 42.510 1.00 86.38 667 THR A N 1
ATOM 5357 C CA . THR A 1 667 ? -15.398 -28.297 43.552 1.00 86.38 667 THR A CA 1
ATOM 5358 C C . THR A 1 667 ? -14.781 -27.045 42.936 1.00 86.38 667 THR A C 1
ATOM 5360 O O . THR A 1 667 ? -13.887 -27.147 42.092 1.00 86.38 667 THR A O 1
ATOM 5363 N N . VAL A 1 668 ? -15.238 -25.882 43.387 1.00 87.56 668 VAL A N 1
ATOM 5364 C CA . VAL A 1 668 ? -14.784 -24.563 42.933 1.00 87.56 668 VAL A CA 1
ATOM 5365 C C . VAL A 1 668 ? -14.242 -23.751 44.104 1.00 87.56 668 VAL A C 1
ATOM 5367 O O . VAL A 1 668 ? -14.572 -24.008 45.262 1.00 87.56 668 VAL A O 1
ATOM 5370 N N . GLU A 1 669 ? -13.402 -22.775 43.796 1.00 85.94 669 GLU A N 1
ATOM 5371 C CA . GLU A 1 669 ? -12.987 -21.735 44.734 1.00 85.94 669 GLU A CA 1
ATOM 5372 C C . GLU A 1 669 ? -13.783 -20.473 44.416 1.00 85.94 669 GLU A C 1
ATOM 5374 O O . GLU A 1 669 ? -13.721 -19.964 43.295 1.00 85.94 669 GLU A O 1
ATOM 5379 N N . VAL A 1 670 ? -14.580 -20.007 45.378 1.00 84.12 670 VAL A N 1
ATOM 5380 C CA . VAL A 1 670 ? -15.402 -18.804 45.218 1.00 84.12 670 VAL A CA 1
ATOM 5381 C C . VAL A 1 670 ? -14.769 -17.648 45.991 1.00 84.12 670 VAL A C 1
ATOM 5383 O O . VAL A 1 670 ? -14.519 -17.770 47.190 1.00 84.12 670 VAL A O 1
ATOM 5386 N N . SER A 1 671 ? -14.545 -16.524 45.314 1.00 82.31 671 SER A N 1
ATOM 5387 C CA . SER A 1 671 ? -14.138 -15.246 45.908 1.00 82.31 671 SER A CA 1
ATOM 5388 C C . SER A 1 671 ? -15.266 -14.210 45.807 1.00 82.31 671 SER A C 1
ATOM 5390 O O . SER A 1 671 ? -16.346 -14.506 45.296 1.00 82.31 671 SER A O 1
ATOM 5392 N N . GLU A 1 672 ? -15.028 -12.980 46.270 1.00 78.19 672 GLU A N 1
ATOM 5393 C CA . GLU A 1 672 ? -15.985 -11.874 46.102 1.00 78.19 672 GLU A CA 1
ATOM 5394 C C . GLU A 1 672 ? -16.242 -11.518 44.629 1.00 78.19 672 GLU A C 1
ATOM 5396 O O . GLU A 1 672 ? -17.312 -11.007 44.304 1.00 78.19 672 GLU A O 1
ATOM 5401 N N . HIS A 1 673 ? -15.305 -11.826 43.726 1.00 79.75 673 HIS A N 1
ATOM 5402 C CA . HIS A 1 673 ? -15.376 -11.397 42.326 1.00 79.75 673 HIS A CA 1
ATOM 5403 C C . HIS A 1 673 ? -15.496 -12.546 41.321 1.00 79.75 673 HIS A C 1
ATOM 5405 O O . HIS A 1 673 ? -15.977 -12.333 40.205 1.00 79.75 673 HIS A O 1
ATOM 5411 N N . ASN A 1 674 ? -15.094 -13.772 41.671 1.00 85.25 674 ASN A N 1
ATOM 5412 C CA . ASN A 1 674 ? -15.053 -14.880 40.715 1.00 85.25 674 ASN A CA 1
ATOM 5413 C C . ASN A 1 674 ? -15.318 -16.271 41.314 1.00 85.25 674 ASN A C 1
ATOM 5415 O O . ASN A 1 674 ? -15.202 -16.508 42.515 1.00 85.25 674 ASN A O 1
ATOM 5419 N N . ILE A 1 675 ? -15.689 -17.188 40.420 1.00 86.25 675 ILE A N 1
ATOM 5420 C CA . ILE A 1 675 ? -15.801 -18.630 40.641 1.00 86.25 675 ILE A CA 1
ATOM 5421 C C . ILE A 1 675 ? -14.717 -19.299 39.793 1.00 86.25 675 ILE A C 1
ATOM 5423 O O . ILE A 1 675 ? -14.764 -19.235 38.560 1.00 86.25 675 ILE A O 1
ATOM 5427 N N . CYS A 1 676 ? -13.760 -19.951 40.447 1.00 85.94 676 CYS A N 1
ATOM 5428 C CA . CYS A 1 676 ? -12.600 -20.572 39.815 1.00 85.94 676 CYS A CA 1
ATOM 5429 C C . CYS A 1 676 ? -12.681 -22.100 39.881 1.00 85.94 676 CYS A C 1
ATOM 5431 O O . CYS A 1 676 ? -12.817 -22.696 40.954 1.00 85.94 676 CYS A O 1
ATOM 5433 N N . PHE A 1 677 ? -12.545 -22.750 38.728 1.00 84.56 677 PHE A N 1
ATOM 5434 C CA . PHE A 1 677 ? -12.465 -24.204 38.637 1.00 84.56 677 PHE A CA 1
ATOM 5435 C C . PHE A 1 677 ? -11.020 -24.691 38.791 1.00 84.56 677 PHE A C 1
ATOM 5437 O O . PHE A 1 677 ? -10.086 -24.154 38.187 1.00 84.56 677 PHE A O 1
ATOM 5444 N N . LYS A 1 678 ? -10.824 -25.763 39.566 1.00 78.25 678 LYS A N 1
ATOM 5445 C CA . LYS A 1 678 ? -9.493 -26.354 39.773 1.00 78.25 678 LYS A CA 1
ATOM 5446 C C . LYS A 1 678 ? -8.898 -26.886 38.467 1.00 78.25 678 LYS A C 1
ATOM 5448 O O . LYS A 1 678 ? -9.605 -27.413 37.612 1.00 78.25 678 LYS A O 1
ATOM 5453 N N . HIS A 1 679 ? -7.574 -26.786 38.342 1.00 73.94 679 HIS A N 1
ATOM 5454 C CA . HIS A 1 679 ? -6.809 -27.201 37.155 1.00 73.94 679 HIS A CA 1
ATOM 5455 C C . HIS A 1 679 ? -7.251 -26.527 35.844 1.00 73.94 679 HIS A C 1
ATOM 5457 O O . HIS A 1 679 ? -7.000 -27.075 34.773 1.00 73.94 679 HIS A O 1
ATOM 5463 N N . SER A 1 680 ? -7.893 -25.353 35.925 1.00 73.38 680 SER A N 1
ATOM 5464 C CA . SER A 1 680 ? -8.435 -24.634 34.762 1.00 73.38 680 SER A CA 1
ATOM 5465 C C . SER A 1 680 ? -9.365 -25.499 33.904 1.00 73.38 680 SER A C 1
ATOM 5467 O O . SER A 1 680 ? -9.333 -25.414 32.679 1.00 73.38 680 SER A O 1
ATOM 5469 N N . ARG A 1 681 ? -10.158 -26.370 34.546 1.00 78.94 681 ARG A N 1
ATOM 5470 C CA . ARG A 1 681 ? -11.016 -27.327 33.846 1.00 78.94 681 ARG A CA 1
ATOM 5471 C C . ARG A 1 681 ? -12.449 -27.311 34.352 1.00 78.94 681 ARG A C 1
ATOM 5473 O O . ARG A 1 681 ? -12.690 -27.444 35.548 1.00 78.94 681 ARG A O 1
ATOM 5480 N N . VAL A 1 682 ? -13.380 -27.219 33.416 1.00 84.81 682 VAL A N 1
ATOM 5481 C CA . VAL A 1 682 ? -14.828 -27.210 33.637 1.00 84.81 682 VAL A CA 1
ATOM 5482 C C . VAL A 1 682 ? -15.385 -28.631 33.515 1.00 84.81 682 VAL A C 1
ATOM 5484 O O . VAL A 1 682 ? -16.016 -29.127 34.450 1.00 84.81 682 VAL A O 1
ATOM 5487 N N . GLY A 1 683 ? -15.118 -29.299 32.387 1.00 79.12 683 GLY A N 1
ATOM 5488 C CA . GLY A 1 683 ? -15.622 -30.634 32.071 1.00 79.12 683 GLY A CA 1
ATOM 5489 C C . GLY A 1 683 ? -14.766 -31.777 32.614 1.00 79.12 683 GLY A C 1
ATOM 5490 O O . GLY A 1 683 ? -13.672 -31.601 33.168 1.00 79.12 683 GLY A O 1
ATOM 5491 N N . SER A 1 684 ? -15.295 -32.999 32.568 1.00 79.25 684 SER A N 1
ATOM 5492 C CA . SER A 1 684 ? -14.578 -34.209 32.992 1.00 79.25 684 SER A CA 1
ATOM 5493 C C . SER A 1 684 ? -13.503 -34.596 31.974 1.00 79.25 684 SER A C 1
ATOM 5495 O O . SER A 1 684 ? -13.397 -34.039 30.881 1.00 79.25 684 SER A O 1
ATOM 5497 N N . ARG A 1 685 ? -12.590 -35.502 32.343 1.00 79.12 685 ARG A N 1
ATOM 5498 C CA . ARG A 1 685 ? -11.548 -35.907 31.394 1.00 79.12 685 ARG A CA 1
ATOM 5499 C C . ARG A 1 685 ? -12.173 -36.722 30.266 1.00 79.12 685 ARG A C 1
ATOM 5501 O O . ARG A 1 685 ? -12.737 -37.777 30.529 1.00 79.12 685 ARG A O 1
ATOM 5508 N N . GLY A 1 686 ? -11.989 -36.281 29.023 1.00 78.31 686 GLY A N 1
ATOM 5509 C CA . GLY A 1 686 ? -12.463 -37.012 27.849 1.00 78.31 686 GLY A CA 1
ATOM 5510 C C . GLY A 1 686 ? -13.831 -36.560 27.331 1.00 78.31 686 GLY A C 1
ATOM 5511 O O . GLY A 1 686 ? -14.397 -37.285 26.517 1.00 78.31 686 GLY A O 1
ATOM 5512 N N . CYS A 1 687 ? -14.361 -35.402 27.749 1.00 82.62 687 CYS A N 1
ATOM 5513 C CA . CYS A 1 687 ? -15.589 -34.808 27.205 1.00 82.62 687 CYS A CA 1
ATOM 5514 C C . CYS A 1 687 ? -15.587 -34.693 25.672 1.00 82.62 687 CYS A C 1
ATOM 5516 O O . CYS A 1 687 ? -16.626 -34.898 25.045 1.00 82.62 687 CYS A O 1
ATOM 5518 N N . CYS A 1 688 ? -14.427 -34.487 25.036 1.00 86.12 688 CYS A N 1
ATOM 5519 C CA . CYS A 1 688 ? -14.339 -34.439 23.574 1.00 86.12 688 CYS A CA 1
ATOM 5520 C C . CYS A 1 688 ? -14.661 -35.773 22.881 1.00 86.12 688 CYS A C 1
ATOM 5522 O O . CYS A 1 688 ? -14.722 -35.812 21.656 1.00 86.12 688 CYS A O 1
ATOM 5524 N N . ARG A 1 689 ? -14.914 -36.868 23.612 1.00 83.75 689 ARG A N 1
ATOM 5525 C CA . ARG A 1 689 ? -15.464 -38.112 23.045 1.00 83.75 689 ARG A CA 1
ATOM 5526 C C . ARG A 1 689 ? -16.903 -37.971 22.540 1.00 83.75 689 ARG A C 1
ATOM 5528 O O . ARG A 1 689 ? -17.337 -38.810 21.750 1.00 83.75 689 ARG A O 1
ATOM 5535 N N . ALA A 1 690 ? -17.639 -36.965 23.021 1.00 82.38 690 ALA A N 1
ATOM 5536 C CA . ALA A 1 690 ? -19.014 -36.705 22.609 1.00 82.38 690 ALA A CA 1
ATOM 5537 C C . ALA A 1 690 ? -19.075 -36.556 21.087 1.00 82.38 690 ALA A C 1
ATOM 5539 O O . ALA A 1 690 ? -18.240 -35.860 20.520 1.00 82.38 690 ALA A O 1
ATOM 5540 N N . GLY A 1 691 ? -20.008 -37.229 20.418 1.00 79.19 691 GLY A N 1
ATOM 5541 C CA . GLY A 1 691 ? -20.126 -37.188 18.957 1.00 79.19 691 GLY A CA 1
ATOM 5542 C C . GLY A 1 691 ? -19.370 -38.282 18.202 1.00 79.19 691 GLY A C 1
ATOM 5543 O O . GLY A 1 691 ? -19.723 -38.568 17.059 1.00 79.19 691 GLY A O 1
ATOM 5544 N N . LEU A 1 692 ? -18.380 -38.927 18.834 1.00 82.12 692 LEU A N 1
ATOM 5545 C CA . LEU A 1 692 ? -17.629 -40.036 18.242 1.00 82.12 692 LEU A CA 1
ATOM 5546 C C . LEU A 1 692 ? -18.271 -41.383 18.576 1.00 82.12 692 LEU A C 1
ATOM 5548 O O . LEU A 1 692 ? -18.636 -41.640 19.727 1.00 82.12 692 LEU A O 1
ATOM 5552 N N . THR A 1 693 ? -18.309 -42.279 17.595 1.00 82.62 693 THR A N 1
ATOM 5553 C CA . THR A 1 693 ? -18.698 -43.685 17.770 1.00 82.62 693 THR A CA 1
ATOM 5554 C C . THR A 1 693 ? -17.679 -44.451 18.620 1.00 82.62 693 THR A C 1
ATOM 5556 O O . THR A 1 693 ? -16.504 -44.085 18.703 1.00 82.62 693 THR A O 1
ATOM 5559 N N . HIS A 1 694 ? -18.078 -45.585 19.207 1.00 81.62 694 HIS A N 1
ATOM 5560 C CA . HIS A 1 694 ? -17.158 -46.458 19.955 1.00 81.62 694 HIS A CA 1
ATOM 5561 C C . HIS A 1 694 ? -15.902 -46.855 19.160 1.00 81.62 694 HIS A C 1
ATOM 5563 O O . HIS A 1 694 ? -14.803 -46.914 19.721 1.00 81.62 694 HIS A O 1
ATOM 5569 N N . LYS A 1 695 ? -16.047 -47.093 17.850 1.00 83.38 695 LYS A N 1
ATOM 5570 C CA . LYS A 1 695 ? -14.927 -47.420 16.960 1.00 83.38 695 LYS A CA 1
ATOM 5571 C C . LYS A 1 695 ? -13.973 -46.235 16.805 1.00 83.38 695 LYS A C 1
ATOM 5573 O O . LYS A 1 695 ? -12.768 -46.413 16.964 1.00 83.38 695 LYS A O 1
ATOM 5578 N N . GLU A 1 696 ? -14.495 -45.039 16.545 1.00 84.94 696 GLU A N 1
ATOM 5579 C CA . GLU A 1 696 ? -13.689 -43.818 16.407 1.00 84.94 696 GLU A CA 1
ATOM 5580 C C . GLU A 1 696 ? -12.975 -43.463 17.709 1.00 84.94 696 GLU A C 1
ATOM 5582 O O . GLU A 1 696 ? -11.781 -43.182 17.680 1.00 84.94 696 GLU A O 1
ATOM 5587 N N . ARG A 1 697 ? -13.655 -43.565 18.860 1.00 85.94 697 ARG A N 1
ATOM 5588 C CA . ARG A 1 697 ? -13.044 -43.344 20.183 1.00 85.94 697 ARG A CA 1
ATOM 5589 C C . ARG A 1 697 ? -11.839 -44.258 20.404 1.00 85.94 697 ARG A C 1
ATOM 5591 O O . ARG A 1 697 ? -10.795 -43.795 20.858 1.00 85.94 697 ARG A O 1
ATOM 5598 N N . ARG A 1 698 ? -11.968 -45.546 20.064 1.00 84.12 698 ARG A N 1
ATOM 5599 C CA . ARG A 1 698 ? -10.887 -46.532 20.207 1.00 84.12 698 ARG A CA 1
ATOM 5600 C C . ARG A 1 698 ? -9.716 -46.237 19.269 1.00 84.12 698 ARG A C 1
ATOM 5602 O O . ARG A 1 698 ? -8.573 -46.285 19.714 1.00 84.12 698 ARG A O 1
ATOM 5609 N N . LEU A 1 699 ? -9.995 -45.925 18.002 1.00 86.56 699 LEU A N 1
ATOM 5610 C CA . LEU A 1 699 ? -8.963 -45.588 17.015 1.00 86.56 699 LEU A CA 1
ATOM 5611 C C . LEU A 1 699 ? -8.222 -44.298 17.387 1.00 86.56 699 LEU A C 1
ATOM 5613 O O . LEU A 1 699 ? -6.997 -44.269 17.347 1.00 86.56 699 LEU A O 1
ATOM 5617 N N . ALA A 1 700 ? -8.953 -43.266 17.808 1.00 84.88 700 ALA A N 1
ATOM 5618 C CA . ALA A 1 700 ? -8.403 -41.989 18.247 1.00 84.88 700 ALA A CA 1
ATOM 5619 C C . ALA A 1 700 ? -7.499 -42.148 19.482 1.00 84.88 700 ALA A C 1
ATOM 5621 O O . ALA A 1 700 ? -6.374 -41.652 19.506 1.00 84.88 700 ALA A O 1
ATOM 5622 N N . ALA A 1 701 ? -7.955 -42.915 20.480 1.00 84.56 701 ALA A N 1
ATOM 5623 C CA . ALA A 1 701 ? -7.165 -43.232 21.666 1.00 84.56 701 ALA A CA 1
ATOM 5624 C C . ALA A 1 701 ? -5.871 -43.987 21.319 1.00 84.56 701 ALA A C 1
ATOM 5626 O O . ALA A 1 701 ? -4.813 -43.659 21.851 1.00 84.56 701 ALA A O 1
ATOM 5627 N N . GLN A 1 702 ? -5.947 -44.967 20.413 1.00 84.50 702 GLN A N 1
ATOM 5628 C CA . GLN A 1 702 ? -4.783 -45.732 19.972 1.00 84.50 702 GLN A CA 1
ATOM 5629 C C . GLN A 1 702 ? -3.784 -44.858 19.202 1.00 84.50 702 GLN A C 1
ATOM 5631 O O . GLN A 1 702 ? -2.601 -44.866 19.533 1.00 84.50 702 GLN A O 1
ATOM 5636 N N . ALA A 1 703 ? -4.261 -44.062 18.241 1.00 84.12 703 ALA A N 1
ATOM 5637 C CA . ALA A 1 703 ? -3.424 -43.152 17.462 1.00 84.12 703 ALA A CA 1
ATOM 5638 C C . ALA A 1 703 ? -2.699 -42.136 18.358 1.00 84.12 703 ALA A C 1
ATOM 5640 O O . ALA A 1 703 ? -1.503 -41.914 18.196 1.00 84.12 703 ALA A O 1
ATOM 5641 N N . TYR A 1 704 ? -3.391 -41.576 19.356 1.00 83.56 704 TYR A N 1
ATOM 5642 C CA . TYR A 1 704 ? -2.780 -40.660 20.319 1.00 83.56 704 TYR A CA 1
ATOM 5643 C C . TYR A 1 704 ? -1.672 -41.327 21.151 1.00 83.56 704 TYR A C 1
ATOM 5645 O O . TYR A 1 704 ? -0.616 -40.729 21.358 1.00 83.56 704 TYR A O 1
ATOM 5653 N N . CYS A 1 705 ? -1.887 -42.563 21.617 1.00 82.75 705 CYS A N 1
ATOM 5654 C CA . CYS A 1 705 ? -0.855 -43.327 22.321 1.00 82.75 705 CYS A CA 1
ATOM 5655 C C . CYS A 1 705 ? 0.349 -43.624 21.418 1.00 82.75 705 CYS A C 1
ATOM 5657 O O . CYS A 1 705 ? 1.485 -43.495 21.860 1.00 82.75 705 CYS A O 1
ATOM 5659 N N . ASP A 1 706 ? 0.124 -43.997 20.158 1.00 82.62 706 ASP A N 1
ATOM 5660 C CA . ASP A 1 706 ? 1.213 -44.281 19.222 1.00 82.62 706 ASP A CA 1
ATOM 5661 C C . ASP A 1 706 ? 2.029 -43.012 18.881 1.00 82.62 706 ASP A C 1
ATOM 5663 O O . ASP A 1 706 ? 3.263 -43.064 18.897 1.00 82.62 706 ASP A O 1
ATOM 5667 N N . ASP A 1 707 ? 1.374 -41.862 18.673 1.00 80.00 707 ASP A N 1
ATOM 5668 C CA . ASP A 1 707 ? 2.027 -40.556 18.465 1.00 80.00 707 ASP A CA 1
ATOM 5669 C C . ASP A 1 707 ? 2.851 -40.130 19.690 1.00 80.00 707 ASP A C 1
ATOM 5671 O O . ASP A 1 707 ? 4.012 -39.727 19.569 1.00 80.00 707 ASP A O 1
ATOM 5675 N N . LYS A 1 708 ? 2.266 -40.244 20.890 1.00 79.62 708 LYS A N 1
ATOM 5676 C CA . LYS A 1 708 ? 2.944 -39.911 22.149 1.00 79.62 708 LYS A CA 1
ATOM 5677 C C . LYS A 1 708 ? 4.176 -40.791 22.364 1.00 79.62 708 LYS A C 1
ATOM 5679 O O . LYS A 1 708 ? 5.228 -40.286 22.754 1.00 79.62 708 LYS A O 1
ATOM 5684 N N . TYR A 1 709 ? 4.070 -42.085 22.076 1.00 82.44 709 TYR A N 1
ATOM 5685 C CA . TYR A 1 709 ? 5.182 -43.028 22.157 1.00 82.44 709 TYR A CA 1
ATOM 5686 C C . TYR A 1 709 ? 6.320 -42.628 21.233 1.00 82.44 709 TYR A C 1
ATOM 5688 O O . TYR A 1 709 ? 7.467 -42.539 21.669 1.00 82.44 709 TYR A O 1
ATOM 5696 N N . LYS A 1 710 ? 5.995 -42.307 19.980 1.00 82.88 710 LYS A N 1
ATOM 5697 C CA . LYS A 1 710 ? 6.982 -41.872 18.995 1.00 82.88 710 LYS A CA 1
ATOM 5698 C C . LYS A 1 710 ? 7.731 -40.614 19.449 1.00 82.88 710 LYS A C 1
ATOM 5700 O O . LYS A 1 710 ? 8.960 -40.602 19.420 1.00 82.88 710 LYS A O 1
ATOM 5705 N N . LEU A 1 711 ? 7.012 -39.596 19.927 1.00 79.81 711 LEU A N 1
ATOM 5706 C CA . LEU A 1 711 ? 7.608 -38.345 20.411 1.00 79.81 711 LEU A CA 1
ATOM 5707 C C . LEU A 1 711 ? 8.516 -38.553 21.632 1.00 79.81 711 LEU A C 1
ATOM 5709 O O . LEU A 1 711 ? 9.606 -37.983 21.691 1.00 79.81 711 LEU A O 1
ATOM 5713 N N . GLU A 1 712 ? 8.102 -39.377 22.597 1.00 80.19 712 GLU A N 1
ATOM 5714 C CA . GLU A 1 712 ? 8.929 -39.686 23.770 1.00 80.19 712 GLU A CA 1
ATOM 5715 C C . GLU A 1 712 ? 10.182 -40.493 23.387 1.00 80.19 712 GLU A C 1
ATOM 5717 O O . GLU A 1 712 ? 11.257 -40.219 23.918 1.00 80.19 712 GLU A O 1
ATOM 5722 N N . CYS A 1 713 ? 10.094 -41.421 22.424 1.00 82.62 713 CYS A N 1
ATOM 5723 C CA . CYS A 1 713 ? 11.266 -42.115 21.878 1.00 82.62 713 CYS A CA 1
ATOM 5724 C C . CYS A 1 713 ? 12.245 -41.148 21.190 1.00 82.62 713 CYS A C 1
ATOM 5726 O O . CYS A 1 713 ? 13.451 -41.233 21.418 1.00 82.62 713 CYS A O 1
ATOM 5728 N N . GLU A 1 714 ? 11.748 -40.212 20.377 1.00 80.75 714 GLU A N 1
ATOM 5729 C CA . GLU A 1 714 ? 12.575 -39.194 19.711 1.00 80.75 714 GLU A CA 1
ATOM 5730 C C . GLU A 1 714 ? 13.239 -38.234 20.713 1.00 80.75 714 GLU A C 1
ATOM 5732 O O . GLU A 1 714 ? 14.388 -37.824 20.523 1.00 80.75 714 GLU A O 1
ATOM 5737 N N . ALA A 1 715 ? 12.535 -37.868 21.787 1.00 76.06 715 ALA A N 1
ATOM 5738 C CA . ALA A 1 715 ? 13.078 -37.045 22.864 1.00 76.06 715 ALA A CA 1
ATOM 5739 C C . ALA A 1 715 ? 14.117 -37.808 23.701 1.00 76.06 715 ALA A C 1
ATOM 5741 O O . ALA A 1 715 ? 15.157 -37.245 24.045 1.00 76.06 715 ALA A O 1
ATOM 5742 N N . ALA A 1 716 ? 13.870 -39.087 23.996 1.00 82.38 716 ALA A N 1
ATOM 5743 C CA . ALA A 1 716 ? 14.822 -39.951 24.686 1.00 82.38 716 ALA A CA 1
ATOM 5744 C C . ALA A 1 716 ? 16.105 -40.131 23.861 1.00 82.38 716 ALA A C 1
ATOM 5746 O O . ALA A 1 716 ? 17.198 -39.975 24.401 1.00 82.38 716 ALA A O 1
ATOM 5747 N N . ALA A 1 717 ? 15.981 -40.331 22.543 1.00 80.75 717 ALA A N 1
ATOM 5748 C CA . ALA A 1 717 ? 17.115 -40.410 21.624 1.00 80.75 717 ALA A CA 1
ATOM 5749 C C . ALA A 1 717 ? 17.928 -39.104 21.575 1.00 80.75 717 ALA A C 1
ATOM 5751 O O . ALA A 1 717 ? 19.155 -39.148 21.621 1.00 80.75 717 ALA A O 1
ATOM 5752 N N . ARG A 1 718 ? 17.262 -37.938 21.539 1.00 80.19 718 ARG A N 1
ATOM 5753 C CA . ARG A 1 718 ? 17.935 -36.624 21.583 1.00 80.19 718 ARG A CA 1
ATOM 5754 C C . ARG A 1 718 ? 18.677 -36.360 22.894 1.00 80.19 718 ARG A C 1
ATOM 5756 O O . ARG A 1 718 ? 19.704 -35.692 22.869 1.00 80.19 718 ARG A O 1
ATOM 5763 N N . ASN A 1 719 ? 18.163 -36.867 24.014 1.00 77.12 719 ASN A N 1
ATOM 5764 C CA . ASN A 1 719 ? 18.688 -36.587 25.354 1.00 77.12 719 ASN A CA 1
ATOM 5765 C C . ASN A 1 719 ? 19.501 -37.747 25.965 1.00 77.12 719 ASN A C 1
ATOM 5767 O O . ASN A 1 719 ? 19.899 -37.654 27.123 1.00 77.12 719 ASN A O 1
ATOM 5771 N N . GLY A 1 720 ? 19.736 -38.840 25.228 1.00 83.12 720 GLY A N 1
ATOM 5772 C CA . GLY A 1 720 ? 20.485 -40.008 25.714 1.00 83.12 720 GLY A CA 1
ATOM 5773 C C . GLY A 1 720 ? 19.804 -40.778 26.855 1.00 83.12 720 GLY A C 1
ATOM 5774 O O . GLY A 1 720 ? 20.486 -41.395 27.670 1.00 83.12 720 GLY A O 1
ATOM 5775 N N . LEU A 1 721 ? 18.473 -40.726 26.944 1.00 84.12 721 LEU A N 1
ATOM 5776 C CA . LEU A 1 721 ? 17.679 -41.400 27.976 1.00 84.12 721 LEU A CA 1
ATOM 5777 C C . LEU A 1 721 ? 17.194 -42.784 27.493 1.00 84.12 721 LEU A C 1
ATOM 5779 O O . LEU A 1 721 ? 17.060 -42.998 26.286 1.00 84.12 721 LEU A O 1
ATOM 5783 N N . PRO A 1 722 ? 16.910 -43.736 28.404 1.00 82.50 722 PRO A N 1
ATOM 5784 C CA . PRO A 1 722 ? 16.326 -45.025 28.036 1.00 82.50 722 PRO A CA 1
ATOM 5785 C C . PRO A 1 722 ? 14.953 -44.856 27.369 1.00 82.50 722 PRO A C 1
ATOM 5787 O O . PRO A 1 722 ? 14.194 -43.944 27.701 1.00 82.50 722 PRO A O 1
ATOM 5790 N N . LEU A 1 723 ? 14.635 -45.754 26.430 1.00 81.44 723 LEU A N 1
ATOM 5791 C CA . LEU A 1 723 ? 13.354 -45.734 25.723 1.00 81.44 723 LEU A CA 1
ATOM 5792 C C . LEU A 1 723 ? 12.185 -45.943 26.705 1.00 81.44 723 LEU A C 1
ATOM 5794 O O . LEU A 1 723 ? 12.277 -46.799 27.590 1.00 81.44 723 LEU A O 1
ATOM 5798 N N . PRO A 1 724 ? 11.081 -45.195 26.548 1.00 79.00 724 PRO A N 1
ATOM 5799 C CA . PRO A 1 724 ? 9.894 -45.344 27.386 1.00 79.00 724 PRO A CA 1
ATOM 5800 C C . PRO A 1 724 ? 9.215 -46.708 27.164 1.00 79.00 724 PRO A C 1
ATOM 5802 O O . PRO A 1 724 ? 9.270 -47.270 26.072 1.00 79.00 724 PRO A O 1
ATOM 5805 N N . ASP A 1 725 ? 8.531 -47.239 28.184 1.00 76.44 725 ASP A N 1
ATOM 5806 C CA . ASP A 1 725 ? 7.699 -48.443 28.040 1.00 76.44 725 ASP A CA 1
ATOM 5807 C C . ASP A 1 725 ? 6.346 -48.086 27.405 1.00 76.44 725 ASP A C 1
ATOM 5809 O O . ASP A 1 725 ? 5.575 -47.283 27.944 1.00 76.44 725 ASP A O 1
ATOM 5813 N N . LYS A 1 726 ? 6.020 -48.734 26.280 1.00 72.06 726 LYS A N 1
ATOM 5814 C CA . LYS A 1 726 ? 4.757 -48.543 25.556 1.00 72.06 726 LYS A CA 1
ATOM 5815 C C . LYS A 1 726 ? 3.524 -48.864 26.416 1.00 72.06 726 LYS A C 1
ATOM 5817 O O . LYS A 1 726 ? 2.465 -48.274 26.201 1.00 72.06 726 LYS A O 1
ATOM 5822 N N . LYS A 1 727 ? 3.634 -49.754 27.413 1.00 66.69 727 LYS A N 1
ATOM 5823 C CA . LYS A 1 727 ? 2.520 -50.106 28.318 1.00 66.69 727 LYS A CA 1
ATOM 5824 C C . LYS A 1 727 ? 2.118 -48.966 29.254 1.00 66.69 727 LYS A C 1
ATOM 5826 O O . LYS A 1 727 ? 0.938 -48.850 29.573 1.00 66.69 727 LYS A O 1
ATOM 5831 N N . ASN A 1 728 ? 3.045 -48.078 29.618 1.00 64.88 728 ASN A N 1
ATOM 5832 C CA . ASN A 1 728 ? 2.768 -46.945 30.513 1.00 64.88 728 ASN A CA 1
ATOM 5833 C C . ASN A 1 728 ? 1.975 -45.810 29.842 1.00 64.88 728 ASN A C 1
ATOM 5835 O O . ASN A 1 728 ? 1.599 -44.840 30.500 1.00 64.88 728 ASN A O 1
ATOM 5839 N N . GLN A 1 729 ? 1.699 -45.916 28.540 1.00 63.75 729 GLN A N 1
ATOM 5840 C CA . GLN A 1 729 ? 0.990 -44.882 27.786 1.00 63.75 729 GLN A CA 1
ATOM 5841 C C . GLN A 1 729 ? -0.519 -45.120 27.653 1.00 63.75 729 GLN A C 1
ATOM 5843 O O . GLN A 1 729 ? -1.251 -44.230 27.209 1.00 63.75 729 GLN A O 1
ATOM 5848 N N . TYR A 1 730 ? -1.008 -46.288 28.072 1.00 63.56 730 TYR A N 1
ATOM 5849 C CA . TYR A 1 730 ? -2.423 -46.635 28.008 1.00 63.56 730 TYR A CA 1
ATOM 5850 C C . TYR A 1 730 ? -3.127 -46.296 29.329 1.00 63.56 730 TYR A C 1
ATOM 5852 O O . TYR A 1 730 ? -3.111 -47.065 30.283 1.00 63.56 730 TYR A O 1
ATOM 5860 N N . SER A 1 731 ? -3.772 -45.128 29.372 1.00 64.00 731 SER A N 1
ATOM 5861 C CA . SER A 1 731 ? -4.773 -44.787 30.391 1.00 64.00 731 SER A CA 1
ATOM 5862 C C . SER A 1 731 ? -6.146 -45.314 29.963 1.00 64.00 731 SER A C 1
ATOM 5864 O O . SER A 1 731 ? -6.464 -45.294 28.771 1.00 64.00 731 SER A O 1
ATOM 5866 N N . ALA A 1 732 ? -6.989 -45.717 30.924 1.00 63.16 732 ALA A N 1
ATOM 5867 C CA . ALA A 1 732 ? -8.379 -46.119 30.666 1.00 63.16 732 ALA A CA 1
ATOM 5868 C C . ALA A 1 732 ? -9.200 -45.003 29.987 1.00 63.16 732 ALA A C 1
ATOM 5870 O O . ALA A 1 732 ? -10.103 -45.282 29.203 1.00 63.16 732 ALA A O 1
ATOM 5871 N N . VAL A 1 733 ? -8.849 -43.736 30.248 1.00 67.25 733 VAL A N 1
ATOM 5872 C CA . VAL A 1 733 ? -9.409 -42.558 29.571 1.00 67.25 733 VAL A CA 1
ATOM 5873 C C . VAL A 1 733 ? -8.273 -41.653 29.094 1.00 67.25 733 VAL A C 1
ATOM 5875 O O . VAL A 1 733 ? -7.462 -41.166 29.892 1.00 67.25 733 VAL A O 1
ATOM 5878 N N . GLN A 1 734 ? -8.209 -41.433 27.781 1.00 82.75 734 GLN A N 1
ATOM 5879 C CA . GLN A 1 734 ? -7.244 -40.535 27.143 1.00 82.75 734 GLN A CA 1
ATOM 5880 C C . GLN A 1 734 ? -7.622 -39.054 27.353 1.00 82.75 734 GLN A C 1
ATOM 5882 O O . GLN A 1 734 ? -8.780 -38.752 27.651 1.00 82.75 734 GLN A O 1
ATOM 5887 N N . PRO A 1 735 ? -6.660 -38.109 27.296 1.00 82.25 735 PRO A N 1
ATOM 5888 C CA . PRO A 1 735 ? -6.979 -36.681 27.376 1.00 82.25 735 PRO A CA 1
ATOM 5889 C C . PRO A 1 735 ? -7.848 -36.238 26.187 1.00 82.25 735 PRO A C 1
ATOM 5891 O O . PRO A 1 735 ? -7.816 -36.869 25.137 1.00 82.25 735 PRO A O 1
ATOM 5894 N N . ASP A 1 736 ? -8.587 -35.133 26.328 1.00 84.62 736 ASP A N 1
ATOM 5895 C CA . ASP A 1 736 ? -9.513 -34.646 25.288 1.00 84.62 736 ASP A CA 1
ATOM 5896 C C . ASP A 1 736 ? -8.864 -34.446 23.921 1.00 84.62 736 ASP A C 1
ATOM 5898 O O . ASP A 1 736 ? -9.462 -34.744 22.890 1.00 84.62 736 ASP A O 1
ATOM 5902 N N . GLN A 1 737 ? -7.608 -34.005 23.934 1.00 81.25 737 GLN A N 1
ATOM 5903 C CA . GLN A 1 737 ? -6.770 -33.832 22.757 1.00 81.25 737 GLN A CA 1
ATOM 5904 C C . GLN A 1 737 ? -6.689 -35.091 21.878 1.00 81.25 737 GLN A C 1
ATOM 5906 O O . GLN A 1 737 ? -6.573 -34.970 20.661 1.00 81.25 737 GLN A O 1
ATOM 5911 N N . ALA A 1 738 ? -6.806 -36.287 22.465 1.00 83.81 738 ALA A N 1
ATOM 5912 C CA . ALA A 1 738 ? -6.829 -37.544 21.722 1.00 83.81 738 ALA A CA 1
ATOM 5913 C C . ALA A 1 738 ? -8.057 -37.667 20.807 1.00 83.81 738 ALA A C 1
ATOM 5915 O O . ALA A 1 738 ? -7.974 -38.300 19.763 1.00 83.81 738 ALA A O 1
ATOM 5916 N N . TYR A 1 739 ? -9.186 -37.058 21.179 1.00 86.50 739 TYR A N 1
ATOM 5917 C CA . TYR A 1 739 ? -10.467 -37.168 20.470 1.00 86.50 739 TYR A CA 1
ATOM 5918 C C . TYR A 1 739 ? -10.736 -35.998 19.506 1.00 86.50 739 TYR A C 1
ATOM 5920 O O . TYR A 1 739 ? -11.724 -36.006 18.766 1.00 86.50 739 TYR A O 1
ATOM 5928 N N . LEU A 1 740 ? -9.845 -35.003 19.474 1.00 85.31 740 LEU A N 1
ATOM 5929 C CA . LEU A 1 740 ? -9.846 -33.892 18.518 1.00 85.31 740 LEU A CA 1
ATOM 5930 C C . LEU A 1 740 ? -9.099 -34.291 17.237 1.00 85.31 740 LEU A C 1
ATOM 5932 O O . LEU A 1 740 ? -8.101 -33.680 16.853 1.00 85.31 740 LEU A O 1
ATOM 5936 N N . ILE A 1 741 ? -9.574 -35.362 16.603 1.00 83.88 741 ILE A N 1
ATOM 5937 C CA . ILE A 1 741 ? -8.955 -35.971 15.421 1.00 83.88 741 ILE A CA 1
ATOM 5938 C C . ILE A 1 741 ? -9.066 -35.085 14.175 1.00 83.88 741 ILE A C 1
ATOM 5940 O O . ILE A 1 741 ? -9.972 -34.258 14.048 1.00 83.88 741 ILE A O 1
ATOM 5944 N N . GLU A 1 742 ? -8.134 -35.277 13.244 1.00 78.69 742 GLU A N 1
ATOM 5945 C CA . GLU A 1 742 ? -8.130 -34.591 11.952 1.00 78.69 742 GLU A CA 1
ATOM 5946 C C . GLU A 1 742 ? -9.392 -34.933 11.139 1.00 78.69 742 GLU A C 1
ATOM 5948 O O . GLU A 1 742 ? -9.917 -36.043 11.204 1.00 78.69 742 GLU A O 1
ATOM 5953 N N . GLY A 1 743 ? -9.924 -33.951 10.407 1.00 77.56 743 GLY A N 1
ATOM 5954 C CA . GLY A 1 743 ? -11.149 -34.100 9.611 1.00 77.56 743 GLY A CA 1
ATOM 5955 C C . GLY A 1 743 ? -12.460 -33.836 10.366 1.00 77.56 743 GLY A C 1
ATOM 5956 O O . GLY A 1 743 ? -13.422 -33.392 9.738 1.00 77.56 743 GLY A O 1
ATOM 5957 N N . ARG A 1 744 ? -12.495 -33.969 11.698 1.00 83.69 744 ARG A N 1
ATOM 5958 C CA . ARG A 1 744 ? -13.685 -33.693 12.531 1.00 83.69 744 ARG A CA 1
ATOM 5959 C C . ARG A 1 744 ? -14.082 -32.211 12.524 1.00 83.69 744 ARG A C 1
ATOM 5961 O O . ARG A 1 744 ? -13.224 -31.357 12.309 1.00 83.69 744 ARG A O 1
ATOM 5968 N N . ASN A 1 745 ? -15.358 -31.873 12.719 1.00 86.25 745 ASN A N 1
ATOM 5969 C CA . ASN A 1 745 ? -15.787 -30.481 12.912 1.00 86.25 745 ASN A CA 1
ATOM 5970 C C . ASN A 1 745 ? -15.424 -29.970 14.325 1.00 86.25 745 ASN A C 1
ATOM 5972 O O . ASN A 1 745 ? -15.288 -30.776 15.246 1.00 86.25 745 ASN A O 1
ATOM 5976 N N . PRO A 1 746 ? -15.233 -28.651 14.523 1.00 88.44 746 PRO A N 1
ATOM 5977 C CA . PRO A 1 746 ? -15.038 -28.085 15.857 1.00 88.44 746 PRO A CA 1
ATOM 5978 C C . PRO A 1 746 ? -16.224 -28.382 16.778 1.00 88.44 746 PRO A C 1
ATOM 5980 O O . PRO A 1 746 ? -17.370 -28.388 16.328 1.00 88.44 746 PRO A O 1
ATOM 5983 N N . LEU A 1 747 ? -15.933 -28.636 18.054 1.00 89.31 747 LEU A N 1
ATOM 5984 C CA . LEU A 1 747 ? -16.909 -29.054 19.058 1.00 89.31 747 LEU A CA 1
ATOM 5985 C C . LEU A 1 747 ? -17.119 -27.942 20.089 1.00 89.31 747 LEU A C 1
ATOM 5987 O O . LEU A 1 747 ? -16.171 -27.551 20.765 1.00 89.31 747 LEU A O 1
ATOM 5991 N N . LEU A 1 748 ? -18.359 -27.489 20.257 1.00 91.06 748 LEU A N 1
ATOM 5992 C CA . LEU A 1 748 ? -18.806 -26.707 21.409 1.00 91.06 748 LEU A CA 1
ATOM 5993 C C . LEU A 1 748 ? -19.447 -27.650 22.437 1.00 91.06 748 LEU A C 1
ATOM 5995 O O . LEU A 1 748 ? -20.300 -28.464 22.100 1.00 91.06 748 LEU A O 1
ATOM 5999 N N . MET A 1 749 ? -19.065 -27.517 23.696 1.00 90.75 749 MET A N 1
ATOM 6000 C CA . MET A 1 749 ? -19.592 -28.249 24.840 1.00 90.75 749 MET A CA 1
ATOM 6001 C C . MET A 1 749 ? -20.247 -27.243 25.783 1.00 90.75 749 MET A C 1
ATOM 6003 O O . MET A 1 749 ? -19.619 -26.265 26.190 1.00 90.75 749 MET A O 1
ATOM 6007 N N . ILE A 1 750 ? -21.514 -27.466 26.112 1.00 91.12 750 ILE A N 1
ATOM 6008 C CA . ILE A 1 750 ? -22.264 -26.671 27.084 1.00 91.12 750 ILE A CA 1
ATOM 6009 C C . ILE A 1 750 ? -22.364 -27.501 28.360 1.00 91.12 750 ILE A C 1
ATOM 6011 O O . ILE A 1 750 ? -22.822 -28.646 28.324 1.00 91.12 750 ILE A O 1
ATOM 6015 N N . HIS A 1 751 ? -21.924 -26.927 29.475 1.00 89.88 751 HIS A N 1
ATOM 6016 C CA . HIS A 1 751 ? -21.906 -27.574 30.779 1.00 89.88 751 HIS A CA 1
ATOM 6017 C C . HIS A 1 751 ? -22.878 -26.875 31.727 1.00 89.88 751 HIS A C 1
ATOM 6019 O O . HIS A 1 751 ? -22.730 -25.682 31.994 1.00 89.88 751 HIS A O 1
ATOM 6025 N N . PHE A 1 752 ? -23.819 -27.640 32.280 1.00 88.50 752 PHE A N 1
ATOM 6026 C CA . PHE A 1 752 ? -24.597 -27.253 33.454 1.00 88.50 752 PHE A CA 1
ATOM 6027 C C . PHE A 1 752 ? -24.062 -28.026 34.659 1.00 88.50 752 PHE A C 1
ATOM 6029 O O . PHE A 1 752 ? -24.122 -29.256 34.700 1.00 88.50 752 PHE A O 1
ATOM 6036 N N . LEU A 1 753 ? -23.467 -27.306 35.607 1.00 88.00 753 LEU A N 1
ATOM 6037 C CA . LEU A 1 753 ? -22.647 -27.886 36.668 1.00 88.00 753 LEU A CA 1
ATOM 6038 C C . LEU A 1 753 ? -23.239 -27.587 38.035 1.00 88.00 753 LEU A C 1
ATOM 6040 O O . LEU A 1 753 ? -23.577 -26.437 38.301 1.00 88.00 753 LEU A O 1
ATOM 6044 N N . GLU A 1 754 ? -23.291 -28.588 38.913 1.00 88.81 754 GLU A N 1
ATOM 6045 C CA . GLU A 1 754 ? -23.509 -28.374 40.346 1.00 88.81 754 GLU A CA 1
ATOM 6046 C C . GLU A 1 754 ? -22.170 -27.980 40.970 1.00 88.81 754 GLU A C 1
ATOM 6048 O O . GLU A 1 754 ? -21.172 -28.690 40.814 1.00 88.81 754 GLU A O 1
ATOM 6053 N N . VAL A 1 755 ? -22.128 -26.847 41.669 1.00 87.56 755 VAL A N 1
ATOM 6054 C CA . VAL A 1 755 ? -20.887 -26.334 42.258 1.00 87.56 755 VAL A CA 1
ATOM 6055 C C . VAL A 1 755 ? -20.880 -26.459 43.774 1.00 87.56 755 VAL A C 1
ATOM 6057 O O . VAL A 1 755 ? -21.822 -26.079 44.467 1.00 87.56 755 VAL A O 1
ATOM 6060 N N . ARG A 1 756 ? -19.765 -26.964 44.305 1.00 85.44 756 ARG A N 1
ATOM 6061 C CA . ARG A 1 756 ? -19.467 -27.012 45.739 1.00 85.44 756 ARG A CA 1
ATOM 6062 C C . ARG A 1 756 ? -18.279 -26.115 46.033 1.00 85.44 756 ARG A C 1
ATOM 6064 O O . ARG A 1 756 ? -17.187 -26.335 45.515 1.00 85.44 756 ARG A O 1
ATOM 6071 N N . ASP A 1 757 ? -18.487 -25.115 46.876 1.00 81.44 757 ASP A N 1
ATOM 6072 C CA . ASP A 1 757 ? -17.415 -24.207 47.272 1.00 81.44 757 ASP A CA 1
ATOM 6073 C C . ASP A 1 757 ? -16.462 -24.861 48.283 1.00 81.44 757 ASP A C 1
ATOM 6075 O O . ASP A 1 757 ? -16.892 -25.357 49.326 1.00 81.44 757 ASP A O 1
ATOM 6079 N N . ALA A 1 758 ? -15.164 -24.820 47.985 1.00 74.88 758 ALA A N 1
ATOM 6080 C CA . ALA A 1 758 ? -14.096 -25.242 48.888 1.00 74.88 758 ALA A CA 1
ATOM 6081 C C . ALA A 1 758 ? -13.611 -24.129 49.835 1.00 74.88 758 ALA A C 1
ATOM 6083 O O . ALA A 1 758 ? -12.961 -24.437 50.832 1.00 74.88 758 ALA A O 1
ATOM 6084 N N . GLY A 1 759 ? -13.891 -22.856 49.526 1.00 64.81 759 GLY A N 1
ATOM 6085 C CA . GLY A 1 759 ? -13.302 -21.681 50.179 1.00 64.81 759 GLY A CA 1
ATOM 6086 C C . GLY A 1 759 ? -14.022 -21.189 51.437 1.00 64.81 759 GLY A C 1
ATOM 6087 O O . GLY A 1 759 ? -13.475 -20.375 52.175 1.00 64.81 759 GLY A O 1
ATOM 6088 N N . GLY A 1 760 ? -15.239 -21.663 51.720 1.00 64.00 760 GLY A N 1
ATOM 6089 C CA . GLY A 1 760 ? -15.951 -21.356 52.968 1.00 64.00 760 GLY A CA 1
ATOM 6090 C C . GLY A 1 760 ? -16.413 -19.898 53.117 1.00 64.00 760 GLY A C 1
ATOM 6091 O O . GLY A 1 760 ? -16.865 -19.510 54.195 1.00 64.00 760 GLY A O 1
ATOM 6092 N N . VAL A 1 761 ? -16.354 -19.089 52.053 1.00 66.94 761 VAL A N 1
ATOM 6093 C CA . VAL A 1 761 ? -16.719 -17.660 52.080 1.00 66.94 761 VAL A CA 1
ATOM 6094 C C . VAL A 1 761 ? -18.217 -17.492 52.381 1.00 66.94 761 VAL A C 1
ATOM 6096 O O . VAL A 1 761 ? -19.050 -18.202 51.816 1.00 66.94 761 VAL A O 1
ATOM 6099 N N . ARG A 1 762 ? -18.605 -16.559 53.262 1.00 70.19 762 ARG A N 1
ATOM 6100 C CA . ARG A 1 762 ? -20.017 -16.309 53.634 1.00 70.19 762 ARG A CA 1
ATOM 6101 C C . ARG A 1 762 ? -20.740 -15.383 52.644 1.00 70.19 762 ARG A C 1
ATOM 6103 O O . ARG A 1 762 ? -21.261 -14.343 53.027 1.00 70.19 762 ARG A O 1
ATOM 6110 N N . ILE A 1 763 ? -20.796 -15.777 51.378 1.00 71.50 763 ILE A N 1
ATOM 6111 C CA . ILE A 1 763 ? -21.551 -15.083 50.321 1.00 71.50 763 ILE A CA 1
ATOM 6112 C C . ILE A 1 763 ? -22.636 -15.994 49.742 1.00 71.50 763 ILE A C 1
ATOM 6114 O O . ILE A 1 763 ? -22.534 -17.220 49.827 1.00 71.50 763 ILE A O 1
ATOM 6118 N N . ARG A 1 764 ? -23.698 -15.404 49.172 1.00 74.00 764 ARG A N 1
ATOM 6119 C CA . ARG A 1 764 ? -24.765 -16.159 48.496 1.00 74.00 764 ARG A CA 1
ATOM 6120 C C . ARG A 1 764 ? -24.181 -16.829 47.255 1.00 74.00 764 ARG A C 1
ATOM 6122 O O . ARG A 1 764 ? -23.777 -16.139 46.327 1.00 74.00 764 ARG A O 1
ATOM 6129 N N . LYS A 1 765 ? -24.150 -18.161 47.247 1.00 75.12 765 LYS A N 1
ATOM 6130 C CA . LYS A 1 765 ? -23.544 -18.956 46.173 1.00 75.12 765 LYS A CA 1
ATOM 6131 C C . LYS A 1 765 ? -24.605 -19.531 45.240 1.00 75.12 765 LYS A C 1
ATOM 6133 O O . LYS A 1 765 ? -25.667 -19.930 45.725 1.00 75.12 765 LYS A O 1
ATOM 6138 N N . PRO A 1 766 ? -24.332 -19.594 43.930 1.00 80.25 766 PRO A N 1
ATOM 6139 C CA . PRO A 1 766 ? -25.159 -20.372 43.025 1.00 80.25 766 PRO A CA 1
ATOM 6140 C C . PRO A 1 766 ? -25.013 -21.865 43.349 1.00 80.25 766 PRO A C 1
ATOM 6142 O O . PRO A 1 766 ? -23.912 -22.326 43.640 1.00 80.25 766 PRO A O 1
ATOM 6145 N N . LEU A 1 767 ? -26.115 -22.619 43.297 1.00 83.12 767 LEU A N 1
ATOM 6146 C CA . LEU A 1 767 ? -26.066 -24.087 43.352 1.00 83.12 767 LEU A CA 1
ATOM 6147 C C . LEU A 1 767 ? -25.596 -24.664 42.010 1.00 83.12 767 LEU A C 1
ATOM 6149 O O . LEU A 1 767 ? -24.852 -25.643 41.980 1.00 83.12 767 LEU A O 1
ATOM 6153 N N . TYR A 1 768 ? -25.997 -24.014 40.914 1.00 87.69 768 TYR A N 1
ATOM 6154 C CA . TYR A 1 768 ? -25.635 -24.394 39.558 1.00 87.69 768 TYR A CA 1
ATOM 6155 C C . TYR A 1 768 ? -24.946 -23.259 38.809 1.00 87.69 768 TYR A C 1
ATOM 6157 O O . TYR A 1 768 ? -25.294 -22.096 38.985 1.00 87.69 768 TYR A O 1
ATOM 6165 N N . VAL A 1 769 ? -24.009 -23.585 37.925 1.00 89.44 769 VAL A N 1
ATOM 6166 C CA . VAL A 1 769 ? -23.420 -22.618 36.989 1.00 89.44 769 VAL A CA 1
ATOM 6167 C C . VAL A 1 769 ? -23.403 -23.181 35.577 1.00 89.44 769 VAL A C 1
ATOM 6169 O O . VAL A 1 769 ? -23.296 -24.391 35.373 1.00 89.44 769 VAL A O 1
ATOM 6172 N N . THR A 1 770 ? -23.483 -22.279 34.602 1.00 90.19 770 THR A N 1
ATOM 6173 C CA . THR A 1 770 ? -23.316 -22.614 33.187 1.00 90.19 770 THR A CA 1
ATOM 6174 C C . THR A 1 770 ? -21.902 -22.258 32.750 1.00 90.19 770 THR A C 1
ATOM 6176 O O . THR A 1 770 ? -21.418 -21.170 33.066 1.00 90.19 770 THR A O 1
ATOM 6179 N N . ALA A 1 771 ? -21.246 -23.156 32.023 1.00 90.81 771 ALA A N 1
ATOM 6180 C CA . ALA A 1 771 ? -19.899 -22.967 31.498 1.00 90.81 771 ALA A CA 1
ATOM 6181 C C . ALA A 1 771 ? -19.767 -23.574 30.093 1.00 90.81 771 ALA A C 1
ATOM 6183 O O . ALA A 1 771 ? -20.523 -24.471 29.716 1.00 90.81 771 ALA A O 1
ATOM 6184 N N . LEU A 1 772 ? -18.805 -23.084 29.312 1.00 91.31 772 LEU A N 1
ATOM 6185 C CA . LEU A 1 772 ? -18.555 -23.529 27.942 1.00 91.31 772 LEU A CA 1
ATOM 6186 C C . LEU A 1 772 ? -17.192 -24.212 27.834 1.00 91.31 772 LEU A C 1
ATOM 6188 O O . LEU A 1 772 ? -16.228 -23.794 28.473 1.00 91.31 772 LEU A O 1
ATOM 6192 N N . GLY A 1 773 ? -17.111 -25.221 26.974 1.00 89.25 773 GLY A N 1
ATOM 6193 C CA . GLY A 1 773 ? -15.876 -25.841 26.510 1.00 89.25 773 GLY A CA 1
ATOM 6194 C C . GLY A 1 773 ? -15.840 -25.873 24.985 1.00 89.25 773 GLY A C 1
ATOM 6195 O O . GLY A 1 773 ? -16.854 -26.116 24.347 1.00 89.25 773 GLY A O 1
ATOM 6196 N N . ILE A 1 774 ? -14.695 -25.609 24.366 1.00 87.44 774 ILE A N 1
ATOM 6197 C CA . ILE A 1 774 ? -14.537 -25.602 22.909 1.00 87.44 774 ILE A CA 1
ATOM 6198 C C . ILE A 1 774 ? -13.311 -26.416 22.535 1.00 87.44 774 ILE A C 1
ATOM 6200 O O . ILE A 1 774 ? -12.200 -26.115 22.967 1.00 87.44 774 ILE A O 1
ATOM 6204 N N . GLY A 1 775 ? -13.517 -27.440 21.713 1.00 86.88 775 GLY A N 1
ATOM 6205 C CA . GLY A 1 775 ? -12.474 -28.306 21.187 1.00 86.88 775 GLY A CA 1
ATOM 6206 C C . GLY A 1 775 ? -12.241 -28.067 19.701 1.00 86.88 775 GLY A C 1
ATOM 6207 O O . GLY A 1 775 ? -13.161 -28.208 18.892 1.00 86.88 775 GLY A O 1
ATOM 6208 N N . PHE A 1 776 ? -10.996 -27.763 19.330 1.00 82.75 776 PHE A N 1
ATOM 6209 C CA . PHE A 1 776 ? -10.614 -27.608 17.928 1.00 82.75 776 PHE A CA 1
ATOM 6210 C C . PHE A 1 776 ? -9.899 -28.860 17.392 1.00 82.75 776 PHE A C 1
ATOM 6212 O O . PHE A 1 776 ? -8.882 -29.273 17.960 1.00 82.75 776 PHE A O 1
ATOM 6219 N N . PRO A 1 777 ? -10.404 -29.470 16.304 1.00 79.44 777 PRO A N 1
ATOM 6220 C CA . PRO A 1 777 ? -9.830 -30.664 15.689 1.00 79.44 777 PRO A CA 1
ATOM 6221 C C . PRO A 1 777 ? -8.400 -30.403 15.216 1.00 79.44 777 PRO A C 1
ATOM 6223 O O . PRO A 1 777 ? -8.026 -29.275 14.891 1.00 79.44 777 PRO A O 1
ATOM 6226 N N . GLY A 1 778 ? -7.587 -31.455 15.179 1.00 66.31 778 GLY A N 1
ATOM 6227 C CA . GLY A 1 778 ? -6.204 -31.346 14.748 1.00 66.31 778 GLY A CA 1
ATOM 6228 C C . GLY A 1 778 ? -6.070 -30.920 13.289 1.00 66.31 778 GLY A C 1
ATOM 6229 O O . GLY A 1 778 ? -6.670 -31.522 12.403 1.00 66.31 778 GLY A O 1
ATOM 6230 N N . SER A 1 779 ? -5.236 -29.908 13.056 1.00 62.22 779 SER A N 1
ATOM 6231 C CA . SER A 1 779 ? -4.626 -29.597 11.760 1.00 62.22 779 SER A CA 1
ATOM 6232 C C . SER A 1 779 ? -3.141 -29.958 11.778 1.00 62.22 779 SER A C 1
ATOM 6234 O O . SER A 1 779 ? -2.531 -29.930 12.848 1.00 62.22 779 SER A O 1
ATOM 6236 N N . THR A 1 780 ? -2.536 -30.180 10.609 1.00 46.88 780 THR A N 1
ATOM 6237 C CA . THR A 1 780 ? -1.075 -30.337 10.429 1.00 46.88 780 THR A CA 1
ATOM 6238 C C . THR A 1 780 ? -0.247 -29.152 10.944 1.00 46.88 780 THR A C 1
ATOM 6240 O O . THR A 1 780 ? 0.961 -29.272 11.118 1.00 46.88 780 THR A O 1
ATOM 6243 N N . VAL A 1 781 ? -0.886 -28.010 11.203 1.00 50.56 781 VAL A N 1
ATOM 6244 C CA . VAL A 1 781 ? -0.256 -26.781 11.691 1.00 50.56 781 VAL A CA 1
ATOM 6245 C C . VAL A 1 781 ? -0.379 -26.690 13.220 1.00 50.56 781 VAL A C 1
ATOM 6247 O O . VAL A 1 781 ? -1.461 -26.902 13.775 1.00 50.56 781 VAL A O 1
ATOM 6250 N N . GLU A 1 782 ? 0.722 -26.361 13.903 1.00 53.12 782 GLU A N 1
ATOM 6251 C CA . GLU A 1 782 ? 0.771 -26.131 15.356 1.00 53.12 782 GLU A CA 1
ATOM 6252 C C . GLU A 1 782 ? -0.020 -24.879 15.790 1.00 53.12 782 GLU A C 1
ATOM 6254 O O . GLU A 1 782 ? -0.433 -24.053 14.968 1.00 53.12 782 GLU A O 1
ATOM 6259 N N . GLU A 1 783 ? -0.253 -24.740 17.101 1.00 55.75 783 GLU A N 1
ATOM 6260 C CA . GLU A 1 783 ? -0.837 -23.535 17.700 1.00 55.75 783 GLU A CA 1
ATOM 6261 C C . GLU A 1 783 ? 0.080 -22.334 17.436 1.00 55.75 783 GLU A C 1
ATOM 6263 O O . GLU A 1 783 ? 1.240 -22.310 17.847 1.00 55.75 783 GLU A O 1
ATOM 6268 N N . ARG A 1 784 ? -0.446 -21.320 16.746 1.00 60.84 784 ARG A N 1
ATOM 6269 C CA . ARG A 1 784 ? 0.314 -20.118 16.391 1.00 60.84 784 ARG A CA 1
ATOM 6270 C C . ARG A 1 784 ? -0.440 -18.902 16.886 1.00 60.84 784 ARG A C 1
ATOM 6272 O O . ARG A 1 784 ? -1.576 -18.669 16.478 1.00 60.84 784 ARG A O 1
ATOM 6279 N N . THR A 1 785 ? 0.200 -18.115 17.742 1.00 63.22 785 THR A N 1
ATOM 6280 C CA . THR A 1 785 ? -0.279 -16.776 18.091 1.00 63.22 785 THR A CA 1
ATOM 6281 C C . THR A 1 785 ? 0.399 -15.746 17.203 1.00 63.22 785 THR A C 1
ATOM 6283 O O . THR A 1 785 ? 1.547 -15.906 16.787 1.00 63.22 785 THR A O 1
ATOM 6286 N N . MET A 1 786 ? -0.346 -14.701 16.879 1.00 68.44 786 MET A N 1
ATOM 6287 C CA . MET A 1 786 ? 0.103 -13.562 16.105 1.00 68.44 786 MET A CA 1
ATOM 6288 C C . MET A 1 786 ? -0.181 -12.294 16.908 1.00 68.44 786 MET A C 1
ATOM 6290 O O . MET A 1 786 ? -1.280 -12.130 17.444 1.00 68.44 786 MET A O 1
ATOM 6294 N N . PRO A 1 787 ? 0.806 -11.412 17.043 1.00 74.94 787 PRO A N 1
ATOM 6295 C CA . PRO A 1 787 ? 0.636 -10.156 17.739 1.00 74.94 787 PRO A CA 1
ATOM 6296 C C . PRO A 1 787 ? -0.027 -9.116 16.835 1.00 74.94 787 PRO A C 1
ATOM 6298 O O . PRO A 1 787 ? 0.143 -9.114 15.615 1.00 74.94 787 PRO A O 1
ATOM 6301 N N . PHE A 1 788 ? -0.794 -8.226 17.450 1.00 81.94 788 PHE A N 1
ATOM 6302 C CA . PHE A 1 788 ? -1.482 -7.128 16.792 1.00 81.94 788 PHE A CA 1
ATOM 6303 C C . PHE A 1 788 ? -1.263 -5.850 17.591 1.00 81.94 788 PHE A C 1
ATOM 6305 O O . PHE A 1 788 ? -1.326 -5.859 18.821 1.00 81.94 788 PHE A O 1
ATOM 6312 N N . VAL A 1 789 ? -1.063 -4.748 16.880 1.00 86.25 789 VAL A N 1
ATOM 6313 C CA . VAL A 1 789 ? -1.112 -3.403 17.449 1.00 86.25 789 VAL A CA 1
ATOM 6314 C C . VAL A 1 789 ? -2.567 -2.958 17.451 1.00 86.25 789 VAL A C 1
ATOM 6316 O O . VAL A 1 789 ? -3.173 -2.820 16.389 1.00 86.25 789 VAL A O 1
ATOM 6319 N N . ALA A 1 790 ? -3.133 -2.755 18.630 1.00 84.69 790 ALA A N 1
ATOM 6320 C CA . ALA A 1 790 ? -4.519 -2.372 18.844 1.00 84.69 790 ALA A CA 1
ATOM 6321 C C . ALA A 1 790 ? -4.622 -0.899 19.250 1.00 84.69 790 ALA A C 1
ATOM 6323 O O . ALA A 1 790 ? -3.816 -0.412 20.045 1.00 84.69 790 ALA A O 1
ATOM 6324 N N . ASN A 1 791 ? -5.623 -0.197 18.716 1.00 86.62 791 ASN A N 1
ATOM 6325 C CA . ASN A 1 791 ? -5.956 1.151 19.170 1.00 86.62 791 ASN A CA 1
ATOM 6326 C C . ASN A 1 791 ? -6.633 1.129 20.553 1.00 86.62 791 ASN A C 1
ATOM 6328 O O . ASN A 1 791 ? -7.110 0.083 20.995 1.00 86.62 791 ASN A O 1
ATOM 6332 N N . LYS A 1 792 ? -6.720 2.283 21.225 1.00 82.75 792 LYS A N 1
ATOM 6333 C CA . LYS A 1 792 ? -7.297 2.412 22.576 1.00 82.75 792 LYS A CA 1
ATOM 6334 C C . LYS A 1 792 ? -8.702 1.810 22.709 1.00 82.75 792 LYS A C 1
ATOM 6336 O O . LYS A 1 792 ? -8.988 1.106 23.672 1.00 82.75 792 LYS A O 1
ATOM 6341 N N . VAL A 1 793 ? -9.556 1.991 21.698 1.00 81.62 793 VAL A N 1
ATOM 6342 C CA . VAL A 1 793 ? -10.902 1.387 21.646 1.00 81.62 793 VAL A CA 1
ATOM 6343 C C . VAL A 1 793 ? -10.836 -0.143 21.645 1.00 81.62 793 VAL A C 1
ATOM 6345 O O . VAL A 1 793 ? -11.564 -0.811 22.385 1.00 81.62 793 VAL A O 1
ATOM 6348 N N . ALA A 1 794 ? -9.953 -0.720 20.825 1.00 75.62 794 ALA A N 1
ATOM 6349 C CA . ALA A 1 794 ? -9.724 -2.156 20.812 1.00 75.62 794 ALA A CA 1
ATOM 6350 C C . ALA A 1 794 ? -9.154 -2.622 22.154 1.00 75.62 794 ALA A C 1
ATOM 6352 O O . ALA A 1 794 ? -9.659 -3.605 22.676 1.00 75.62 794 ALA A O 1
ATOM 6353 N N . LEU A 1 795 ? -8.193 -1.909 22.749 1.00 73.69 795 LEU A N 1
ATOM 6354 C CA . LEU A 1 795 ? -7.642 -2.247 24.067 1.00 73.69 795 LEU A CA 1
ATOM 6355 C C . LEU A 1 795 ? -8.718 -2.274 25.153 1.00 73.69 795 LEU A C 1
ATOM 6357 O O . LEU A 1 795 ? -8.808 -3.273 25.851 1.00 73.69 795 LEU A O 1
ATOM 6361 N N . ARG A 1 796 ? -9.594 -1.265 25.237 1.00 71.81 796 ARG A N 1
ATOM 6362 C CA . ARG A 1 796 ? -10.739 -1.266 26.172 1.00 71.81 796 ARG A CA 1
ATOM 6363 C C . ARG A 1 796 ? -11.654 -2.468 25.963 1.00 71.81 796 ARG A C 1
ATOM 6365 O O . ARG A 1 796 ? -12.110 -3.096 26.910 1.00 71.81 796 ARG A O 1
ATOM 6372 N N . THR A 1 797 ? -11.898 -2.824 24.703 1.00 67.12 797 THR A N 1
ATOM 6373 C CA . THR A 1 797 ? -12.683 -4.020 24.359 1.00 67.12 797 THR A CA 1
ATOM 6374 C C . THR A 1 797 ? -11.946 -5.314 24.737 1.00 67.12 797 THR A C 1
ATOM 6376 O O . THR A 1 797 ? -12.585 -6.316 25.049 1.00 67.12 797 THR A O 1
ATOM 6379 N N . PHE A 1 798 ? -10.612 -5.304 24.679 1.00 61.47 798 PHE A N 1
ATOM 6380 C CA . PHE A 1 798 ? -9.738 -6.457 24.900 1.00 61.47 798 PHE A CA 1
ATOM 6381 C C . PHE A 1 798 ? -9.282 -6.665 26.336 1.00 61.47 798 PHE A C 1
ATOM 6383 O O . PHE A 1 798 ? -8.885 -7.782 26.630 1.00 61.47 798 PHE A O 1
ATOM 6390 N N . PHE A 1 799 ? -9.263 -5.630 27.173 1.00 60.53 799 PHE A N 1
ATOM 6391 C CA . PHE A 1 799 ? -8.784 -5.661 28.558 1.00 60.53 799 PHE A CA 1
ATOM 6392 C C . PHE A 1 799 ? -9.889 -5.322 29.574 1.00 60.53 799 PHE A C 1
ATOM 6394 O O . PHE A 1 799 ? -9.747 -5.641 30.749 1.00 60.53 799 PHE A O 1
ATOM 6401 N N . GLY A 1 800 ? -11.037 -4.812 29.109 1.00 52.12 800 GLY A N 1
ATOM 6402 C CA . GLY A 1 800 ? -12.058 -4.189 29.952 1.00 52.12 800 GLY A CA 1
ATOM 6403 C C . GLY A 1 800 ? -11.799 -2.686 30.084 1.00 52.12 800 GLY A C 1
ATOM 6404 O O . GLY A 1 800 ? -10.747 -2.196 29.672 1.00 52.12 800 GLY A O 1
ATOM 6405 N N . GLN A 1 801 ? -12.759 -1.931 30.625 1.00 43.75 801 GLN A N 1
ATOM 6406 C CA . GLN A 1 801 ? -12.404 -0.641 31.215 1.00 43.75 801 GLN A CA 1
ATOM 6407 C C . GLN A 1 801 ? -11.546 -0.972 32.436 1.00 43.75 801 GLN A C 1
ATOM 6409 O O . GLN A 1 801 ? -12.011 -1.701 33.309 1.00 43.75 801 GLN A O 1
ATOM 6414 N N . GLU A 1 802 ? -10.297 -0.509 32.469 1.00 36.69 802 GLU A N 1
ATOM 6415 C CA . GLU A 1 802 ? -9.664 -0.268 33.761 1.00 36.69 802 GLU A CA 1
ATOM 6416 C C . GLU A 1 802 ? -10.598 0.731 34.449 1.00 36.69 802 GLU A C 1
ATOM 6418 O O . GLU A 1 802 ? -10.779 1.850 33.963 1.00 36.69 802 GLU A O 1
ATOM 6423 N N . GLU A 1 803 ? -11.326 0.273 35.471 1.00 29.77 803 GLU A N 1
ATOM 6424 C CA . GLU A 1 803 ? -11.839 1.213 36.454 1.00 29.77 803 GLU A CA 1
ATOM 6425 C C . GLU A 1 803 ? -10.600 1.944 36.955 1.00 29.77 803 GLU A C 1
ATOM 6427 O O . GLU A 1 803 ? -9.587 1.321 37.277 1.00 29.77 803 GLU A O 1
ATOM 6432 N N . ASP A 1 804 ? -10.656 3.265 36.853 1.00 28.56 804 ASP A N 1
ATOM 6433 C CA . ASP A 1 804 ? -9.647 4.189 37.335 1.00 28.56 804 ASP A CA 1
ATOM 6434 C C . ASP A 1 804 ? -9.608 4.013 38.862 1.00 28.56 804 ASP A C 1
ATOM 6436 O O . ASP A 1 804 ? -10.259 4.737 39.618 1.00 28.56 804 ASP A O 1
ATOM 6440 N N . ASP A 1 805 ? -8.948 2.948 39.321 1.00 27.62 805 ASP A N 1
ATOM 6441 C CA . ASP A 1 805 ? -8.624 2.727 40.717 1.00 27.62 805 ASP A CA 1
ATOM 6442 C C . ASP A 1 805 ? -7.611 3.815 41.045 1.00 27.62 805 ASP A C 1
ATOM 6444 O O . ASP A 1 805 ? -6.408 3.652 40.839 1.00 27.62 805 ASP A O 1
ATOM 6448 N N . GLY A 1 806 ? -8.145 4.965 41.462 1.00 27.59 806 GLY A N 1
ATOM 6449 C CA . GLY A 1 806 ? -7.428 6.165 41.862 1.00 27.59 806 GLY A CA 1
ATOM 6450 C C . GLY A 1 806 ? -6.483 5.896 43.024 1.00 27.59 806 GLY A C 1
ATOM 6451 O O . GLY A 1 806 ? -6.734 6.296 44.160 1.00 27.59 806 GLY A O 1
ATOM 6452 N N . TYR A 1 807 ? -5.379 5.229 42.727 1.00 27.03 807 TYR A N 1
ATOM 6453 C CA . TYR A 1 807 ? -4.192 5.189 43.548 1.00 27.03 807 TYR A CA 1
ATOM 6454 C C . TYR A 1 807 ? -3.253 6.265 43.011 1.00 27.03 807 TYR A C 1
ATOM 6456 O O . TYR A 1 807 ? -2.382 6.017 42.180 1.00 27.03 807 TYR A O 1
ATOM 6464 N N . GLU A 1 808 ? -3.483 7.492 43.482 1.00 26.59 808 GLU A N 1
ATOM 6465 C CA . GLU A 1 808 ? -2.401 8.461 43.619 1.00 26.59 808 GLU A CA 1
ATOM 6466 C C . GLU A 1 808 ? -1.341 7.849 44.555 1.00 26.59 808 GLU A C 1
ATOM 6468 O O . GLU A 1 808 ? -1.623 7.601 45.731 1.00 26.59 808 GLU A O 1
ATOM 6473 N N . GLU A 1 809 ? -0.134 7.610 44.039 1.00 26.38 809 GLU A N 1
ATOM 6474 C CA . GLU A 1 809 ? 1.108 7.616 44.829 1.00 26.38 809 GLU A CA 1
ATOM 6475 C C . GLU A 1 809 ? 2.027 8.743 44.355 1.00 26.38 809 GLU A C 1
ATOM 6477 O O . GLU A 1 809 ? 2.255 8.856 43.125 1.00 26.38 809 GLU A O 1
#

Sequence (809 aa):
MLTGTTNNLRQQTQDRLDREFAGVLTAHKVVKNIRGIRISRKIPAGVGKIKTEYDAAEGKRRSVAAFTSWLSDFSISTARGVTQNIETIAQPAYFVIKKNQRVLRNLYNWLKDSCQNAQQLDTSLLLIDDEADNASVNTSKEDEDPTAINACIRSILGLFKRASYLAVTATPYANIFIDPDTDDDMLKEDLFPSDFIYVQKAPSNYIGAEKIFGNIDEPDGSAEYAGMLEYLDPDEVEQYFPHKHKKDFAVTALPGSLYEAVYYFMLINALRDARGDRRTHRSMLIHISRFTAVQDQITDLLGWKLDEDIEQIKANAKLPAVRRDQTEVFRKLRKVWDKFELEEVNAKWLERRKIKCRPLDWDTLCSKYLKDAVSSIKVRSVNQNSSELEYLQYAKEGFRVIVVGGNNLSRGLTLEGLAVSYFYRTAHTYDTLMQMGRWFGFRPNYEDLVKIWITDDTAAWYREITSADLDLKDQIRRMPPGRKPADFGLCVRQDPITLYSLAGSSQRYGREKMQSPAPTSGNKMRSTGIIKRYLNISRKVYETSILPMNMDALKANESFCFDFISKIGGKGAVLAENSQEISDGYYWKEVPNTLIAELISKFKHHTQHPIFFGRNLEDYIMRKDKTKWEVALMFSGDGHAFAGLSDAELPVCNGEKLVISSTENRTVEVSEHNICFKHSRVGSRGCCRAGLTHKERRLAAQAYCDDKYKLECEAAARNGLPLPDKKNQYSAVQPDQAYLIEGRNPLLMIHFLEVRDAGGVRIRKPLYVTALGIGFPGSTVEERTMPFVANKVALRTFFGQEEDDGYEE

Radius of gyration: 33.91 Å; Cα contacts (8 Å, |Δi|>4): 1383; chains: 1; bounding box: 74×92×94 Å

Mean predicted aligned error: 14.57 Å

Secondary structure (DSSP, 8-state):
-EE-SSHHHHHHHHHHHIIIIISB---TT----TT--------B-GGGGPPPHHHHHSSSPPP-EESS-SS----HHHHHH--S-GGG--S-EE--EES-HHHHHHHHHHHHHTTTT-SSEEEEEEEEEETTTSSSS--S-TTSPPPHHHHHHHHHHHTEEEEEEEEE-S-THHHHTS-TT--BTTB-S-S---S----PPPPTT-B-HHHHH--TTSPTT-STTGGGEEE--HHHHHHHS-SS--TT-------HHHHHHHHHHHHHHHHHHHHT-TTS-EEEEEE--S-HHHHHHHHHHHHHHHHHHHHHHHHHTTS-HHHHTTSHHHHHHHHHHHHTTHHHHHHHHHHHTT--S----HHHIIIIIIHHHHHTEEEEEESSSSPP--GGGGTTT--EEEEEESTTTSSS---TTEEEEEE----SBHHHHHHH-TT-B--TTTGGG-EEEE-HHHHHHHHHHHHHHHHHHHHHHTSPTT--HHHH--EEE--HHHHHHHTT---S--S----PPBSS-GGG-TTEEEEEEEEE--S-EEE--EEES-HHHHHHHHHHHHHHHHHHHTTT--B-TTHHHH-SEEEEEEEEHHHHHHHHHH----TT-TTTSSTHHHHHHHHSS--EEEEEEE--SSSPPP-TTTTT---EETTEE-----PEEEEEEE-SSEEEEGGG--SPTTGGGTT--HHHHHHHHHHHHHHHHHHHHHHHHHHTPPPPPGGGG--SS--GGGGS-TTPPPEEEEEEEEEEESS---S---SEEEEEEEEPPP-SSPPEEEEEEEEHHHHHHHH----------

Foldseek 3Di:
DEFAQDLQLLLVVQQCCCQDPQQFALPPDDPPDPPPDRDPDGDGHHCSVDQDPVCVVVVDDQGEAELAHSVGAHDVVSLVVPPDQPLRDPHHYDHRHYLDLVSLVSVLVSNCVSCVPPQADADAEEAEHEQCLHNLQFLDDLPDDTDSSVQSVQSSQSRHPHYDYHYDHPQCLLQLQRAQPDQDPVGGTGNRQFFADDDDDDPPQWFALCQQLNAPVDDGCPHVNVVQEDADDPVQQCVQAPLDDDLPDDGDDGGPVVVLLVLLLLLVLLVCVVVVVQQFAAEEEEERDQHQVVLVNVLVRVQVVLVVLLVLLVVQLQPDPVVSCPDPSNVSSVVSCVVLVVQVLQVVLCVVVVNPDHGDDPNNSSNPGSNVSSVQEHEDEDDPPGDDPPQVVSNGGYHHYYYGHHPVLLASDQRTNYAHYEDDHDDQALSSLSSNPNVTTRHPSCSSRHHYHYHPVSSVLSNHSVNQSVVQNVLSVPQPPPDTSLQRWGWTFDDPQLVCVVVVNPDDDPDPDDRRHYNDDVSSQVQWDKDKFWPDDFLDKAKLQKAWPDLVLQQQLVVLVLVLQAVQQVPPWDQPPCQPQFALFTKTWFGFLQSVLVSLVRRGGDLVRQCSAFCRVSVVSVPDPQRIEMETEHQDADAAWDCGLDGDDARDHPNDGDTRGHAHEFEWADDPTITGGPPSDDDDFQNLSHRPGPVLLVVLLVVVLVVVQVVQQVVCVVVVHDRDDSVVSDDPGDGSSSSLEPPDHKYKYKHWHQYDYPHPDPDDDGRIGIMIMIGHHHDPDDTDMTMIIIHNSSVCSNNPPPPCPPPDD

pLDDT: mean 80.4, std 14.96, range [26.38, 98.75]

Organism: NCBI:txid2840704